Protein 5CPU (pdb70)

Organism: Murine polyomavirus (strain P16 small-plaque) (NCBI:txid47935)

Secondary structure (DSSP, 8-state):
--SEEEEP-STT-EEEEEEEE---SSS-S----TTTTGGGTTBPPPPPPPSBTTB----GGGS-B-EEEEEEPPP----EEEEEEEEEEEEE--GGGGG---SSSPEEETTTTEEEEPPPBS-EEEEEEEESSPPEEEE--S-TT----SSSS--HHHHHSS---GGGGS--TT-EEE--STT-SBTTTEEE-TTS-TTEEEEEEEE--SSPPPEEEEESS--EE---TTS---B-GGGEEEEEEEEEEEEEE-SSTT-EEEEE--EEEEEEEEEEEE-/--SEEEEP-STT-EEEEEEEE---SSS-S----TTTTGGGTTBPPPP---SBTTB----GGGS-B-EEEEEEPPP---EEEEEEEEEEEEE--GGGGG---SSSPEEETTTTEEEEPPPBS-EEEEEEEESSPPEEEE--S-TT----SSSS--HHHHHSS---GGGGS--TT-EEE--STT-SBTTTEEE-TTS-TTEEEEEEEE--SSPPPEEEEESS--EE---TTS---B-GGGEEEEEEEEEEEEEE-SSTT-EEEEE--EEEEEEEEEEEE-/--SEEEEP-STT-EEEEEEEE--BSSS-S----TTTTGGGTTBPPPPPPPSBTTB----GGGS-B-EEEEEEPPP---EEEEEEEEEEEEE--GGGGG---SSS-EEETTTTEEEEPPPBS-EEEEEEEESSPPEEEE--S-TT----SSSS--HHHHHSS---GGGGS--TT-EEE--STT-SBTTTEEE-TTS-TTEEEEEEEE--SSPPPEEEEESS--EE---TTS---B-GGGEEEEEEEEEEEEEE-SSTT-EEEEE--EEEEEEEEEEEE-/--EEEEP-STT-EEEEEEEE--BSSS-S----TTTTGGGTTBPPPPPPPSBTTB----GGGS-B-EEEEEEPPP--S-TTSSSEEEEEEEEEEEEE--GGGGG---SSSPEEETTTTEEEEPPPBS-EEEEEEEESSPPEEEE--S-TT----SSSS--HHHHHSS---GGGGS--TT-EEE--STT-SBTTTEEE-TTS-TTEEEEEEEE--SSPPPEEEEESS--EE---TTS---B-GGGEEEEEEEEEEEEEE-SSTT-EEEEE--EEEEEEEEEEEE-/--SEEEEP-STT-EEEEEEEE--BSSS-S----TTTTGGGTTBPPPPPPPSBTTB----GGGS-B-EEEEEEPPP---EEEEEEEEEEEEE--GGGGG---SSSPEEETTTTEEEEPPPBS-EEEEEEEESSPPEEEE--S-TT----SSSS--HHHHHSS---GGGGS--TT-EEE--STT-SBTTTEEE-TTS-TTEEEEEEEE--SSPPPEEEEESS--EE---TTS---B-GGGEEEEEEEEEEEEEE-SSTT-EEEEE--EEEEEEEEEEEE-

Foldseek 3Di:
DPFFDFFDDDPPQKDKDKDKWQWQQQQDCPPCDCVPRVVQRLKADFWDAAPDPQGAETDRSRFTFKAKDKDFADDFDVFGKWKFWFWKDKWFDDPVVQVQFADFFQAPDNPVSDHTQDGFFFKKKKKKKKFQFFFKKFWAACDLSHDYDPPQADAQCNQVVDRGDPCSNPGDPSRIDTPDDGNHYGPNTIDGDPVDQPGMDMDMDIDGGAGHQFDGDGDRPDMGTQADPVRTHRTHVVRIMMMMIWTWRHWTFHPPPRTTMIGTTMMMMMTMIGMTTGD/DPFFDFFDDDPPQKDKDKDKWQWQQQQDCPPCDCVPRVVQRQKAPFWDAAPDPQGAETDRSRFTFKTKDKDFADDADCGKWKFWFWKDKWFDDPVVLVQFADFFQAPPNVVSDHTQQGFFFKKKKKKKKFQFFFKKFWAACDLSHDYDPPQACAQCNQVVDRGDPCSNPGDPSRIDTPPDGNHYGPNTIDGDPVDQPQMDMDMDIDGGAGHQFDGDGDRPDMGTQADPVRTHRTHVNRIMMMMIWTWRHWTFHPPPRTTMIGTTMMMMMTMIGMTNGD/DPFFDFFDDDPPQKDKDKDKWQWQQQQDCPPCDCVPRVVQRQKAPFWDAAPDPQGAETDRSRFTFKAKDKDFADDAECGKWKFWFWKDKWFDDPVVQVQFADFFQAPDNVVSDHTQQGFFFKKKKKKKKFQFFFKKFWAACDLSHDYDPPQACAQCNQVVDRGDPCSNPGDPSRIDTPPDGNHYGPNTIDGDPVDQPGMDMDMDIDGGAGHQFDGDGDRPDMGTQADPVRTHRTHVVRMMMMMIWIWRHWTFHPPPRTTMIGTTMMMMMTMIGMTSGD/DFFDFFDDDPPQKDKDKDKWQWQQQQDCPPCDCVPRVVQRLKAPFWDAAPDPQGAETDRSRFTFKAKDKDFADDWDPDPVDPKTKWKFFFWKQKFFDDPVVLVQFADFFQAPPNVVSDHTQQGFFFKKKKKKKKFQFFFKKFWAACDLSHDYDPPQACAQCNQPVDRGDPCSNPGDPSRIDTPPDGNHYGPNTIDGDPVDQPQMDMDMDIDGGAGHQFDGDGDRPDMGGQADPVRTHRTHVNRMMMMMIWIWRHWTFHPPPRTTMIGTTMMMMMTMIGMTMGD/DPFFDFFDDDPPQKDKDKDKWQWQQQQDCPPCDCVPRVVQRLKAPFWDAAPDPQGAETDRSRFTFKAKDKDFADDADCGKWKFWFWKDKWFDDPVVLVQFADFFCAPPNVVSDHTQQGFFFKKKKKKKKFQFFFKKFWAACDLSHDYDPPQACAQCNQPVDRGDPCSNPGDPSRIDTPDDGNHYGPNTIDGDPVDQPGMDMDMDIDGGAGHQFDGDGDRPDMGTQADPVRTHRTHVNRIMMMMIWTWRHWTFHPPPRGTMIGTTMMMMMTMIGMTNGD

Solvent-accessible surface area: 52450 Å² total; per-residue (Å²): 53,99,106,52,70,108,78,17,122,42,129,119,12,91,31,111,34,94,18,82,9,23,6,52,3,18,14,71,53,85,63,91,48,40,108,125,4,0,29,48,7,2,8,0,73,25,14,52,35,9,112,37,79,78,78,11,38,0,84,40,58,6,5,8,12,0,3,22,26,109,41,125,10,66,100,23,122,168,62,94,31,24,2,0,0,28,16,1,65,26,9,10,5,4,2,0,0,4,4,12,2,6,14,70,25,68,10,54,16,87,136,74,70,82,6,0,1,24,4,6,23,0,0,11,0,17,0,22,1,0,1,0,47,24,2,8,0,0,0,0,0,26,23,7,50,7,99,23,53,147,115,54,12,9,8,2,75,60,70,40,159,149,100,21,69,1,109,3,1,0,6,13,84,130,1,58,13,106,1,72,91,56,27,50,6,0,1,7,0,0,4,2,0,6,25,91,6,137,22,2,19,0,44,8,64,1,36,0,2,34,96,19,45,0,69,16,120,14,31,24,61,119,66,30,96,1,57,59,131,124,31,24,2,0,20,0,117,62,32,0,0,29,0,3,3,3,2,0,0,0,4,39,26,26,70,115,133,22,48,12,11,5,0,0,3,1,17,14,0,38,0,36,0,44,34,23,85,1,73,60,105,93,49,54,110,79,17,124,42,130,120,14,95,31,104,35,93,18,86,10,22,6,51,3,20,14,71,54,84,66,91,49,41,108,123,3,0,26,47,8,2,6,0,71,24,13,52,38,7,110,37,81,76,76,10,53,1,80,40,56,4,5,9,8,0,3,22,27,112,39,124,7,67,102,37,119,110,100,30,25,2,0,0,28,15,1,65,26,10,9,5,4,2,0,0,4,4,12,2,5,14,68,25,65,10,49,17,81,137,89,69,79,7,0,1,23,4,6,20,0,0,10,0,16,0,22,1,0,1,0,45,26,2,8,0,1,0,0,0,29,24,7,49,7,98,26,93,125,146,47,6,9,7,1,81,50,67,36,162,153,100,20,65,1,84,2,0,0,16,7,67,132,1,57,13,107,0,76,105,56,25,54,7,0,1,8,0,0,3,2,2,11,35,88,6,133,22,2,20,0,44,8,64,1,35,0,1,34,96,18,46,0,70,15,119,14,28,25,60,108,69,22,97,0,57,61,127,125,28,23,2,0,22,0,123,62,31,0,0,31,0,2,3,4,3,0,0,0,4,39,24,27,72,107,133,22,47,11,9,4,0,0,2,1,16,16,0,36,0,42,0,43,35,24,89,0,140,57,105,108,49,65,109,80,17,122,42,130,122,14,92,30,112,35,97,19,56,9,32,6,52,3,18,14,70,54,87,64,92,49,40,106,123,3,0,29,45,8,2,7,0,73,25,12,50,40,7,111,37,82,77,77,10,52,1,79,41,54,5,5,7,8,0,2,22,27,112,39,127,9,67,99,32,121,121,98,29,26,2,0,0,28,17,0,64,27,10,9,3,4,2,0,0,3,4,12,2,5,13,70,24,66,8,52,17,79,138,89,72,76,7,0,0,24,4,6,19,0,0,10,0,18,0,23,2,0,1,0,46,26,2,8,0,1,0,0,0,27,23,7,47,8,100,26,97,129,148,45,6,11,8,2,78,52,66,34,163,151,102,19,69,1,93,2,1,0,18,7,69,129,1,60,14,107,0,73,101,56,25,49,6,0,1,7,0,0,4,2,3,11,35,86,5,130,24,2,18,0,43,7,66,0,36,0,2,34,95,20,45,0,70,14,121,12,31,26,61,121,64,29,94,0,57,59,129,124,30,24,3,0,20,0,123,64,32,0,0,31,0,2,4,4,3,0,0,0,3,42,24,25,70,103,150,21,46,8,11,6,0,0,2,0,16,7,0,46,0,40,0,42,34,24,88,0,77,157,102,50,54,109,78,18,122,40,133,119,14,92,39,107,40,92,18,54,9,32,6,51,3,18,14,72,53,86,65,91,48,40,104,122,4,0,28,46,8,2,7,0,71,26,11,49,40,7,110,37,80,78,77,10,51,0,79,41,57,4,4,8,8,0,2,22,27,111,41,120,8,83,142,33,26,108,78,134,125,72,88,45,25,31,27,5,0,0,27,16,1,64,26,11,9,3,4,1,0,0,4,4,12,2,5,14,69,25,68,12,49,13,87,137,67,67,91,4,0,0,26,4,6,20,0,0,10,1,18,0,23,1,0,1,1,48,27,2,9,1,0,0,0,0,28,22,7,50,8,98,26,94,136,154,38,6,22,8,2,72,50,66,39,161,150,102,19,66,1,84,2,0,0,9,6,90,129,1,56,14,107,0,89,125,46,25,53,10,0,1,7,0,0,4,1,0,6,29,90,5,108,22,3,17,0,43,6,65,0,36,0,2,32,96,19,45,0,79,16,142,14,30,22,59,118,66,28,96,0,56,58,126,123,29,22,2,0,20,2,119,64,22,0,0,30,0,2,3,4,2,0,0,0,4,39,26,18,70,98,152,22,45,10,11,5,0,0,3,0,14,5,0,49,0,35,0,40,33,24,90,0,122,57,105,109,49,64,111,79,16,123,43,128,116,14,90,31,111,37,94,19,54,10,33,7,49,2,18,13,71,52,97,65,116,39,38,101,126,3,0,27,48,8,1,6,0,72,25,14,50,34,7,109,36,80,76,76,10,54,1,78,41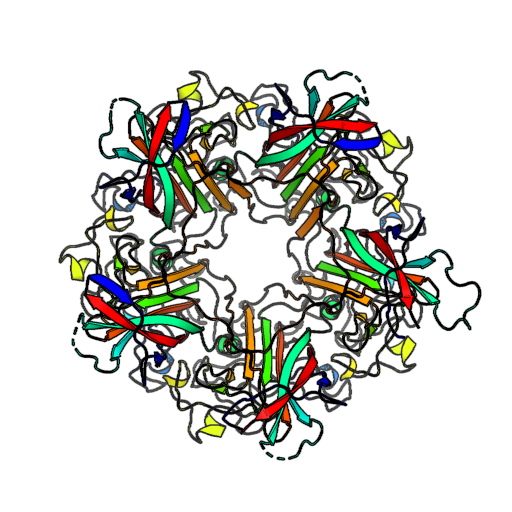,55,6,6,8,8,0,2,21,26,115,40,128,7,68,100,35,122,120,97,31,22,2,0,0,27,17,0,66,27,11,10,3,4,2,0,0,4,5,11,2,6,13,67,25,67,10,54,17,78,134,71,66,81,6,0,1,24,4,8,20,0,0,9,1,18,0,22,2,0,1,0,50,26,1,9,0,0,0,0,0,29,23,6,48,8,99,25,97,128,146,45,6,11,7,2,78,56,69,35,162,151,100,18,69,1,94,2,0,0,8,8,89,131,1,57,13,109,1,75,112,56,26,53,9,0,1,7,0,0,4,1,0,7,28,90,6,114,22,2,20,0,43,8,67,0,35,0,1,36,95,19,46,0,86,16,143,14,32,22,61,118,65,30,96,0,57,58,129,122,28,25,3,0,22,0,117,60,31,0,0,28,0,2,4,4,2,0,0,0,3,41,26,26,70,107,126,23,46,11,10,5,0,0,3,0,16,5,0,37,0,39,0,41,34,24,87,1,77

B-factor: mean 20.74, std 10.32, range [8.17, 85.84]

Nearest PDB structures (foldseek):
  5cpu-assembly1_B  TM=1.003E+00  e=8.616E-62  Alphapolyomavirus muris
  5cq0-assembly1_E  TM=1.002E+00  e=1.149E-61  Mouse polyomavirus (strain p16 small-plaque)
  5cpu-assembly1_A  TM=1.002E+00  e=3.426E-61  Alphapolyomavirus muris
  5cpz-assembly1_B  TM=1.002E+00  e=5.124E-61  Mouse polyomavirus (strain p16 small-plaque)
  5cq0-assembly1_A  TM=1.001E+00  e=2.717E-60  Mouse polyomavirus (strain p16 small-plaque)

Structure (mmCIF, N/CA/C/O backbone):
data_5CPU
#
_entry.id   5CPU
#
_cell.length_a   219.610
_cell.length_b   219.610
_cell.length_c   99.820
_cell.angle_alpha   90.000
_cell.angle_beta   90.000
_cell.angle_gamma   120.000
#
_symmetry.space_group_name_H-M   'P 31 2 1'
#
loop_
_entity.id
_entity.type
_entity.pdbx_description
1 polymer VP1
2 non-polymer GLYCEROL
3 water water
#
loop_
_atom_site.group_PDB
_atom_site.id
_atom_site.type_symbol
_atom_site.label_atom_id
_atom_site.label_alt_id
_atom_site.label_comp_id
_atom_site.label_asym_id
_atom_site.label_entity_id
_atom_site.label_seq_id
_atom_site.pdbx_PDB_ins_code
_atom_site.Cartn_x
_atom_site.Cartn_y
_atom_site.Cartn_z
_atom_site.occupancy
_atom_site.B_iso_or_equiv
_atom_site.auth_seq_id
_atom_site.auth_comp_id
_atom_site.auth_asym_id
_atom_site.auth_atom_id
_atom_site.pdbx_PDB_model_num
ATOM 1 N N . GLY A 1 1 ? 114.220 21.216 53.530 1.00 62.66 33 GLY A N 1
ATOM 2 C CA . GLY A 1 1 ? 114.174 22.252 52.460 1.00 54.96 33 GLY A CA 1
ATOM 3 C C . GLY A 1 1 ? 113.957 21.687 51.067 1.00 58.70 33 GLY A C 1
ATOM 4 O O . GLY A 1 1 ? 112.942 21.972 50.430 1.00 61.04 33 GLY A O 1
ATOM 5 N N . MET A 1 2 ? 114.904 20.870 50.605 1.00 62.05 34 MET A N 1
ATOM 6 C CA . MET A 1 2 ? 114.963 20.440 49.201 1.00 56.51 34 MET A CA 1
ATOM 7 C C . MET A 1 2 ? 114.212 19.147 48.858 1.00 49.83 34 MET A C 1
ATOM 8 O O . MET A 1 2 ? 113.543 19.081 47.827 1.00 62.83 34 MET A O 1
ATOM 10 N N . GLU A 1 3 ? 114.329 18.125 49.706 1.00 63.87 35 GLU A N 1
ATOM 11 C CA . GLU A 1 3 ? 113.718 16.820 49.431 1.00 49.58 35 GLU A CA 1
ATOM 12 C C . GLU A 1 3 ? 112.234 16.783 49.809 1.00 43.14 35 GLU A C 1
ATOM 13 O O . GLU A 1 3 ? 111.871 17.080 50.946 1.00 38.24 35 GLU A O 1
ATOM 19 N N . VAL A 1 4 ? 111.396 16.391 48.850 1.00 37.92 36 VAL A N 1
ATOM 20 C CA . VAL A 1 4 ? 109.940 16.433 48.999 1.00 33.37 36 VAL A CA 1
ATOM 21 C C . VAL A 1 4 ? 109.376 15.083 49.440 1.00 31.57 36 VAL A C 1
ATOM 22 O O . VAL A 1 4 ? 109.525 14.078 48.744 1.00 32.69 36 VAL A O 1
ATOM 26 N N . LEU A 1 5 ? 108.710 15.077 50.591 1.00 28.66 37 LEU A N 1
ATOM 27 C CA . LEU A 1 5 ? 108.182 13.843 51.169 1.00 28.11 37 LEU A CA 1
ATOM 28 C C . LEU A 1 5 ? 106.657 13.750 51.011 1.00 26.51 37 LEU A C 1
ATOM 29 O O . LEU A 1 5 ? 106.111 14.191 49.998 1.00 27.36 37 LEU A O 1
ATOM 34 N N . ASP A 1 6 ? 105.979 13.156 51.990 1.00 24.30 38 ASP A N 1
ATOM 35 C CA . ASP A 1 6 ? 104.538 12.939 51.903 1.00 25.02 38 ASP A CA 1
ATOM 36 C C . ASP A 1 6 ? 103.735 14.202 52.186 1.00 22.83 38 ASP A C 1
ATOM 37 O O . ASP A 1 6 ? 104.248 15.164 52.770 1.00 22.08 38 ASP A O 1
ATOM 42 N N . LEU A 1 7 ? 102.468 14.177 51.780 1.00 22.18 39 LEU A N 1
ATOM 43 C CA . LEU A 1 7 ? 101.506 15.212 52.166 1.00 20.91 39 LEU A CA 1
ATOM 44 C C . LEU A 1 7 ? 101.176 15.114 53.648 1.00 22.04 39 LEU A C 1
ATOM 45 O O . LEU A 1 7 ? 101.032 14.014 54.179 1.00 22.82 39 LEU A O 1
ATOM 50 N N . VAL A 1 8 ? 101.066 16.265 54.306 1.00 18.07 40 VAL A N 1
ATOM 51 C CA . VAL A 1 8 ? 100.651 16.357 55.704 1.00 17.89 40 VAL A CA 1
ATOM 52 C C . VAL A 1 8 ? 99.129 16.210 55.796 1.00 19.97 40 VAL A C 1
ATOM 53 O O . VAL A 1 8 ? 98.403 16.831 55.031 1.00 19.19 40 VAL A O 1
ATOM 57 N N . THR A 1 9 ? 98.643 15.394 56.728 1.00 18.10 41 THR A N 1
ATOM 58 C CA . THR A 1 9 ? 97.202 15.314 56.960 1.00 18.78 41 THR A CA 1
ATOM 59 C C . THR A 1 9 ? 96.838 15.842 58.343 1.00 19.32 41 THR A C 1
ATOM 60 O O . THR A 1 9 ? 97.714 16.069 59.180 1.00 19.92 41 THR A O 1
ATOM 64 N N . GLY A 1 10 ? 95.541 16.027 58.576 1.00 20.06 42 GLY A N 1
ATOM 65 C CA . GLY A 1 10 ? 95.037 16.452 59.879 1.00 22.17 42 GLY A CA 1
ATOM 66 C C . GLY A 1 10 ? 94.431 17.842 59.863 1.00 23.57 42 GLY A C 1
ATOM 67 O O . GLY A 1 10 ? 94.354 18.474 58.807 1.00 22.30 42 GLY A O 1
ATOM 68 N N . PRO A 1 11 ? 94.009 18.331 61.041 1.00 24.93 43 PRO A N 1
ATOM 69 C CA . PRO A 1 11 ? 93.379 19.646 61.154 1.00 26.79 43 PRO A CA 1
ATOM 70 C C . PRO A 1 11 ? 94.254 20.748 60.561 1.00 27.05 43 PRO A C 1
ATOM 71 O O . PRO A 1 11 ? 95.453 20.788 60.832 1.00 27.71 43 PRO A O 1
ATOM 75 N N . ASP A 1 12 ? 93.640 21.597 59.736 1.00 26.56 44 ASP A N 1
ATOM 76 C CA . ASP A 1 12 ? 94.280 22.781 59.126 1.00 28.25 44 ASP A CA 1
ATOM 77 C C . ASP A 1 12 ? 95.469 22.477 58.208 1.00 25.61 44 ASP A C 1
ATOM 78 O O . ASP A 1 12 ? 96.365 23.311 58.048 1.00 25.78 44 ASP A O 1
ATOM 83 N N . SER A 1 13 ? 95.469 21.299 57.591 1.00 21.44 45 SER A N 1
ATOM 84 C CA . SER A 1 13 ? 96.558 20.922 56.695 1.00 19.79 45 SER A CA 1
ATOM 85 C C . SER A 1 13 ? 96.377 21.498 55.283 1.00 19.79 45 SER A C 1
ATOM 86 O O . SER A 1 13 ? 97.297 21.456 54.473 1.00 18.20 45 SER A O 1
ATOM 89 N N . VAL A 1 14 ? 95.189 22.034 55.002 1.00 20.62 46 VAL A N 1
ATOM 90 C CA . VAL A 1 14 ? 94.891 22.657 53.714 1.00 21.18 46 VAL A CA 1
ATOM 91 C C . VAL A 1 14 ? 94.341 24.049 54.001 1.00 22.96 46 VAL A C 1
ATOM 92 O O . VAL A 1 14 ? 93.616 24.247 54.979 1.00 24.96 46 VAL A O 1
ATOM 96 N N . THR A 1 15 ? 94.714 25.017 53.171 1.00 21.08 47 THR A N 1
ATOM 97 C CA . THR A 1 15 ? 94.172 26.364 53.306 1.00 22.08 47 THR A CA 1
ATOM 98 C C . THR A 1 15 ? 93.860 26.964 51.930 1.00 21.81 47 THR A C 1
ATOM 99 O O . THR A 1 15 ? 94.438 26.557 50.918 1.00 22.67 47 THR A O 1
ATOM 103 N N . GLU A 1 16 ? 92.917 27.903 51.897 1.00 23.52 48 GLU A N 1
ATOM 104 C CA . GLU A 1 16 ? 92.632 28.663 50.678 1.00 24.09 48 GLU A CA 1
ATOM 105 C C . GLU A 1 16 ? 92.851 30.130 50.959 1.00 24.99 48 GLU A C 1
ATOM 106 O O . GLU A 1 16 ? 92.380 30.642 51.976 1.00 27.55 48 GLU A O 1
ATOM 112 N N . ILE A 1 17 ? 93.576 30.810 50.078 1.00 19.79 49 ILE A N 1
ATOM 113 C CA . ILE A 1 17 ? 93.728 32.248 50.237 1.00 20.85 49 ILE A CA 1
ATOM 114 C C . ILE A 1 17 ? 93.366 32.979 48.959 1.00 18.86 49 ILE A C 1
ATOM 115 O O . ILE A 1 17 ? 93.551 32.459 47.855 1.00 17.87 49 ILE A O 1
ATOM 120 N N . GLU A 1 18 ? 92.817 34.170 49.131 1.00 18.53 50 GLU A N 1
ATOM 121 C CA . GLU A 1 18 ? 92.400 34.969 47.989 1.00 19.03 50 GLU A CA 1
ATOM 122 C C . GLU A 1 18 ? 92.983 36.365 48.029 1.00 19.19 50 GLU A C 1
ATOM 123 O O . GLU A 1 18 ? 93.266 36.919 49.103 1.00 19.30 50 GLU A O 1
ATOM 129 N N . ALA A 1 19 ? 93.168 36.932 46.841 1.00 16.90 51 ALA A N 1
ATOM 130 C CA . ALA A 1 19 ? 93.662 38.289 46.712 1.00 18.09 51 ALA A CA 1
ATOM 131 C C . ALA A 1 19 ? 93.289 38.848 45.354 1.00 16.73 51 ALA A C 1
ATOM 132 O O . ALA A 1 19 ? 93.047 38.095 44.409 1.00 18.34 51 ALA A O 1
ATOM 134 N N . PHE A 1 20 ? 93.218 40.171 45.283 1.00 17.94 52 PHE A N 1
ATOM 135 C CA A PHE A 1 20 ? 93.124 40.829 43.993 0.60 18.42 52 PHE A CA 1
ATOM 136 C CA B PHE A 1 20 ? 93.074 40.895 44.021 0.40 18.23 52 PHE A CA 1
ATOM 137 C C . PHE A 1 20 ? 94.329 41.731 43.824 1.00 19.02 52 PHE A C 1
ATOM 138 O O . PHE A 1 20 ? 94.824 42.332 44.788 1.00 19.96 52 PHE A O 1
ATOM 153 N N . LEU A 1 21 ? 94.821 41.799 42.593 1.00 12.59 53 LEU A N 1
ATOM 154 C CA . LEU A 1 21 ? 95.929 42.691 42.278 1.00 13.37 53 LEU A CA 1
ATOM 155 C C . LEU A 1 21 ? 95.403 43.713 41.304 1.00 13.19 53 LEU A C 1
ATOM 156 O O . LEU A 1 21 ? 94.957 43.365 40.213 1.00 13.80 53 LEU A O 1
ATOM 161 N N . ASN A 1 22 ? 95.431 44.977 41.713 1.00 12.58 54 ASN A N 1
ATOM 162 C CA . ASN A 1 22 ? 95.053 46.055 40.795 1.00 12.53 54 ASN A CA 1
ATOM 163 C C . ASN A 1 22 ? 96.119 46.311 39.736 1.00 14.05 54 ASN A C 1
ATOM 164 O O . ASN A 1 22 ? 97.302 46.064 39.982 1.00 14.36 54 ASN A O 1
ATOM 169 N N . PRO A 1 23 ? 95.706 46.784 38.546 1.00 11.32 55 PRO A N 1
ATOM 170 C CA . PRO A 1 23 ? 96.673 46.988 37.469 1.00 11.48 55 PRO A CA 1
ATOM 171 C C . PRO A 1 23 ? 97.580 48.178 37.770 1.00 12.12 55 PRO A C 1
ATOM 172 O O . PRO A 1 23 ? 97.205 49.062 38.551 1.00 13.18 55 PRO A O 1
ATOM 176 N N . ARG A 1 24 ? 98.763 48.188 37.148 1.00 11.83 56 ARG A N 1
ATOM 177 C CA . ARG A 1 24 ? 99.745 49.249 37.343 1.00 12.88 56 ARG A CA 1
ATOM 178 C C . ARG A 1 24 ? 100.129 49.787 35.964 1.00 12.01 56 ARG A C 1
ATOM 179 O O . ARG A 1 24 ? 101.191 49.487 35.420 1.00 12.25 56 ARG A O 1
ATOM 187 N N . MET A 1 25 ? 99.224 50.579 35.390 1.00 11.35 57 MET A N 1
ATOM 188 C CA . MET A 1 25 ? 99.360 51.055 34.009 1.00 11.78 57 MET A CA 1
ATOM 189 C C . MET A 1 25 ? 100.178 52.338 33.860 1.00 11.87 57 MET A C 1
ATOM 190 O O . MET A 1 25 ? 100.585 52.674 32.747 1.00 13.35 57 MET A O 1
ATOM 195 N N . GLY A 1 26 ? 100.400 53.051 34.965 1.00 11.63 58 GLY A N 1
ATOM 196 C CA . GLY A 1 26 ? 101.260 54.229 34.953 1.00 11.88 58 GLY A CA 1
ATOM 197 C C . GLY A 1 26 ? 100.869 55.303 35.952 1.00 13.02 58 GLY A C 1
ATOM 198 O O . GLY A 1 26 ? 101.721 55.852 36.656 1.00 15.24 58 GLY A O 1
ATOM 199 N N . GLN A 1 27 ? 99.579 55.636 36.014 1.00 13.66 59 GLN A N 1
ATOM 200 C CA . GLN A 1 27 ? 99.128 56.585 37.032 1.00 13.30 59 GLN A CA 1
ATOM 201 C C . GLN A 1 27 ? 99.020 55.839 38.361 1.00 13.67 59 GLN A C 1
ATOM 202 O O . GLN A 1 27 ? 98.355 54.812 38.425 1.00 14.37 59 GLN A O 1
ATOM 208 N N . PRO A 1 28 ? 99.687 56.341 39.419 1.00 14.48 60 PRO A N 1
ATOM 209 C CA . PRO A 1 28 ? 99.598 55.662 40.722 1.00 15.94 60 PRO A CA 1
ATOM 210 C C . PRO A 1 28 ? 98.199 55.778 41.349 1.00 17.58 60 PRO A C 1
ATOM 211 O O . PRO A 1 28 ? 97.377 56.573 40.875 1.00 17.37 60 PRO A O 1
ATOM 215 N N . PRO A 1 29 ? 97.924 54.995 42.411 1.00 18.26 61 PRO A N 1
ATOM 216 C CA . PRO A 1 29 ? 96.612 55.077 43.070 1.00 18.69 61 PRO A CA 1
ATOM 217 C C . PRO A 1 29 ? 96.295 56.457 43.658 1.00 20.69 61 PRO A C 1
ATOM 218 O O . PRO A 1 29 ? 95.119 56.832 43.747 1.00 22.19 61 PRO A O 1
ATOM 222 N N . THR A 1 30 ? 97.323 57.204 44.065 1.00 18.96 62 THR A N 1
ATOM 223 C CA . THR A 1 30 ? 97.148 58.564 44.569 1.00 21.79 62 THR A CA 1
ATOM 224 C C . THR A 1 30 ? 97.881 59.553 43.645 1.00 21.18 62 THR A C 1
ATOM 225 O O . THR A 1 30 ? 98.846 59.166 42.987 1.00 22.95 62 THR A O 1
ATOM 229 N N . PRO A 1 31 ? 97.421 60.817 43.571 1.00 20.84 63 PRO A N 1
ATOM 230 C CA . PRO A 1 31 ? 96.304 61.428 44.307 1.00 20.37 63 PRO A CA 1
ATOM 231 C C . PRO A 1 31 ? 94.958 60.802 43.933 1.00 20.45 63 PRO A C 1
ATOM 232 O O . PRO A 1 31 ? 94.759 60.377 42.788 1.00 21.02 63 PRO A O 1
ATOM 236 N N . GLU A 1 32 ? 94.046 60.738 44.900 1.00 21.51 64 GLU A N 1
ATOM 237 C CA . GLU A 1 32 ? 92.738 60.130 44.656 1.00 20.74 64 GLU A CA 1
ATOM 238 C C . GLU A 1 32 ? 91.804 61.079 43.903 1.00 19.91 64 GLU A C 1
ATOM 239 O O . GLU A 1 32 ? 90.878 60.627 43.229 1.00 20.09 64 GLU A O 1
ATOM 245 N N . SER A 1 33 ? 92.065 62.380 44.014 1.00 19.89 65 SER A N 1
ATOM 246 C CA . SER A 1 33 ? 91.213 63.405 43.420 1.00 20.39 65 SER A CA 1
ATOM 247 C C . SER A 1 33 ? 90.976 63.169 41.938 1.00 20.83 65 SER A C 1
ATOM 248 O O . SER A 1 33 ? 91.920 62.978 41.180 1.00 20.60 65 SER A O 1
ATOM 251 N N . LEU A 1 34 ? 89.709 63.210 41.535 1.00 20.90 66 LEU A N 1
ATOM 252 C CA . LEU A 1 34 ? 89.333 62.995 40.136 1.00 19.54 66 LEU A CA 1
ATOM 253 C C . LEU A 1 34 ? 89.604 64.202 39.228 1.00 19.38 66 LEU A C 1
ATOM 254 O O . LEU A 1 34 ? 89.285 64.174 38.037 1.00 19.78 66 LEU A O 1
ATOM 259 N N . THR A 1 35 ? 90.206 65.250 39.784 1.00 22.36 67 THR A N 1
ATOM 260 C CA . THR A 1 35 ? 90.634 66.401 38.990 1.00 24.61 67 THR A CA 1
ATOM 261 C C . THR A 1 35 ? 92.148 66.633 39.053 1.00 29.55 67 THR A C 1
ATOM 262 O O . THR A 1 35 ? 92.666 67.522 38.376 1.00 36.47 67 THR A O 1
ATOM 266 N N . GLU A 1 36 ? 92.853 65.839 39.858 1.00 23.48 68 GLU A N 1
ATOM 267 C CA . GLU A 1 36 ? 94.289 66.049 40.063 1.00 25.15 68 GLU A CA 1
ATOM 268 C C . GLU A 1 36 ? 95.142 64.890 39.542 1.00 22.13 68 GLU A C 1
ATOM 269 O O . GLU A 1 36 ? 96.348 64.834 39.796 1.00 25.22 68 GLU A O 1
ATOM 275 N N . GLY A 1 37 ? 94.523 63.979 38.799 1.00 19.16 69 GLY A N 1
ATOM 276 C CA . GLY A 1 37 ? 95.253 62.846 38.240 1.00 18.69 69 GLY A CA 1
ATOM 277 C C . GLY A 1 37 ? 94.634 61.500 38.562 1.00 19.09 69 GLY A C 1
ATOM 278 O O . GLY A 1 37 ? 94.861 60.525 37.853 1.00 17.83 69 GLY A O 1
ATOM 279 N N . GLY A 1 38 ? 93.857 61.445 39.645 1.00 19.54 70 GLY A N 1
ATOM 280 C CA . GLY A 1 38 ? 93.182 60.206 40.046 1.00 17.51 70 GLY A CA 1
ATOM 281 C C . GLY A 1 38 ? 92.232 59.665 38.993 1.00 17.09 70 GLY A C 1
ATOM 282 O O . GLY A 1 38 ? 91.984 58.470 38.940 1.00 15.30 70 GLY A O 1
ATOM 283 N N . GLN A 1 39 ? 91.701 60.548 38.149 1.00 16.54 71 GLN A N 1
ATOM 284 C CA . GLN A 1 39 ? 90.843 60.113 37.041 1.00 16.14 71 GLN A CA 1
ATOM 285 C C . GLN A 1 39 ? 91.551 59.166 36.050 1.00 15.91 71 GLN A C 1
ATOM 286 O O . GLN A 1 39 ? 90.893 58.479 35.276 1.00 14.49 71 GLN A O 1
ATOM 292 N N . TYR A 1 40 ? 92.885 59.140 36.075 1.00 15.53 72 TYR A N 1
ATOM 293 C CA . TYR A 1 40 ? 93.650 58.210 35.224 1.00 15.31 72 TYR A CA 1
ATOM 294 C C . TYR A 1 40 ? 93.987 56.874 35.879 1.00 14.04 72 TYR A C 1
ATOM 295 O O . TYR A 1 40 ? 94.644 56.033 35.264 1.00 13.76 72 TYR A O 1
ATOM 304 N N . TYR A 1 41 ? 93.563 56.667 37.125 1.00 14.34 73 TYR A N 1
ATOM 305 C CA . TYR A 1 41 ? 93.888 55.417 37.806 1.00 12.67 73 TYR A CA 1
ATOM 306 C C . TYR A 1 41 ? 93.190 54.231 37.120 1.00 14.15 73 TYR A C 1
ATOM 307 O O . TYR A 1 41 ? 91.979 54.260 36.878 1.00 14.53 73 TYR A O 1
ATOM 316 N N . GLY A 1 42 ? 93.973 53.202 36.792 1.00 12.12 74 GLY A N 1
ATOM 317 C CA . GLY A 1 42 ? 93.523 52.094 35.945 1.00 12.46 74 GLY A CA 1
ATOM 318 C C . GLY A 1 42 ? 94.056 52.248 34.522 1.00 12.50 74 GLY A C 1
ATOM 319 O O . GLY A 1 42 ? 93.918 51.342 33.697 1.00 12.08 74 GLY A O 1
ATOM 320 N N . TRP A 1 43 ? 94.667 53.402 34.251 1.00 11.10 75 TRP A N 1
ATOM 321 C CA . TRP A 1 43 ? 95.148 53.760 32.917 1.00 10.84 75 TRP A CA 1
ATOM 322 C C . TRP A 1 43 ? 96.583 54.278 32.995 1.00 11.18 75 TRP A C 1
ATOM 323 O O . TRP A 1 43 ? 97.066 54.632 34.067 1.00 12.60 75 TRP A O 1
ATOM 334 N N . SER A 1 44 ? 97.257 54.332 31.848 1.00 12.73 76 SER A N 1
ATOM 335 C CA . SER A 1 44 ? 98.496 55.105 31.781 1.00 12.60 76 SER A CA 1
ATOM 336 C C . SER A 1 44 ? 98.189 56.569 31.545 1.00 12.81 76 SER A C 1
ATOM 337 O O . SER A 1 44 ? 97.070 56.944 31.191 1.00 13.53 76 SER A O 1
ATOM 340 N N . ARG A 1 45 ? 99.200 57.408 31.736 1.00 11.20 77 ARG A N 1
ATOM 341 C CA . ARG A 1 45 ? 99.147 58.755 31.228 1.00 12.02 77 ARG A CA 1
ATOM 342 C C . ARG A 1 45 ? 99.457 58.722 29.729 1.00 11.02 77 ARG A C 1
ATOM 343 O O . ARG A 1 45 ? 99.804 57.672 29.178 1.00 12.57 77 ARG A O 1
ATOM 351 N N . GLY A 1 46 ? 99.278 59.859 29.070 1.00 13.31 78 GLY A N 1
ATOM 352 C CA . GLY A 1 46 ? 99.340 59.904 27.605 1.00 12.66 78 GLY A CA 1
ATOM 353 C C . GLY A 1 46 ? 100.711 59.531 27.082 1.00 15.82 78 GLY A C 1
ATOM 354 O O . GLY A 1 46 ? 101.726 60.091 27.505 1.00 14.98 78 GLY A O 1
ATOM 355 N N . ILE A 1 47 ? 100.732 58.594 26.151 1.00 12.40 79 ILE A N 1
ATOM 356 C CA . ILE A 1 47 ? 101.997 58.064 25.623 1.00 13.22 79 ILE A CA 1
ATOM 357 C C . ILE A 1 47 ? 102.750 59.159 24.861 1.00 13.88 79 ILE A C 1
ATOM 358 O O . ILE A 1 47 ? 102.182 59.814 23.986 1.00 15.60 79 ILE A O 1
ATOM 363 N N . ASN A 1 48 ? 104.006 59.379 25.274 1.00 16.72 80 ASN A N 1
ATOM 364 C CA . ASN A 1 48 ? 104.905 60.388 24.709 1.00 21.02 80 ASN A CA 1
ATOM 365 C C . ASN A 1 48 ? 105.891 59.733 23.741 1.00 17.23 80 ASN A C 1
ATOM 366 O O . ASN A 1 48 ? 106.481 58.714 24.067 1.00 19.21 80 ASN A O 1
ATOM 371 N N . LEU A 1 49 ? 106.024 60.312 22.553 1.00 18.40 81 LEU A N 1
ATOM 372 C CA . LEU A 1 49 ? 106.845 59.704 21.506 1.00 18.80 81 LEU A CA 1
ATOM 373 C C . LEU A 1 49 ? 108.243 60.268 21.449 1.00 16.37 81 LEU A C 1
ATOM 374 O O . LEU A 1 49 ? 108.464 61.440 21.763 1.00 17.20 81 LEU A O 1
ATOM 379 N N . ALA A 1 50 ? 109.164 59.424 20.992 1.00 13.71 82 ALA A N 1
ATOM 380 C CA . ALA A 1 50 ? 110.550 59.809 20.762 1.00 13.76 82 ALA A CA 1
ATOM 381 C C . ALA A 1 50 ? 110.626 60.992 19.817 1.00 13.61 82 ALA A C 1
ATOM 382 O O . ALA A 1 50 ? 109.793 61.148 18.912 1.00 14.22 82 ALA A O 1
ATOM 384 N N . THR A 1 51 ? 111.644 61.828 20.007 1.00 13.90 83 THR A N 1
ATOM 385 C CA . THR A 1 51 ? 111.820 63.006 19.172 1.00 15.04 83 THR A CA 1
ATOM 386 C C . THR A 1 51 ? 112.820 62.781 18.023 1.00 13.41 83 THR A C 1
ATOM 387 O O . THR A 1 51 ? 112.905 63.589 17.109 1.00 15.70 83 THR A O 1
ATOM 391 N N . SER A 1 52 ? 113.560 61.680 18.093 1.00 14.35 84 SER A N 1
ATOM 392 C CA . SER A 1 52 ? 114.469 61.278 17.017 1.00 13.16 84 SER A CA 1
ATOM 393 C C . SER A 1 52 ? 114.845 59.818 17.234 1.00 11.77 84 SER A C 1
ATOM 394 O O . SER A 1 52 ? 114.501 59.211 18.255 1.00 12.63 84 SER A O 1
ATOM 397 N N . ASP A 1 53 ? 115.587 59.273 16.280 1.00 13.93 85 ASP A N 1
ATOM 398 C CA . ASP A 1 53 ? 116.081 57.901 16.369 1.00 12.94 85 ASP A CA 1
ATOM 399 C C . ASP A 1 53 ? 117.018 57.684 17.574 1.00 13.38 85 ASP A C 1
ATOM 400 O O . ASP A 1 53 ? 117.272 56.550 17.964 1.00 13.96 85 ASP A O 1
ATOM 405 N N . THR A 1 54 ? 117.543 58.772 18.139 1.00 13.97 86 THR A N 1
ATOM 406 C CA . THR A 1 54 ? 118.481 58.660 19.259 1.00 14.53 86 THR A CA 1
ATOM 407 C C . THR A 1 54 ? 117.971 59.299 20.558 1.00 17.09 86 THR A C 1
ATOM 408 O O . THR A 1 54 ? 118.723 59.400 21.545 1.00 16.37 86 THR A O 1
ATOM 412 N N . GLU A 1 55 ? 116.713 59.742 20.555 1.00 13.52 87 GLU A N 1
ATOM 413 C CA . GLU A 1 55 ? 116.132 60.425 21.712 1.00 14.01 87 GLU A CA 1
ATOM 414 C C . GLU A 1 55 ? 114.759 59.871 22.048 1.00 12.73 87 GLU A C 1
ATOM 415 O O . GLU A 1 55 ? 113.733 60.415 21.622 1.00 14.40 87 GLU A O 1
ATOM 421 N N . ASP A 1 56 ? 114.758 58.796 22.828 1.00 12.37 88 ASP A N 1
ATOM 422 C CA . ASP A 1 56 ? 113.534 58.114 23.234 1.00 11.78 88 ASP A CA 1
ATOM 423 C C . ASP A 1 56 ? 113.560 58.014 24.761 1.00 12.06 88 ASP A C 1
ATOM 424 O O . ASP A 1 56 ? 114.242 57.154 25.312 1.00 12.81 88 ASP A O 1
ATOM 429 N N . SER A 1 57 ? 112.819 58.895 25.433 1.00 13.25 89 SER A N 1
ATOM 430 C CA A SER A 1 57 ? 112.789 58.885 26.896 0.80 13.27 89 SER A CA 1
ATOM 431 C CA B SER A 1 57 ? 112.792 58.925 26.895 0.20 13.39 89 SER A CA 1
ATOM 432 C C . SER A 1 57 ? 111.354 58.857 27.411 1.00 12.76 89 SER A C 1
ATOM 433 O O . SER A 1 57 ? 110.746 59.903 27.648 1.00 14.39 89 SER A O 1
ATOM 438 N N . PRO A 1 58 ? 110.812 57.641 27.580 1.00 12.87 90 PRO A N 1
ATOM 439 C CA . PRO A 1 58 ? 109.420 57.530 28.027 1.00 13.52 90 PRO A CA 1
ATOM 440 C C . PRO A 1 58 ? 109.274 57.913 29.501 1.00 13.41 90 PRO A C 1
ATOM 441 O O . PRO A 1 58 ? 110.122 57.565 30.325 1.00 13.92 90 PRO A O 1
ATOM 445 N N . GLU A 1 59 ? 108.214 58.639 29.828 1.00 13.04 91 GLU A N 1
ATOM 446 C CA . GLU A 1 59 ? 107.936 58.960 31.236 1.00 12.94 91 GLU A CA 1
ATOM 447 C C . GLU A 1 59 ? 107.429 57.719 31.945 1.00 12.01 91 GLU A C 1
ATOM 448 O O . GLU A 1 59 ? 106.730 56.893 31.351 1.00 12.68 91 GLU A O 1
ATOM 454 N N . ASN A 1 60 ? 107.775 57.583 33.226 1.00 11.35 92 ASN A N 1
ATOM 455 C CA . ASN A 1 60 ? 107.411 56.380 33.959 1.00 11.45 92 ASN A CA 1
ATOM 456 C C . ASN A 1 60 ? 105.907 56.142 33.997 1.00 11.41 92 ASN A C 1
ATOM 457 O O . ASN A 1 60 ? 105.478 54.992 33.970 1.00 11.78 92 ASN A O 1
ATOM 462 N N . ASN A 1 61 ? 105.131 57.226 34.076 1.00 13.55 93 ASN A N 1
ATOM 463 C CA . ASN A 1 61 ? 103.671 57.090 34.186 1.00 12.77 93 ASN A CA 1
ATOM 464 C C . ASN A 1 61 ? 103.001 56.731 32.852 1.00 13.15 93 ASN A C 1
ATOM 465 O O . ASN A 1 61 ? 101.766 56.657 32.770 1.00 12.91 93 ASN A O 1
ATOM 470 N N . THR A 1 62 ? 103.815 56.515 31.818 1.00 11.41 94 THR A N 1
ATOM 471 C CA . THR A 1 62 ? 103.315 55.981 30.533 1.00 12.00 94 THR A CA 1
ATOM 472 C C . THR A 1 62 ? 103.659 54.496 30.322 1.00 10.98 94 THR A C 1
ATOM 473 O O . THR A 1 62 ? 103.309 53.914 29.285 1.00 12.05 94 THR A O 1
ATOM 477 N N . LEU A 1 63 ? 104.354 53.884 31.290 1.00 10.86 95 LEU A N 1
ATOM 478 C CA . LEU A 1 63 ? 104.867 52.519 31.148 1.00 10.54 95 LEU A CA 1
ATOM 479 C C . LEU A 1 63 ? 104.171 51.563 32.099 1.00 11.25 95 LEU A C 1
ATOM 480 O O . LEU A 1 63 ? 104.365 51.646 33.316 1.00 11.68 95 LEU A O 1
ATOM 485 N N . PRO A 1 64 ? 103.362 50.640 31.555 1.00 10.09 96 PRO A N 1
ATOM 486 C CA . PRO A 1 64 ? 102.775 49.640 32.447 1.00 9.86 96 PRO A CA 1
ATOM 487 C C . PRO A 1 64 ? 103.853 48.791 33.101 1.00 11.09 96 PRO A C 1
ATOM 488 O O . PRO A 1 64 ? 104.852 48.430 32.458 1.00 11.80 96 PRO A O 1
ATOM 492 N N . THR A 1 65 ? 103.655 48.501 34.379 1.00 11.10 97 THR A N 1
ATOM 493 C CA . THR A 1 65 ? 104.595 47.694 35.138 1.00 10.53 97 THR A CA 1
ATOM 494 C C . THR A 1 65 ? 103.905 46.457 35.683 1.00 11.95 97 THR A C 1
ATOM 495 O O . THR A 1 65 ? 102.675 46.387 35.728 1.00 12.33 97 THR A O 1
ATOM 499 N N . TRP A 1 66 ? 104.702 45.482 36.099 1.00 11.18 98 TRP A N 1
ATOM 500 C CA . TRP A 1 66 ? 104.153 44.288 36.743 1.00 10.33 98 TRP A CA 1
ATOM 501 C C . TRP A 1 66 ? 103.416 44.610 38.043 1.00 11.09 98 TRP A C 1
ATOM 502 O O . TRP A 1 66 ? 103.871 45.421 38.855 1.00 11.12 98 TRP A O 1
ATOM 513 N N . SER A 1 67 ? 102.285 43.940 38.252 1.00 11.29 99 SER A N 1
ATOM 514 C CA . SER A 1 67 ? 101.670 43.903 39.566 1.00 11.03 99 SER A CA 1
ATOM 515 C C . SER A 1 67 ? 102.228 42.712 40.324 1.00 10.27 99 SER A C 1
ATOM 516 O O . SER A 1 67 ? 102.480 41.662 39.737 1.00 12.03 99 SER A O 1
ATOM 519 N N . MET A 1 68 ? 102.435 42.881 41.625 1.00 11.26 100 MET A N 1
ATOM 520 C CA A MET A 1 68 ? 102.788 41.739 42.460 0.50 11.51 100 MET A CA 1
ATOM 521 C CA B MET A 1 68 ? 102.924 41.793 42.488 0.50 13.56 100 MET A CA 1
ATOM 522 C C . MET A 1 68 ? 102.386 41.932 43.910 1.00 13.53 100 MET A C 1
ATOM 523 O O . MET A 1 68 ? 102.187 43.053 44.394 1.00 13.22 100 MET A O 1
ATOM 532 N N . ALA A 1 69 ? 102.206 40.805 44.588 1.00 12.72 101 ALA A N 1
ATOM 533 C CA . ALA A 1 69 ? 101.919 40.794 46.014 1.00 14.59 101 ALA A CA 1
ATOM 534 C C . ALA A 1 69 ? 102.608 39.589 46.623 1.00 16.81 101 ALA A C 1
ATOM 535 O O . ALA A 1 69 ? 102.692 38.527 46.000 1.00 17.29 101 ALA A O 1
ATOM 537 N N . LYS A 1 70 ? 103.120 39.767 47.832 1.00 16.45 102 LYS A N 1
ATOM 538 C CA . LYS A 1 70 ? 103.600 38.649 48.629 1.00 18.28 102 LYS A CA 1
ATOM 539 C C . LYS A 1 70 ? 102.608 38.451 49.764 1.00 19.18 102 LYS A C 1
ATOM 540 O O . LYS A 1 70 ? 102.350 39.378 50.537 1.00 19.64 102 LYS A O 1
ATOM 546 N N . LEU A 1 71 ? 102.040 37.252 49.856 1.00 16.91 103 LEU A N 1
ATOM 547 C CA . LEU A 1 71 ? 101.092 36.941 50.914 1.00 18.44 103 LEU A CA 1
ATOM 548 C C . LEU A 1 71 ? 101.753 36.059 51.960 1.00 20.69 103 LEU A C 1
ATOM 549 O O . LEU A 1 71 ? 102.487 35.131 51.622 1.00 20.03 103 LEU A O 1
ATOM 554 N N . GLN A 1 72 ? 101.514 36.379 53.230 1.00 21.62 104 GLN A N 1
ATOM 555 C CA . GLN A 1 72 ? 102.034 35.586 54.333 1.00 24.35 104 GLN A CA 1
ATOM 556 C C . GLN A 1 72 ? 101.089 34.437 54.645 1.00 26.01 104 GLN A C 1
ATOM 557 O O . GLN A 1 72 ? 99.889 34.639 54.802 1.00 27.51 104 GLN A O 1
ATOM 563 N N . LEU A 1 73 ? 101.642 33.236 54.739 1.00 21.25 105 LEU A N 1
ATOM 564 C CA . LEU A 1 73 ? 100.847 32.040 55.027 1.00 23.28 105 LEU A CA 1
ATOM 565 C C . LEU A 1 73 ? 100.913 31.668 56.507 1.00 24.98 105 LEU A C 1
ATOM 566 O O . LEU A 1 73 ? 101.792 32.155 57.219 1.00 27.39 105 LEU A O 1
ATOM 571 N N . PRO A 1 74 ? 99.990 30.799 56.981 1.00 26.26 106 PRO A N 1
ATOM 572 C CA . PRO A 1 74 ? 100.009 30.414 58.394 1.00 28.43 106 PRO A CA 1
ATOM 573 C C . PRO A 1 74 ? 101.364 29.860 58.834 1.00 29.67 106 PRO A C 1
ATOM 574 O O . PRO A 1 74 ? 102.022 29.139 58.080 1.00 26.57 106 PRO A O 1
ATOM 578 N N . MET A 1 75 ? 101.779 30.224 60.046 1.00 31.01 107 MET A N 1
ATOM 579 C CA . MET A 1 75 ? 103.072 29.829 60.589 1.00 33.83 107 MET A CA 1
ATOM 580 C C . MET A 1 75 ? 103.234 28.312 60.612 1.00 33.26 107 MET A C 1
ATOM 581 O O . MET A 1 75 ? 102.284 27.581 60.883 1.00 35.45 107 MET A O 1
ATOM 583 N N . LEU A 1 76 ? 104.444 27.854 60.314 1.00 33.47 108 LEU A N 1
ATOM 584 C CA . LEU A 1 76 ? 104.787 26.438 60.388 1.00 34.04 108 LEU A CA 1
ATOM 585 C C . LEU A 1 76 ? 106.067 26.280 61.196 1.00 38.39 108 LEU A C 1
ATOM 586 O O . LEU A 1 76 ? 106.816 27.247 61.371 1.00 43.29 108 LEU A O 1
ATOM 591 N N . ASN A 1 77 ? 106.312 25.061 61.674 1.00 39.01 109 ASN A N 1
ATOM 592 C CA . ASN A 1 77 ? 107.595 24.680 62.285 1.00 42.70 109 ASN A CA 1
ATOM 593 C C . ASN A 1 77 ? 107.956 25.463 63.552 1.00 46.47 109 ASN A C 1
ATOM 594 O O . ASN A 1 77 ? 107.080 25.859 64.322 1.00 47.89 109 ASN A O 1
ATOM 599 N N . ASP A 1 83 ? 110.163 17.224 64.787 1.00 57.44 115 ASP A N 1
ATOM 600 C CA . ASP A 1 83 ? 111.091 16.234 64.242 1.00 62.90 115 ASP A CA 1
ATOM 601 C C . ASP A 1 83 ? 111.605 16.630 62.854 1.00 65.49 115 ASP A C 1
ATOM 602 O O . ASP A 1 83 ? 112.815 16.726 62.643 1.00 72.28 115 ASP A O 1
ATOM 604 N N . THR A 1 84 ? 110.686 16.852 61.914 1.00 64.06 116 THR A N 1
ATOM 605 C CA . THR A 1 84 ? 111.048 17.312 60.566 1.00 60.36 116 THR A CA 1
ATOM 606 C C . THR A 1 84 ? 110.179 18.490 60.105 1.00 48.70 116 THR A C 1
ATOM 607 O O . THR A 1 84 ? 109.157 18.802 60.725 1.00 52.23 116 THR A O 1
ATOM 611 N N . LEU A 1 85 ? 110.587 19.124 59.010 1.00 46.80 117 LEU A N 1
ATOM 612 C CA . LEU A 1 85 ? 109.979 20.377 58.576 1.00 38.81 117 LEU A CA 1
ATOM 613 C C . LEU A 1 85 ? 108.785 20.217 57.629 1.00 39.03 117 LEU A C 1
ATOM 614 O O . LEU A 1 85 ? 108.655 19.218 56.913 1.00 34.38 117 LEU A O 1
ATOM 619 N N . GLN A 1 86 ? 107.923 21.231 57.642 1.00 31.59 118 GLN A N 1
ATOM 620 C CA . GLN A 1 86 ? 106.793 21.334 56.726 1.00 27.45 118 GLN A CA 1
ATOM 621 C C . GLN A 1 86 ? 106.907 22.609 55.909 1.00 26.58 118 GLN A C 1
ATOM 622 O O . GLN A 1 86 ? 107.464 23.601 56.373 1.00 26.67 118 GLN A O 1
ATOM 628 N N . MET A 1 87 ? 106.382 22.571 54.686 1.00 23.67 119 MET A N 1
ATOM 629 C CA . MET A 1 87 ? 106.277 23.755 53.847 1.00 22.80 119 MET A CA 1
ATOM 630 C C . MET A 1 87 ? 104.888 23.792 53.230 1.00 22.82 119 MET A C 1
ATO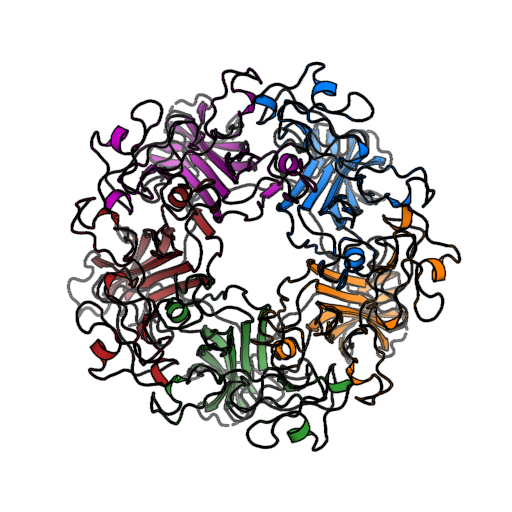M 631 O O . MET A 1 87 ? 104.272 22.745 53.023 1.00 23.48 119 MET A O 1
ATOM 636 N N . TRP A 1 88 ? 104.397 24.995 52.952 1.00 19.78 120 TRP A N 1
ATOM 637 C CA . TRP A 1 88 ? 103.158 25.160 52.199 1.00 18.86 120 TRP A CA 1
ATOM 638 C C . TRP A 1 88 ? 103.422 24.931 50.718 1.00 18.41 120 TRP A C 1
ATOM 639 O O . TRP A 1 88 ? 104.386 25.452 50.163 1.00 19.13 120 TRP A O 1
ATOM 650 N N . GLU A 1 89 ? 102.545 24.154 50.090 1.00 17.34 121 GLU A N 1
ATOM 651 C CA . GLU A 1 89 ? 102.652 23.823 48.671 1.00 16.56 121 GLU A CA 1
ATOM 652 C C . GLU A 1 89 ? 101.417 24.347 47.946 1.00 16.02 121 GLU A C 1
ATOM 653 O O . GLU A 1 89 ? 100.299 24.004 48.332 1.00 17.60 121 GLU A O 1
ATOM 659 N N . ALA A 1 90 ? 101.615 25.164 46.913 1.00 15.61 122 ALA A N 1
ATOM 660 C CA . ALA A 1 90 ? 100.497 25.695 46.123 1.00 15.58 122 ALA A CA 1
ATOM 661 C C . ALA A 1 90 ? 100.048 24.633 45.122 1.00 17.39 122 ALA A C 1
ATOM 662 O O . ALA A 1 90 ? 100.833 24.214 44.280 1.00 17.89 122 ALA A O 1
ATOM 664 N N . VAL A 1 91 ? 98.794 24.195 45.240 1.00 16.95 123 VAL A N 1
ATOM 665 C CA . VAL A 1 91 ? 98.271 23.060 44.467 1.00 17.29 123 VAL A CA 1
ATOM 666 C C . VAL A 1 91 ? 97.579 23.526 43.187 1.00 18.74 123 VAL A C 1
ATOM 667 O O . VAL A 1 91 ? 97.738 22.920 42.115 1.00 18.32 123 VAL A O 1
ATOM 671 N N . SER A 1 92 ? 96.818 24.612 43.303 1.00 16.10 124 SER A N 1
ATOM 672 C CA . SER A 1 92 ? 95.981 25.071 42.211 1.00 14.97 124 SER A CA 1
ATOM 673 C C . SER A 1 92 ? 95.564 26.502 42.451 1.00 15.24 124 SER A C 1
ATOM 674 O O . SER A 1 92 ? 95.644 27.003 43.577 1.00 16.08 124 SER A O 1
ATOM 677 N N . VAL A 1 93 ? 95.129 27.159 41.384 1.00 14.19 125 VAL A N 1
ATOM 678 C CA . VAL A 1 93 ? 94.650 28.531 41.488 1.00 15.18 125 VAL A CA 1
ATOM 679 C C . VAL A 1 93 ? 93.441 28.724 40.578 1.00 16.04 125 VAL A C 1
ATOM 680 O O . VAL A 1 93 ? 93.398 28.192 39.467 1.00 17.50 125 VAL A O 1
ATOM 684 N N . LYS A 1 94 ? 92.435 29.424 41.091 1.00 15.08 126 LYS A N 1
ATOM 685 C CA . LYS A 1 94 ? 91.391 29.972 40.245 1.00 15.30 126 LYS A CA 1
ATOM 686 C C . LYS A 1 94 ? 91.708 31.444 40.074 1.00 14.11 126 LYS A C 1
ATOM 687 O O . LYS A 1 94 ? 91.849 32.184 41.053 1.00 14.18 126 LYS A O 1
ATOM 693 N N . THR A 1 95 ? 91.864 31.864 38.823 1.00 12.70 127 THR A N 1
ATOM 694 C CA . THR A 1 95 ? 92.198 33.254 38.554 1.00 12.50 127 THR A CA 1
ATOM 695 C C . THR A 1 95 ? 91.275 33.838 37.492 1.00 14.59 127 THR A C 1
ATOM 696 O O . THR A 1 95 ? 90.838 33.122 36.588 1.00 15.53 127 THR A O 1
ATOM 700 N N . GLU A 1 96 ? 90.979 35.126 37.626 1.00 13.79 128 GLU A N 1
ATOM 701 C CA . GLU A 1 96 ? 90.007 35.796 36.766 1.00 14.41 128 GLU A CA 1
ATOM 702 C C . GLU A 1 96 ? 90.384 37.251 36.586 1.00 14.22 128 GLU A C 1
ATOM 703 O O . GLU A 1 96 ? 90.774 37.916 37.541 1.00 14.35 128 GLU A O 1
ATOM 709 N N . VAL A 1 97 ? 90.275 37.742 35.352 1.00 11.64 129 VAL A N 1
ATOM 710 C CA . VAL A 1 97 ? 90.443 39.165 35.077 1.00 11.38 129 VAL A CA 1
ATOM 711 C C . VAL A 1 97 ? 89.045 39.774 35.090 1.00 13.39 129 VAL A C 1
ATOM 712 O O . VAL A 1 97 ? 88.167 39.310 34.371 1.00 14.42 129 VAL A O 1
ATOM 716 N N . VAL A 1 98 ? 88.847 40.773 35.949 1.00 11.60 130 VAL A N 1
ATOM 717 C CA . VAL A 1 98 ? 87.518 41.338 36.228 1.00 12.13 130 VAL A CA 1
ATOM 718 C C . VAL A 1 98 ? 87.338 42.690 35.549 1.00 12.27 130 VAL A C 1
ATOM 719 O O . VAL A 1 98 ? 88.258 43.521 35.543 1.00 12.32 130 VAL A O 1
ATOM 723 N N . GLY A 1 99 ? 86.157 42.903 34.971 1.00 12.05 131 GLY A N 1
ATOM 724 C CA . GLY A 1 99 ? 85.761 44.238 34.517 1.00 12.22 131 GLY A CA 1
ATOM 725 C C . GLY A 1 99 ? 85.751 44.465 33.014 1.00 12.73 131 GLY A C 1
ATOM 726 O O . GLY A 1 99 ? 85.622 45.610 32.571 1.00 13.14 131 GLY A O 1
ATOM 727 N N . SER A 1 100 ? 85.835 43.398 32.216 1.00 11.95 132 SER A N 1
ATOM 728 C CA . SER A 1 100 ? 85.784 43.579 30.752 1.00 11.81 132 SER A CA 1
ATOM 729 C C . SER A 1 100 ? 84.486 44.264 30.298 1.00 12.10 132 SER A C 1
ATOM 730 O O . SER A 1 100 ? 84.497 45.009 29.320 1.00 12.30 132 SER A O 1
ATOM 733 N N . GLY A 1 101 ? 83.379 44.025 31.009 1.00 10.91 133 GLY A N 1
ATOM 734 C CA . GLY A 1 101 ? 82.106 44.706 30.712 1.00 12.33 133 GLY A CA 1
ATOM 735 C C . GLY A 1 101 ? 82.211 46.227 30.719 1.00 11.41 133 GLY A C 1
ATOM 736 O O . GLY A 1 101 ? 81.464 46.906 30.007 1.00 11.76 133 GLY A O 1
ATOM 737 N N . SER A 1 102 ? 83.141 46.768 31.507 1.00 11.72 134 SER A N 1
ATOM 738 C CA . SER A 1 102 ? 83.333 48.226 31.567 1.00 11.82 134 SER A CA 1
ATOM 739 C C . SER A 1 102 ? 83.782 48.803 30.222 1.00 11.66 134 SER A C 1
ATOM 740 O O . SER A 1 102 ? 83.602 49.998 29.959 1.00 12.72 134 SER A O 1
ATOM 743 N N . LEU A 1 103 ? 84.363 47.957 29.373 1.00 11.26 135 LEU A N 1
ATOM 744 C CA . LEU A 1 103 ? 84.809 48.392 28.053 1.00 11.37 135 LEU A CA 1
ATOM 745 C C . LEU A 1 103 ? 83.637 48.620 27.091 1.00 12.13 135 LEU A C 1
ATOM 746 O O . LEU A 1 103 ? 83.832 49.145 25.987 1.00 12.80 135 LEU A O 1
ATOM 751 N N . LEU A 1 104 ? 82.432 48.235 27.515 1.00 12.16 136 LEU A N 1
ATOM 752 C CA . LEU A 1 104 ? 81.205 48.509 26.756 1.00 12.35 136 LEU A CA 1
ATOM 753 C C . LEU A 1 104 ? 80.727 49.957 26.929 1.00 12.79 136 LEU A C 1
ATOM 754 O O . LEU A 1 104 ? 79.725 50.347 26.344 1.00 14.43 136 LEU A O 1
ATOM 759 N N . ASP A 1 105 ? 81.442 50.743 27.735 1.00 13.46 137 ASP A N 1
ATOM 760 C CA . ASP A 1 105 ? 81.184 52.189 27.781 1.00 13.59 137 ASP A CA 1
ATOM 761 C C . ASP A 1 105 ? 81.728 52.844 26.505 1.00 12.93 137 ASP A C 1
ATOM 762 O O . ASP A 1 105 ? 82.926 53.096 26.381 1.00 13.88 137 ASP A O 1
ATOM 767 N N . VAL A 1 106 ? 80.831 53.093 25.558 1.00 13.00 138 VAL A N 1
ATOM 768 C CA . VAL A 1 106 ? 81.190 53.793 24.322 1.00 12.82 138 VAL A CA 1
ATOM 769 C C . VAL A 1 106 ? 80.469 55.149 24.266 1.00 13.15 138 VAL A C 1
ATOM 770 O O . VAL A 1 106 ? 80.210 55.692 23.195 1.00 13.50 138 VAL A O 1
ATOM 774 N N . HIS A 1 107 ? 80.165 55.701 25.441 1.00 13.83 139 HIS A N 1
ATOM 775 C CA . HIS A 1 107 ? 79.431 56.966 25.497 1.00 14.23 139 HIS A CA 1
ATOM 776 C C . HIS A 1 107 ? 80.277 58.119 26.021 1.00 14.57 139 HIS A C 1
ATOM 777 O O . HIS A 1 107 ? 79.744 59.202 26.264 1.00 15.55 139 HIS A O 1
ATOM 784 N N . GLY A 1 108 ? 81.583 57.889 26.183 1.00 13.89 140 GLY A N 1
ATOM 785 C CA . GLY A 1 108 ? 82.490 58.916 26.706 1.00 15.15 140 GLY A CA 1
ATOM 786 C C . GLY A 1 108 ? 82.985 59.905 25.662 1.00 15.06 140 GLY A C 1
ATOM 787 O O . GLY A 1 108 ? 82.349 60.114 24.624 1.00 15.50 140 GLY A O 1
ATOM 788 N N . PHE A 1 109 ? 84.133 60.512 25.953 1.00 15.29 141 PHE A N 1
ATOM 789 C CA . PHE A 1 109 ? 84.669 61.607 25.152 1.00 16.06 141 PHE A CA 1
ATOM 790 C C . PHE A 1 109 ? 85.933 61.185 24.387 1.00 15.82 141 PHE A C 1
ATOM 791 O O . PHE A 1 109 ? 86.767 62.033 24.043 1.00 18.19 141 PHE A O 1
ATOM 799 N N . ASN A 1 110 ? 86.063 59.893 24.091 1.00 14.49 142 ASN A N 1
ATOM 800 C CA . ASN A 1 110 ? 87.190 59.416 23.278 1.00 14.52 142 ASN A CA 1
ATOM 801 C C . ASN A 1 110 ? 87.058 59.922 21.842 1.00 15.45 142 ASN A C 1
ATOM 802 O O . ASN A 1 110 ? 86.019 60.463 21.466 1.00 15.53 142 ASN A O 1
ATOM 807 N N . LYS A 1 111 ? 88.113 59.745 21.041 1.00 14.94 143 LYS A N 1
ATOM 808 C CA . LYS A 1 111 ? 88.027 59.978 19.603 1.00 15.85 143 LYS A CA 1
ATOM 809 C C . LYS A 1 111 ? 86.774 59.261 19.082 1.00 15.70 143 LYS A C 1
ATOM 810 O O . LYS A 1 111 ? 86.615 58.065 19.325 1.00 16.90 143 LYS A O 1
ATOM 816 N N . PRO A 1 112 ? 85.873 59.993 18.399 1.00 17.18 144 PRO A N 1
ATOM 817 C CA . PRO A 1 112 ? 84.627 59.367 17.951 1.00 18.79 144 PRO A CA 1
ATOM 818 C C . PRO A 1 112 ? 84.833 58.552 16.679 1.00 21.22 144 PRO A C 1
ATOM 819 O O . PRO A 1 112 ? 85.836 58.730 15.984 1.00 21.52 144 PRO A O 1
ATOM 823 N N . THR A 1 113 ? 83.890 57.667 16.377 1.00 19.00 145 THR A N 1
ATOM 824 C CA . THR A 1 113 ? 84.014 56.808 15.193 1.00 19.10 145 THR A CA 1
ATOM 825 C C . THR A 1 113 ? 83.737 57.541 13.877 1.00 21.47 145 THR A C 1
ATOM 826 O O . THR A 1 113 ? 84.229 57.126 12.824 1.00 26.10 145 THR A O 1
ATOM 830 N N . ASP A 1 114 ? 82.951 58.613 13.937 1.00 21.18 146 ASP A N 1
ATOM 831 C CA . ASP A 1 114 ? 82.718 59.499 12.783 1.00 27.72 146 ASP A CA 1
ATOM 832 C C . ASP A 1 114 ? 83.470 60.808 13.018 1.00 27.64 146 ASP A C 1
ATOM 833 O O . ASP A 1 114 ? 83.000 61.676 13.749 1.00 25.93 146 ASP A O 1
ATOM 838 N N . THR A 1 115 ? 84.648 60.937 12.415 1.00 35.67 147 THR A N 1
ATOM 839 C CA . THR A 1 115 ? 85.458 62.143 12.610 1.00 40.67 147 THR A CA 1
ATOM 840 C C . THR A 1 115 ? 85.094 63.279 11.643 1.00 45.08 147 THR A C 1
ATOM 841 O O . THR A 1 115 ? 85.604 64.392 11.777 1.00 43.59 147 THR A O 1
ATOM 845 N N . VAL A 1 116 ? 84.204 63.000 10.689 1.00 39.46 148 VAL A N 1
ATOM 846 C CA . VAL A 1 116 ? 83.677 64.041 9.794 1.00 41.65 148 VAL A CA 1
ATOM 847 C C . VAL A 1 116 ? 82.719 64.960 10.556 1.00 42.95 148 VAL A C 1
ATOM 848 O O . VAL A 1 116 ? 82.839 66.185 10.495 1.00 43.47 148 VAL A O 1
ATOM 852 N N . ASN A 1 117 ? 81.776 64.365 11.281 1.00 38.86 149 ASN A N 1
ATOM 853 C CA . ASN A 1 117 ? 80.764 65.131 12.004 1.00 37.09 149 ASN A CA 1
ATOM 854 C C . ASN A 1 117 ? 81.014 65.197 13.510 1.00 33.16 149 ASN A C 1
ATOM 855 O O . ASN A 1 117 ? 80.268 65.867 14.240 1.00 34.01 149 ASN A O 1
ATOM 860 N N . THR A 1 118 ? 82.064 64.506 13.960 1.00 35.51 150 THR A N 1
ATOM 861 C CA . THR A 1 118 ? 82.349 64.316 15.389 1.00 29.01 150 THR A CA 1
ATOM 862 C C . THR A 1 118 ? 81.125 63.646 16.023 1.00 28.59 150 THR A C 1
ATOM 863 O O . THR A 1 118 ? 80.457 64.204 16.901 1.00 29.60 150 THR A O 1
ATOM 867 N N . LYS A 1 119 ? 80.817 62.450 15.525 1.00 24.49 151 LYS A N 1
ATOM 868 C CA . LYS A 1 119 ? 79.609 61.727 15.920 1.00 25.15 151 LYS A CA 1
ATOM 869 C C . LYS A 1 119 ? 79.900 60.232 15.994 1.00 21.81 151 LYS A C 1
ATOM 870 O O . LYS A 1 119 ? 81.050 59.807 15.897 1.00 22.90 151 LYS A O 1
ATOM 876 N N . GLY A 1 120 ? 78.847 59.434 16.139 1.00 20.13 152 GLY A N 1
ATOM 877 C CA . GLY A 1 120 ? 79.013 57.982 16.197 1.00 18.51 152 GLY A CA 1
ATOM 878 C C . GLY A 1 120 ? 79.068 57.535 17.639 1.00 17.78 152 GLY A C 1
ATOM 879 O O . GLY A 1 120 ? 78.189 57.877 18.434 1.00 19.05 152 GLY A O 1
ATOM 880 N N . ILE A 1 121 ? 80.088 56.752 17.973 1.00 16.20 153 ILE A N 1
ATOM 881 C CA . ILE A 1 121 ? 80.340 56.386 19.360 1.00 14.70 153 ILE A CA 1
ATOM 882 C C . ILE A 1 121 ? 81.748 56.771 19.789 1.00 14.09 153 ILE A C 1
ATOM 883 O O . ILE A 1 121 ? 82.619 57.053 18.960 1.00 14.12 153 ILE A O 1
ATOM 888 N N . SER A 1 122 ? 81.951 56.795 21.101 1.00 13.57 154 SER A N 1
ATOM 889 C CA . SER A 1 122 ? 83.269 56.974 21.685 1.00 13.73 154 SER A CA 1
ATOM 890 C C . SER A 1 122 ? 84.041 55.688 21.435 1.00 13.41 154 SER A C 1
ATOM 891 O O . SER A 1 122 ? 83.639 54.625 21.906 1.00 14.59 154 SER A O 1
ATOM 894 N N . THR A 1 123 ? 85.121 55.773 20.656 1.00 12.92 155 THR A N 1
ATOM 895 C CA . THR A 1 123 ? 85.850 54.558 20.244 1.00 13.64 155 THR A CA 1
ATOM 896 C C . THR A 1 123 ? 86.269 53.764 21.485 1.00 13.45 155 THR A C 1
ATOM 897 O O . THR A 1 123 ? 86.893 54.316 22.400 1.00 13.06 155 THR A O 1
ATOM 901 N N . PRO A 1 124 ? 85.903 52.469 21.540 1.00 14.01 156 PRO A N 1
ATOM 902 C CA . PRO A 1 124 ? 86.265 51.672 22.699 1.00 13.44 156 PRO A CA 1
ATOM 903 C C . PRO A 1 124 ? 87.740 51.300 22.686 1.00 12.38 156 PRO A C 1
ATOM 904 O O . PRO A 1 124 ? 88.432 51.499 21.673 1.00 12.09 156 PRO A O 1
ATOM 908 N N . VAL A 1 125 ? 88.213 50.789 23.816 1.00 11.12 157 VAL A N 1
ATOM 909 C CA . VAL A 1 125 ? 89.597 50.336 23.969 1.00 11.70 157 VAL A CA 1
ATOM 910 C C . VAL A 1 125 ? 89.909 49.252 22.926 1.00 12.23 157 VAL A C 1
ATOM 911 O O . VAL A 1 125 ? 89.135 48.324 22.757 1.00 13.18 157 VAL A O 1
ATOM 915 N N . GLU A 1 126 ? 91.040 49.392 22.235 1.00 12.81 158 GLU A N 1
ATOM 916 C CA . GLU A 1 126 ? 91.439 48.466 21.166 1.00 12.66 158 GLU A CA 1
ATOM 917 C C . GLU A 1 126 ? 92.949 48.418 21.140 1.00 11.58 158 GLU A C 1
ATOM 918 O O . GLU A 1 126 ? 93.609 49.316 21.658 1.00 11.85 158 GLU A O 1
ATOM 924 N N . GLY A 1 127 ? 93.498 47.395 20.492 1.00 11.37 159 GLY A N 1
ATOM 925 C CA . GLY A 1 127 ? 94.929 47.381 20.196 1.00 11.65 159 GLY A CA 1
ATOM 926 C C . GLY A 1 127 ? 95.671 46.260 20.888 1.00 11.01 159 GLY A C 1
ATOM 927 O O . GLY A 1 127 ? 95.126 45.167 21.091 1.00 10.82 159 GLY A O 1
ATOM 928 N N . SER A 1 128 ? 96.913 46.542 21.277 1.00 9.52 160 SER A N 1
ATOM 929 C CA . SER A 1 128 ? 97.792 45.506 21.821 1.00 10.32 160 SER A CA 1
ATOM 930 C C . SER A 1 128 ? 97.353 45.073 23.205 1.00 10.85 160 SER A C 1
ATOM 931 O O . SER A 1 128 ? 96.958 45.901 24.037 1.00 11.04 160 SER A O 1
ATOM 934 N N . GLN A 1 129 ? 97.435 43.768 23.437 1.00 9.48 161 GLN A N 1
ATOM 935 C CA . GLN A 1 129 ? 96.929 43.156 24.662 1.00 10.51 161 GLN A CA 1
ATOM 936 C C . GLN A 1 129 ? 97.973 42.224 25.229 1.00 10.62 161 GLN A C 1
ATOM 937 O O . GLN A 1 129 ? 98.694 41.567 24.480 1.00 11.92 161 GLN A O 1
ATOM 943 N N . TYR A 1 130 ? 98.038 42.141 26.553 1.00 9.36 162 TYR A N 1
ATOM 944 C CA . TYR A 1 130 ? 99.098 41.359 27.189 1.00 10.59 162 TYR A CA 1
ATOM 945 C C . TYR A 1 130 ? 98.568 40.854 28.514 1.00 10.48 162 TYR A C 1
ATOM 946 O O . TYR A 1 130 ? 98.136 41.637 29.353 1.00 11.69 162 TYR A O 1
ATOM 955 N N . HIS A 1 131 ? 98.566 39.534 28.675 1.00 9.08 163 HIS A N 1
ATOM 956 C CA . HIS A 1 131 ? 98.027 38.919 29.885 1.00 9.59 163 HIS A CA 1
ATOM 957 C C . HIS A 1 131 ? 99.001 37.891 30.397 1.00 10.39 163 HIS A C 1
ATOM 958 O O . HIS A 1 131 ? 99.274 36.912 29.721 1.00 12.20 163 HIS A O 1
ATOM 965 N N . VAL A 1 132 ? 99.515 38.102 31.609 1.00 10.31 164 VAL A N 1
ATOM 966 C CA . VAL A 1 132 ? 100.399 37.127 32.227 1.00 10.59 164 VAL A CA 1
ATOM 967 C C . VAL A 1 132 ? 100.012 37.007 33.689 1.00 10.16 164 VAL A C 1
ATOM 968 O O . VAL A 1 132 ? 99.709 38.004 34.332 1.00 11.51 164 VAL A O 1
ATOM 972 N N . PHE A 1 133 ? 100.009 35.791 34.212 1.00 10.56 165 PHE A N 1
ATOM 973 C CA . PHE A 1 133 ? 99.933 35.627 35.660 1.00 11.01 165 PHE A CA 1
ATOM 974 C C . PHE A 1 133 ? 100.923 34.579 36.104 1.00 11.80 165 PHE A C 1
ATOM 975 O O . PHE A 1 133 ? 101.324 33.717 35.319 1.00 11.17 165 PHE A O 1
ATOM 983 N N . ALA A 1 134 ? 101.326 34.662 37.366 1.00 10.71 166 ALA A N 1
ATOM 984 C CA . ALA A 1 134 ? 102.218 33.663 37.937 1.00 10.58 166 ALA A CA 1
ATOM 985 C C . ALA A 1 134 ? 101.895 33.458 39.388 1.00 10.72 166 ALA A C 1
ATOM 986 O O . ALA A 1 134 ? 101.427 34.372 40.066 1.00 11.78 166 ALA A O 1
ATOM 988 N N . VAL A 1 135 ? 102.139 32.237 39.853 1.00 10.32 167 VAL A N 1
ATOM 989 C CA . VAL A 1 135 ? 102.047 31.900 41.270 1.00 10.57 167 VAL A CA 1
ATOM 990 C C . VAL A 1 135 ? 103.310 31.123 41.626 1.00 12.65 167 VAL A C 1
ATOM 991 O O . VAL A 1 135 ? 103.656 30.129 40.965 1.00 13.09 167 VAL A O 1
ATOM 995 N N . GLY A 1 136 ? 103.996 31.545 42.682 1.00 12.37 168 GLY A N 1
ATOM 996 C CA . GLY A 1 136 ? 105.221 30.846 43.075 1.00 12.11 168 GLY A CA 1
ATOM 997 C C . GLY A 1 136 ? 105.576 30.987 44.535 1.00 13.44 168 GLY A C 1
ATOM 998 O O . GLY A 1 136 ? 104.922 31.724 45.282 1.00 14.26 168 GLY A O 1
ATOM 999 N N . GLY A 1 137 ? 106.608 30.253 44.947 1.00 12.65 169 GLY A N 1
ATOM 1000 C CA . GLY A 1 137 ? 107.035 30.219 46.347 1.00 13.02 169 GLY A CA 1
ATOM 1001 C C . GLY A 1 137 ? 108.183 31.173 46.626 1.00 14.47 169 GLY A C 1
ATOM 1002 O O . GLY A 1 137 ? 108.765 31.148 47.718 1.00 15.55 169 GLY A O 1
ATOM 1003 N N . GLU A 1 138 ? 108.502 31.991 45.630 1.00 14.39 170 GLU A N 1
ATOM 1004 C CA . GLU A 1 138 ? 109.548 33.020 45.708 1.00 17.21 170 GLU A CA 1
ATOM 1005 C C . GLU A 1 138 ? 109.284 34.020 44.573 1.00 14.28 170 GLU A C 1
ATOM 1006 O O . GLU A 1 138 ? 108.430 33.773 43.729 1.00 14.00 170 GLU A O 1
ATOM 1012 N N . PRO A 1 139 ? 109.991 35.165 44.545 1.00 12.68 171 PRO A N 1
ATOM 1013 C CA . PRO A 1 139 ? 109.657 36.138 43.495 1.00 12.37 171 PRO A CA 1
ATOM 1014 C C . PRO A 1 139 ? 109.825 35.575 42.085 1.00 11.69 171 PRO A C 1
ATOM 1015 O O . PRO A 1 139 ? 110.698 34.731 41.855 1.00 14.38 171 PRO A O 1
ATOM 1019 N N . LEU A 1 140 ? 108.983 36.041 41.171 1.00 11.06 172 LEU A N 1
ATOM 1020 C CA . LEU A 1 140 ? 109.098 35.696 39.758 1.00 11.14 172 LEU A CA 1
ATOM 1021 C C . LEU A 1 140 ? 110.477 36.123 39.246 1.00 12.99 172 LEU A C 1
ATOM 1022 O O . LEU A 1 140 ? 110.872 37.278 39.418 1.00 13.30 172 LEU A O 1
ATOM 1027 N N . ASP A 1 141 ? 111.213 35.190 38.645 1.00 12.41 173 ASP A N 1
ATOM 1028 C CA . ASP A 1 141 ? 112.495 35.534 38.009 1.00 11.51 173 ASP A CA 1
ATOM 1029 C C . ASP A 1 141 ? 112.256 36.203 36.666 1.00 10.87 173 ASP A C 1
ATOM 1030 O O . ASP A 1 141 ? 111.437 35.738 35.882 1.00 11.87 173 ASP A O 1
ATOM 1035 N N . LEU A 1 142 ? 112.968 37.304 36.427 1.00 10.54 174 LEU A N 1
ATOM 1036 C CA . LEU A 1 142 ? 112.777 38.130 35.237 1.00 10.64 174 LEU A CA 1
ATOM 1037 C C . LEU A 1 142 ? 114.017 38.131 34.359 1.00 10.87 174 LEU A C 1
ATOM 1038 O O . LEU A 1 142 ? 115.151 38.108 34.857 1.00 12.82 174 LEU A O 1
ATOM 1043 N N . GLN A 1 143 ? 113.771 38.138 33.052 1.00 11.29 175 GLN A N 1
ATOM 1044 C CA . GLN A 1 143 ? 114.816 38.282 32.042 1.00 11.29 175 GLN A CA 1
ATOM 1045 C C . GLN A 1 143 ? 114.539 39.568 31.292 1.00 11.11 175 GLN A C 1
ATOM 1046 O O . GLN A 1 143 ? 113.434 39.773 30.791 1.00 11.21 175 GLN A O 1
ATOM 1052 N N . GLY A 1 144 ? 115.540 40.445 31.229 1.00 10.57 176 GLY A N 1
ATOM 1053 C CA . GLY A 1 144 ? 115.401 41.690 30.472 1.00 10.51 176 GLY A CA 1
ATOM 1054 C C . GLY A 1 144 ? 115.554 41.485 28.980 1.00 10.70 176 GLY A C 1
ATOM 1055 O O . GLY A 1 144 ? 116.371 40.672 28.538 1.00 11.27 176 GLY A O 1
ATOM 1056 N N . LEU A 1 145 ? 114.751 42.212 28.199 1.00 9.26 177 LEU A N 1
ATOM 1057 C CA . LEU A 1 145 ? 114.895 42.267 26.739 1.00 9.23 177 LEU A CA 1
ATOM 1058 C C . LEU A 1 145 ? 114.069 43.454 26.280 1.00 10.51 177 LEU A C 1
ATOM 1059 O O . LEU A 1 145 ? 112.888 43.563 26.635 1.00 11.16 177 LEU A O 1
ATOM 1064 N N . VAL A 1 146 ? 114.693 44.348 25.508 1.00 9.18 178 VAL A N 1
ATOM 1065 C CA . VAL A 1 146 ? 114.042 45.585 25.090 1.00 9.34 178 VAL A CA 1
ATOM 1066 C C . VAL A 1 146 ? 113.967 45.715 23.577 1.00 9.01 178 VAL A C 1
ATOM 1067 O O . VAL A 1 146 ? 114.724 45.073 22.831 1.00 9.85 178 VAL A O 1
ATOM 1071 N N . THR A 1 147 ? 113.025 46.543 23.120 1.00 8.60 179 THR A N 1
ATOM 1072 C CA . THR A 1 147 ? 112.999 46.961 21.720 1.00 8.90 179 THR A CA 1
ATOM 1073 C C . THR A 1 147 ? 114.290 47.677 21.317 1.00 10.73 179 THR A C 1
ATOM 1074 O O . THR A 1 147 ? 114.848 47.398 20.256 1.00 10.23 179 THR A O 1
ATOM 1078 N N . ASP A 1 148 ? 114.749 48.600 22.166 1.00 10.09 180 ASP A N 1
ATOM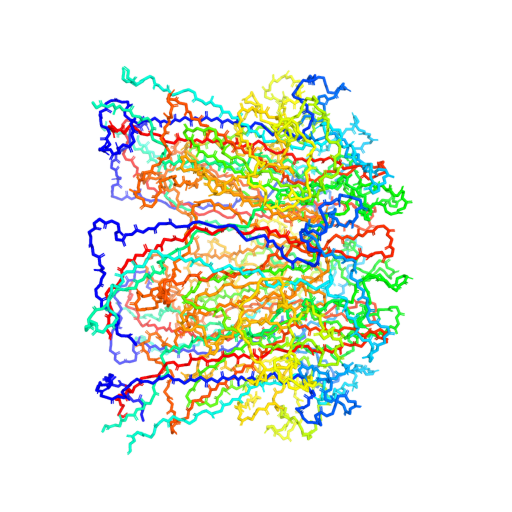 1079 C CA . ASP A 1 148 ? 115.842 49.495 21.803 1.00 9.91 180 ASP A CA 1
ATOM 1080 C C . ASP A 1 148 ? 116.745 49.734 23.017 1.00 10.83 180 ASP A C 1
ATOM 1081 O O . ASP A 1 148 ? 116.329 50.347 24.010 1.00 10.44 180 ASP A O 1
ATOM 1086 N N . ALA A 1 149 ? 117.973 49.222 22.935 1.00 10.44 181 ALA A N 1
ATOM 1087 C CA . ALA A 1 149 ? 118.959 49.395 23.996 1.00 10.50 181 ALA A CA 1
ATOM 1088 C C . ALA A 1 149 ? 119.373 50.861 24.157 1.00 11.29 181 ALA A C 1
ATOM 1089 O O . ALA A 1 149 ? 120.059 51.208 25.123 1.00 12.38 181 ALA A O 1
ATOM 1091 N N . ARG A 1 150 ? 118.959 51.718 23.223 1.00 10.79 182 ARG A N 1
ATOM 1092 C CA . ARG A 1 150 ? 119.246 53.153 23.344 1.00 10.91 182 ARG A CA 1
ATOM 1093 C C . ARG A 1 150 ? 118.166 53.918 24.124 1.00 11.02 182 ARG A C 1
ATOM 1094 O O . ARG A 1 150 ? 118.333 55.109 24.405 1.00 12.40 182 ARG A O 1
ATOM 1102 N N . THR A 1 151 ? 117.056 53.255 24.450 1.00 11.01 183 THR A N 1
ATOM 1103 C CA . THR A 1 151 ? 115.961 53.944 25.151 1.00 10.45 183 THR A CA 1
ATOM 1104 C C . THR A 1 151 ? 116.463 54.514 26.477 1.00 10.41 183 THR A C 1
ATOM 1105 O O . THR A 1 151 ? 117.127 53.814 27.257 1.00 12.19 183 THR A O 1
ATOM 1109 N N . LYS A 1 152 ? 116.178 55.794 26.687 1.00 10.95 184 LYS A N 1
ATOM 1110 C CA . LYS A 1 152 ? 116.631 56.503 27.882 1.00 11.86 184 LYS A CA 1
ATOM 1111 C C . LYS A 1 152 ? 115.556 56.401 28.972 1.00 10.39 184 LYS A C 1
ATOM 1112 O O . LYS A 1 152 ? 114.841 57.361 29.249 1.00 12.33 184 LYS A O 1
ATOM 1118 N N . TYR A 1 153 ? 115.431 55.216 29.565 1.00 11.22 185 TYR A N 1
ATOM 1119 C CA . TYR A 1 153 ? 114.513 55.056 30.689 1.00 10.58 185 TYR A CA 1
ATOM 1120 C C . TYR A 1 153 ? 114.946 55.936 31.846 1.00 12.16 185 TYR A C 1
ATOM 1121 O O . TYR A 1 153 ? 116.148 56.181 32.053 1.00 13.40 185 TYR A O 1
ATOM 1130 N N . LYS A 1 154 ? 113.973 56.425 32.606 1.00 11.79 186 LYS A N 1
ATOM 1131 C CA . LYS A 1 154 ? 114.298 57.243 33.777 1.00 13.37 186 LYS A CA 1
ATOM 1132 C C . LYS A 1 154 ? 115.145 56.465 34.792 1.00 13.26 186 LYS A C 1
ATOM 1133 O O . LYS A 1 154 ? 115.021 55.251 34.918 1.00 14.64 186 LYS A O 1
ATOM 1139 N N . GLU A 1 155 ? 116.012 57.190 35.497 1.00 14.79 187 GLU A N 1
ATOM 1140 C CA . GLU A 1 155 ? 116.885 56.606 36.521 1.00 18.41 187 GLU A CA 1
ATOM 1141 C C . GLU A 1 155 ? 116.255 56.680 37.906 1.00 21.55 187 GLU A C 1
ATOM 1142 O O . GLU A 1 155 ? 116.859 56.243 38.884 1.00 31.20 187 GLU A O 1
ATOM 1148 N N . GLU A 1 156 ? 115.063 57.259 37.997 1.00 15.78 188 GLU A N 1
ATOM 1149 C CA . GLU A 1 156 ? 114.325 57.305 39.263 1.00 15.05 188 GLU A CA 1
ATOM 1150 C C . GLU A 1 156 ? 112.981 56.610 39.090 1.00 15.50 188 GLU A C 1
ATOM 1151 O O . GLU A 1 156 ? 112.414 56.619 37.990 1.00 16.34 188 GLU A O 1
ATOM 1157 N N . GLY A 1 157 ? 112.491 55.994 40.169 1.00 14.69 189 GLY A N 1
ATOM 1158 C CA . GLY A 1 157 ? 111.102 55.533 40.259 1.00 14.97 189 GLY A CA 1
ATOM 1159 C C . GLY A 1 157 ? 110.705 54.318 39.452 1.00 15.09 189 GLY A C 1
ATOM 1160 O O . GLY A 1 157 ? 109.515 54.040 39.310 1.00 14.55 189 GLY A O 1
ATOM 1161 N N . VAL A 1 158 ? 111.690 53.597 38.917 1.00 13.82 190 VAL A N 1
ATOM 1162 C CA . VAL A 1 158 ? 111.448 52.440 38.056 1.00 12.96 190 VAL A CA 1
ATOM 1163 C C . VAL A 1 158 ? 112.699 51.562 38.118 1.00 13.02 190 VAL A C 1
ATOM 1164 O O . VAL A 1 158 ? 113.795 52.068 38.381 1.00 15.23 190 VAL A O 1
ATOM 1168 N N . VAL A 1 159 ? 112.535 50.257 37.921 1.00 11.55 191 VAL A N 1
ATOM 1169 C CA . VAL A 1 159 ? 113.672 49.340 37.866 1.00 11.60 191 VAL A CA 1
ATOM 1170 C C . VAL A 1 159 ? 113.866 48.910 36.421 1.00 11.36 191 VAL A C 1
ATOM 1171 O O . VAL A 1 159 ? 112.977 48.290 35.819 1.00 12.67 191 VAL A O 1
ATOM 1175 N N . THR A 1 160 ? 115.027 49.243 35.865 1.00 12.09 192 THR A N 1
ATOM 1176 C CA . THR A 1 160 ? 115.336 48.877 34.483 1.00 12.98 192 THR A CA 1
ATOM 1177 C C . THR A 1 160 ? 116.636 48.069 34.447 1.00 12.00 192 THR A C 1
ATOM 1178 O O . THR A 1 160 ? 117.211 47.772 35.494 1.00 12.15 192 THR A O 1
ATOM 1182 N N . ILE A 1 161 ? 117.087 47.695 33.249 1.00 12.56 193 ILE A N 1
ATOM 1183 C CA . ILE A 1 161 ? 118.307 46.889 33.138 1.00 12.48 193 ILE A CA 1
ATOM 1184 C C . ILE A 1 161 ? 119.498 47.609 33.776 1.00 13.18 193 ILE A C 1
ATOM 1185 O O . ILE A 1 161 ? 120.258 46.994 34.535 1.00 11.76 193 ILE A O 1
ATOM 1190 N N . LYS A 1 162 ? 119.638 48.905 33.498 1.00 13.10 194 LYS A N 1
ATOM 1191 C CA . LYS A 1 162 ? 120.745 49.690 34.050 1.00 13.04 194 LYS A CA 1
ATOM 1192 C C . LYS A 1 162 ? 120.728 49.736 35.593 1.00 14.74 194 LYS A C 1
ATOM 1193 O O . LYS A 1 162 ? 121.778 49.773 36.247 1.00 14.77 194 LYS A O 1
ATOM 1199 N N . THR A 1 163 ? 119.531 49.716 36.173 1.00 14.50 195 THR A N 1
ATOM 1200 C CA . THR A 1 163 ? 119.404 49.632 37.632 1.00 13.66 195 THR A CA 1
ATOM 1201 C C . THR A 1 163 ? 120.163 48.429 38.195 1.00 14.19 195 THR A C 1
ATOM 1202 O O . THR A 1 163 ? 120.841 48.531 39.234 1.00 16.67 195 THR A O 1
ATOM 1206 N N . ILE A 1 164 ? 120.036 47.299 37.502 1.00 14.25 196 ILE A N 1
ATOM 1207 C CA . ILE A 1 164 ? 120.634 46.046 37.937 1.00 15.65 196 ILE A CA 1
ATOM 1208 C C . ILE A 1 164 ? 122.123 45.966 37.613 1.00 16.57 196 ILE A C 1
ATOM 1209 O O . ILE A 1 164 ? 122.929 45.577 38.459 1.00 17.71 196 ILE A O 1
ATOM 1214 N N . THR A 1 165 ? 122.489 46.316 36.383 1.00 15.17 197 THR A N 1
ATOM 1215 C CA . THR A 1 165 ? 123.871 46.121 35.927 1.00 15.05 197 THR A CA 1
ATOM 1216 C C . THR A 1 165 ? 124.800 47.258 36.324 1.00 16.95 197 THR A C 1
ATOM 1217 O O . THR A 1 165 ? 126.022 47.099 36.284 1.00 18.92 197 THR A O 1
ATOM 1221 N N . LYS A 1 166 ? 124.212 48.413 36.653 1.00 15.85 198 LYS A N 1
ATOM 1222 C CA . LYS A 1 166 ? 124.945 49.653 36.952 1.00 17.04 198 LYS A CA 1
ATOM 1223 C C . LYS A 1 166 ? 125.700 50.196 35.733 1.00 19.23 198 LYS A C 1
ATOM 1224 O O . LYS A 1 166 ? 126.606 51.028 35.864 1.00 19.03 198 LYS A O 1
ATOM 1230 N N . LYS A 1 167 ? 125.318 49.707 34.553 1.00 16.11 199 LYS A N 1
ATOM 1231 C CA . LYS A 1 167 ? 125.921 50.118 33.284 1.00 17.20 199 LYS A CA 1
ATOM 1232 C C . LYS A 1 167 ? 124.818 50.330 32.254 1.00 14.12 199 LYS A C 1
ATOM 1233 O O . LYS A 1 167 ? 123.730 49.746 32.348 1.00 13.71 199 LYS A O 1
ATOM 1239 N N . ASP A 1 168 ? 125.100 51.155 31.252 1.00 14.48 200 ASP A N 1
ATOM 1240 C CA . ASP A 1 168 ? 124.153 51.322 30.151 1.00 13.94 200 ASP A CA 1
ATOM 1241 C C . ASP A 1 168 ? 123.868 50.006 29.438 1.00 12.98 200 ASP A C 1
ATOM 1242 O O . ASP A 1 168 ? 124.708 49.101 29.415 1.00 13.72 200 ASP A O 1
ATOM 1247 N N . MET A 1 169 ? 122.670 49.907 28.879 1.00 12.67 201 MET A N 1
ATOM 1248 C CA . MET A 1 169 ? 122.315 48.776 28.037 1.00 12.38 201 MET A CA 1
ATOM 1249 C C . MET A 1 169 ? 123.261 48.613 26.856 1.00 12.48 201 MET A C 1
ATOM 1250 O O . MET A 1 169 ? 123.869 49.578 26.375 1.00 13.47 201 MET A O 1
ATOM 1255 N N . VAL A 1 170 ? 123.359 47.375 26.380 1.00 11.93 202 VAL A N 1
ATOM 1256 C CA . VAL A 1 170 ? 124.219 47.031 25.249 1.00 11.60 202 VAL A CA 1
ATOM 1257 C C . VAL A 1 170 ? 123.364 46.386 24.152 1.00 10.95 202 VAL A C 1
ATOM 1258 O O . VAL A 1 170 ? 122.196 46.046 24.386 1.00 11.60 202 VAL A O 1
ATOM 1262 N N . ASN A 1 171 ? 123.931 46.207 22.959 1.00 12.17 203 ASN A N 1
ATOM 1263 C CA . ASN A 1 171 ? 123.102 45.705 21.864 1.00 12.48 203 ASN A CA 1
ATOM 1264 C C . ASN A 1 171 ? 122.500 44.320 22.137 1.00 12.09 203 ASN A C 1
ATOM 1265 O O . ASN A 1 171 ? 121.398 44.030 21.681 1.00 12.07 203 ASN A O 1
ATOM 1270 N N . LYS A 1 172 ? 123.195 43.508 22.936 1.00 11.45 204 LYS A N 1
ATOM 1271 C CA . LYS A 1 172 ? 122.678 42.176 23.322 1.00 12.46 204 LYS A CA 1
ATOM 1272 C C . LYS A 1 172 ? 121.366 42.245 24.105 1.00 11.78 204 LYS A C 1
ATOM 1273 O O . LYS A 1 172 ? 120.627 41.274 24.168 1.00 11.78 204 LYS A O 1
ATOM 1279 N N . ASP A 1 173 ? 121.064 43.400 24.694 1.00 11.19 205 ASP A N 1
ATOM 1280 C CA . ASP A 1 173 ? 119.818 43.569 25.440 1.00 10.23 205 ASP A CA 1
ATOM 1281 C C . ASP A 1 173 ? 118.582 43.645 24.548 1.00 9.57 205 ASP A C 1
ATOM 1282 O O . ASP A 1 173 ? 117.450 43.606 25.048 1.00 9.81 205 ASP A O 1
ATOM 1287 N N . GLN A 1 174 ? 118.800 43.748 23.239 1.00 10.02 206 GLN A N 1
ATOM 1288 C CA . GLN A 1 174 ? 117.706 43.659 22.269 1.00 9.71 206 GLN A CA 1
ATOM 1289 C C . GLN A 1 174 ? 117.395 42.207 21.905 1.00 11.61 206 GLN A C 1
ATOM 1290 O O . GLN A 1 174 ? 116.381 41.923 21.247 1.00 11.31 206 GLN A O 1
ATOM 1296 N N . VAL A 1 175 ? 118.277 41.299 22.312 1.00 11.20 207 VAL A N 1
ATOM 1297 C CA . VAL A 1 175 ? 118.031 39.851 22.198 1.00 11.69 207 VAL A CA 1
ATOM 1298 C C . VAL A 1 175 ? 118.170 39.279 23.611 1.00 10.90 207 VAL A C 1
ATOM 1299 O O . VAL A 1 175 ? 117.826 39.978 24.560 1.00 11.37 207 VAL A O 1
ATOM 1303 N N . LEU A 1 176 ? 118.649 38.041 23.770 1.00 10.72 208 LEU A N 1
ATOM 1304 C CA . LEU A 1 176 ? 118.812 37.469 25.112 1.00 10.71 208 LEU A CA 1
ATOM 1305 C C . LEU A 1 176 ? 120.229 37.686 25.632 1.00 11.35 208 LEU A C 1
ATOM 1306 O O . LEU A 1 176 ? 121.187 37.093 25.122 1.00 12.61 208 LEU A O 1
ATOM 1311 N N . ASN A 1 177 ? 120.341 38.556 26.638 1.00 10.75 209 ASN A N 1
ATOM 1312 C CA . ASN A 1 177 ? 121.596 38.801 27.344 1.00 12.11 209 ASN A CA 1
ATOM 1313 C C . ASN A 1 177 ? 121.439 38.236 28.763 1.00 12.44 209 ASN A C 1
ATOM 1314 O O . ASN A 1 177 ? 120.705 38.805 29.577 1.00 13.04 209 ASN A O 1
ATOM 1319 N N . PRO A 1 178 ? 122.118 37.113 29.075 1.00 13.65 210 PRO A N 1
ATOM 1320 C CA A PRO A 1 178 ? 121.881 36.476 30.377 0.50 14.80 210 PRO A CA 1
ATOM 1321 C CA B PRO A 1 178 ? 121.894 36.466 30.372 0.50 15.16 210 PRO A CA 1
ATOM 1322 C C . PRO A 1 178 ? 122.331 37.302 31.584 1.00 15.02 210 PRO A C 1
ATOM 1323 O O . PRO A 1 178 ? 121.980 36.974 32.713 1.00 15.29 210 PRO A O 1
ATOM 1330 N N . ILE A 1 179 ? 123.084 38.378 31.352 1.00 13.01 211 ILE A N 1
ATOM 1331 C CA . ILE A 1 179 ? 123.482 39.258 32.459 1.00 14.41 211 ILE A CA 1
ATOM 1332 C C . ILE A 1 179 ? 122.279 40.084 32.947 1.00 13.53 211 ILE A C 1
ATOM 1333 O O . ILE A 1 179 ? 122.214 40.488 34.121 1.00 15.26 211 ILE A O 1
ATOM 1338 N N . SER A 1 180 ? 121.314 40.308 32.059 1.00 12.73 212 SER A N 1
ATOM 1339 C CA . SER A 1 180 ? 120.230 41.250 32.346 1.00 11.25 212 SER A CA 1
ATOM 1340 C C . SER A 1 180 ? 119.041 40.539 32.981 1.00 13.74 212 SER A C 1
ATOM 1341 O O . SER A 1 180 ? 118.038 40.267 32.318 1.00 15.37 212 SER A O 1
ATOM 1344 N N . LYS A 1 181 ? 119.178 40.246 34.277 1.00 13.33 213 LYS A N 1
ATOM 1345 C CA A LYS A 1 181 ? 118.159 39.506 35.011 0.50 13.73 213 LYS A CA 1
ATOM 1346 C CA B LYS A 1 181 ? 118.180 39.482 35.024 0.50 13.63 213 LYS A CA 1
ATOM 1347 C C . LYS A 1 181 ? 117.804 40.230 36.295 1.00 14.50 213 LYS A C 1
ATOM 1348 O O . LYS A 1 181 ? 118.606 41.005 36.826 1.00 15.40 213 LYS A O 1
ATOM 1359 N N . ALA A 1 182 ? 116.592 39.978 36.790 1.00 13.17 214 ALA A N 1
ATOM 1360 C CA . ALA A 1 182 ? 116.104 40.605 38.014 1.00 12.79 214 ALA A CA 1
ATOM 1361 C C . ALA A 1 182 ? 115.056 39.697 38.658 1.00 13.46 214 ALA A C 1
ATOM 1362 O O . ALA A 1 182 ? 114.714 38.640 38.116 1.00 13.24 214 ALA A O 1
ATOM 1364 N N . LYS A 1 183 ? 114.561 40.111 39.821 1.00 13.10 215 LYS A N 1
ATOM 1365 C CA . LYS A 1 183 ? 113.466 39.403 40.486 1.00 12.64 215 LYS A CA 1
ATOM 1366 C C . LYS A 1 183 ? 112.323 40.376 40.671 1.00 14.56 215 LYS A C 1
ATOM 1367 O O . LYS A 1 183 ? 112.551 41.549 40.990 1.00 15.10 215 LYS A O 1
ATOM 1373 N N . LEU A 1 184 ? 111.094 39.893 40.481 1.00 12.30 216 LEU A N 1
ATOM 1374 C CA . LEU A 1 184 ? 109.916 40.750 40.639 1.00 11.70 216 LEU A CA 1
ATOM 1375 C C . LEU A 1 184 ? 109.592 40.883 42.121 1.00 12.40 216 LEU A C 1
ATOM 1376 O O . LEU A 1 184 ? 108.787 40.122 42.685 1.00 11.99 216 LEU A O 1
ATOM 1381 N N . ASP A 1 185 ? 110.250 41.846 42.758 1.00 12.12 217 ASP A N 1
ATOM 1382 C CA . ASP A 1 185 ? 110.156 41.987 44.198 1.00 13.62 217 ASP A CA 1
ATOM 1383 C C . ASP A 1 185 ? 109.420 43.244 44.670 1.00 13.91 217 ASP A C 1
ATOM 1384 O O . ASP A 1 185 ? 109.356 43.514 45.878 1.00 15.83 217 ASP A O 1
ATOM 1389 N N . LYS A 1 186 ? 108.882 44.014 43.729 1.00 13.68 218 LYS A N 1
ATOM 1390 C CA . LYS A 1 186 ? 108.147 45.236 44.055 1.00 15.65 218 LYS A CA 1
ATOM 1391 C C . LYS A 1 186 ? 107.013 45.391 43.072 1.00 13.00 218 LYS A C 1
ATOM 1392 O O . LYS A 1 186 ? 107.187 45.153 41.878 1.00 14.24 218 LYS A O 1
ATOM 1398 N N . ASP A 1 187 ? 105.856 45.794 43.586 1.00 13.59 219 ASP A N 1
ATOM 1399 C CA . ASP A 1 187 ? 104.702 46.137 42.764 1.00 11.91 219 ASP A CA 1
ATOM 1400 C C . ASP A 1 187 ? 104.887 47.502 42.070 1.00 11.75 219 ASP A C 1
ATOM 1401 O O . ASP A 1 187 ? 105.417 48.438 42.676 1.00 12.70 219 ASP A O 1
ATOM 1406 N N . GLY A 1 188 ? 104.440 47.599 40.816 1.00 10.95 220 GLY A N 1
ATOM 1407 C CA . GLY A 1 188 ? 104.401 48.880 40.087 1.00 12.34 220 GLY A CA 1
ATOM 1408 C C . GLY A 1 188 ? 105.754 49.506 39.777 1.00 11.93 220 GLY A C 1
ATOM 1409 O O . GLY A 1 188 ? 105.854 50.730 39.654 1.00 13.40 220 GLY A O 1
ATOM 1410 N N . MET A 1 189 ? 106.777 48.671 39.612 1.00 10.81 221 MET A N 1
ATOM 1411 C CA . MET A 1 189 ? 108.167 49.143 39.441 1.00 11.96 221 MET A CA 1
ATOM 1412 C C . MET A 1 189 ? 108.939 48.565 38.249 1.00 12.96 221 MET A C 1
ATOM 1413 O O . MET A 1 189 ? 109.878 49.198 37.787 1.00 12.09 221 MET A O 1
ATOM 1418 N N . TYR A 1 190 ? 108.547 47.384 37.765 1.00 10.99 222 TYR A N 1
ATOM 1419 C CA . TYR A 1 190 ? 109.263 46.680 36.700 1.00 10.22 222 TYR A CA 1
ATOM 1420 C C . TYR A 1 190 ? 108.472 46.784 35.399 1.00 9.23 222 TYR A C 1
ATOM 1421 O O . TYR A 1 190 ? 107.436 46.129 35.266 1.00 10.74 222 TYR A O 1
ATOM 1430 N N . PRO A 1 191 ? 108.939 47.593 34.425 1.00 9.59 223 PRO A N 1
ATOM 1431 C CA . PRO A 1 191 ? 108.133 47.737 33.201 1.00 9.56 223 PRO A CA 1
ATOM 1432 C C . PRO A 1 191 ? 107.992 46.436 32.408 1.00 10.73 223 PRO A C 1
ATOM 1433 O O . PRO A 1 191 ? 108.968 45.685 32.248 1.00 10.59 223 PRO A O 1
ATOM 1437 N N . VAL A 1 192 ? 106.781 46.172 31.911 1.00 10.44 224 VAL A N 1
ATOM 1438 C CA . VAL A 1 192 ? 106.539 44.945 31.148 1.00 10.36 224 VAL A CA 1
ATOM 1439 C C . VAL A 1 192 ? 107.162 44.950 29.749 1.00 9.42 224 VAL A C 1
ATOM 1440 O O . VAL A 1 192 ? 107.324 43.890 29.135 1.00 10.74 224 VAL A O 1
ATOM 1444 N N . GLU A 1 193 ? 107.547 46.131 29.256 1.00 10.53 225 GLU A N 1
ATOM 1445 C CA . GLU A 1 193 ? 108.224 46.198 27.962 1.00 10.29 225 GLU A CA 1
ATOM 1446 C C . GLU A 1 193 ? 109.726 45.901 28.118 1.00 10.63 225 GLU A C 1
ATOM 1447 O O . GLU A 1 193 ? 110.450 45.830 27.128 1.00 11.56 225 GLU A O 1
ATOM 1453 N N . ILE A 1 194 ? 110.167 45.728 29.361 1.00 10.22 226 ILE A N 1
ATOM 1454 C CA . ILE A 1 194 ? 111.571 45.399 29.653 1.00 10.31 226 ILE A CA 1
ATOM 1455 C C . ILE A 1 194 ? 111.723 44.000 30.238 1.00 10.92 226 ILE A C 1
ATOM 1456 O O . ILE A 1 194 ? 112.625 43.259 29.857 1.00 9.99 226 ILE A O 1
ATOM 1461 N N . TRP A 1 195 ? 110.852 43.651 31.184 1.00 10.18 227 TRP A N 1
ATOM 1462 C CA . TRP A 1 195 ? 111.081 42.467 32.014 1.00 9.31 227 TRP A CA 1
ATOM 1463 C C . TRP A 1 195 ? 110.100 41.338 31.733 1.00 10.11 227 TRP A C 1
ATOM 1464 O O . TRP A 1 195 ? 108.894 41.517 31.874 1.00 11.40 227 TRP A O 1
ATOM 1475 N N . HIS A 1 196 ? 110.645 40.181 31.377 1.00 10.11 228 HIS A N 1
ATOM 1476 C CA . HIS A 1 196 ? 109.863 39.009 30.954 1.00 10.28 228 HIS A CA 1
ATOM 1477 C C . HIS A 1 196 ? 110.107 37.861 31.906 1.00 9.78 228 HIS A C 1
ATOM 1478 O O . HIS A 1 196 ? 111.155 37.792 32.529 1.00 10.99 228 HIS A O 1
ATOM 1485 N N . PRO A 1 197 ? 109.145 36.927 32.013 1.00 10.54 229 PRO A N 1
ATOM 1486 C CA . PRO A 1 197 ? 109.436 35.749 32.831 1.00 10.51 229 PRO A CA 1
ATOM 1487 C C . PRO A 1 197 ? 110.658 35.002 32.291 1.00 12.27 229 PRO A C 1
ATOM 1488 O O . PRO A 1 197 ? 110.786 34.810 31.077 1.00 12.49 229 PRO A O 1
ATOM 1492 N N . ASP A 1 198 ? 111.558 34.621 33.187 1.00 11.27 230 ASP A N 1
ATOM 1493 C CA . ASP A 1 198 ? 112.811 33.970 32.785 1.00 12.16 230 ASP A CA 1
ATOM 1494 C C . ASP A 1 198 ? 112.619 32.447 32.720 1.00 11.38 230 ASP A C 1
ATOM 1495 O O . ASP A 1 198 ? 112.479 31.790 33.755 1.00 12.53 230 ASP A O 1
ATOM 1500 N N . PRO A 1 199 ? 112.603 31.862 31.500 1.00 11.77 231 PRO A N 1
ATOM 1501 C CA . PRO A 1 199 ? 112.358 30.414 31.443 1.00 13.46 231 PRO A CA 1
ATOM 1502 C C . PRO A 1 199 ? 113.545 29.570 31.924 1.00 12.33 231 PRO A C 1
ATOM 1503 O O . PRO A 1 199 ? 113.399 28.363 32.125 1.00 13.84 231 PRO A O 1
ATOM 1507 N N . ALA A 1 200 ? 114.705 30.202 32.098 1.00 12.48 232 ALA A N 1
ATOM 1508 C CA . ALA A 1 200 ? 115.913 29.515 32.576 1.00 12.40 232 ALA A CA 1
ATOM 1509 C C . ALA A 1 200 ? 115.942 29.392 34.094 1.00 13.71 232 ALA A C 1
ATOM 1510 O O . ALA A 1 200 ? 116.771 28.673 34.663 1.00 15.81 232 ALA A O 1
ATOM 1512 N N . LYS A 1 201 ? 115.027 30.088 34.753 1.00 13.11 233 LYS A N 1
ATOM 1513 C CA . LYS A 1 201 ? 114.911 29.968 36.203 1.00 13.10 233 LYS A CA 1
ATOM 1514 C C . LYS A 1 201 ? 113.467 29.586 36.545 1.00 13.43 233 LYS A C 1
ATOM 1515 O O . LYS A 1 201 ? 112.914 28.691 35.895 1.00 13.89 233 LYS A O 1
ATOM 1521 N N . ASN A 1 202 ? 112.864 30.217 37.556 1.00 12.91 234 ASN A N 1
ATOM 1522 C CA . ASN A 1 202 ? 111.456 29.933 37.906 1.00 12.62 234 ASN A CA 1
ATOM 1523 C C . ASN A 1 202 ? 111.115 28.461 38.149 1.00 14.14 234 ASN A C 1
ATOM 1524 O O . ASN A 1 202 ? 110.021 27.996 37.799 1.00 15.10 234 ASN A O 1
ATOM 1529 N N . GLU A 1 203 ? 112.036 27.734 38.781 1.00 14.40 235 GLU A N 1
ATOM 1530 C CA . GLU A 1 203 ? 111.790 26.331 39.105 1.00 17.60 235 GLU A CA 1
ATOM 1531 C C . GLU A 1 203 ? 110.651 26.187 40.118 1.00 15.59 235 GLU A C 1
ATOM 1532 O O . GLU A 1 203 ? 109.997 25.143 40.186 1.00 17.82 235 GLU A O 1
ATOM 1538 N N . ASN A 1 204 ? 110.413 27.246 40.887 1.00 14.32 236 ASN A N 1
ATOM 1539 C CA . ASN A 1 204 ? 109.450 27.216 41.984 1.00 14.62 236 ASN A CA 1
ATOM 1540 C C . ASN A 1 204 ? 108.278 28.178 41.753 1.00 13.57 236 ASN A C 1
ATOM 1541 O O . ASN A 1 204 ? 107.596 28.578 42.698 1.00 13.81 236 ASN A O 1
ATOM 1546 N N . THR A 1 205 ? 108.047 28.515 40.483 1.00 12.50 237 THR A N 1
ATOM 1547 C CA . THR A 1 205 ? 106.930 29.361 40.062 1.00 12.43 237 THR A CA 1
ATOM 1548 C C . THR A 1 205 ? 106.329 28.775 38.791 1.00 15.29 237 THR A C 1
ATOM 1549 O O . THR A 1 205 ? 107.050 28.183 37.985 1.00 15.83 237 THR A O 1
ATOM 1553 N N . ARG A 1 206 ? 105.014 28.915 38.624 1.00 12.50 238 ARG A N 1
ATOM 1554 C CA . ARG A 1 206 ? 104.376 28.619 37.338 1.00 11.47 238 ARG A CA 1
ATOM 1555 C C . ARG A 1 206 ? 103.873 29.917 36.749 1.00 12.20 238 ARG A C 1
ATOM 1556 O O . ARG A 1 206 ? 103.217 30.709 37.449 1.00 12.82 238 ARG A O 1
ATOM 1564 N N . TYR A 1 207 ? 104.173 30.160 35.471 1.00 10.82 239 TYR A N 1
ATOM 1565 C CA . TYR A 1 207 ? 103.670 31.371 34.825 1.00 10.12 239 TYR A CA 1
ATOM 1566 C C . TYR A 1 207 ? 103.024 31.050 33.491 1.00 10.57 239 TYR A C 1
ATOM 1567 O O . TYR A 1 207 ? 103.363 30.050 32.860 1.00 11.33 239 TYR A O 1
ATOM 1576 N N . PHE A 1 208 ? 102.073 31.897 33.106 1.00 10.55 240 PHE A N 1
ATOM 1577 C CA . PHE A 1 208 ? 101.260 31.678 31.910 1.00 12.21 240 PHE A CA 1
ATOM 1578 C C . PHE A 1 208 ? 101.018 33.024 31.258 1.00 12.39 240 PHE A C 1
ATOM 1579 O O . PHE A 1 208 ? 100.449 33.932 31.882 1.00 11.60 240 PHE A O 1
ATOM 1587 N N . GLY A 1 209 ? 101.426 33.164 29.996 1.00 10.60 241 GLY A N 1
ATOM 1588 C CA . GLY A 1 209 ? 101.314 34.467 29.333 1.00 11.59 241 GLY A CA 1
ATOM 1589 C C . GLY A 1 209 ? 100.847 34.396 27.896 1.00 10.26 241 GLY A C 1
ATOM 1590 O O . GLY A 1 209 ? 101.025 33.379 27.214 1.00 11.06 241 GLY A O 1
ATOM 1591 N N . ASN A 1 210 ? 100.240 35.490 27.443 1.00 10.58 242 ASN A N 1
ATOM 1592 C CA . ASN A 1 210 ? 99.917 35.628 26.025 1.00 12.14 242 ASN A CA 1
ATOM 1593 C C . ASN A 1 210 ? 99.968 37.078 25.586 1.00 11.79 242 ASN A C 1
ATOM 1594 O O . ASN A 1 210 ? 99.747 38.006 26.377 1.00 13.18 242 ASN A O 1
ATOM 1599 N N . TYR A 1 211 ? 100.305 37.269 24.319 1.00 11.29 243 TYR A N 1
ATOM 1600 C CA . TYR A 1 211 ? 100.453 38.595 23.755 1.00 10.46 243 TYR A CA 1
ATOM 1601 C C . TYR A 1 211 ? 99.703 38.608 22.430 1.00 11.70 243 TYR A C 1
ATOM 1602 O O . TYR A 1 211 ? 99.797 37.655 21.655 1.00 11.53 243 TYR A O 1
ATOM 1611 N N . THR A 1 212 ? 98.944 39.675 22.195 1.00 10.45 244 THR A N 1
ATOM 1612 C CA . THR A 1 212 ? 98.328 39.934 20.899 1.00 12.08 244 THR A CA 1
ATOM 1613 C C . THR A 1 212 ? 98.623 41.387 20.542 1.00 11.56 244 THR A C 1
ATOM 1614 O O . THR A 1 212 ? 98.314 42.294 21.312 1.00 12.35 244 THR A O 1
ATOM 1618 N N . GLY A 1 213 ? 99.228 41.599 19.382 1.00 11.51 245 GLY A N 1
ATOM 1619 C CA . GLY A 1 213 ? 99.678 42.944 19.016 1.00 11.36 245 GLY A CA 1
ATOM 1620 C C . GLY A 1 213 ? 98.701 43.743 18.187 1.00 11.39 245 GLY A C 1
ATOM 1621 O O . GLY A 1 213 ? 97.483 43.508 18.228 1.00 10.98 245 GLY A O 1
ATOM 1622 N N . GLY A 1 214 ? 99.244 44.703 17.443 1.00 11.25 246 GLY A N 1
ATOM 1623 C CA . GLY A 1 214 ? 98.448 45.553 16.553 1.00 12.99 246 GLY A CA 1
ATOM 1624 C C . GLY A 1 214 ? 97.976 46.851 17.190 1.00 11.79 246 GLY A C 1
ATOM 1625 O O . GLY A 1 214 ? 98.226 47.118 18.375 1.00 11.44 246 GLY A O 1
ATOM 1626 N N . THR A 1 215 ? 97.302 47.670 16.383 1.00 13.17 247 THR A N 1
ATOM 1627 C CA . THR A 1 215 ? 96.871 49.005 16.827 1.00 12.95 247 THR A CA 1
ATOM 1628 C C . THR A 1 215 ? 95.366 49.089 17.046 1.00 14.32 247 THR A C 1
ATOM 1629 O O . THR A 1 215 ? 94.915 49.816 17.935 1.00 16.62 247 THR A O 1
ATOM 1633 N N . THR A 1 216 ? 94.591 48.364 16.240 1.00 14.33 248 THR A N 1
ATOM 1634 C CA . THR A 1 216 ? 93.124 48.454 16.325 1.00 15.95 248 THR A CA 1
ATOM 1635 C C . THR A 1 216 ? 92.484 47.086 16.624 1.00 16.11 248 THR A C 1
ATOM 1636 O O . THR A 1 216 ? 91.287 46.897 16.453 1.00 17.30 248 THR A O 1
ATOM 1640 N N . THR A 1 217 ? 93.307 46.149 17.077 1.00 12.92 249 THR A N 1
ATOM 1641 C CA . THR A 1 217 ? 92.877 44.778 17.324 1.00 13.46 249 THR A CA 1
ATOM 1642 C C . THR A 1 217 ? 91.753 44.715 18.368 1.00 12.40 249 THR A C 1
ATOM 1643 O O . THR A 1 217 ? 91.870 45.333 19.427 1.00 13.26 249 THR A O 1
ATOM 1647 N N . PRO A 1 218 ? 90.664 43.970 18.082 1.00 12.21 250 PRO A N 1
ATOM 1648 C CA A PRO A 1 218 ? 89.620 43.872 19.100 0.50 12.13 250 PRO A CA 1
ATOM 1649 C CA B PRO A 1 218 ? 89.620 43.873 19.101 0.50 12.86 250 PRO A CA 1
ATOM 1650 C C . PRO A 1 218 ? 90.125 43.153 20.352 1.00 11.42 250 PRO A C 1
ATOM 1651 O O . PRO A 1 218 ? 90.785 42.107 20.244 1.00 12.67 250 PRO A O 1
ATOM 1658 N N . PRO A 1 219 ? 89.839 43.709 21.535 1.00 12.20 251 PRO A N 1
ATOM 1659 C CA . PRO A 1 219 ? 90.225 42.994 22.756 1.00 11.85 251 PRO A CA 1
ATOM 1660 C C . PRO A 1 219 ? 89.296 41.809 23.000 1.00 12.51 251 PRO A C 1
ATOM 1661 O O . PRO A 1 219 ? 88.105 41.872 22.679 1.00 13.18 251 PRO A O 1
ATOM 1665 N N . VAL A 1 220 ? 89.849 40.725 23.536 1.00 11.39 252 VAL A N 1
ATOM 1666 C CA . VAL A 1 220 ? 89.075 39.509 23.787 1.00 11.78 252 VAL A CA 1
ATOM 1667 C C . VAL A 1 220 ? 89.371 39.065 25.213 1.00 12.74 252 VAL A C 1
ATOM 1668 O O . VAL A 1 220 ? 90.519 39.152 25.668 1.00 14.06 252 VAL A O 1
ATOM 1672 N N . LEU A 1 221 ? 88.342 38.608 25.923 1.00 11.92 253 LEU A N 1
ATOM 1673 C CA . LEU A 1 221 ? 88.546 38.098 27.273 1.00 11.87 253 LEU A CA 1
ATOM 1674 C C . LEU A 1 221 ? 87.448 37.125 27.642 1.00 13.80 253 LEU A C 1
ATOM 1675 O O . LEU A 1 221 ? 86.289 37.304 27.250 1.00 15.26 253 LEU A O 1
ATOM 1680 N N . GLN A 1 222 ? 87.828 36.085 28.378 1.00 12.84 254 GLN A N 1
ATOM 1681 C CA A GLN A 1 222 ? 86.861 35.147 28.933 0.70 14.97 254 GLN A CA 1
ATOM 1682 C CA B GLN A 1 222 ? 86.865 35.143 28.931 0.30 14.27 254 GLN A CA 1
ATOM 1683 C C . GLN A 1 222 ? 86.969 35.202 30.444 1.00 13.52 254 GLN A C 1
ATOM 1684 O O . GLN A 1 222 ? 88.031 35.541 30.982 1.00 15.65 254 GLN A O 1
ATOM 1695 N N . PHE A 1 223 ? 85.871 34.893 31.121 1.00 13.32 255 PHE A N 1
ATOM 1696 C CA . PHE A 1 223 ? 85.848 34.890 32.586 1.00 14.39 255 PHE A CA 1
ATOM 1697 C C . PHE A 1 223 ? 84.802 33.911 33.085 1.00 16.00 255 PHE A C 1
ATOM 1698 O O . PHE A 1 223 ? 83.701 33.840 32.552 1.00 18.39 255 PHE A O 1
ATOM 1706 N N . THR A 1 224 ? 85.179 33.120 34.086 1.00 14.66 256 THR A N 1
ATOM 1707 C CA . THR A 1 224 ? 84.281 32.144 34.686 1.00 14.66 256 THR A CA 1
ATOM 1708 C C . THR A 1 224 ? 84.833 31.795 36.058 1.00 17.15 256 THR A C 1
ATOM 1709 O O . THR A 1 224 ? 86.043 31.884 36.273 1.00 18.79 256 THR A O 1
ATOM 1713 N N . ASN A 1 225 ? 83.953 31.400 36.973 1.00 15.52 257 ASN A N 1
ATOM 1714 C CA . ASN A 1 225 ? 84.395 30.927 38.282 1.00 15.67 257 ASN A CA 1
ATOM 1715 C C . ASN A 1 225 ? 84.497 29.412 38.341 1.00 15.70 257 ASN A C 1
ATOM 1716 O O . ASN A 1 225 ? 84.539 28.824 39.427 1.00 17.60 257 ASN A O 1
ATOM 1721 N N . THR A 1 226 ? 84.548 28.775 37.169 1.00 15.12 258 THR A N 1
ATOM 1722 C CA . THR A 1 226 ? 84.519 27.311 37.099 1.00 15.06 258 THR A CA 1
ATOM 1723 C C . THR A 1 226 ? 85.829 26.675 36.628 1.00 15.19 258 THR A C 1
ATOM 1724 O O . THR A 1 226 ? 85.901 25.445 36.518 1.00 16.93 258 THR A O 1
ATOM 1728 N N . LEU A 1 227 ? 86.838 27.506 36.364 1.00 20.73 259 LEU A N 1
ATOM 1729 C CA A LEU A 1 227 ? 88.111 27.045 35.810 0.70 21.92 259 LEU A CA 1
ATOM 1730 C CA B LEU A 1 227 ? 88.117 27.048 35.813 0.30 21.43 259 LEU A CA 1
ATOM 1731 C C . LEU A 1 227 ? 89.231 27.033 36.850 1.00 18.71 259 LEU A C 1
ATOM 1732 O O . LEU A 1 227 ? 89.550 28.061 37.447 1.00 20.10 259 LEU A O 1
ATOM 1741 N N . THR A 1 228 ? 89.832 25.866 37.044 1.00 19.36 260 THR A N 1
ATOM 1742 C CA . THR A 1 228 ? 90.946 25.713 37.968 1.00 22.37 260 THR A CA 1
ATOM 1743 C C . THR A 1 228 ? 92.236 25.474 37.180 1.00 22.36 260 THR A C 1
ATOM 1744 O O . THR A 1 228 ? 92.275 24.613 36.286 1.00 23.90 260 THR A O 1
ATOM 1748 N N . THR A 1 229 ? 93.282 26.224 37.522 1.00 21.32 261 THR A N 1
ATOM 1749 C CA . THR A 1 229 ? 94.615 25.995 36.967 1.00 22.38 261 THR A CA 1
ATOM 1750 C C . THR A 1 229 ? 95.436 25.149 37.938 1.00 18.65 261 THR A C 1
ATOM 1751 O O . THR A 1 229 ? 95.677 25.576 39.069 1.00 18.12 261 THR A O 1
ATOM 1755 N N . VAL A 1 230 ? 95.866 23.969 37.498 1.00 20.08 262 VAL A N 1
ATOM 1756 C CA . VAL A 1 230 ? 96.662 23.071 38.351 1.00 21.44 262 VAL A CA 1
ATOM 1757 C C . VAL A 1 230 ? 98.105 23.574 38.346 1.00 23.53 262 VAL A C 1
ATOM 1758 O O . VAL A 1 230 ? 98.617 23.964 37.301 1.00 25.45 262 VAL A O 1
ATOM 1762 N N . LEU A 1 231 ? 98.738 23.606 39.517 1.00 18.51 263 LEU A N 1
ATOM 1763 C CA . LEU A 1 231 ? 100.079 24.187 39.654 1.00 16.43 263 LEU A CA 1
ATOM 1764 C C . LEU A 1 231 ? 101.142 23.117 39.914 1.00 16.25 263 LEU A C 1
ATOM 1765 O O . LEU A 1 231 ? 102.338 23.421 39.999 1.00 18.09 263 LEU A O 1
ATOM 1770 N N . LEU A 1 232 ? 100.699 21.869 40.036 1.00 16.72 264 LEU A N 1
ATOM 1771 C CA . LEU A 1 232 ? 101.596 20.733 40.237 1.00 18.24 264 LEU A CA 1
ATOM 1772 C C . LEU A 1 232 ? 102.472 20.548 38.999 1.00 25.18 264 LEU A C 1
ATOM 1773 O O . LEU A 1 232 ? 102.003 20.718 37.864 1.00 23.53 264 LEU A O 1
ATOM 1778 N N . ASP A 1 233 ? 103.746 20.232 39.219 1.00 25.02 265 ASP A N 1
ATOM 1779 C CA . ASP A 1 233 ? 104.660 19.935 38.109 1.00 29.93 265 ASP A CA 1
ATOM 1780 C C . ASP A 1 233 ? 104.493 18.490 37.627 1.00 32.01 265 ASP A C 1
ATOM 1781 O O . ASP A 1 233 ? 103.605 17.765 38.094 1.00 29.88 265 ASP A O 1
ATOM 1786 N N . GLU A 1 234 ? 105.349 18.062 36.698 1.00 37.87 266 GLU A N 1
ATOM 1787 C CA . GLU A 1 234 ? 105.269 16.707 36.145 1.00 41.84 266 GLU A CA 1
ATOM 1788 C C . GLU A 1 234 ? 105.485 15.610 37.194 1.00 40.87 266 GLU A C 1
ATOM 1789 O O . GLU A 1 234 ? 105.155 14.448 36.954 1.00 44.67 266 GLU A O 1
ATOM 1792 N N . ASN A 1 235 ? 106.026 15.989 38.351 1.00 41.35 267 ASN A N 1
ATOM 1793 C CA . ASN A 1 235 ? 106.234 15.059 39.465 1.00 37.23 267 ASN A CA 1
ATOM 1794 C C . ASN A 1 235 ? 105.148 15.132 40.545 1.00 32.86 267 ASN A C 1
ATOM 1795 O O . ASN A 1 235 ? 105.225 14.438 41.564 1.00 33.36 267 ASN A O 1
ATOM 1800 N N . GLY A 1 236 ? 104.140 15.968 40.314 1.00 31.97 268 GLY A N 1
ATOM 1801 C CA . GLY A 1 236 ? 103.030 16.123 41.255 1.00 28.71 268 GLY A CA 1
ATOM 1802 C C . GLY A 1 236 ? 103.330 17.088 42.386 1.00 24.69 268 GLY A C 1
ATOM 1803 O O . GLY A 1 236 ? 102.690 17.032 43.437 1.00 24.68 268 GLY A O 1
ATOM 1804 N N . VAL A 1 237 ? 104.306 17.969 42.174 1.00 22.53 269 VAL A N 1
ATOM 1805 C CA . VAL A 1 237 ? 104.733 18.919 43.212 1.00 22.32 269 VAL A CA 1
ATOM 1806 C C . VAL A 1 237 ? 104.456 20.359 42.791 1.00 19.44 269 VAL A C 1
ATOM 1807 O O . VAL A 1 237 ? 104.889 20.808 41.725 1.00 18.67 269 VAL A O 1
ATOM 1811 N N . GLY A 1 238 ? 103.720 21.085 43.628 1.00 17.72 270 GLY A N 1
ATOM 1812 C CA . GLY A 1 238 ? 103.434 22.491 43.368 1.00 15.10 270 GLY A CA 1
ATOM 1813 C C . GLY A 1 238 ? 104.554 23.388 43.900 1.00 15.35 270 GLY A C 1
ATOM 1814 O O . GLY A 1 238 ? 105.481 22.897 44.554 1.00 17.44 270 GLY A O 1
ATOM 1815 N N . PRO A 1 239 ? 104.480 24.703 43.624 1.00 15.13 271 PRO A N 1
ATOM 1816 C CA . PRO A 1 239 ? 105.430 25.663 44.206 1.00 14.32 271 PRO A CA 1
ATOM 1817 C C . PRO A 1 239 ? 105.468 25.523 45.733 1.00 14.63 271 PRO A C 1
ATOM 1818 O O . PRO A 1 239 ? 104.418 25.367 46.366 1.00 15.21 271 PRO A O 1
ATOM 1822 N N . LEU A 1 240 ? 106.673 25.543 46.299 1.00 14.89 272 LEU A N 1
ATOM 1823 C CA . LEU A 1 240 ? 106.861 25.410 47.746 1.00 15.83 272 LEU A CA 1
ATOM 1824 C C . LEU A 1 240 ? 107.231 26.769 48.338 1.00 18.00 272 LEU A C 1
ATOM 1825 O O . LEU A 1 240 ? 108.161 27.429 47.870 1.00 17.59 272 LEU A O 1
ATOM 1830 N N . CYS A 1 241 ? 106.494 27.187 49.364 1.00 17.90 273 CYS A N 1
ATOM 1831 C CA . CYS A 1 241 ? 106.547 28.579 49.802 1.00 19.16 273 CYS A CA 1
ATOM 1832 C C . CYS A 1 241 ? 107.659 28.852 50.805 1.00 20.96 273 CYS A C 1
ATOM 1833 O O . CYS A 1 241 ? 107.570 28.490 51.972 1.00 21.38 273 CYS A O 1
ATOM 1836 N N . LYS A 1 242 ? 108.723 29.485 50.328 1.00 21.62 274 LYS A N 1
ATOM 1837 C CA . LYS A 1 242 ? 109.890 29.729 51.163 1.00 25.13 274 LYS A CA 1
ATOM 1838 C C . LYS A 1 242 ? 109.569 30.776 52.223 1.00 24.41 274 LYS A C 1
ATOM 1839 O O . LYS A 1 242 ? 109.002 31.829 51.917 1.00 25.23 274 LYS A O 1
ATOM 1845 N N . GLY A 1 243 ? 109.886 30.452 53.473 1.00 26.97 275 GLY A N 1
ATOM 1846 C CA . GLY A 1 243 ? 109.562 31.316 54.608 1.00 28.98 275 GLY A CA 1
ATOM 1847 C C . GLY A 1 243 ? 108.080 31.635 54.686 1.00 26.56 275 GLY A C 1
ATOM 1848 O O . GLY A 1 243 ? 107.695 32.721 55.132 1.00 27.65 275 GLY A O 1
ATOM 1849 N N . GLU A 1 244 ? 107.254 30.693 54.219 1.00 23.70 276 GLU A N 1
ATOM 1850 C CA . GLU A 1 244 ? 105.791 30.806 54.249 1.00 23.13 276 GLU A CA 1
ATOM 1851 C C . GLU A 1 244 ? 105.281 32.018 53.457 1.00 24.58 276 GLU A C 1
ATOM 1852 O O . GLU A 1 244 ? 104.238 32.588 53.785 1.00 26.47 276 GLU A O 1
ATOM 1858 N N . GLY A 1 245 ? 106.027 32.400 52.416 1.00 21.05 277 GLY A N 1
ATOM 1859 C CA . GLY A 1 245 ? 105.630 33.487 51.525 1.00 20.05 277 GLY A CA 1
ATOM 1860 C C . GLY A 1 245 ? 105.114 32.955 50.199 1.00 18.53 277 GLY A C 1
ATOM 1861 O O . GLY A 1 245 ? 105.743 32.091 49.587 1.00 18.27 277 GLY A O 1
ATOM 1862 N N . LEU A 1 246 ? 103.957 33.459 49.775 1.00 15.30 278 LEU A N 1
ATOM 1863 C CA . LEU A 1 246 ? 103.365 33.120 48.477 1.00 14.80 278 LEU A CA 1
ATOM 1864 C C . LEU A 1 246 ? 103.385 34.348 47.572 1.00 13.76 278 LEU A C 1
ATOM 1865 O O . LEU A 1 246 ? 102.890 35.412 47.957 1.00 15.69 278 LEU A O 1
ATOM 1870 N N . TYR A 1 247 ? 103.937 34.199 46.366 1.00 12.93 279 TYR A N 1
ATOM 1871 C CA . TYR A 1 247 ? 104.072 35.332 45.444 1.00 12.35 279 TYR A CA 1
ATOM 1872 C C . TYR A 1 247 ? 103.093 35.236 44.295 1.00 12.10 279 TYR A C 1
ATOM 1873 O O . TYR A 1 247 ? 103.026 34.212 43.606 1.00 12.17 279 TYR A O 1
ATOM 1882 N N . LEU A 1 248 ? 102.351 36.317 44.091 1.00 11.37 280 LEU A N 1
ATOM 1883 C CA . LEU A 1 248 ? 101.413 36.432 42.979 1.00 10.91 280 LEU A CA 1
ATOM 1884 C C . LEU A 1 248 ? 101.909 37.553 42.083 1.00 11.01 280 LEU A C 1
ATOM 1885 O O . LEU A 1 248 ? 102.268 38.621 42.572 1.00 11.63 280 LEU A O 1
ATOM 1890 N N . SER A 1 249 ? 101.913 37.322 40.769 1.00 11.12 281 SER A N 1
ATOM 1891 C CA . SER A 1 249 ? 102.405 38.328 39.825 1.00 10.48 281 SER A CA 1
ATOM 1892 C C . SER A 1 249 ? 101.475 38.387 38.637 1.00 11.13 281 SER A C 1
ATOM 1893 O O . SER A 1 249 ? 100.948 37.355 38.214 1.00 11.31 281 SER A O 1
ATOM 1896 N N . CYS A 1 250 ? 101.255 39.576 38.084 1.00 10.33 282 CYS A N 1
ATOM 1897 C CA . CYS A 1 250 ? 100.434 39.638 36.874 1.00 10.15 282 CYS A CA 1
ATOM 1898 C C . CYS A 1 250 ? 100.508 40.957 36.149 1.00 11.26 282 CYS A C 1
ATOM 1899 O O . CYS A 1 250 ? 101.017 41.947 36.674 1.00 10.76 282 CYS A O 1
ATOM 1902 N N . VAL A 1 251 ? 100.002 40.932 34.920 1.00 10.40 283 VAL A N 1
ATOM 1903 C CA . VAL A 1 251 ? 99.753 42.141 34.140 1.00 9.64 283 VAL A CA 1
ATOM 1904 C C . VAL A 1 251 ? 98.634 41.801 33.170 1.00 10.16 283 VAL A C 1
ATOM 1905 O O . VAL A 1 251 ? 98.622 40.716 32.582 1.00 10.12 283 VAL A O 1
ATOM 1909 N N . ASP A 1 252 ? 97.687 42.723 33.027 1.00 9.40 284 ASP A N 1
ATOM 1910 C CA . ASP A 1 252 ? 96.533 42.498 32.157 1.00 10.29 284 ASP A CA 1
ATOM 1911 C C . ASP A 1 252 ? 96.165 43.772 31.411 1.00 11.96 284 ASP A C 1
ATOM 1912 O O . ASP A 1 252 ? 95.347 44.564 31.872 1.00 12.41 284 ASP A O 1
ATOM 1917 N N . ILE A 1 253 ? 96.804 43.945 30.261 1.00 9.92 285 ILE A N 1
ATOM 1918 C CA . ILE A 1 253 ? 96.623 45.109 29.396 1.00 9.73 285 ILE A CA 1
ATOM 1919 C C . ILE A 1 253 ? 95.568 44.777 28.334 1.00 9.53 285 ILE A C 1
ATOM 1920 O O . ILE A 1 253 ? 95.674 43.759 27.634 1.00 9.82 285 ILE A O 1
ATOM 1925 N N . MET A 1 254 ? 94.560 45.649 28.210 1.00 9.35 286 MET A N 1
ATOM 1926 C CA . MET A 1 254 ? 93.443 45.434 27.287 1.00 10.50 286 MET A CA 1
ATOM 1927 C C . MET A 1 254 ? 93.555 46.185 25.956 1.00 9.71 286 MET A C 1
ATOM 1928 O O . MET A 1 254 ? 92.806 45.902 25.016 1.00 10.79 286 MET A O 1
ATOM 1933 N N . GLY A 1 255 ? 94.463 47.160 25.901 1.00 9.93 287 GLY A N 1
ATOM 1934 C CA . GLY A 1 255 ? 94.665 47.993 24.705 1.00 9.59 287 GLY A CA 1
ATOM 1935 C C . GLY A 1 255 ? 94.763 49.445 25.136 1.00 9.91 287 GLY A C 1
ATOM 1936 O O . GLY A 1 255 ? 95.149 49.742 26.285 1.00 10.34 287 GLY A O 1
ATOM 1937 N N . TRP A 1 256 ? 94.426 50.347 24.220 1.00 9.53 288 TRP A N 1
ATOM 1938 C CA . TRP A 1 256 ? 94.450 51.783 24.521 1.00 10.94 288 TRP A CA 1
ATOM 1939 C C . TRP A 1 256 ? 93.106 52.422 24.266 1.00 11.02 288 TRP A C 1
ATOM 1940 O O . TRP A 1 256 ? 92.357 51.962 23.402 1.00 11.64 288 TRP A O 1
ATOM 1951 N N . ARG A 1 257 ? 92.821 53.503 24.998 1.00 10.89 289 ARG A N 1
ATOM 1952 C CA A ARG A 1 257 ? 91.827 54.479 24.546 0.50 11.70 289 ARG A CA 1
ATOM 1953 C CA B ARG A 1 257 ? 91.830 54.468 24.530 0.50 11.83 289 ARG A CA 1
ATOM 1954 C C . ARG A 1 257 ? 92.577 55.604 23.850 1.00 12.15 289 ARG A C 1
ATOM 1955 O O . ARG A 1 257 ? 93.770 55.834 24.131 1.00 12.28 289 ARG A O 1
ATOM 1970 N N . VAL A 1 258 ? 91.883 56.302 22.956 1.00 11.78 290 VAL A N 1
ATOM 1971 C CA . VAL A 1 258 ? 92.472 57.379 22.166 1.00 11.73 290 VAL A CA 1
ATOM 1972 C C . VAL A 1 258 ? 91.644 58.647 22.362 1.00 13.50 290 VAL A C 1
ATOM 1973 O O . VAL A 1 258 ? 90.416 58.621 22.219 1.00 14.46 290 VAL A O 1
ATOM 1977 N N . THR A 1 259 ? 92.310 59.751 22.692 1.00 13.02 291 THR A N 1
ATOM 1978 C CA . THR A 1 259 ? 91.602 60.994 22.975 1.00 14.84 291 THR A CA 1
ATOM 1979 C C . THR A 1 259 ? 91.282 61.769 21.698 1.00 15.50 291 THR A C 1
ATOM 1980 O O . THR A 1 259 ? 91.730 61.415 20.604 1.00 15.69 291 THR A O 1
ATOM 1984 N N . ARG A 1 260 ? 90.517 62.848 21.848 1.00 16.77 292 ARG A N 1
ATOM 1985 C CA . ARG A 1 260 ? 90.174 63.721 20.732 1.00 18.03 292 ARG A CA 1
ATOM 1986 C C . ARG A 1 260 ? 91.250 64.766 20.440 1.00 19.34 292 ARG A C 1
ATOM 1987 O O . ARG A 1 260 ? 91.083 65.596 19.552 1.00 22.84 292 ARG A O 1
ATOM 1995 N N . ASN A 1 261 ? 92.341 64.733 21.199 1.00 21.13 293 ASN A N 1
ATOM 1996 C CA . ASN A 1 261 ? 93.405 65.719 21.006 1.00 26.14 293 ASN A CA 1
ATOM 1997 C C . ASN A 1 261 ? 94.709 65.051 20.597 1.00 19.87 293 ASN A C 1
ATOM 1998 O O . ASN A 1 261 ? 95.355 64.374 21.396 1.00 22.43 293 ASN A O 1
ATOM 2003 N N . TYR A 1 262 ? 95.042 65.213 19.318 1.00 23.06 294 TYR A N 1
ATOM 2004 C CA . TYR A 1 262 ? 96.235 64.608 18.719 1.00 24.14 294 TYR A CA 1
ATOM 2005 C C . TYR A 1 262 ? 96.392 63.117 18.985 1.00 18.00 294 TYR A C 1
ATOM 2006 O O . TYR A 1 262 ? 97.504 62.623 19.180 1.00 17.48 294 TYR A O 1
ATOM 2015 N N . ASP A 1 263 ? 95.269 62.393 19.007 1.00 16.36 295 ASP A N 1
ATOM 2016 C CA . ASP A 1 263 ? 95.288 60.944 19.092 1.00 15.06 295 ASP A CA 1
ATOM 2017 C C . ASP A 1 263 ? 96.112 60.423 20.282 1.00 13.68 295 ASP A C 1
ATOM 2018 O O . ASP A 1 263 ? 96.787 59.410 20.158 1.00 12.91 295 ASP A O 1
ATOM 2023 N N . VAL A 1 264 ? 96.063 61.104 21.429 1.00 13.63 296 VAL A N 1
ATOM 2024 C CA . VAL A 1 264 ? 96.813 60.619 22.595 1.00 13.16 296 VAL A CA 1
ATOM 2025 C C . VAL A 1 264 ? 96.270 59.272 23.050 1.00 13.38 296 VAL A C 1
ATOM 2026 O O . VAL A 1 264 ? 95.056 59.107 23.234 1.00 13.34 296 VAL A O 1
ATOM 2030 N N . HIS A 1 265 ? 97.165 58.297 23.181 1.00 12.02 297 HIS A N 1
ATOM 2031 C CA . HIS A 1 265 ? 96.792 56.967 23.657 1.00 11.13 297 HIS A CA 1
ATOM 2032 C C . HIS A 1 265 ? 97.063 56.802 25.149 1.00 11.87 297 HIS A C 1
ATOM 2033 O O . HIS A 1 265 ? 98.096 57.252 25.665 1.00 12.92 297 HIS A O 1
ATOM 2040 N N . HIS A 1 266 ? 96.141 56.110 25.817 1.00 10.30 298 HIS A N 1
ATOM 2041 C CA . HIS A 1 266 ? 96.280 55.729 27.226 1.00 9.85 298 HIS A CA 1
ATOM 2042 C C . HIS A 1 266 ? 96.063 54.232 27.330 1.00 10.18 298 HIS A C 1
ATOM 2043 O O . HIS A 1 266 ? 95.006 53.722 26.929 1.00 11.70 298 HIS A O 1
ATOM 2050 N N . TRP A 1 267 ? 97.038 53.521 27.884 1.00 10.03 299 TRP A N 1
ATOM 2051 C CA . TRP A 1 267 ? 96.869 52.091 28.161 1.00 10.55 299 TRP A CA 1
ATOM 2052 C C . TRP A 1 267 ? 95.731 51.856 29.150 1.00 10.35 299 TRP A C 1
ATOM 2053 O O . TRP A 1 267 ? 95.535 52.664 30.065 1.00 11.22 299 TRP A O 1
ATOM 2064 N N . ARG A 1 268 ? 95.004 50.752 28.980 1.00 9.90 300 ARG A N 1
ATOM 2065 C CA . ARG A 1 268 ? 93.984 50.314 29.951 1.00 9.87 300 ARG A CA 1
ATOM 2066 C C . ARG A 1 268 ? 94.363 48.946 30.512 1.00 10.48 300 ARG A C 1
ATOM 2067 O O . ARG A 1 268 ? 94.650 48.020 29.747 1.00 11.26 300 ARG A O 1
ATOM 2075 N N . GLY A 1 269 ? 94.340 48.835 31.840 1.00 10.66 301 GLY A N 1
ATOM 2076 C CA . GLY A 1 269 ? 94.573 47.557 32.519 1.00 11.22 301 GLY A CA 1
ATOM 2077 C C . GLY A 1 269 ? 93.374 47.203 33.376 1.00 11.26 301 GLY A C 1
ATOM 2078 O O . GLY A 1 269 ? 92.572 48.068 33.741 1.00 11.00 301 GLY A O 1
ATOM 2079 N N . LEU A 1 270 ? 93.238 45.918 33.675 1.00 11.23 302 LEU A N 1
ATOM 2080 C CA . LEU A 1 270 ? 92.167 45.445 34.542 1.00 10.92 302 LEU A CA 1
ATOM 2081 C C . LEU A 1 270 ? 92.731 44.624 35.699 1.00 10.12 302 LEU A C 1
ATOM 2082 O O . LEU A 1 270 ? 93.810 44.023 35.560 1.00 10.86 302 LEU A O 1
ATOM 2087 N N . PRO A 1 271 ? 92.011 44.599 36.835 1.00 11.00 303 PRO A N 1
ATOM 2088 C CA . PRO A 1 271 ? 92.459 43.840 38.006 1.00 11.86 303 PRO A CA 1
ATOM 2089 C C . PRO A 1 271 ? 92.295 42.338 37.831 1.00 11.53 303 PRO A C 1
ATOM 2090 O O . PRO A 1 271 ? 91.437 41.888 37.073 1.00 11.33 303 PRO A O 1
ATOM 2094 N N . ARG A 1 272 ? 93.131 41.582 38.528 1.00 11.30 304 ARG A N 1
ATOM 2095 C CA . ARG A 1 272 ? 93.094 40.127 38.467 1.00 10.79 304 ARG A CA 1
ATOM 2096 C C . ARG A 1 272 ? 92.875 39.544 39.856 1.00 11.65 304 ARG A C 1
ATOM 2097 O O . ARG A 1 272 ? 93.551 39.933 40.808 1.00 12.68 304 ARG A O 1
ATOM 2105 N N . TYR A 1 273 ? 91.918 38.619 39.941 1.00 11.97 305 TYR A N 1
ATOM 2106 C CA . TYR A 1 273 ? 91.586 37.869 41.161 1.00 11.94 305 TYR A CA 1
ATOM 2107 C C . TYR A 1 273 ? 92.369 36.564 41.182 1.00 13.20 305 TYR A C 1
ATOM 2108 O O . TYR A 1 273 ? 92.558 35.942 40.135 1.00 12.77 305 TYR A O 1
ATOM 2117 N N . PHE A 1 274 ? 92.823 36.167 42.372 1.00 12.15 306 PHE A N 1
ATOM 2118 C CA . PHE A 1 274 ? 93.491 34.872 42.581 1.00 12.33 306 PHE A CA 1
ATOM 2119 C C . PHE A 1 274 ? 92.850 34.183 43.784 1.00 13.52 306 PHE A C 1
ATOM 2120 O O . PHE A 1 274 ? 92.682 34.806 44.845 1.00 13.26 306 PHE A O 1
ATOM 2128 N N . LYS A 1 275 ? 92.498 32.903 43.645 1.00 12.42 307 LYS A N 1
ATOM 2129 C CA . LYS A 1 275 ? 92.155 32.092 44.813 1.00 14.07 307 LYS A CA 1
ATOM 2130 C C . LYS A 1 275 ? 93.028 30.845 44.764 1.00 15.96 307 LYS A C 1
ATOM 2131 O O . LYS A 1 275 ? 92.881 30.012 43.863 1.00 15.43 307 LYS A O 1
ATOM 2137 N N . ILE A 1 276 ? 93.957 30.748 45.716 1.00 13.61 308 ILE A N 1
ATOM 2138 C CA . ILE A 1 276 ? 94.995 29.722 45.688 1.00 13.36 308 ILE A CA 1
ATOM 2139 C C . ILE A 1 276 ? 94.687 28.683 46.762 1.00 14.37 308 ILE A C 1
ATOM 2140 O O . ILE A 1 276 ? 94.419 29.036 47.919 1.00 15.05 308 ILE A O 1
ATOM 2145 N N . THR A 1 277 ? 94.722 27.408 46.380 1.00 13.59 309 THR A N 1
ATOM 2146 C CA . THR A 1 277 ? 94.574 26.308 47.330 1.00 14.63 309 THR A CA 1
ATOM 2147 C C . THR A 1 277 ? 95.965 25.782 47.655 1.00 15.96 309 THR A C 1
ATOM 2148 O O . THR A 1 277 ? 96.750 25.491 46.740 1.00 15.31 309 THR A O 1
ATOM 2152 N N . LEU A 1 278 ? 96.265 25.673 48.952 1.00 14.57 310 LEU A N 1
ATOM 2153 C CA . LEU A 1 278 ? 97.568 25.190 49.406 1.00 15.75 310 LEU A CA 1
ATOM 2154 C C . LEU A 1 278 ? 97.420 24.061 50.406 1.00 16.12 310 LEU A C 1
ATOM 2155 O O . LEU A 1 278 ? 96.422 23.975 51.125 1.00 17.91 310 LEU A O 1
ATOM 2160 N N . ARG A 1 279 ? 98.420 23.188 50.434 1.00 15.97 311 ARG A N 1
ATOM 2161 C CA . ARG A 1 279 ? 98.453 22.073 51.380 1.00 16.33 311 ARG A CA 1
ATOM 2162 C C . ARG A 1 279 ? 99.833 22.007 52.013 1.00 17.08 311 ARG A C 1
ATOM 2163 O O . ARG A 1 279 ? 100.820 22.425 51.406 1.00 17.35 311 ARG A O 1
ATOM 2171 N N . LYS A 1 280 ? 99.906 21.491 53.239 1.00 17.89 312 LYS A N 1
ATOM 2172 C CA . LYS A 1 280 ? 101.200 21.319 53.886 1.00 17.83 312 LYS A CA 1
ATOM 2173 C C . LYS A 1 280 ? 101.893 20.081 53.331 1.00 18.22 312 LYS A C 1
ATOM 2174 O O . LYS A 1 280 ? 101.258 19.040 53.101 1.00 18.27 312 LYS A O 1
ATOM 2180 N N . ARG A 1 281 ? 103.198 20.207 53.129 1.00 18.16 313 ARG A N 1
ATOM 2181 C CA . ARG A 1 281 ? 104.031 19.131 52.611 1.00 19.32 313 ARG A CA 1
ATOM 2182 C C . ARG A 1 281 ? 105.185 18.902 53.576 1.00 20.45 313 ARG A C 1
ATOM 2183 O O . ARG A 1 281 ? 105.815 19.861 54.025 1.00 22.51 313 ARG A O 1
ATOM 2191 N N . TRP A 1 282 ? 105.451 17.638 53.905 1.00 19.81 314 TRP A N 1
ATOM 2192 C CA . TRP A 1 282 ? 106.648 17.276 54.663 1.00 22.91 314 TRP A CA 1
ATOM 2193 C C . TRP A 1 282 ? 107.864 17.406 53.747 1.00 24.84 314 TRP A C 1
ATOM 2194 O O . TRP A 1 282 ? 107.827 16.963 52.598 1.00 24.29 314 TRP A O 1
ATOM 2205 N N . VAL A 1 283 ? 108.931 18.016 54.261 1.00 27.75 315 VAL A N 1
ATOM 2206 C CA . VAL A 1 283 ? 110.175 18.197 53.505 1.00 28.53 315 VAL A CA 1
ATOM 2207 C C . VAL A 1 283 ? 111.376 17.846 54.386 1.00 31.61 315 VAL A C 1
ATOM 2208 O O . VAL A 1 283 ? 111.284 17.893 55.619 1.00 31.55 315 VAL A O 1
ATOM 2212 N N . LYS A 1 284 ? 112.489 17.480 53.753 1.00 35.59 316 LYS A N 1
ATOM 2213 C CA . LYS A 1 284 ? 113.724 17.162 54.471 1.00 37.89 316 LYS A CA 1
ATOM 2214 C C . LYS A 1 284 ? 114.904 17.949 53.912 1.00 45.58 316 LYS A C 1
ATOM 2215 O O . LYS A 1 284 ? 114.952 18.267 52.723 1.00 40.54 316 LYS A O 1
ATOM 2218 N N . GLY B 1 1 ? 71.196 24.436 55.493 1.00 53.29 33 GLY B N 1
ATOM 2219 C CA . GLY B 1 1 ? 72.073 23.232 55.497 1.00 47.92 33 GLY B CA 1
ATOM 2220 C C . GLY B 1 1 ? 73.395 23.468 54.794 1.00 68.90 33 GLY B C 1
ATOM 2221 O O . GLY B 1 1 ? 73.444 23.590 53.568 1.00 63.92 33 GLY B O 1
ATOM 2222 N N . MET B 1 2 ? 74.468 23.529 55.580 1.00 72.32 34 MET B N 1
ATOM 2223 C CA . MET B 1 2 ? 75.817 23.731 55.055 1.00 63.35 34 MET B CA 1
ATOM 2224 C C . MET B 1 2 ? 76.482 22.408 54.674 1.00 57.62 34 MET B C 1
ATOM 2225 O O . MET B 1 2 ? 77.259 22.354 53.717 1.00 60.33 34 MET B O 1
ATOM 2227 N N . GLU B 1 3 ? 76.177 21.348 55.423 1.00 60.59 35 GLU B N 1
ATOM 2228 C CA . GLU B 1 3 ? 76.733 20.022 55.151 1.00 50.55 35 GLU B CA 1
ATOM 2229 C C . GLU B 1 3 ? 75.889 19.274 54.119 1.00 44.45 35 GLU B C 1
ATOM 2230 O O . GLU B 1 3 ? 74.685 19.086 54.302 1.00 39.64 35 GLU B O 1
ATOM 2236 N N . VAL B 1 4 ? 76.542 18.849 53.042 1.00 38.63 36 VAL B N 1
ATOM 2237 C CA . VAL B 1 4 ? 75.882 18.184 51.924 1.00 35.96 36 VAL B CA 1
ATOM 2238 C C . VAL B 1 4 ? 75.953 16.670 52.107 1.00 34.33 36 VAL B C 1
ATOM 2239 O O . VAL B 1 4 ? 77.039 16.107 52.257 1.00 35.49 36 VAL B O 1
ATOM 2243 N N . LEU B 1 5 ? 74.793 16.017 52.091 1.00 32.73 37 LEU B N 1
ATOM 2244 C CA . LEU B 1 5 ? 74.718 14.571 52.316 1.00 31.58 37 LEU B CA 1
ATOM 2245 C C . LEU B 1 5 ? 74.426 13.818 51.012 1.00 30.95 37 LEU B C 1
ATOM 2246 O O . LEU B 1 5 ? 74.884 14.235 49.948 1.00 31.42 37 LEU B O 1
ATOM 2251 N N . ASP B 1 6 ? 73.681 12.716 51.098 1.00 30.98 38 ASP B N 1
ATOM 2252 C CA . ASP B 1 6 ? 73.365 11.891 49.926 1.00 31.09 38 ASP B CA 1
ATOM 2253 C C . ASP B 1 6 ? 72.319 12.521 49.018 1.00 29.48 38 ASP B C 1
ATOM 2254 O O . ASP B 1 6 ? 71.586 13.424 49.428 1.00 28.92 38 ASP B O 1
ATOM 2259 N N . LEU B 1 7 ? 72.259 12.032 47.781 1.00 27.93 39 LEU B N 1
ATOM 2260 C CA . LEU B 1 7 ? 71.178 12.362 46.860 1.00 27.17 39 LEU B CA 1
ATOM 2261 C C . LEU B 1 7 ? 69.885 11.706 47.328 1.00 27.32 39 LEU B C 1
ATOM 2262 O O . LEU B 1 7 ? 69.901 10.588 47.845 1.00 29.74 39 LEU B O 1
ATOM 2267 N N . VAL B 1 8 ? 68.775 12.410 47.142 1.00 26.65 40 VAL B N 1
ATOM 2268 C CA . VAL B 1 8 ? 67.442 11.906 47.459 1.00 26.71 40 VAL B CA 1
ATOM 2269 C C . VAL B 1 8 ? 66.939 11.048 46.301 1.00 27.57 40 VAL B C 1
ATOM 2270 O O . VAL B 1 8 ? 67.059 11.439 45.146 1.00 26.09 40 VAL B O 1
ATOM 2274 N N . THR B 1 9 ? 66.384 9.879 46.609 1.00 30.23 41 THR B N 1
ATOM 2275 C CA . THR B 1 9 ? 65.757 9.051 45.577 1.00 32.90 41 THR B CA 1
ATOM 2276 C C . THR B 1 9 ? 64.249 8.929 45.786 1.00 35.14 41 THR B C 1
ATOM 2277 O O . THR B 1 9 ? 63.731 9.260 46.857 1.00 35.64 41 THR B O 1
ATOM 2281 N N . GLY B 1 10 ? 63.557 8.441 44.757 1.00 36.34 42 GLY B N 1
ATOM 2282 C CA . GLY B 1 10 ? 62.116 8.225 44.822 1.00 38.61 42 GLY B CA 1
ATOM 2283 C C . GLY B 1 10 ? 61.341 9.108 43.861 1.00 38.91 42 GLY B C 1
ATOM 2284 O O . GLY B 1 10 ? 61.939 9.883 43.113 1.00 35.71 42 GLY B O 1
ATOM 2285 N N . PRO B 1 11 ? 59.999 9.005 43.883 1.00 40.84 43 PRO B N 1
ATOM 2286 C CA . PRO B 1 11 ? 59.138 9.765 42.967 1.00 40.61 43 PRO B CA 1
ATOM 2287 C C . PRO B 1 11 ? 59.365 11.269 43.076 1.00 41.18 43 PRO B C 1
ATOM 2288 O O . PRO B 1 11 ? 59.391 11.811 44.186 1.00 40.26 43 PRO B O 1
ATOM 2292 N N . ASP B 1 12 ? 59.536 11.918 41.925 1.00 38.35 44 ASP B N 1
ATOM 2293 C CA . ASP B 1 12 ? 59.667 13.371 41.826 1.00 41.10 44 ASP B CA 1
ATOM 2294 C C . ASP B 1 12 ? 60.922 13.916 42.519 1.00 36.57 44 ASP B C 1
ATOM 2295 O O . ASP B 1 12 ? 60.905 15.028 43.044 1.00 37.66 44 ASP B O 1
ATOM 2300 N N . SER B 1 13 ? 62.001 13.135 42.512 1.00 32.52 45 SER B N 1
ATOM 2301 C CA . SER B 1 13 ? 63.270 13.574 43.107 1.00 31.79 45 SER B CA 1
ATOM 2302 C C . SER B 1 13 ? 64.169 14.326 42.117 1.00 30.49 45 SER B C 1
ATOM 2303 O O . SER B 1 13 ? 65.156 14.945 42.518 1.00 27.34 45 SER B O 1
ATOM 2306 N N . VAL B 1 14 ? 63.825 14.261 40.832 1.00 29.44 46 VAL B N 1
ATOM 2307 C CA . VAL B 1 14 ? 64.501 15.039 39.793 1.00 29.03 46 VAL B CA 1
ATOM 2308 C C . VAL B 1 14 ? 63.446 15.877 39.077 1.00 30.07 46 VAL B C 1
ATOM 2309 O O . VAL B 1 14 ? 62.338 15.404 38.816 1.00 32.77 46 VAL B O 1
ATOM 2313 N N . THR B 1 15 ? 63.784 17.124 38.772 1.00 27.18 47 THR B N 1
ATOM 2314 C CA . THR B 1 15 ? 62.876 17.981 38.024 1.00 27.60 47 THR B CA 1
ATOM 2315 C C . THR B 1 15 ? 63.641 18.729 36.938 1.00 27.75 47 THR B C 1
ATOM 2316 O O . THR B 1 15 ? 64.864 18.841 36.991 1.00 25.45 47 THR B O 1
ATOM 2320 N N . GLU B 1 16 ? 62.907 19.226 35.953 1.00 28.84 48 GLU B N 1
ATOM 2321 C CA . GLU B 1 16 ? 63.492 19.974 34.850 1.00 28.59 48 GLU B CA 1
ATOM 2322 C C . GLU B 1 16 ? 62.654 21.225 34.682 1.00 30.06 48 GLU B C 1
ATOM 2323 O O . GLU B 1 16 ? 61.425 21.149 34.635 1.00 30.93 48 GLU B O 1
ATOM 2329 N N . ILE B 1 17 ? 63.303 22.384 34.633 1.00 25.59 49 ILE B N 1
ATOM 2330 C CA . ILE B 1 17 ? 62.563 23.621 34.413 1.00 26.64 49 ILE B CA 1
ATOM 2331 C C . ILE B 1 17 ? 63.197 24.479 33.334 1.00 23.47 49 ILE B C 1
ATOM 2332 O O . ILE B 1 17 ? 64.418 24.503 33.175 1.00 21.07 49 ILE B O 1
ATOM 2337 N N . GLU B 1 18 ? 62.350 25.170 32.587 1.00 22.88 50 GLU B N 1
ATOM 2338 C CA . GLU B 1 18 ? 62.834 25.976 31.481 1.00 22.03 50 GLU B CA 1
ATOM 2339 C C . GLU B 1 18 ? 62.324 27.400 31.563 1.00 21.38 50 GLU B C 1
ATOM 2340 O O . GLU B 1 18 ? 61.267 27.668 32.138 1.00 21.38 50 GLU B O 1
ATOM 2346 N N . ALA B 1 19 ? 63.093 28.310 30.975 1.00 19.31 51 ALA B N 1
ATOM 2347 C CA . ALA B 1 19 ? 62.750 29.721 30.953 1.00 19.88 51 ALA B CA 1
ATOM 2348 C C . ALA B 1 19 ? 63.512 30.412 29.845 1.00 18.71 51 ALA B C 1
ATOM 2349 O O . ALA B 1 19 ? 64.575 29.943 29.428 1.00 19.10 51 ALA B O 1
ATOM 2351 N N . PHE B 1 20 ? 62.945 31.519 29.370 1.00 19.16 52 PHE B N 1
ATOM 2352 C CA A PHE B 1 20 ? 63.676 32.420 28.496 0.50 19.11 52 PHE B CA 1
ATOM 2353 C CA B PHE B 1 20 ? 63.601 32.449 28.446 0.50 19.00 52 PHE B CA 1
ATOM 2354 C C . PHE B 1 20 ? 63.771 33.787 29.155 1.00 18.54 52 PHE B C 1
ATOM 2355 O O . PHE B 1 20 ? 62.850 34.238 29.847 1.00 21.08 52 PHE B O 1
ATOM 2370 N N . LEU B 1 21 ? 64.913 34.430 28.963 1.00 16.87 53 LEU B N 1
ATOM 2371 C CA . LEU B 1 21 ? 65.133 35.769 29.486 1.00 16.26 53 LEU B CA 1
ATOM 2372 C C . LEU B 1 21 ? 65.328 36.673 28.284 1.00 16.18 53 LEU B C 1
ATOM 2373 O O . LEU B 1 21 ? 66.269 36.488 27.507 1.00 16.64 53 LEU B O 1
ATOM 2378 N N . ASN B 1 22 ? 64.409 37.621 28.113 1.00 15.84 54 ASN B N 1
ATOM 2379 C CA . ASN B 1 22 ? 64.554 38.601 27.045 1.00 16.37 54 ASN B CA 1
ATOM 2380 C C . ASN B 1 22 ? 65.649 39.619 27.365 1.00 16.50 54 ASN B C 1
ATOM 2381 O O . ASN B 1 22 ? 65.900 39.911 28.536 1.00 18.14 54 ASN B O 1
ATOM 2386 N N . PRO B 1 23 ? 66.322 40.144 26.325 1.00 15.23 55 PRO B N 1
ATOM 2387 C CA . PRO B 1 23 ? 67.397 41.112 26.544 1.00 14.53 55 PRO B CA 1
ATOM 2388 C C . PRO B 1 23 ? 66.869 42.432 27.105 1.00 15.02 55 PRO B C 1
ATOM 2389 O O . PRO B 1 23 ? 65.685 42.763 26.934 1.00 16.13 55 PRO B O 1
ATOM 2393 N N . ARG B 1 24 ? 67.745 43.160 27.793 1.00 14.68 56 ARG B N 1
ATOM 2394 C CA . ARG B 1 24 ? 67.392 44.441 28.396 1.00 15.22 56 ARG B CA 1
ATOM 2395 C C . ARG B 1 24 ? 68.410 45.475 27.914 1.00 14.95 56 ARG B C 1
ATOM 2396 O O . ARG B 1 24 ? 69.333 45.862 28.635 1.00 14.95 56 ARG B O 1
ATOM 2404 N N . MET B 1 25 ? 68.240 45.887 26.661 1.00 15.02 57 MET B N 1
ATOM 2405 C CA . MET B 1 25 ? 69.219 46.740 25.992 1.00 14.16 57 MET B CA 1
ATOM 2406 C C . MET B 1 25 ? 69.012 48.238 26.208 1.00 16.18 57 MET B C 1
ATOM 2407 O O . MET B 1 25 ? 69.912 49.033 25.961 1.00 16.40 57 MET B O 1
ATOM 2412 N N . GLY B 1 26 ? 67.827 48.620 26.666 1.00 14.92 58 GLY B N 1
ATOM 2413 C CA . GLY B 1 26 ? 67.580 50.020 27.008 1.00 15.85 58 GLY B CA 1
ATOM 2414 C C . GLY B 1 26 ? 66.133 50.439 26.819 1.00 16.25 58 GLY B C 1
ATOM 2415 O O . GLY B 1 26 ? 65.552 51.072 27.703 1.00 17.08 58 GLY B O 1
ATOM 2416 N N . GLN B 1 27 ? 65.548 50.108 25.668 1.00 16.52 59 GLN B N 1
ATOM 2417 C CA . GLN B 1 27 ? 64.122 50.387 25.476 1.00 17.10 59 GLN B CA 1
ATOM 2418 C C . GLN B 1 27 ? 63.315 49.337 26.230 1.00 17.05 59 GLN B C 1
ATOM 2419 O O . GLN B 1 27 ? 63.523 48.145 26.004 1.00 17.28 59 GLN B O 1
ATOM 2425 N N . PRO B 1 28 ? 62.410 49.764 27.137 1.00 17.75 60 PRO B N 1
ATOM 2426 C CA . PRO B 1 28 ? 61.576 48.805 27.876 1.00 19.74 60 PRO B CA 1
ATOM 2427 C C . PRO B 1 28 ? 60.579 48.072 26.965 1.00 19.66 60 PRO B C 1
ATOM 2428 O O . PRO B 1 28 ? 60.359 48.512 25.828 1.00 19.34 60 PRO B O 1
ATOM 2432 N N . PRO B 1 29 ? 59.981 46.956 27.450 1.00 22.59 61 PRO B N 1
ATOM 2433 C CA . PRO B 1 29 ? 58.964 46.231 26.666 1.00 22.36 61 PRO B CA 1
ATOM 2434 C C . PRO B 1 29 ? 57.752 47.086 26.276 1.00 26.59 61 PRO B C 1
ATOM 2435 O O . PRO B 1 29 ? 57.125 46.821 25.250 1.00 26.26 61 PRO B O 1
ATOM 2439 N N . THR B 1 30 ? 57.427 48.091 27.090 1.00 25.46 62 THR B N 1
ATOM 2440 C CA . THR B 1 30 ? 56.318 49.009 26.796 1.00 26.29 62 THR B CA 1
ATOM 2441 C C . THR B 1 30 ? 56.847 50.446 26.693 1.00 27.28 62 THR B C 1
ATOM 2442 O O . THR B 1 30 ? 57.856 50.770 27.323 1.00 26.54 62 THR B O 1
ATOM 2446 N N . PRO B 1 31 ? 56.183 51.314 25.899 1.00 26.18 63 PRO B N 1
ATOM 2447 C CA . PRO B 1 31 ? 54.967 51.090 25.108 1.00 28.09 63 PRO B CA 1
ATOM 2448 C C . PRO B 1 31 ? 55.172 50.070 23.988 1.00 24.78 63 PRO B C 1
ATOM 2449 O O . PRO B 1 31 ? 56.263 49.985 23.412 1.00 25.40 63 PRO B O 1
ATOM 2453 N N . GLU B 1 32 ? 54.129 49.298 23.705 1.00 27.13 64 GLU B N 1
ATOM 2454 C CA . GLU B 1 32 ? 54.185 48.271 22.673 1.00 27.14 64 GLU B CA 1
ATOM 2455 C C . GLU B 1 32 ? 54.070 48.845 21.266 1.00 28.52 64 GLU B C 1
ATOM 2456 O O . GLU B 1 32 ? 54.534 48.224 20.311 1.00 26.06 64 GLU B O 1
ATOM 2462 N N . SER B 1 33 ? 53.469 50.031 21.142 1.00 25.54 65 SER B N 1
ATOM 2463 C CA . SER B 1 33 ? 53.255 50.648 19.832 1.00 26.78 65 SER B CA 1
ATOM 2464 C C . SER B 1 33 ? 54.544 50.815 19.031 1.00 23.12 65 SER B C 1
ATOM 2465 O O . SER B 1 33 ? 55.544 51.341 19.529 1.00 22.10 65 SER B O 1
ATOM 2468 N N . LEU B 1 34 ? 54.488 50.397 17.771 1.00 23.32 66 LEU B N 1
ATOM 2469 C CA . LEU B 1 34 ? 55.649 50.431 16.886 1.00 22.24 66 LEU B CA 1
ATOM 2470 C C . LEU B 1 34 ? 55.952 51.826 16.337 1.00 23.29 66 LEU B C 1
ATOM 2471 O O . LEU B 1 34 ? 56.881 51.993 15.543 1.00 22.34 66 LEU B O 1
ATOM 2476 N N . THR B 1 35 ? 55.168 52.820 16.757 1.00 23.86 67 THR B N 1
ATOM 2477 C CA . THR B 1 35 ? 55.444 54.220 16.419 1.00 26.69 67 THR B CA 1
ATOM 2478 C C . THR B 1 35 ? 55.768 55.067 17.661 1.00 30.55 67 THR B C 1
ATOM 2479 O O . THR B 1 35 ? 56.155 56.231 17.540 1.00 38.75 67 THR B O 1
ATOM 2483 N N . GLU B 1 36 ? 55.622 54.483 18.848 1.00 26.37 68 GLU B N 1
ATOM 2484 C CA . GLU B 1 36 ? 55.807 55.230 20.096 1.00 30.33 68 GLU B CA 1
ATOM 2485 C C . GLU B 1 36 ? 57.045 54.815 20.889 1.00 27.00 68 GLU B C 1
ATOM 2486 O O . GLU B 1 36 ? 57.258 55.280 22.010 1.00 27.29 68 GLU B O 1
ATOM 2492 N N . GLY B 1 37 ? 57.861 53.941 20.306 1.00 24.67 69 GLY B N 1
ATOM 2493 C CA . GLY B 1 37 ? 59.107 53.520 20.948 1.00 21.17 69 GLY B CA 1
ATOM 2494 C C . GLY B 1 37 ? 59.254 52.014 20.991 1.00 20.09 69 GLY B C 1
ATOM 2495 O O . GLY B 1 37 ? 60.363 51.499 21.126 1.00 19.74 69 GLY B O 1
ATOM 2496 N N . GLY B 1 38 ? 58.136 51.305 20.871 1.00 20.72 70 GLY B N 1
ATOM 2497 C CA . GLY B 1 38 ? 58.144 49.841 20.878 1.00 20.71 70 GLY B CA 1
ATOM 2498 C C . GLY B 1 38 ? 58.977 49.225 19.773 1.00 19.74 70 GLY B C 1
ATOM 2499 O O . GLY B 1 38 ? 59.456 48.099 19.910 1.00 20.27 70 GLY B O 1
ATOM 2500 N N . GLN B 1 39 ? 59.158 49.966 18.678 1.00 19.87 71 GLN B N 1
ATOM 2501 C CA . GLN B 1 39 ? 60.004 49.519 17.567 1.00 19.28 71 GLN B CA 1
ATOM 2502 C C . GLN B 1 39 ? 61.475 49.361 17.967 1.00 18.50 71 GLN B C 1
ATOM 2503 O O . GLN B 1 39 ? 62.258 48.765 17.219 1.00 18.20 71 GLN B O 1
ATOM 2509 N N . TYR B 1 40 ? 61.855 49.902 19.129 1.00 17.03 72 TYR B N 1
ATOM 2510 C CA . TYR B 1 40 ? 63.230 49.750 19.628 1.00 17.50 72 TYR B CA 1
ATOM 2511 C C . TYR B 1 40 ? 63.395 48.594 20.612 1.00 16.16 72 TYR B C 1
ATOM 2512 O O . TYR B 1 40 ? 64.491 48.373 21.113 1.00 16.20 72 TYR B O 1
ATOM 2521 N N . TYR B 1 41 ? 62.318 47.872 20.905 1.00 18.07 73 TYR B N 1
ATOM 2522 C CA . TYR B 1 41 ? 62.406 46.775 21.875 1.00 16.87 73 TYR B CA 1
ATOM 2523 C C . TYR B 1 41 ? 63.322 45.670 21.339 1.00 16.60 73 TYR B C 1
ATOM 2524 O O . TYR B 1 41 ? 63.155 45.206 20.205 1.00 16.82 73 TYR B O 1
ATOM 2533 N N . GLY B 1 42 ? 64.300 45.279 22.161 1.00 14.48 74 GLY B N 1
ATOM 2534 C CA . GLY B 1 42 ? 65.380 44.379 21.734 1.00 14.27 74 GLY B CA 1
ATOM 2535 C C . GLY B 1 42 ? 66.650 45.151 21.411 1.00 14.68 74 GLY B C 1
ATOM 2536 O O . GLY B 1 42 ? 67.701 44.565 21.151 1.00 15.21 74 GLY B O 1
ATOM 2537 N N . TRP B 1 43 ? 66.540 46.476 21.427 1.00 14.97 75 TRP B N 1
ATOM 2538 C CA . TRP B 1 43 ? 67.648 47.374 21.102 1.00 14.15 75 TRP B CA 1
ATOM 2539 C C . TRP B 1 43 ? 67.772 48.453 22.177 1.00 15.19 75 TRP B C 1
ATOM 2540 O O . TRP B 1 43 ? 66.861 48.643 22.988 1.00 16.55 75 TRP B O 1
ATOM 2551 N N . SER B 1 44 ? 68.893 49.173 22.189 1.00 13.91 76 SER B N 1
ATOM 2552 C CA . SER B 1 44 ? 68.967 50.390 22.995 1.00 14.26 76 SER B CA 1
ATOM 2553 C C . SER B 1 44 ? 68.419 51.549 22.187 1.00 16.03 76 SER B C 1
ATOM 2554 O O . SER B 1 44 ? 68.222 51.437 20.972 1.00 17.11 76 SER B O 1
ATOM 2557 N N . ARG B 1 45 ? 68.189 52.674 22.857 1.00 14.93 77 ARG B N 1
ATOM 2558 C CA . ARG B 1 45 ? 67.981 53.913 22.137 1.00 16.79 77 ARG B CA 1
ATOM 2559 C C . ARG B 1 45 ? 69.342 54.456 21.709 1.00 16.49 77 ARG B C 1
ATOM 2560 O O . ARG B 1 45 ? 70.386 53.900 22.078 1.00 16.62 77 ARG B O 1
ATOM 2568 N N . GLY B 1 46 ? 69.325 55.509 20.900 1.00 17.13 78 GLY B N 1
ATOM 2569 C CA . GLY B 1 46 ? 70.553 56.023 20.289 1.00 16.74 78 GLY B CA 1
ATOM 2570 C C . GLY B 1 46 ? 71.569 56.463 21.323 1.00 16.94 78 GLY B C 1
ATOM 2571 O O . GLY B 1 46 ? 71.277 57.294 22.181 1.00 17.96 78 GLY B O 1
ATOM 2572 N N . ILE B 1 47 ? 72.767 55.894 21.236 1.00 16.46 79 ILE B N 1
ATOM 2573 C CA . ILE B 1 47 ? 73.823 56.186 22.202 1.00 15.92 79 ILE B CA 1
ATOM 2574 C C . ILE B 1 47 ? 74.195 57.658 22.149 1.00 17.47 79 ILE B C 1
ATOM 2575 O O . ILE B 1 47 ? 74.477 58.204 21.079 1.00 18.38 79 ILE B O 1
ATOM 2580 N N . ASN B 1 48 ? 74.132 58.309 23.312 1.00 17.50 80 ASN B N 1
ATOM 2581 C CA . ASN B 1 48 ? 74.428 59.728 23.418 1.00 18.24 80 ASN B CA 1
ATOM 2582 C C . ASN B 1 48 ? 75.796 59.928 24.052 1.00 18.10 80 ASN B C 1
ATOM 2583 O O . ASN B 1 48 ? 76.120 59.278 25.050 1.00 20.43 80 ASN B O 1
ATOM 2588 N N . LEU B 1 49 ? 76.588 60.824 23.471 1.00 18.59 81 LEU B N 1
ATOM 2589 C CA . LEU B 1 49 ? 77.989 60.972 23.875 1.00 18.21 81 LEU B CA 1
ATOM 2590 C C . LEU B 1 49 ? 78.243 62.115 24.850 1.00 19.00 81 LEU B C 1
ATOM 2591 O O . LEU B 1 49 ? 77.542 63.132 24.848 1.00 20.44 81 LEU B O 1
ATOM 2596 N N . ALA B 1 50 ? 79.273 61.930 25.670 1.00 17.51 82 ALA B N 1
ATOM 2597 C CA . ALA B 1 50 ? 79.792 62.984 26.537 1.00 17.54 82 ALA B CA 1
ATOM 2598 C C . ALA B 1 50 ? 80.048 64.273 25.753 1.00 20.03 82 ALA B C 1
ATOM 2599 O O . ALA B 1 50 ? 80.402 64.233 24.574 1.00 20.31 82 ALA B O 1
ATOM 2601 N N . THR B 1 51 ? 79.849 65.410 26.407 1.00 18.96 83 THR B N 1
ATOM 2602 C CA . THR B 1 51 ? 80.069 66.710 25.773 1.00 20.65 83 THR B CA 1
ATOM 2603 C C . THR B 1 51 ? 81.428 67.324 26.126 1.00 22.09 83 THR B C 1
ATOM 2604 O O . THR B 1 51 ? 81.814 68.340 25.555 1.00 22.39 83 THR B O 1
ATOM 2608 N N . SER B 1 52 ? 82.137 66.709 27.071 1.00 22.16 84 SER B N 1
ATOM 2609 C CA . SER B 1 52 ? 83.482 67.147 27.464 1.00 21.29 84 SER B CA 1
ATOM 2610 C C . SER B 1 52 ? 84.099 66.049 28.318 1.00 19.28 84 SER B C 1
ATOM 2611 O O . SER B 1 52 ? 83.426 65.090 28.664 1.00 19.77 84 SER B O 1
ATOM 2614 N N . ASP B 1 53 ? 85.366 66.216 28.688 1.00 20.70 85 ASP B N 1
ATOM 2615 C CA . ASP B 1 53 ? 86.048 65.256 29.569 1.00 20.00 85 ASP B CA 1
ATOM 2616 C C . ASP B 1 53 ? 85.422 65.174 30.973 1.00 20.23 85 ASP B C 1
ATOM 2617 O O . ASP B 1 53 ? 85.701 64.243 31.723 1.00 21.92 85 ASP B O 1
ATOM 2622 N N . THR B 1 54 ? 84.568 66.135 31.316 1.00 20.74 86 THR B N 1
ATOM 2623 C CA . THR B 1 54 ? 83.975 66.188 32.658 1.00 23.29 86 THR B CA 1
ATOM 2624 C C . THR B 1 54 ? 82.444 66.145 32.633 1.00 24.05 86 THR B C 1
ATOM 2625 O O . THR B 1 54 ? 81.793 66.323 33.668 1.00 25.73 86 THR B O 1
ATOM 2629 N N . GLU B 1 55 ? 81.871 65.907 31.456 1.00 21.30 87 GLU B N 1
ATOM 2630 C CA . GLU B 1 55 ? 80.415 65.890 31.309 1.00 22.51 87 GLU B CA 1
ATOM 2631 C C . GLU B 1 55 ? 79.966 64.693 30.497 1.00 19.02 87 GLU B C 1
ATOM 2632 O O . GLU B 1 55 ? 79.740 64.793 29.288 1.00 21.76 87 GLU B O 1
ATOM 2638 N N . ASP B 1 56 ? 79.855 63.558 31.183 1.00 17.46 88 ASP B N 1
ATOM 2639 C CA . ASP B 1 56 ? 79.424 62.306 30.600 1.00 17.17 88 ASP B CA 1
ATOM 2640 C C . ASP B 1 56 ? 78.142 61.851 31.304 1.00 19.97 88 ASP B C 1
ATOM 2641 O O . ASP B 1 56 ? 78.202 61.278 32.391 1.00 19.80 88 ASP B O 1
ATOM 2646 N N . SER B 1 57 ? 76.993 62.110 30.676 1.00 19.61 89 SER B N 1
ATOM 2647 C CA . SER B 1 57 ? 75.681 61.810 31.268 1.00 18.76 89 SER B CA 1
ATOM 2648 C C . SER B 1 57 ? 74.852 60.892 30.350 1.00 18.82 89 SER B C 1
ATOM 2649 O O . SER B 1 57 ? 73.961 61.369 29.646 1.00 19.61 89 SER B O 1
ATOM 2652 N N . PRO B 1 58 ? 75.146 59.577 30.346 1.00 17.99 90 PRO B N 1
ATOM 2653 C CA . PRO B 1 58 ? 74.419 58.636 29.486 1.00 17.06 90 PRO B CA 1
ATOM 2654 C C . PRO B 1 58 ? 72.959 58.492 29.924 1.00 20.39 90 PRO B C 1
ATOM 2655 O O . PRO B 1 58 ? 72.670 58.467 31.124 1.00 19.40 90 PRO B O 1
ATOM 2659 N N . GLU B 1 59 ? 72.050 58.413 28.959 1.00 18.88 91 GLU B N 1
ATOM 2660 C CA . GLU B 1 59 ? 70.641 58.176 29.280 1.00 21.06 91 GLU B CA 1
ATOM 2661 C C . GLU B 1 59 ? 70.440 56.706 29.639 1.00 18.41 91 GLU B C 1
ATOM 2662 O O . GLU B 1 59 ? 71.110 55.828 29.083 1.00 16.77 91 GLU B O 1
ATOM 2668 N N . ASN B 1 60 ? 69.529 56.440 30.577 1.00 18.42 92 ASN B N 1
ATOM 2669 C CA . ASN B 1 60 ? 69.252 55.065 31.011 1.00 16.77 92 ASN B CA 1
ATOM 2670 C C . ASN B 1 60 ? 68.906 54.122 29.871 1.00 16.62 92 ASN B C 1
ATOM 2671 O O . ASN B 1 60 ? 69.340 52.968 29.860 1.00 16.43 92 ASN B O 1
ATOM 2676 N N . ASN B 1 61 ? 68.129 54.610 28.912 1.00 16.37 93 ASN B N 1
ATOM 2677 C CA . ASN B 1 61 ? 67.697 53.770 27.800 1.00 15.49 93 ASN B CA 1
ATOM 2678 C C . ASN B 1 61 ? 68.783 53.524 26.742 1.00 15.59 93 ASN B C 1
ATOM 2679 O O . ASN B 1 61 ? 68.515 52.896 25.713 1.00 15.96 93 ASN B O 1
ATOM 2684 N N . THR B 1 62 ? 70.001 54.016 27.005 1.00 14.69 94 THR B N 1
ATOM 2685 C CA . THR B 1 62 ? 71.168 53.727 26.152 1.00 14.98 94 THR B CA 1
ATOM 2686 C C . THR B 1 62 ? 72.124 52.719 26.786 1.00 14.11 94 THR B C 1
ATOM 2687 O O . THR B 1 62 ? 73.137 52.358 26.177 1.00 14.58 94 THR B O 1
ATOM 2691 N N . LEU B 1 63 ? 71.804 52.279 28.004 1.00 14.35 95 LEU B N 1
ATOM 2692 C CA . LEU B 1 63 ? 72.683 51.385 28.766 1.00 14.90 95 LEU B CA 1
ATOM 2693 C C . LEU B 1 63 ? 72.101 49.975 28.883 1.00 14.14 95 LEU B C 1
ATOM 2694 O O . LEU B 1 63 ? 71.084 49.781 29.559 1.00 15.55 95 LEU B O 1
ATOM 2699 N N . PRO B 1 64 ? 72.742 48.983 28.239 1.00 13.85 96 PRO B N 1
ATOM 2700 C CA . PRO B 1 64 ? 72.309 47.600 28.460 1.00 12.31 96 PRO B CA 1
ATOM 2701 C C . PRO B 1 64 ? 72.461 47.192 29.925 1.00 13.63 96 PRO B C 1
ATOM 2702 O O . PRO B 1 64 ? 73.444 47.561 30.585 1.00 13.98 96 PRO B O 1
ATOM 2706 N N . THR B 1 65 ? 71.475 46.463 30.428 1.00 14.20 97 THR B N 1
ATOM 2707 C CA . THR B 1 65 ? 71.470 46.013 31.816 1.00 14.01 97 THR B CA 1
ATOM 2708 C C . THR B 1 65 ? 71.351 44.493 31.860 1.00 14.05 97 THR B C 1
ATOM 2709 O O . THR B 1 65 ? 70.989 43.857 30.875 1.00 15.11 97 THR B O 1
ATOM 2713 N N . TRP B 1 66 ? 71.682 43.918 33.009 1.00 14.52 98 TRP B N 1
ATOM 2714 C CA . TRP B 1 66 ? 71.535 42.484 33.222 1.00 14.06 98 TRP B CA 1
ATOM 2715 C C . TRP B 1 66 ? 70.076 42.035 33.152 1.00 14.53 98 TRP B C 1
ATOM 2716 O O . TRP B 1 66 ? 69.185 42.676 33.713 1.00 15.51 98 TRP B O 1
ATOM 2727 N N . SER B 1 67 ? 69.850 40.906 32.492 1.00 14.18 99 SER B N 1
ATOM 2728 C CA . SER B 1 67 ? 68.584 40.193 32.602 1.00 14.16 99 SER B CA 1
ATOM 2729 C C . SER B 1 67 ? 68.671 39.239 33.787 1.00 14.62 99 SER B C 1
ATOM 2730 O O . SER B 1 67 ? 69.732 38.658 34.043 1.00 16.10 99 SER B O 1
ATOM 2733 N N . MET B 1 68 ? 67.569 39.083 34.512 1.00 16.03 100 MET B N 1
ATOM 2734 C CA . MET B 1 68 ? 67.504 38.064 35.556 1.00 17.39 100 MET B CA 1
ATOM 2735 C C . MET B 1 68 ? 66.085 37.590 35.829 1.00 18.86 100 MET B C 1
ATOM 2736 O O . MET B 1 68 ? 65.114 38.313 35.587 1.00 17.63 100 MET B O 1
ATOM 2741 N N . ALA B 1 69 ? 65.984 36.358 36.321 1.00 17.75 101 ALA B N 1
ATOM 2742 C CA . ALA B 1 69 ? 64.714 35.811 36.780 1.00 19.89 101 ALA B CA 1
ATOM 2743 C C . ALA B 1 69 ? 64.959 34.916 37.982 1.00 19.15 101 ALA B C 1
ATOM 2744 O O . ALA B 1 69 ? 65.970 34.216 38.048 1.00 18.80 101 ALA B O 1
ATOM 2746 N N . LYS B 1 70 ? 64.032 34.957 38.929 1.00 20.15 102 LYS B N 1
ATOM 2747 C CA . LYS B 1 70 ? 64.024 34.013 40.029 1.00 20.71 102 LYS B CA 1
ATOM 2748 C C . LYS B 1 70 ? 62.862 33.054 39.785 1.00 21.43 102 LYS B C 1
ATOM 2749 O O . LYS B 1 70 ? 61.715 33.481 39.693 1.00 24.03 102 LYS B O 1
ATOM 2755 N N . LEU B 1 71 ? 63.170 31.767 39.666 1.00 22.85 103 LEU B N 1
ATOM 2756 C CA . LEU B 1 71 ? 62.146 30.746 39.458 1.00 22.34 103 LEU B CA 1
ATOM 2757 C C . LEU B 1 71 ? 61.862 30.015 40.763 1.00 23.90 103 LEU B C 1
ATOM 2758 O O . LEU B 1 71 ? 62.785 29.664 41.500 1.00 23.40 103 LEU B O 1
ATOM 2763 N N . GLN B 1 72 ? 60.583 29.808 41.062 1.00 22.88 104 GLN B N 1
ATOM 2764 C CA . GLN B 1 72 ? 60.204 29.079 42.270 1.00 27.72 104 GLN B CA 1
ATOM 2765 C C . GLN B 1 72 ? 60.130 27.578 41.982 1.00 27.40 104 GLN B C 1
ATOM 2766 O O . GLN B 1 72 ? 59.512 27.145 41.009 1.00 32.73 104 GLN B O 1
ATOM 2772 N N . LEU B 1 73 ? 60.799 26.796 42.820 1.00 25.42 105 LEU B N 1
ATOM 2773 C CA . LEU B 1 73 ? 60.864 25.347 42.647 1.00 25.97 105 LEU B CA 1
ATOM 2774 C C . LEU B 1 73 ? 59.815 24.658 43.516 1.00 27.78 105 LEU B C 1
ATOM 2775 O O . LEU B 1 73 ? 59.277 25.284 44.430 1.00 28.75 105 LEU B O 1
ATOM 2780 N N . PRO B 1 74 ? 59.518 23.369 43.236 1.00 29.00 106 PRO B N 1
ATOM 2781 C CA . PRO B 1 74 ? 58.548 22.631 44.053 1.00 31.76 106 PRO B CA 1
ATOM 2782 C C . PRO B 1 74 ? 58.892 22.648 45.548 1.00 32.73 106 PRO B C 1
ATOM 2783 O O . PRO B 1 74 ? 60.068 22.554 45.914 1.00 29.25 106 PRO B O 1
ATOM 2787 N N . MET B 1 75 ? 57.868 22.790 46.393 1.00 34.98 107 MET B N 1
ATOM 2788 C CA . MET B 1 75 ? 58.032 22.799 47.854 1.00 37.21 107 MET B CA 1
ATOM 2789 C C . MET B 1 75 ? 58.664 21.499 48.355 1.00 37.59 107 MET B C 1
ATOM 2790 O O . MET B 1 75 ? 58.390 20.420 47.818 1.00 38.83 107 MET B O 1
ATOM 2792 N N A LEU B 1 76 ? 59.494 21.598 49.391 0.50 36.16 108 LEU B N 1
ATOM 2793 N N B LEU B 1 76 ? 59.512 21.626 49.375 0.50 36.57 108 LEU B N 1
ATOM 2794 C CA A LEU B 1 76 ? 60.282 20.456 49.852 0.50 37.64 108 LEU B CA 1
ATOM 2795 C CA B LEU B 1 76 ? 60.237 20.500 49.957 0.50 38.17 108 LEU B CA 1
ATOM 2796 C C A LEU B 1 76 ? 59.974 20.022 51.275 0.50 40.02 108 LEU B C 1
ATOM 2797 C C B LEU B 1 76 ? 60.033 20.437 51.462 0.50 40.31 108 LEU B C 1
ATOM 2798 O O A LEU B 1 76 ? 59.466 18.926 51.510 0.50 47.69 108 LEU B O 1
ATOM 2799 O O B LEU B 1 76 ? 59.700 21.441 52.093 0.50 41.71 108 LEU B O 1
ATOM 2808 N N A ASN B 1 77 ? 60.309 20.888 52.222 0.50 38.96 109 ASN B N 1
ATOM 2809 N N B ASN B 1 77 ? 60.248 19.254 52.030 0.50 40.03 109 ASN B N 1
ATOM 2810 C CA A ASN B 1 77 ? 60.229 20.555 53.633 0.50 37.32 109 ASN B CA 1
ATOM 2811 C CA B ASN B 1 77 ? 60.202 19.075 53.474 0.50 42.29 109 ASN B CA 1
ATOM 2812 C C A ASN B 1 77 ? 58.968 21.119 54.280 0.50 36.67 109 ASN B C 1
ATOM 2813 C C B ASN B 1 77 ? 58.776 19.003 54.019 0.50 44.12 109 ASN B C 1
ATOM 2814 O O A ASN B 1 77 ? 58.929 21.347 55.486 0.50 37.42 109 ASN B O 1
ATOM 2815 O O B ASN B 1 77 ? 58.174 20.024 54.354 0.50 46.31 109 ASN B O 1
ATOM 2824 N N . THR B 1 84 ? 67.744 16.758 59.356 1.00 69.17 116 THR B N 1
ATOM 2825 C CA . THR B 1 84 ? 68.062 16.476 57.958 1.00 58.88 116 THR B CA 1
ATOM 2826 C C . THR B 1 84 ? 66.933 16.920 57.024 1.00 52.39 116 THR B C 1
ATOM 2827 O O . THR B 1 84 ? 65.847 16.333 57.009 1.00 54.52 116 THR B O 1
ATOM 2831 N N . LEU B 1 85 ? 67.214 17.959 56.245 1.00 49.87 117 LEU B N 1
ATOM 2832 C CA . LEU B 1 85 ? 66.250 18.530 55.310 1.00 40.25 117 LEU B CA 1
ATOM 2833 C C . LEU B 1 85 ? 66.660 18.203 53.878 1.00 37.44 117 LEU B C 1
ATOM 2834 O O . LEU B 1 85 ? 67.685 17.559 53.647 1.00 35.00 117 LEU B O 1
ATOM 2839 N N . GLN B 1 86 ? 65.856 18.649 52.919 1.00 33.95 118 GLN B N 1
ATOM 2840 C CA . GLN B 1 86 ? 66.190 18.500 51.504 1.00 30.44 118 GLN B CA 1
ATOM 2841 C C . GLN B 1 86 ? 66.315 19.873 50.849 1.00 29.92 118 GLN B C 1
ATOM 2842 O O . GLN B 1 86 ? 65.642 20.820 51.260 1.00 29.14 118 GLN B O 1
ATOM 2848 N N . MET B 1 87 ? 67.196 19.975 49.853 1.00 27.66 119 MET B N 1
ATOM 2849 C CA . MET B 1 87 ? 67.318 21.172 49.019 1.00 26.67 119 MET B CA 1
ATOM 2850 C C . MET B 1 87 ? 67.369 20.762 47.558 1.00 25.54 119 MET B C 1
ATOM 2851 O O . MET B 1 87 ? 67.823 19.659 47.236 1.00 26.72 119 MET B O 1
ATOM 2856 N N . TRP B 1 88 ? 66.901 21.643 46.678 1.00 23.23 120 TRP B N 1
ATOM 2857 C CA . TRP B 1 88 ? 67.084 21.442 45.245 1.00 22.70 120 TRP B CA 1
ATOM 2858 C C . TRP B 1 88 ? 68.516 21.791 44.858 1.00 21.74 120 TRP B C 1
ATOM 2859 O O . TRP B 1 88 ? 69.038 22.835 45.252 1.00 22.51 120 TRP B O 1
ATOM 2870 N N . GLU B 1 89 ? 69.133 20.910 44.080 1.00 21.21 121 GLU B N 1
ATOM 2871 C CA . GLU B 1 89 ? 70.502 21.105 43.595 1.00 20.59 121 GLU B CA 1
ATOM 2872 C C . GLU B 1 89 ? 70.486 21.178 42.072 1.00 19.96 121 GLU B C 1
ATOM 2873 O O . GLU B 1 89 ? 70.005 20.255 41.415 1.00 19.82 121 GLU B O 1
ATOM 2879 N N . ALA B 1 90 ? 71.005 22.272 41.516 1.00 19.48 122 ALA B N 1
ATOM 2880 C CA . ALA B 1 90 ? 71.088 22.428 40.060 1.00 18.75 122 ALA B CA 1
ATOM 2881 C C . ALA B 1 90 ? 72.275 21.625 39.539 1.00 20.57 122 ALA B C 1
ATOM 2882 O O . ALA B 1 90 ? 73.417 21.875 39.923 1.00 20.86 122 ALA B O 1
ATOM 2884 N N . VAL B 1 91 ? 71.988 20.650 38.683 1.00 19.37 123 VAL B N 1
ATOM 2885 C CA . VAL B 1 91 ? 72.984 19.697 38.194 1.00 19.85 123 VAL B CA 1
ATOM 2886 C C . VAL B 1 91 ? 73.617 20.159 36.882 1.00 21.25 123 VAL B C 1
ATOM 2887 O O . VAL B 1 91 ? 74.835 20.065 36.690 1.00 21.81 123 VAL B O 1
ATOM 2891 N N . SER B 1 92 ? 72.779 20.644 35.976 1.00 19.90 124 SER B N 1
ATOM 2892 C CA . SER B 1 92 ? 73.239 21.029 34.649 1.00 19.28 124 SER B CA 1
ATOM 2893 C C . SER B 1 92 ? 72.250 21.972 34.003 1.00 18.95 124 SER B C 1
ATOM 2894 O O . SER B 1 92 ? 71.117 22.109 34.462 1.00 20.04 124 SER B O 1
ATOM 2897 N N . VAL B 1 93 ? 72.692 22.618 32.933 1.00 17.01 125 VAL B N 1
ATOM 2898 C CA . VAL B 1 93 ? 71.843 23.531 32.185 1.00 16.47 125 VAL B CA 1
ATOM 2899 C C . VAL B 1 93 ? 72.153 23.388 30.703 1.00 17.38 125 VAL B C 1
ATOM 2900 O O . VAL B 1 93 ? 73.314 23.207 30.309 1.00 19.09 125 VAL B O 1
ATOM 2904 N N . LYS B 1 94 ? 71.099 23.387 29.897 1.00 16.70 126 LYS B N 1
ATOM 2905 C CA . LYS B 1 94 ? 71.230 23.582 28.462 1.00 16.79 126 LYS B CA 1
ATOM 2906 C C . LYS B 1 94 ? 70.794 25.009 28.200 1.00 17.85 126 LYS B C 1
ATOM 2907 O O . LYS B 1 94 ? 69.676 25.403 28.558 1.00 16.62 126 LYS B O 1
ATOM 2913 N N . THR B 1 95 ? 71.692 25.802 27.618 1.00 14.49 127 THR B N 1
ATOM 2914 C CA . THR B 1 95 ? 71.388 27.198 27.348 1.00 15.15 127 THR B CA 1
ATOM 2915 C C . THR B 1 95 ? 71.735 27.558 25.910 1.00 16.19 127 THR B C 1
ATOM 2916 O O . THR B 1 95 ? 72.676 27.002 25.325 1.00 17.27 127 THR B O 1
ATOM 2920 N N . GLU B 1 96 ? 70.953 28.467 25.342 1.00 15.32 128 GLU B N 1
ATOM 2921 C CA . GLU B 1 96 ? 71.084 28.825 23.937 1.00 17.19 128 GLU B CA 1
ATOM 2922 C C . GLU B 1 96 ? 70.672 30.272 23.737 1.00 16.93 128 GLU B C 1
ATOM 2923 O O . GLU B 1 96 ? 69.687 30.732 24.319 1.00 18.14 128 GLU B O 1
ATOM 2929 N N . VAL B 1 97 ? 71.426 30.985 22.908 1.00 13.83 129 VAL B N 1
ATOM 2930 C CA . VAL B 1 97 ? 71.047 32.334 22.510 1.00 13.04 129 VAL B CA 1
ATOM 2931 C C . VAL B 1 97 ? 70.317 32.202 21.174 1.00 14.91 129 VAL B C 1
ATOM 2932 O O . VAL B 1 97 ? 70.855 31.628 20.220 1.00 16.45 129 VAL B O 1
ATOM 2936 N N . VAL B 1 98 ? 69.084 32.707 21.125 1.00 14.47 130 VAL B N 1
ATOM 2937 C CA . VAL B 1 98 ? 68.184 32.478 19.996 1.00 15.20 130 VAL B CA 1
ATOM 2938 C C . VAL B 1 98 ? 68.069 33.729 19.139 1.00 15.94 130 VAL B C 1
ATOM 2939 O O . VAL B 1 98 ? 67.984 34.839 19.663 1.00 14.09 130 VAL B O 1
ATOM 2943 N N . GLY B 1 99 ? 68.093 33.536 17.823 1.00 14.86 131 GLY B N 1
ATOM 2944 C CA . GLY B 1 99 ? 67.766 34.607 16.883 1.00 15.92 131 GLY B CA 1
ATOM 2945 C C . GLY B 1 99 ? 68.910 35.219 16.090 1.00 14.57 131 GLY B C 1
ATOM 2946 O O . GLY B 1 99 ? 68.722 36.256 15.447 1.00 14.38 131 GLY B O 1
ATOM 2947 N N . SER B 1 100 ? 70.088 34.593 16.095 1.00 13.32 132 SER B N 1
ATOM 2948 C CA . SER B 1 100 ? 71.209 35.156 15.325 1.00 12.80 132 SER B CA 1
ATOM 2949 C C . SER B 1 100 ? 70.897 35.282 13.830 1.00 12.93 132 SER B C 1
ATOM 2950 O O . SER B 1 100 ? 71.374 36.204 13.168 1.00 13.00 132 SER B O 1
ATOM 2953 N N . GLY B 1 101 ? 70.075 34.372 13.308 1.00 13.27 133 GLY B N 1
ATOM 2954 C CA . GLY B 1 101 ? 69.639 34.433 11.908 1.00 13.24 133 GLY B CA 1
ATOM 2955 C C . GLY B 1 101 ? 68.971 35.755 11.535 1.00 13.41 133 GLY B C 1
ATOM 2956 O O . GLY B 1 101 ? 69.010 36.169 10.372 1.00 13.32 133 GLY B O 1
ATOM 2957 N N . SER B 1 102 ? 68.371 36.419 12.522 1.00 12.39 134 SER B N 1
ATOM 2958 C CA . SER B 1 102 ? 67.689 37.698 12.281 1.00 13.79 134 SER B CA 1
ATOM 2959 C C . SER B 1 102 ? 68.681 38.790 11.865 1.00 13.49 134 SER B C 1
ATOM 2960 O O . SER B 1 102 ? 68.293 39.783 11.239 1.00 14.77 134 SER B O 1
ATOM 2963 N N . LEU B 1 103 ? 69.961 38.592 12.191 1.00 12.75 135 LEU B N 1
ATOM 2964 C CA . LEU B 1 103 ? 71.011 39.553 11.814 1.00 12.77 135 LEU B CA 1
ATOM 2965 C C . LEU B 1 103 ? 71.339 39.480 10.325 1.00 12.72 135 LEU B C 1
ATOM 2966 O O . LEU B 1 103 ? 72.093 40.310 9.803 1.00 13.13 135 LEU B O 1
ATOM 2971 N N . LEU B 1 104 ? 70.772 38.480 9.646 1.00 12.10 136 LEU B N 1
ATOM 2972 C CA . LEU B 1 104 ? 70.898 38.366 8.194 1.00 12.73 136 LEU B CA 1
ATOM 2973 C C . LEU B 1 104 ? 69.963 39.322 7.441 1.00 13.45 136 LEU B C 1
ATOM 2974 O O . LEU B 1 104 ? 69.967 39.350 6.210 1.00 14.86 136 LEU B O 1
ATOM 2979 N N . ASP B 1 105 ? 69.150 40.083 8.176 1.00 13.45 137 ASP B N 1
ATOM 2980 C CA . ASP B 1 105 ? 68.368 41.160 7.564 1.00 14.55 137 ASP B CA 1
ATOM 2981 C C . ASP B 1 105 ? 69.303 42.326 7.239 1.00 14.10 137 ASP B C 1
ATOM 2982 O O . ASP B 1 105 ? 69.683 43.091 8.125 1.00 15.25 137 ASP B O 1
ATOM 2987 N N . VAL B 1 106 ? 69.683 42.435 5.966 1.00 14.40 138 VAL B N 1
ATOM 2988 C CA . VAL B 1 106 ? 70.531 43.534 5.494 1.00 13.73 138 VAL B CA 1
ATOM 2989 C C . VAL B 1 106 ? 69.768 44.342 4.435 1.00 14.29 138 VAL B C 1
ATOM 2990 O O . VAL B 1 106 ? 70.358 44.948 3.522 1.00 13.67 138 VAL B O 1
ATOM 2994 N N . HIS B 1 107 ? 68.441 44.348 4.574 1.00 14.24 139 HIS B N 1
ATOM 2995 C CA . HIS B 1 107 ? 67.581 45.055 3.632 1.00 15.87 139 HIS B CA 1
ATOM 2996 C C . HIS B 1 107 ? 66.877 46.270 4.232 1.00 15.36 139 HIS B C 1
ATOM 2997 O O . HIS B 1 107 ? 66.045 46.875 3.567 1.00 17.34 139 HIS B O 1
ATOM 3004 N N . GLY B 1 108 ? 67.224 46.627 5.468 1.00 15.49 140 GLY B N 1
ATOM 3005 C CA . GLY B 1 108 ? 66.596 47.769 6.146 1.00 16.99 140 GLY B CA 1
ATOM 3006 C C . GLY B 1 108 ? 67.217 49.114 5.791 1.00 16.63 140 GLY B C 1
ATOM 3007 O O . GLY B 1 108 ? 67.811 49.278 4.716 1.00 16.66 140 GLY B O 1
ATOM 3008 N N . PHE B 1 109 ? 67.092 50.066 6.716 1.00 17.02 141 PHE B N 1
ATOM 3009 C CA . PHE B 1 109 ? 67.455 51.457 6.462 1.00 16.36 141 PHE B CA 1
ATOM 3010 C C . PHE B 1 109 ? 68.663 51.899 7.290 1.00 16.83 141 PHE B C 1
ATOM 3011 O O . PHE B 1 109 ? 68.830 53.093 7.563 1.00 18.23 141 PHE B O 1
ATOM 3019 N N . ASN B 1 110 ? 69.524 50.948 7.661 1.00 15.14 142 ASN B N 1
ATOM 3020 C CA . ASN B 1 110 ? 70.777 51.293 8.355 1.00 15.82 142 ASN B CA 1
ATOM 3021 C C . ASN B 1 110 ? 71.720 52.058 7.409 1.00 15.86 142 ASN B C 1
ATOM 3022 O O . ASN B 1 110 ? 71.493 52.112 6.198 1.00 15.69 142 ASN B O 1
ATOM 3027 N N . LYS B 1 111 ? 72.779 52.640 7.967 1.00 15.80 143 LYS B N 1
ATOM 3028 C CA . LYS B 1 111 ? 73.876 53.179 7.160 1.00 16.31 143 LYS B CA 1
ATOM 3029 C C . LYS B 1 111 ? 74.251 52.118 6.125 1.00 16.64 143 LYS B C 1
ATOM 3030 O O . LYS B 1 111 ? 74.510 50.973 6.504 1.00 15.73 143 LYS B O 1
ATOM 3036 N N . PRO B 1 112 ? 74.268 52.491 4.831 1.00 17.61 144 PRO B N 1
ATOM 3037 C CA . PRO B 1 112 ? 74.546 51.524 3.769 1.00 17.68 144 PRO B CA 1
ATOM 3038 C C . PRO B 1 112 ? 76.037 51.245 3.625 1.00 17.87 144 PRO B C 1
ATOM 3039 O O . PRO B 1 112 ? 76.868 52.016 4.125 1.00 19.36 144 PRO B O 1
ATOM 3043 N N . THR B 1 113 ? 76.369 50.144 2.953 1.00 17.05 145 THR B N 1
ATOM 3044 C CA . THR B 1 113 ? 77.768 49.738 2.805 1.00 17.93 145 THR B CA 1
ATOM 3045 C C . THR B 1 113 ? 78.542 50.609 1.820 1.00 19.32 145 THR B C 1
ATOM 3046 O O . THR B 1 113 ? 79.762 50.729 1.930 1.00 21.27 145 THR B O 1
ATOM 3050 N N . ASP B 1 114 ? 77.834 51.196 0.856 1.00 18.77 146 ASP B N 1
ATOM 3051 C CA . ASP B 1 114 ? 78.404 52.197 -0.042 1.00 21.11 146 ASP B CA 1
ATOM 3052 C C . ASP B 1 114 ? 77.866 53.571 0.373 1.00 24.75 146 ASP B C 1
ATOM 3053 O O . ASP B 1 114 ? 76.761 53.962 -0.022 1.00 21.57 146 ASP B O 1
ATOM 3058 N N . THR B 1 115 ? 78.649 54.285 1.180 1.00 25.26 147 THR B N 1
ATOM 3059 C CA . THR B 1 115 ? 78.237 55.600 1.686 1.00 30.80 147 THR B CA 1
ATOM 3060 C C . THR B 1 115 ? 78.416 56.710 0.657 1.00 34.23 147 THR B C 1
ATOM 3061 O O . THR B 1 115 ? 77.758 57.752 0.741 1.00 33.08 147 THR B O 1
ATOM 3065 N N . VAL B 1 116 ? 79.307 56.489 -0.307 1.00 29.55 148 VAL B N 1
ATOM 3066 C CA . VAL B 1 116 ? 79.536 57.454 -1.383 1.00 33.16 148 VAL B CA 1
ATOM 3067 C C . VAL B 1 116 ? 78.250 57.676 -2.184 1.00 33.81 148 VAL B C 1
ATOM 3068 O O . VAL B 1 116 ? 77.846 58.816 -2.421 1.00 35.71 148 VAL B O 1
ATOM 3072 N N . ASN B 1 117 ? 77.596 56.579 -2.558 1.00 29.39 149 ASN B N 1
ATOM 3073 C CA . ASN B 1 117 ? 76.402 56.621 -3.396 1.00 30.78 149 ASN B CA 1
ATOM 3074 C C . ASN B 1 117 ? 75.103 56.302 -2.665 1.00 29.28 149 ASN B C 1
ATOM 3075 O O . ASN B 1 117 ? 74.026 56.392 -3.259 1.00 29.38 149 ASN B O 1
ATOM 3080 N N . THR B 1 118 ? 75.216 55.926 -1.388 1.00 26.49 150 THR B N 1
ATOM 3081 C CA . THR B 1 118 ? 74.072 55.481 -0.572 1.00 26.52 150 THR B CA 1
ATOM 3082 C C . THR B 1 118 ? 73.421 54.253 -1.208 1.00 25.87 150 THR B C 1
ATOM 3083 O O . THR B 1 118 ? 72.237 54.256 -1.565 1.00 26.55 150 THR B O 1
ATOM 3087 N N . LYS B 1 119 ? 74.225 53.199 -1.350 1.00 21.17 151 LYS B N 1
ATOM 3088 C CA . LYS B 1 119 ? 73.815 51.984 -2.051 1.00 21.67 151 LYS B CA 1
ATOM 3089 C C . LYS B 1 119 ? 74.433 50.783 -1.341 1.00 19.06 151 LYS B C 1
ATOM 3090 O O . LYS B 1 119 ? 75.085 50.933 -0.304 1.00 20.08 151 LYS B O 1
ATOM 3096 N N . GLY B 1 120 ? 74.254 49.603 -1.929 1.00 18.43 152 GLY B N 1
ATOM 3097 C CA . GLY B 1 120 ? 74.828 48.365 -1.387 1.00 16.49 152 GLY B CA 1
ATOM 3098 C C . GLY B 1 120 ? 73.801 47.632 -0.549 1.00 16.09 152 GLY B C 1
ATOM 3099 O O . GLY B 1 120 ? 72.685 47.371 -1.020 1.00 17.53 152 GLY B O 1
ATOM 3100 N N . ILE B 1 121 ? 74.174 47.297 0.683 1.00 14.63 153 ILE B N 1
ATOM 3101 C CA . ILE B 1 121 ? 73.231 46.737 1.649 1.00 14.46 153 ILE B CA 1
ATOM 3102 C C . ILE B 1 121 ? 73.158 47.576 2.921 1.00 14.84 153 ILE B C 1
ATOM 3103 O O . ILE B 1 121 ? 74.005 48.434 3.162 1.00 14.81 153 ILE B O 1
ATOM 3108 N N . SER B 1 122 ? 72.119 47.330 3.715 1.00 14.35 154 SER B N 1
ATOM 3109 C CA . SER B 1 122 ? 71.969 47.925 5.036 1.00 15.36 154 SER B CA 1
ATOM 3110 C C . SER B 1 122 ? 72.994 47.242 5.942 1.00 15.32 154 SER B C 1
ATOM 3111 O O . SER B 1 122 ? 72.949 46.024 6.112 1.00 14.90 154 SER B O 1
ATOM 3114 N N . THR B 1 123 ? 73.934 48.011 6.490 1.00 13.92 155 THR B N 1
ATOM 3115 C CA . THR B 1 123 ? 75.041 47.407 7.261 1.00 14.77 155 THR B CA 1
ATOM 3116 C C . THR B 1 123 ? 74.481 46.563 8.405 1.00 14.17 155 THR B C 1
ATOM 3117 O O . THR B 1 123 ? 73.638 47.038 9.167 1.00 13.40 155 THR B O 1
ATOM 3121 N N . PRO B 1 124 ? 74.915 45.290 8.509 1.00 13.69 156 PRO B N 1
ATOM 3122 C CA . PRO B 1 124 ? 74.418 44.451 9.595 1.00 13.21 156 PRO B CA 1
ATOM 3123 C C . PRO B 1 124 ? 75.032 44.846 10.943 1.00 12.84 156 PRO B C 1
ATOM 3124 O O . PRO B 1 124 ? 76.011 45.603 10.990 1.00 13.64 156 PRO B O 1
ATOM 3128 N N . VAL B 1 125 ? 74.429 44.359 12.022 1.00 12.72 157 VAL B N 1
ATOM 3129 C CA . VAL B 1 125 ? 74.950 44.545 13.374 1.00 12.94 157 VAL B CA 1
ATOM 3130 C C . VAL B 1 125 ? 76.412 44.083 13.450 1.00 13.10 157 VAL B C 1
ATOM 3131 O O . VAL B 1 125 ? 76.746 42.992 12.990 1.00 14.56 157 VAL B O 1
ATOM 3135 N N . GLU B 1 126 ? 77.274 44.934 14.011 1.00 13.13 158 GLU B N 1
ATOM 3136 C CA . GLU B 1 126 ? 78.714 44.645 14.138 1.00 12.31 158 GLU B CA 1
ATOM 3137 C C . GLU B 1 126 ? 79.242 45.290 15.410 1.00 13.19 158 GLU B C 1
ATOM 3138 O O . GLU B 1 126 ? 78.595 46.169 15.980 1.00 12.91 158 GLU B O 1
ATOM 3144 N N . GLY B 1 127 ? 80.436 44.880 15.824 1.00 11.75 159 GLY B N 1
ATOM 3145 C CA . GLY B 1 127 ? 81.138 45.578 16.895 1.00 13.01 159 GLY B CA 1
ATOM 3146 C C . GLY B 1 127 ? 81.270 44.770 18.161 1.00 12.01 159 GLY B C 1
ATOM 3147 O O . GLY B 1 127 ? 81.461 43.544 18.121 1.00 12.27 159 GLY B O 1
ATOM 3148 N N . SER B 1 128 ? 81.173 45.470 19.288 1.00 11.21 160 SER B N 1
ATOM 3149 C CA . SER B 1 128 ? 81.480 44.874 20.586 1.00 12.38 160 SER B CA 1
ATOM 3150 C C . SER B 1 128 ? 80.396 43.896 21.014 1.00 12.01 160 SER B C 1
ATOM 3151 O O . SER B 1 128 ? 79.202 44.175 20.864 1.00 14.03 160 SER B O 1
ATOM 3154 N N . GLN B 1 129 ? 80.824 42.737 21.520 1.00 11.64 161 GLN B N 1
ATOM 3155 C CA . GLN B 1 129 ? 79.914 41.641 21.874 1.00 11.69 161 GLN B CA 1
ATOM 3156 C C . GLN B 1 129 ? 80.205 41.184 23.293 1.00 11.63 161 GLN B C 1
ATOM 3157 O O . GLN B 1 129 ? 81.353 41.211 23.737 1.00 13.13 161 GLN B O 1
ATOM 3163 N N . TYR B 1 130 ? 79.164 40.767 24.003 1.00 11.35 162 TYR B N 1
ATOM 3164 C CA . TYR B 1 130 ? 79.291 40.422 25.415 1.00 13.15 162 TYR B CA 1
ATOM 3165 C C . TYR B 1 130 ? 78.244 39.376 25.753 1.00 12.42 162 TYR B C 1
ATOM 3166 O O . TYR B 1 130 ? 77.048 39.608 25.593 1.00 12.87 162 TYR B O 1
ATOM 3175 N N . HIS B 1 131 ? 78.706 38.219 26.211 1.00 12.62 163 HIS B N 1
ATOM 3176 C CA . HIS B 1 131 ? 77.819 37.091 26.476 1.00 12.93 163 HIS B CA 1
ATOM 3177 C C . HIS B 1 131 ? 78.166 36.541 27.833 1.00 13.52 163 HIS B C 1
ATOM 3178 O O . HIS B 1 131 ? 79.276 36.063 28.032 1.00 14.42 163 HIS B O 1
ATOM 3185 N N . VAL B 1 132 ? 77.223 36.639 28.766 1.00 12.74 164 VAL B N 1
ATOM 3186 C CA . VAL B 1 132 ? 77.400 36.052 30.091 1.00 12.57 164 VAL B CA 1
ATOM 3187 C C . VAL B 1 132 ? 76.117 35.345 30.486 1.00 12.99 164 VAL B C 1
ATOM 3188 O O . VAL B 1 132 ? 75.025 35.856 30.243 1.00 14.66 164 VAL B O 1
ATOM 3192 N N . PHE B 1 133 ? 76.238 34.170 31.091 1.00 13.63 165 PHE B N 1
ATOM 3193 C CA . PHE B 1 133 ? 75.090 33.596 31.781 1.00 13.43 165 PHE B CA 1
ATOM 3194 C C . PHE B 1 133 ? 75.515 33.022 33.126 1.00 14.53 165 PHE B C 1
ATOM 3195 O O . PHE B 1 133 ? 76.696 32.731 33.348 1.00 14.21 165 PHE B O 1
ATOM 3203 N N . ALA B 1 134 ? 74.542 32.871 34.017 1.00 13.68 166 ALA B N 1
ATOM 3204 C CA . ALA B 1 134 ? 74.792 32.348 35.347 1.00 12.55 166 ALA B CA 1
ATOM 3205 C C . ALA B 1 134 ? 73.579 31.598 35.832 1.00 14.22 166 ALA B C 1
ATOM 3206 O O . ALA B 1 134 ? 72.434 31.951 35.514 1.00 14.61 166 ALA B O 1
ATOM 3208 N N . VAL B 1 135 ? 73.844 30.540 36.589 1.00 13.93 167 VAL B N 1
ATOM 3209 C CA . VAL B 1 135 ? 72.789 29.780 37.251 1.00 14.91 167 VAL B CA 1
ATOM 3210 C C . VAL B 1 135 ? 73.227 29.612 38.704 1.00 15.84 167 VAL B C 1
ATOM 3211 O O . VAL B 1 135 ? 74.345 29.151 38.966 1.00 15.12 167 VAL B O 1
ATOM 3215 N N . GLY B 1 136 ? 72.358 29.975 39.643 1.00 16.10 168 GLY B N 1
ATOM 3216 C CA . GLY B 1 136 ? 72.710 29.859 41.062 1.00 16.50 168 GLY B CA 1
ATOM 3217 C C . GLY B 1 136 ? 71.538 29.698 42.004 1.00 17.60 168 GLY B C 1
ATOM 3218 O O . GLY B 1 136 ? 70.375 29.823 41.604 1.00 17.23 168 GLY B O 1
ATOM 3219 N N . GLY B 1 137 ? 71.856 29.429 43.264 1.00 15.83 169 GLY B N 1
ATOM 3220 C CA . GLY B 1 137 ? 70.837 29.216 44.300 1.00 17.91 169 GLY B CA 1
ATOM 3221 C C . GLY B 1 137 ? 70.526 30.470 45.099 1.00 18.61 169 GLY B C 1
ATOM 3222 O O . GLY B 1 137 ? 69.792 30.426 46.094 1.00 19.84 169 GLY B O 1
ATOM 3223 N N . GLU B 1 138 ? 71.120 31.580 44.674 1.00 19.63 170 GLU B N 1
ATOM 3224 C CA . GLU B 1 138 ? 70.911 32.893 45.274 1.00 20.26 170 GLU B CA 1
ATOM 3225 C C . GLU B 1 138 ? 71.281 33.930 44.208 1.00 18.96 170 GLU B C 1
ATOM 3226 O O . GLU B 1 138 ? 71.812 33.554 43.161 1.00 18.26 170 GLU B O 1
ATOM 3232 N N . PRO B 1 139 ? 70.979 35.229 44.437 1.00 18.05 171 PRO B N 1
ATOM 3233 C CA . PRO B 1 139 ? 71.295 36.213 43.394 1.00 17.14 171 PRO B CA 1
ATOM 3234 C C . PRO B 1 139 ? 72.773 36.226 43.024 1.00 15.51 171 PRO B C 1
ATOM 3235 O O . PRO B 1 139 ? 73.629 35.955 43.874 1.00 17.18 171 PRO B O 1
ATOM 3239 N N . LEU B 1 140 ? 73.066 36.536 41.764 1.00 14.09 172 LEU B N 1
ATOM 3240 C CA . LEU B 1 140 ? 74.450 36.688 41.325 1.00 14.41 172 LEU B CA 1
ATOM 3241 C C . LEU B 1 140 ? 75.101 37.828 42.106 1.00 15.53 172 LEU B C 1
ATOM 3242 O O . LEU B 1 140 ? 74.537 38.925 42.197 1.00 16.59 172 LEU B O 1
ATOM 3247 N N . ASP B 1 141 ? 76.268 37.557 42.691 1.00 14.01 173 ASP B N 1
ATOM 3248 C CA . ASP B 1 141 ? 77.038 38.598 43.371 1.00 14.59 173 ASP B CA 1
ATOM 3249 C C . ASP B 1 141 ? 77.765 39.445 42.343 1.00 13.82 173 ASP B C 1
ATOM 3250 O O . ASP B 1 141 ? 78.401 38.913 41.428 1.00 14.58 173 ASP B O 1
ATOM 3255 N N . LEU B 1 142 ? 77.650 40.763 42.495 1.00 14.44 174 LEU B N 1
ATOM 3256 C CA . LEU B 1 142 ? 78.228 41.699 41.540 1.00 14.82 174 LEU B CA 1
ATOM 3257 C C . LEU B 1 142 ? 79.338 42.533 42.167 1.00 14.01 174 LEU B C 1
ATOM 3258 O O . LEU B 1 142 ? 79.257 42.925 43.335 1.00 15.50 174 LEU B O 1
ATOM 3263 N N . GLN B 1 143 ? 80.365 42.795 41.363 1.00 13.03 175 GLN B N 1
ATOM 3264 C CA . GLN B 1 143 ? 81.450 43.701 41.708 1.00 13.84 175 GLN B CA 1
ATOM 3265 C C . GLN B 1 143 ? 81.401 44.873 40.731 1.00 12.96 175 GLN B C 1
ATOM 3266 O O . GLN B 1 143 ? 81.401 44.661 39.510 1.00 13.63 175 GLN B O 1
ATOM 3272 N N . GLY B 1 144 ? 81.365 46.098 41.257 1.00 14.07 176 GLY B N 1
ATOM 3273 C CA . GLY B 1 144 ? 81.385 47.300 40.409 1.00 14.66 176 GLY B CA 1
ATOM 3274 C C . GLY B 1 144 ? 82.780 47.601 39.894 1.00 14.27 176 GLY B C 1
ATOM 3275 O O . GLY B 1 144 ? 83.763 47.402 40.606 1.00 14.63 176 GLY B O 1
ATOM 3276 N N . LEU B 1 145 ? 82.863 48.041 38.636 1.00 12.88 177 LEU B N 1
ATOM 3277 C CA . LEU B 1 145 ? 84.100 48.567 38.049 1.00 12.67 177 LEU B CA 1
ATOM 3278 C C . LEU B 1 145 ? 83.712 49.335 36.798 1.00 12.11 177 LEU B C 1
ATOM 3279 O O . LEU B 1 145 ? 83.021 48.803 35.931 1.00 13.03 177 LEU B O 1
ATOM 3284 N N . VAL B 1 146 ? 84.129 50.598 36.723 1.00 12.41 178 VAL B N 1
ATOM 3285 C CA . VAL B 1 146 ? 83.722 51.451 35.602 1.00 12.94 178 VAL B CA 1
ATOM 3286 C C . VAL B 1 146 ? 84.894 51.963 34.785 1.00 12.61 178 VAL B C 1
ATOM 3287 O O . VAL B 1 146 ? 86.042 51.987 35.244 1.00 13.07 178 VAL B O 1
ATOM 3291 N N . THR B 1 147 ? 84.589 52.378 33.560 1.00 11.74 179 THR B N 1
ATOM 3292 C CA . THR B 1 147 ? 85.551 53.125 32.747 1.00 11.87 179 THR B CA 1
ATOM 3293 C C . THR B 1 147 ? 85.933 54.460 33.389 1.00 12.91 179 THR B C 1
ATOM 3294 O O . THR B 1 147 ? 87.119 54.811 33.450 1.00 14.38 179 THR B O 1
ATOM 3298 N N . ASP B 1 148 ? 84.935 55.196 33.888 1.00 13.55 180 ASP B N 1
ATOM 3299 C CA . ASP B 1 148 ? 85.158 56.552 34.367 1.00 14.46 180 ASP B CA 1
ATOM 3300 C C . ASP B 1 148 ? 84.333 56.801 35.617 1.00 14.24 180 ASP B C 1
ATOM 3301 O O . ASP B 1 148 ? 83.100 56.806 35.562 1.00 15.61 180 ASP B O 1
ATOM 3306 N N . ALA B 1 149 ? 85.015 56.994 36.742 1.00 14.75 181 ALA B N 1
ATOM 3307 C CA . ALA B 1 149 ? 84.357 57.267 38.022 1.00 14.48 181 ALA B CA 1
ATOM 3308 C C . ALA B 1 149 ? 83.642 58.621 38.015 1.00 15.74 181 ALA B C 1
ATOM 3309 O O . ALA B 1 149 ? 82.879 58.931 38.947 1.00 16.85 181 ALA B O 1
ATOM 3311 N N . ARG B 1 150 ? 83.911 59.428 36.988 1.00 15.33 182 ARG B N 1
ATOM 3312 C CA . ARG B 1 150 ? 83.267 60.734 36.834 1.00 16.79 182 ARG B CA 1
ATOM 3313 C C . ARG B 1 150 ? 81.945 60.660 36.063 1.00 16.87 182 ARG B C 1
ATOM 3314 O O . ARG B 1 150 ? 81.217 61.661 35.991 1.00 18.50 182 ARG B O 1
ATOM 3322 N N . THR B 1 151 ? 81.641 59.506 35.484 1.00 16.08 183 THR B N 1
ATOM 3323 C CA . THR B 1 151 ? 80.395 59.350 34.718 1.00 16.30 183 THR B CA 1
ATOM 3324 C C . THR B 1 151 ? 79.191 59.681 35.603 1.00 17.73 183 THR B C 1
ATOM 3325 O O . THR B 1 151 ? 79.094 59.212 36.738 1.00 17.80 183 THR B O 1
ATOM 3329 N N . LYS B 1 152 ? 78.301 60.510 35.064 1.00 16.99 184 LYS B N 1
ATOM 3330 C CA . LYS B 1 152 ? 77.134 60.998 35.790 1.00 17.09 184 LYS B CA 1
ATOM 3331 C C . LYS B 1 152 ? 75.923 60.148 35.426 1.00 19.91 184 LYS B C 1
ATOM 3332 O O . LYS B 1 152 ? 75.108 60.540 34.586 1.00 21.75 184 LYS B O 1
ATOM 3338 N N . TYR B 1 153 ? 75.826 58.964 36.032 1.00 18.87 185 TYR B N 1
ATOM 3339 C CA . TYR B 1 153 ? 74.675 58.092 35.825 1.00 18.15 185 TYR B CA 1
ATOM 3340 C C . TYR B 1 153 ? 73.447 58.706 36.485 1.00 20.67 185 TYR B C 1
ATOM 3341 O O . TYR B 1 153 ? 73.564 59.384 37.511 1.00 22.60 185 TYR B O 1
ATOM 3350 N N . LYS B 1 154 ? 72.276 58.472 35.892 1.00 20.12 186 LYS B N 1
ATOM 3351 C CA . LYS B 1 154 ? 71.013 58.907 36.492 1.00 20.84 186 LYS B CA 1
ATOM 3352 C C . LYS B 1 154 ? 70.845 58.273 37.867 1.00 23.56 186 LYS B C 1
ATOM 3353 O O . LYS B 1 154 ? 71.214 57.120 38.071 1.00 21.60 186 LYS B O 1
ATOM 3359 N N . GLU B 1 155 ? 70.287 59.027 38.807 1.00 23.77 187 GLU B N 1
ATOM 3360 C CA . GLU B 1 155 ? 70.041 58.500 40.147 1.00 24.53 187 GLU B CA 1
ATOM 3361 C C . GLU B 1 155 ? 68.806 57.608 40.190 1.00 25.64 187 GLU B C 1
ATOM 3362 O O . GLU B 1 155 ? 68.739 56.676 40.993 1.00 30.66 187 GLU B O 1
ATOM 3368 N N . GLU B 1 156 ? 67.834 57.894 39.327 1.00 23.35 188 GLU B N 1
ATOM 3369 C CA . GLU B 1 156 ? 66.599 57.108 39.258 1.00 26.00 188 GLU B CA 1
ATOM 3370 C C . GLU B 1 156 ? 66.573 56.243 38.003 1.00 24.21 188 GLU B C 1
ATOM 3371 O O . GLU B 1 156 ? 67.003 56.682 36.934 1.00 23.66 188 GLU B O 1
ATOM 3377 N N . GLY B 1 157 ? 66.080 55.012 38.140 1.00 22.02 189 GLY B N 1
ATOM 3378 C CA . GLY B 1 157 ? 65.864 54.142 36.987 1.00 21.85 189 GLY B CA 1
ATOM 3379 C C . GLY B 1 157 ? 66.970 53.150 36.665 1.00 21.75 189 GLY B C 1
ATOM 3380 O O . GLY B 1 157 ? 66.789 52.287 35.811 1.00 21.42 189 GLY B O 1
ATOM 3381 N N . VAL B 1 158 ? 68.117 53.292 37.324 1.00 20.14 190 VAL B N 1
ATOM 3382 C CA . VAL B 1 158 ? 69.229 52.331 37.213 1.00 20.15 190 VAL B CA 1
ATOM 3383 C C . VAL B 1 158 ? 69.843 52.180 38.594 1.00 20.68 190 VAL B C 1
ATOM 3384 O O . VAL B 1 158 ? 69.822 53.123 39.396 1.00 21.64 190 VAL B O 1
ATOM 3388 N N . VAL B 1 159 ? 70.362 50.989 38.880 1.00 17.04 191 VAL B N 1
ATOM 3389 C CA . VAL B 1 159 ? 71.127 50.772 40.098 1.00 17.11 191 VAL B CA 1
ATOM 3390 C C . VAL B 1 159 ? 72.610 50.872 39.753 1.00 16.99 191 VAL B C 1
ATOM 3391 O O . VAL B 1 159 ? 73.121 50.082 38.950 1.00 16.84 191 VAL B O 1
ATOM 3395 N N . THR B 1 160 ? 73.289 51.854 40.340 1.00 17.58 192 THR B N 1
ATOM 3396 C CA . THR B 1 160 ? 74.718 52.096 40.063 1.00 16.87 192 THR B CA 1
ATOM 3397 C C . THR B 1 160 ? 75.507 52.097 41.374 1.00 17.82 192 THR B C 1
ATOM 3398 O O . THR B 1 160 ? 74.940 51.857 42.434 1.00 17.28 192 THR B O 1
ATOM 3402 N N . ILE B 1 161 ? 76.815 52.345 41.311 1.00 15.35 193 ILE B N 1
ATOM 3403 C CA . ILE B 1 161 ? 77.625 52.292 42.532 1.00 15.90 193 ILE B CA 1
ATOM 3404 C C . ILE B 1 161 ? 77.108 53.261 43.605 1.00 18.00 193 ILE B C 1
ATOM 3405 O O . ILE B 1 161 ? 76.979 52.886 44.772 1.00 18.04 193 ILE B O 1
ATOM 3410 N N . LYS B 1 162 ? 76.792 54.490 43.200 1.00 18.32 194 LYS B N 1
ATOM 3411 C CA . LYS B 1 162 ? 76.266 55.500 44.130 1.00 19.61 194 LYS B CA 1
ATOM 3412 C C . LYS B 1 162 ? 74.963 55.051 44.802 1.00 19.97 194 LYS B C 1
ATOM 3413 O O . LYS B 1 162 ? 74.716 55.376 45.969 1.00 21.24 194 LYS B O 1
ATOM 3419 N N . THR B 1 163 ? 74.139 54.301 44.074 1.00 19.64 195 THR B N 1
ATOM 3420 C CA . THR B 1 163 ? 72.912 53.735 44.645 1.00 21.33 195 THR B CA 1
ATOM 3421 C C . THR B 1 163 ? 73.226 52.917 45.904 1.00 20.88 195 THR B C 1
ATOM 3422 O O . THR B 1 163 ? 72.518 52.997 46.905 1.00 22.11 195 THR B O 1
ATOM 3426 N N . ILE B 1 164 ? 74.300 52.139 45.836 1.00 20.38 196 ILE B N 1
ATOM 3427 C CA . ILE B 1 164 ? 74.699 51.249 46.917 1.00 21.81 196 ILE B CA 1
ATOM 3428 C C . ILE B 1 164 ? 75.415 51.987 48.046 1.00 22.97 196 ILE B C 1
ATOM 3429 O O . ILE B 1 164 ? 75.059 51.825 49.214 1.00 24.73 196 ILE B O 1
ATOM 3434 N N . THR B 1 165 ? 76.410 52.801 47.695 1.00 21.55 197 THR B N 1
ATOM 3435 C CA . THR B 1 165 ? 77.286 53.446 48.681 1.00 21.64 197 THR B CA 1
ATOM 3436 C C . THR B 1 165 ? 76.712 54.730 49.273 1.00 23.05 197 THR B C 1
ATOM 3437 O O . THR B 1 165 ? 77.163 55.179 50.329 1.00 24.05 197 THR B O 1
ATOM 3441 N N . LYS B 1 166 ? 75.741 55.320 48.572 1.00 22.99 198 LYS B N 1
ATOM 3442 C CA . LYS B 1 166 ? 75.163 56.637 48.901 1.00 22.91 198 LYS B CA 1
ATOM 3443 C C . LYS B 1 166 ? 76.176 57.775 48.744 1.00 24.61 198 LYS B C 1
ATOM 3444 O O . LYS B 1 166 ? 75.956 58.889 49.221 1.00 25.86 198 LYS B O 1
ATOM 3450 N N . LYS B 1 167 ? 77.284 57.487 48.064 1.00 23.72 199 LYS B N 1
ATOM 3451 C CA . LYS B 1 167 ? 78.347 58.461 47.846 1.00 23.64 199 LYS B CA 1
ATOM 3452 C C . LYS B 1 167 ? 78.771 58.407 46.390 1.00 22.17 199 LYS B C 1
ATOM 3453 O O . LYS B 1 167 ? 78.591 57.379 45.730 1.00 20.71 199 LYS B O 1
ATOM 3459 N N . ASP B 1 168 ? 79.331 59.508 45.894 1.00 22.37 200 ASP B N 1
ATOM 3460 C CA . ASP B 1 168 ? 79.892 59.520 44.545 1.00 21.65 200 ASP B CA 1
ATOM 3461 C C . ASP B 1 168 ? 80.976 58.452 44.392 1.00 21.17 200 ASP B C 1
ATOM 3462 O O . ASP B 1 168 ? 81.639 58.070 45.364 1.00 20.95 200 ASP B O 1
ATOM 3467 N N . MET B 1 169 ? 81.142 57.970 43.165 1.00 18.51 201 MET B N 1
ATOM 3468 C CA . MET B 1 169 ? 82.238 57.059 42.846 1.00 16.35 201 MET B CA 1
ATOM 3469 C C . MET B 1 169 ? 83.590 57.699 43.157 1.00 17.24 201 MET B C 1
ATOM 3470 O O . MET B 1 169 ? 83.742 58.927 43.124 1.00 18.33 201 MET B O 1
ATOM 3475 N N . VAL B 1 170 ? 84.567 56.843 43.446 1.00 17.16 202 VAL B N 1
ATOM 3476 C CA . VAL B 1 170 ? 85.921 57.267 43.771 1.00 17.39 202 VAL B CA 1
ATOM 3477 C C . VAL B 1 170 ? 86.857 56.701 42.700 1.00 15.44 202 VAL B C 1
ATOM 3478 O O . VAL B 1 170 ? 86.453 55.830 41.929 1.00 15.18 202 VAL B O 1
ATOM 3482 N N . ASN B 1 171 ? 88.095 57.185 42.645 1.00 16.71 203 ASN B N 1
ATOM 3483 C CA . ASN B 1 171 ? 88.996 56.721 41.592 1.00 15.53 203 ASN B CA 1
ATOM 3484 C C . ASN B 1 171 ? 89.268 55.204 41.607 1.00 15.08 203 ASN B C 1
ATOM 3485 O O . ASN B 1 171 ? 89.457 54.605 40.551 1.00 14.60 203 ASN B O 1
ATOM 3490 N N . LYS B 1 172 ? 89.225 54.591 42.793 1.00 15.59 204 LYS B N 1
ATOM 3491 C CA . LYS B 1 172 ? 89.391 53.128 42.935 1.00 15.40 204 LYS B CA 1
ATOM 3492 C C . LYS B 1 172 ? 88.302 52.334 42.208 1.00 14.31 204 LYS B C 1
ATOM 3493 O O . LYS B 1 172 ? 88.471 51.142 41.949 1.00 13.48 204 LYS B O 1
ATOM 3499 N N . ASP B 1 173 ? 87.183 52.990 41.891 1.00 14.67 205 ASP B N 1
ATOM 3500 C CA . ASP B 1 173 ? 86.094 52.324 41.178 1.00 13.58 205 ASP B CA 1
ATOM 3501 C C . ASP B 1 173 ? 86.412 52.058 39.713 1.00 13.04 205 ASP B C 1
ATOM 3502 O O . ASP B 1 173 ? 85.664 51.353 39.034 1.00 14.05 205 ASP B O 1
ATOM 3507 N N . GLN B 1 174 ? 87.526 52.613 39.240 1.00 13.76 206 GLN B N 1
ATOM 3508 C CA . GLN B 1 174 ? 88.039 52.309 37.892 1.00 12.74 206 GLN B CA 1
ATOM 3509 C C . GLN B 1 174 ? 88.938 51.074 37.892 1.00 12.82 206 GLN B C 1
ATOM 3510 O O . GLN B 1 174 ? 89.330 50.587 36.831 1.00 13.63 206 GLN B O 1
ATOM 3516 N N . VAL B 1 175 ? 89.278 50.598 39.091 1.00 13.30 207 VAL B N 1
ATOM 3517 C CA . VAL B 1 175 ? 89.968 49.310 39.268 1.00 13.66 207 VAL B CA 1
ATOM 3518 C C . VAL B 1 175 ? 89.086 48.472 40.210 1.00 12.76 207 VAL B C 1
ATOM 3519 O O . VAL B 1 175 ? 87.865 48.624 40.180 1.00 13.50 207 VAL B O 1
ATOM 3523 N N . LEU B 1 176 ? 89.677 47.603 41.033 1.00 13.80 208 LEU B N 1
ATOM 3524 C CA . LEU B 1 176 ? 88.867 46.807 41.973 1.00 14.72 208 LEU B CA 1
ATOM 3525 C C . LEU B 1 176 ? 88.766 47.495 43.337 1.00 13.77 208 LEU B C 1
ATOM 3526 O O . LEU B 1 176 ? 89.754 47.587 44.068 1.00 15.75 208 LEU B O 1
ATOM 3531 N N . ASN B 1 177 ? 87.565 47.982 43.660 1.00 13.45 209 ASN B N 1
ATOM 3532 C CA . ASN B 1 177 ? 87.257 48.574 44.956 1.00 15.71 209 ASN B CA 1
ATOM 3533 C C . ASN B 1 177 ? 86.248 47.648 45.660 1.00 16.02 209 ASN B C 1
ATOM 3534 O O . ASN B 1 177 ? 85.081 47.608 45.264 1.00 15.90 209 ASN B O 1
ATOM 3539 N N . PRO B 1 178 ? 86.684 46.908 46.707 1.00 17.22 210 PRO B N 1
ATOM 3540 C CA A PRO B 1 178 ? 85.828 45.913 47.372 0.50 18.50 210 PRO B CA 1
ATOM 3541 C CA B PRO B 1 178 ? 85.802 45.905 47.314 0.50 18.21 210 PRO B CA 1
ATOM 3542 C C . PRO B 1 178 ? 84.563 46.489 48.008 1.00 17.98 210 PRO B C 1
ATOM 3543 O O . PRO B 1 178 ? 83.642 45.744 48.332 1.00 19.13 210 PRO B O 1
ATOM 3550 N N . ILE B 1 179 ? 84.525 47.807 48.204 1.00 16.64 211 ILE B N 1
ATOM 3551 C CA . ILE B 1 179 ? 83.326 48.458 48.743 1.00 18.37 211 ILE B CA 1
ATOM 3552 C C . ILE B 1 179 ? 82.163 48.423 47.734 1.00 18.06 211 ILE B C 1
ATOM 3553 O O . ILE B 1 179 ? 80.993 48.358 48.119 1.00 17.81 211 ILE B O 1
ATOM 3558 N N . SER B 1 180 ? 82.487 48.444 46.444 1.00 16.18 212 SER B N 1
ATOM 3559 C CA . SER B 1 180 ? 81.478 48.628 45.406 1.00 16.09 212 SER B CA 1
ATOM 3560 C C . SER B 1 180 ? 80.909 47.286 44.969 1.00 16.23 212 SER B C 1
ATOM 3561 O O . SER B 1 180 ? 81.253 46.770 43.914 1.00 16.97 212 SER B O 1
ATOM 3564 N N . LYS B 1 181 ? 80.045 46.731 45.813 1.00 16.52 213 LYS B N 1
ATOM 3565 C CA A LYS B 1 181 ? 79.444 45.429 45.548 0.50 16.93 213 LYS B CA 1
ATOM 3566 C CA B LYS B 1 181 ? 79.447 45.421 45.570 0.50 17.11 213 LYS B CA 1
ATOM 3567 C C . LYS B 1 181 ? 77.925 45.510 45.627 1.00 17.54 213 LYS B C 1
ATOM 3568 O O . LYS B 1 181 ? 77.372 46.371 46.312 1.00 18.62 213 LYS B O 1
ATOM 3579 N N . ALA B 1 182 ? 77.257 44.614 44.909 1.00 16.53 214 ALA B N 1
ATOM 3580 C CA . ALA B 1 182 ? 75.791 44.543 44.905 1.00 16.87 214 ALA B CA 1
ATOM 3581 C C . ALA B 1 182 ? 75.368 43.128 44.585 1.00 17.00 214 ALA B C 1
ATOM 3582 O O . ALA B 1 182 ? 76.214 42.257 44.351 1.00 16.90 214 ALA B O 1
ATOM 3584 N N . LYS B 1 183 ? 74.058 42.891 44.593 1.00 18.53 215 LYS B N 1
ATOM 3585 C CA . LYS B 1 183 ? 73.506 41.602 44.189 1.00 16.60 215 LYS B CA 1
ATOM 3586 C C . LYS B 1 183 ? 72.545 41.831 43.037 1.00 18.17 215 LYS B C 1
ATOM 3587 O O . LYS B 1 183 ? 71.810 42.823 43.029 1.00 18.58 215 LYS B O 1
ATOM 3593 N N . LEU B 1 184 ? 72.553 40.925 42.063 1.00 17.26 216 LEU B N 1
ATOM 3594 C CA . LEU B 1 184 ? 71.656 41.039 40.918 1.00 16.76 216 LEU B CA 1
ATOM 3595 C C . LEU B 1 184 ? 70.252 40.589 41.319 1.00 18.46 216 LEU B C 1
ATOM 3596 O O . LEU B 1 184 ? 69.879 39.431 41.123 1.00 17.36 216 LEU B O 1
ATOM 3601 N N . ASP B 1 185 ? 69.479 41.517 41.881 1.00 17.43 217 ASP B N 1
ATOM 3602 C CA . ASP B 1 185 ? 68.184 41.176 42.457 1.00 19.88 217 ASP B CA 1
ATOM 3603 C C . ASP B 1 185 ? 66.991 41.743 41.683 1.00 19.42 217 ASP B C 1
ATOM 3604 O O . ASP B 1 185 ? 65.836 41.574 42.099 1.00 19.69 217 ASP B O 1
ATOM 3609 N N . LYS B 1 186 ? 67.274 42.412 40.565 1.00 17.72 218 LYS B N 1
ATOM 3610 C CA . LYS B 1 186 ? 66.233 43.024 39.740 1.00 20.40 218 LYS B CA 1
ATOM 3611 C C . LYS B 1 186 ? 66.620 42.928 38.277 1.00 17.77 218 LYS B C 1
ATOM 3612 O O . LYS B 1 186 ? 67.768 43.174 37.923 1.00 17.61 218 LYS B O 1
ATOM 3618 N N . ASP B 1 187 ? 65.648 42.576 37.445 1.00 18.05 219 ASP B N 1
ATOM 3619 C CA . ASP B 1 187 ? 65.804 42.545 35.990 1.00 17.64 219 ASP B CA 1
ATOM 3620 C C . ASP B 1 187 ? 65.838 43.956 35.390 1.00 17.07 219 ASP B C 1
ATOM 3621 O O . ASP B 1 187 ? 65.089 44.835 35.815 1.00 18.59 219 ASP B O 1
ATOM 3626 N N . GLY B 1 188 ? 66.697 44.155 34.393 1.00 18.35 220 GLY B N 1
ATOM 3627 C CA . GLY B 1 188 ? 66.713 45.409 33.624 1.00 17.91 220 GLY B CA 1
ATOM 3628 C C . GLY B 1 188 ? 67.099 46.669 34.393 1.00 20.41 220 GLY B C 1
ATOM 3629 O O . GLY B 1 188 ? 66.625 47.763 34.062 1.00 20.27 220 GLY B O 1
ATOM 3630 N N . MET B 1 189 ? 67.958 46.527 35.404 1.00 17.71 221 MET B N 1
ATOM 3631 C CA . MET B 1 189 ? 68.294 47.645 36.306 1.00 19.20 221 MET B CA 1
ATOM 3632 C C . MET B 1 189 ? 69.786 47.866 36.556 1.00 18.60 221 MET B C 1
ATOM 3633 O O . MET B 1 189 ? 70.203 48.987 36.874 1.00 18.07 221 MET B O 1
ATOM 3638 N N . TYR B 1 190 ? 70.579 46.805 36.430 1.00 16.01 222 TYR B N 1
ATOM 3639 C CA . TYR B 1 190 ? 72.017 46.860 36.713 1.00 14.82 222 TYR B CA 1
ATOM 3640 C C . TYR B 1 190 ? 72.828 46.955 35.412 1.00 13.52 222 TYR B C 1
ATOM 3641 O O . TYR B 1 190 ? 72.923 45.974 34.688 1.00 14.22 222 TYR B O 1
ATOM 3650 N N . PRO B 1 191 ? 73.404 48.140 35.091 1.00 14.77 223 PRO B N 1
ATOM 3651 C CA . PRO B 1 191 ? 74.149 48.255 33.826 1.00 13.62 223 PRO B CA 1
ATOM 3652 C C . PRO B 1 191 ? 75.353 47.323 33.734 1.00 14.19 223 PRO B C 1
ATOM 3653 O O . PRO B 1 191 ? 76.108 47.181 34.707 1.00 13.86 223 PRO B O 1
ATOM 3657 N N . VAL B 1 192 ? 75.520 46.690 32.573 1.00 12.67 224 VAL B N 1
ATOM 3658 C CA . VAL B 1 192 ? 76.633 45.754 32.380 1.00 13.07 224 VAL B CA 1
ATOM 3659 C C . VAL B 1 192 ? 77.985 46.457 32.238 1.00 12.54 224 VAL B C 1
ATOM 3660 O O . VAL B 1 192 ? 79.027 45.837 32.411 1.00 13.28 224 VAL B O 1
ATOM 3664 N N . GLU B 1 193 ? 77.973 47.757 31.957 1.00 12.28 225 GLU B N 1
ATOM 3665 C CA . GLU B 1 193 ? 79.231 48.498 31.923 1.00 12.93 225 GLU B CA 1
ATOM 3666 C C . GLU B 1 193 ? 79.719 48.870 33.330 1.00 12.66 225 GLU B C 1
ATOM 3667 O O . GLU B 1 193 ? 80.818 49.409 33.485 1.00 13.74 225 GLU B O 1
ATOM 3673 N N . ILE B 1 194 ? 78.895 48.587 34.341 1.00 12.89 226 ILE B N 1
ATOM 3674 C CA . ILE B 1 194 ? 79.242 48.877 35.735 1.00 12.74 226 ILE B CA 1
ATOM 3675 C C . ILE B 1 194 ? 79.435 47.596 36.558 1.00 14.52 226 ILE B C 1
ATOM 3676 O O . ILE B 1 194 ? 80.352 47.509 37.381 1.00 13.11 226 ILE B O 1
ATOM 3681 N N . TRP B 1 195 ? 78.542 46.629 36.369 1.00 13.00 227 TRP B N 1
ATOM 3682 C CA . TRP B 1 195 ? 78.442 45.486 37.291 1.00 13.77 227 TRP B CA 1
ATOM 3683 C C . TRP B 1 195 ? 78.880 44.157 36.694 1.00 13.68 227 TRP B C 1
ATOM 3684 O O . TRP B 1 195 ? 78.315 43.701 35.698 1.00 14.22 227 TRP B O 1
ATOM 3695 N N . HIS B 1 196 ? 79.854 43.524 37.352 1.00 13.13 228 HIS B N 1
ATOM 3696 C CA . HIS B 1 196 ? 80.523 42.321 36.851 1.00 11.73 228 HIS B CA 1
ATOM 3697 C C . HIS B 1 196 ? 80.339 41.195 37.839 1.00 11.78 228 HIS B C 1
ATOM 3698 O O . HIS B 1 196 ? 80.180 41.458 39.030 1.00 12.71 228 HIS B O 1
ATOM 3705 N N . PRO B 1 197 ? 80.385 39.936 37.363 1.00 13.37 229 PRO B N 1
ATOM 3706 C CA . PRO B 1 197 ? 80.322 38.860 38.346 1.00 12.92 229 PRO B CA 1
ATOM 3707 C C . PRO B 1 197 ? 81.497 38.968 39.323 1.00 13.48 229 PRO B C 1
ATOM 3708 O O . PRO B 1 197 ? 82.636 39.218 38.897 1.00 14.77 229 PRO B O 1
ATOM 3712 N N . ASP B 1 198 ? 81.204 38.818 40.615 1.00 12.75 230 ASP B N 1
ATOM 3713 C CA . ASP B 1 198 ? 82.204 38.950 41.674 1.00 13.82 230 ASP B CA 1
ATOM 3714 C C . ASP B 1 198 ? 82.893 37.592 41.912 1.00 14.03 230 ASP B C 1
ATOM 3715 O O . ASP B 1 198 ? 82.269 36.671 42.448 1.00 14.68 230 ASP B O 1
ATOM 3720 N N . PRO B 1 199 ? 84.183 37.457 41.533 1.00 13.82 231 PRO B N 1
ATOM 3721 C CA . PRO B 1 199 ? 84.815 36.147 41.710 1.00 14.25 231 PRO B CA 1
ATOM 3722 C C . PRO B 1 199 ? 85.165 35.846 43.166 1.00 14.50 231 PRO B C 1
ATOM 3723 O O . PRO B 1 199 ? 85.477 34.700 43.492 1.00 16.22 231 PRO B O 1
ATOM 3727 N N . ALA B 1 200 ? 85.113 36.865 44.023 1.00 14.60 232 ALA B N 1
ATOM 3728 C CA . ALA B 1 200 ? 85.381 36.692 45.460 1.00 14.75 232 ALA B CA 1
ATOM 3729 C C . ALA B 1 200 ? 84.167 36.157 46.217 1.00 15.49 232 ALA B C 1
ATOM 3730 O O . ALA B 1 200 ? 84.268 35.794 47.393 1.00 17.18 232 ALA B O 1
ATOM 3732 N N . LYS B 1 201 ? 83.015 36.138 45.558 1.00 14.57 233 LYS B N 1
ATOM 3733 C CA . LYS B 1 201 ? 81.815 35.573 46.176 1.00 14.92 233 LYS B CA 1
ATOM 3734 C C . LYS B 1 201 ? 81.268 34.500 45.238 1.00 15.06 233 LYS B C 1
ATOM 3735 O O . LYS B 1 201 ? 82.046 33.689 44.737 1.00 15.28 233 LYS B O 1
ATOM 3741 N N . ASN B 1 202 ? 79.956 34.471 45.015 1.00 15.06 234 ASN B N 1
ATOM 3742 C CA . ASN B 1 202 ? 79.356 33.498 44.087 1.00 14.40 234 ASN B CA 1
ATOM 3743 C C . ASN B 1 202 ? 79.730 32.034 44.357 1.00 15.43 234 ASN B C 1
ATOM 3744 O O . ASN B 1 202 ? 79.916 31.240 43.428 1.00 16.96 234 ASN B O 1
ATOM 3749 N N . GLU B 1 203 ? 79.812 31.674 45.634 1.00 17.43 235 GLU B N 1
ATOM 3750 C CA . GLU B 1 203 ? 80.113 30.288 46.011 1.00 20.74 235 GLU B CA 1
ATOM 3751 C C . GLU B 1 203 ? 79.007 29.335 45.560 1.00 19.27 235 GLU B C 1
ATOM 3752 O O . GLU B 1 203 ? 79.257 28.153 45.326 1.00 20.18 235 GLU B O 1
ATOM 3758 N N . ASN B 1 204 ? 77.798 29.872 45.420 1.00 18.08 236 ASN B N 1
ATOM 3759 C CA . ASN B 1 204 ? 76.603 29.079 45.154 1.00 18.59 236 ASN B CA 1
ATOM 3760 C C . ASN B 1 204 ? 75.991 29.397 43.784 1.00 19.09 236 ASN B C 1
ATOM 3761 O O . ASN B 1 204 ? 74.796 29.176 43.548 1.00 17.63 236 ASN B O 1
ATOM 3766 N N . THR B 1 205 ? 76.833 29.920 42.887 1.00 15.36 237 THR B N 1
ATOM 3767 C CA . THR B 1 205 ? 76.448 30.274 41.525 1.00 15.15 237 THR B CA 1
ATOM 3768 C C . THR B 1 205 ? 77.577 29.867 40.576 1.00 16.19 237 THR B C 1
ATOM 3769 O O . THR B 1 205 ? 78.753 29.925 40.946 1.00 16.79 237 THR B O 1
ATOM 3773 N N . ARG B 1 206 ? 77.228 29.416 39.372 1.00 15.06 238 ARG B N 1
ATOM 3774 C CA . ARG B 1 206 ? 78.236 29.248 38.318 1.00 14.09 238 ARG B CA 1
ATOM 3775 C C . ARG B 1 206 ? 77.974 30.287 37.241 1.00 13.92 238 ARG B C 1
ATOM 3776 O O . ARG B 1 206 ? 76.832 30.464 36.807 1.00 13.40 238 ARG B O 1
ATOM 3784 N N . TYR B 1 207 ? 79.020 30.995 36.822 1.00 12.98 239 TYR B N 1
ATOM 3785 C CA . TYR B 1 207 ? 78.878 31.961 35.736 1.00 12.47 239 TYR B CA 1
ATOM 3786 C C . TYR B 1 207 ? 79.960 31.776 34.672 1.00 13.92 239 TYR B C 1
ATOM 3787 O O . TYR B 1 207 ? 81.045 31.276 34.961 1.00 13.72 239 TYR B O 1
ATOM 3796 N N . PHE B 1 208 ? 79.626 32.174 33.442 1.00 13.76 240 PHE B N 1
ATOM 3797 C CA . PHE B 1 208 ? 80.463 31.941 32.260 1.00 12.51 240 PHE B CA 1
ATOM 3798 C C . PHE B 1 208 ? 80.295 33.149 31.357 1.00 15.03 240 PHE B C 1
ATOM 3799 O O . PHE B 1 208 ? 79.181 33.448 30.920 1.00 13.92 240 PHE B O 1
ATOM 3807 N N . GLY B 1 209 ? 81.395 33.852 31.092 1.00 13.38 241 GLY B N 1
ATOM 3808 C CA . GLY B 1 209 ? 81.335 35.108 30.342 1.00 15.09 241 GLY B CA 1
ATOM 3809 C C . GLY B 1 209 ? 82.417 35.224 29.286 1.00 13.96 241 GLY B C 1
ATOM 3810 O O . GLY B 1 209 ? 83.511 34.652 29.418 1.00 13.72 241 GLY B O 1
ATOM 3811 N N . ASN B 1 210 ? 82.097 35.943 28.215 1.00 13.80 242 ASN B N 1
ATOM 3812 C CA . ASN B 1 210 ? 83.106 36.309 27.227 1.00 13.81 242 ASN B CA 1
ATOM 3813 C C . ASN B 1 210 ? 82.820 37.671 26.624 1.00 14.70 242 ASN B C 1
ATOM 3814 O O . ASN B 1 210 ? 81.666 38.104 26.532 1.00 14.31 242 ASN B O 1
ATOM 3819 N N . TYR B 1 211 ? 83.899 38.351 26.251 1.00 12.57 243 TYR B N 1
ATOM 3820 C CA . TYR B 1 211 ? 83.844 39.703 25.725 1.00 12.58 243 TYR B CA 1
ATOM 3821 C C . TYR B 1 211 ? 84.694 39.759 24.467 1.00 12.37 243 TYR B C 1
ATOM 3822 O O . TYR B 1 211 ? 85.802 39.228 24.451 1.00 11.37 243 TYR B O 1
ATOM 3831 N N . THR B 1 212 ? 84.169 40.384 23.410 1.00 11.10 244 THR B N 1
ATOM 3832 C CA . THR B 1 212 ? 84.971 40.706 22.222 1.00 11.83 244 THR B CA 1
ATOM 3833 C C . THR B 1 212 ? 84.676 42.161 21.877 1.00 12.67 244 THR B C 1
ATOM 3834 O O . THR B 1 212 ? 83.512 42.530 21.717 1.00 13.81 244 THR B O 1
ATOM 3838 N N . GLY B 1 213 ? 85.715 42.984 21.769 1.00 12.26 245 GLY B N 1
ATOM 3839 C CA . GLY B 1 213 ? 85.496 44.417 21.584 1.00 12.43 245 GLY B CA 1
ATOM 3840 C C . GLY B 1 213 ? 85.561 44.861 20.134 1.00 14.56 245 GLY B C 1
ATOM 3841 O O . GLY B 1 213 ? 85.284 44.083 19.209 1.00 13.58 245 GLY B O 1
ATOM 3842 N N . GLY B 1 214 ? 85.939 46.121 19.943 1.00 12.41 246 GLY B N 1
ATOM 3843 C CA . GLY B 1 214 ? 86.068 46.699 18.607 1.00 13.47 246 GLY B CA 1
ATOM 3844 C C . GLY B 1 214 ? 84.812 47.412 18.131 1.00 13.79 246 GLY B C 1
ATOM 3845 O O . GLY B 1 214 ? 83.783 47.400 18.807 1.00 13.86 246 GLY B O 1
ATOM 3846 N N . THR B 1 215 ? 84.899 48.019 16.950 1.00 14.80 247 THR B N 1
ATOM 3847 C CA . THR B 1 215 ? 83.783 48.823 16.428 1.00 15.03 247 THR B CA 1
ATOM 3848 C C . THR B 1 215 ? 83.054 48.152 15.271 1.00 16.50 247 THR B C 1
ATOM 3849 O O . THR B 1 215 ? 81.837 48.299 15.141 1.00 20.50 247 THR B O 1
ATOM 3853 N N . THR B 1 216 ? 83.790 47.427 14.434 1.00 15.25 248 THR B N 1
ATOM 3854 C CA . THR B 1 216 ? 83.194 46.776 13.255 1.00 17.32 248 THR B CA 1
ATOM 3855 C C . THR B 1 216 ? 83.388 45.261 13.249 1.00 15.59 248 THR B C 1
ATOM 3856 O O . THR B 1 216 ? 83.234 44.610 12.212 1.00 17.91 248 THR B O 1
ATOM 3860 N N . THR B 1 217 ? 83.720 44.712 14.412 1.00 14.00 249 THR B N 1
ATOM 3861 C CA . THR B 1 217 ? 84.044 43.291 14.566 1.00 12.41 249 THR B CA 1
ATOM 3862 C C . THR B 1 217 ? 82.860 42.423 14.139 1.00 12.32 249 THR B C 1
ATOM 3863 O O . THR B 1 217 ? 81.738 42.684 14.549 1.00 13.50 249 THR B O 1
ATOM 3867 N N . PRO B 1 218 ? 83.104 41.389 13.307 1.00 13.58 250 PRO B N 1
ATOM 3868 C CA . PRO B 1 218 ? 81.965 40.530 12.960 1.00 12.56 250 PRO B CA 1
ATOM 3869 C C . PRO B 1 218 ? 81.427 39.780 14.182 1.00 13.40 250 PRO B C 1
ATOM 3870 O O . PRO B 1 218 ? 82.202 39.186 14.938 1.00 12.93 250 PRO B O 1
ATOM 3874 N N . PRO B 1 219 ? 80.104 39.797 14.380 1.00 13.75 251 PRO B N 1
ATOM 3875 C CA . PRO B 1 219 ? 79.529 38.996 15.454 1.00 13.03 251 PRO B CA 1
ATOM 3876 C C . PRO B 1 219 ? 79.600 37.515 15.124 1.00 14.30 251 PRO B C 1
ATOM 3877 O O . PRO B 1 219 ? 79.481 37.125 13.954 1.00 13.78 251 PRO B O 1
ATOM 3881 N N . VAL B 1 220 ? 79.819 36.710 16.155 1.00 12.62 252 VAL B N 1
ATOM 3882 C CA . VAL B 1 220 ? 79.936 35.261 16.004 0.99 14.29 252 VAL B CA 1
ATOM 3883 C C . VAL B 1 220 ? 79.032 34.616 17.052 1.00 14.09 252 VAL B C 1
ATOM 3884 O O . VAL B 1 220 ? 78.989 35.065 18.201 1.00 14.84 252 VAL B O 1
ATOM 3888 N N . LEU B 1 221 ? 78.294 33.580 16.655 1.00 12.69 253 LEU B N 1
ATOM 3889 C CA . LEU B 1 221 ? 77.468 32.849 17.607 1.00 13.64 253 LEU B CA 1
ATOM 3890 C C . LEU B 1 221 ? 77.256 31.425 17.150 1.00 14.65 253 LEU B C 1
ATOM 3891 O O . LEU B 1 221 ? 77.132 31.162 15.950 1.00 16.05 253 LEU B O 1
ATOM 3896 N N . GLN B 1 222 ? 77.241 30.505 18.113 1.00 14.65 254 GLN B N 1
ATOM 3897 C CA A GLN B 1 222 ? 76.906 29.110 17.844 0.50 16.02 254 GLN B CA 1
ATOM 3898 C CA B GLN B 1 222 ? 76.894 29.116 17.834 0.50 15.79 254 GLN B CA 1
ATOM 3899 C C . GLN B 1 222 ? 75.641 28.756 18.612 1.00 15.46 254 GLN B C 1
ATOM 3900 O O . GLN B 1 222 ? 75.360 29.345 19.657 1.00 16.13 254 GLN B O 1
ATOM 3911 N N . PHE B 1 223 ? 74.877 27.804 18.091 1.00 14.97 255 PHE B N 1
ATOM 3912 C CA . PHE B 1 223 ? 73.655 27.374 18.773 1.00 16.28 255 PHE B CA 1
ATOM 3913 C C . PHE B 1 223 ? 73.353 25.934 18.435 1.00 16.75 255 PHE B C 1
ATOM 3914 O O . PHE B 1 223 ? 73.479 25.507 17.279 1.00 18.22 255 PHE B O 1
ATOM 3922 N N . THR B 1 224 ? 72.983 25.172 19.462 1.00 16.32 256 THR B N 1
ATOM 3923 C CA . THR B 1 224 ? 72.651 23.768 19.295 1.00 14.53 256 THR B CA 1
ATOM 3924 C C . THR B 1 224 ? 71.827 23.318 20.496 1.00 16.70 256 THR B C 1
ATOM 3925 O O . THR B 1 224 ? 71.961 23.881 21.583 1.00 19.38 256 THR B O 1
ATOM 3929 N N . ASN B 1 225 ? 70.982 22.312 20.298 1.00 16.07 257 ASN B N 1
ATOM 3930 C CA . ASN B 1 225 ? 70.253 21.722 21.419 1.00 16.91 257 ASN B CA 1
ATOM 3931 C C . ASN B 1 225 ? 70.929 20.472 21.978 1.00 17.19 257 ASN B C 1
ATOM 3932 O O . ASN B 1 225 ? 70.318 19.698 22.732 1.00 18.88 257 ASN B O 1
ATOM 3937 N N . THR B 1 226 ? 72.207 20.288 21.640 1.00 17.12 258 THR B N 1
ATOM 3938 C CA . THR B 1 226 ? 72.934 19.071 22.011 1.00 16.74 258 THR B CA 1
ATOM 3939 C C . THR B 1 226 ? 74.010 19.288 23.083 1.00 17.07 258 THR B C 1
ATOM 3940 O O . THR B 1 226 ? 74.688 18.330 23.467 1.00 21.00 258 THR B O 1
ATOM 3944 N N . LEU B 1 227 ? 74.151 20.526 23.551 1.00 18.97 259 LEU B N 1
ATOM 3945 C CA . LEU B 1 227 ? 75.239 20.890 24.469 1.00 23.74 259 LEU B CA 1
ATOM 3946 C C . LEU B 1 227 ? 74.743 21.087 25.902 1.00 22.26 259 LEU B C 1
ATOM 3947 O O . LEU B 1 227 ? 73.891 21.938 26.159 1.00 21.79 259 LEU B O 1
ATOM 3952 N N . THR B 1 228 ? 75.310 20.322 26.829 1.00 20.00 260 THR B N 1
ATOM 3953 C CA . THR B 1 228 ? 74.958 20.441 28.245 1.00 21.90 260 THR B CA 1
ATOM 3954 C C . THR B 1 228 ? 76.102 21.068 29.041 1.00 21.80 260 THR B C 1
ATOM 3955 O O . THR B 1 228 ? 77.238 20.606 28.944 1.00 22.60 260 THR B O 1
ATOM 3959 N N . THR B 1 229 ? 75.786 22.088 29.841 1.00 19.72 261 THR B N 1
ATOM 3960 C CA . THR B 1 229 ? 76.752 22.705 30.759 1.00 20.98 261 THR B CA 1
ATOM 3961 C C . THR B 1 229 ? 76.598 22.082 32.150 1.00 20.95 261 THR B C 1
ATOM 3962 O O . THR B 1 229 ? 75.554 22.240 32.790 1.00 20.55 261 THR B O 1
ATOM 3966 N N . VAL B 1 230 ? 77.626 21.377 32.621 1.00 20.27 262 VAL B N 1
ATOM 3967 C CA . VAL B 1 230 ? 77.581 20.763 33.955 1.00 21.76 262 VAL B CA 1
ATOM 3968 C C . VAL B 1 230 ? 77.768 21.860 35.006 1.00 22.25 262 VAL B C 1
ATOM 3969 O O . VAL B 1 230 ? 78.594 22.758 34.831 1.00 23.90 262 VAL B O 1
ATOM 3973 N N . LEU B 1 231 ? 76.975 21.813 36.076 1.00 18.92 263 LEU B N 1
ATOM 3974 C CA . LEU B 1 231 ? 77.026 22.858 37.106 1.00 19.19 263 LEU B CA 1
ATOM 3975 C C . LEU B 1 231 ? 77.642 22.382 38.421 1.00 18.43 263 LEU B C 1
ATOM 3976 O O . LEU B 1 231 ? 77.797 23.164 39.369 1.00 18.84 263 LEU B O 1
ATOM 3981 N N . LEU B 1 232 ? 77.999 21.103 38.470 1.00 20.88 264 LEU B N 1
ATOM 3982 C CA . LEU B 1 232 ? 78.636 20.513 39.647 1.00 21.13 264 LEU B CA 1
ATOM 3983 C C . LEU B 1 232 ? 80.017 21.121 39.864 1.00 24.96 264 LEU B C 1
ATOM 3984 O O . LEU B 1 232 ? 80.735 21.391 38.895 1.00 24.32 264 LEU B O 1
ATOM 3989 N N . ASP B 1 233 ? 80.374 21.363 41.125 1.00 25.56 265 ASP B N 1
ATOM 3990 C CA . ASP B 1 233 ? 81.714 21.863 41.446 1.00 27.95 265 ASP B CA 1
ATOM 3991 C C . ASP B 1 233 ? 82.719 20.708 41.499 1.00 28.44 265 ASP B C 1
ATOM 3992 O O . ASP B 1 233 ? 82.384 19.574 41.143 1.00 27.98 265 ASP B O 1
ATOM 3997 N N . GLU B 1 234 ? 83.942 20.997 41.947 1.00 33.05 266 GLU B N 1
ATOM 3998 C CA . GLU B 1 234 ? 85.009 19.992 42.002 1.00 37.48 266 GLU B CA 1
ATOM 3999 C C . GLU B 1 234 ? 84.720 18.853 42.988 1.00 36.69 266 GLU B C 1
ATOM 4000 O O . GLU B 1 234 ? 85.353 17.798 42.925 1.00 42.66 266 GLU B O 1
ATOM 4003 N N . ASN B 1 235 ? 83.754 19.069 43.880 1.00 36.00 267 ASN B N 1
ATOM 4004 C CA . ASN B 1 235 ? 83.323 18.047 44.837 1.00 32.32 267 ASN B CA 1
ATOM 4005 C C . ASN B 1 235 ? 82.034 17.327 44.430 1.00 32.99 267 ASN B C 1
ATOM 4006 O O . ASN B 1 235 ? 81.506 16.505 45.185 1.00 34.65 267 ASN B O 1
ATOM 4011 N N . GLY B 1 236 ? 81.541 17.629 43.232 1.00 30.52 268 GLY B N 1
ATOM 4012 C CA . GLY B 1 236 ? 80.335 16.993 42.706 1.00 31.07 268 GLY B CA 1
ATOM 4013 C C . GLY B 1 236 ? 79.033 17.613 43.192 1.00 27.19 268 GLY B C 1
ATOM 4014 O O . GLY B 1 236 ? 77.982 16.969 43.154 1.00 29.82 268 GLY B O 1
ATOM 4015 N N . VAL B 1 237 ? 79.100 18.863 43.638 1.00 27.60 269 VAL B N 1
ATOM 4016 C CA . VAL B 1 237 ? 77.939 19.542 44.213 1.00 24.89 269 VAL B CA 1
ATOM 4017 C C . VAL B 1 237 ? 77.552 20.745 43.363 1.00 22.82 269 VAL B C 1
ATOM 4018 O O . VAL B 1 237 ? 78.379 21.611 43.069 1.00 23.50 269 VAL B O 1
ATOM 4022 N N . GLY B 1 238 ? 76.290 20.787 42.946 1.00 22.27 270 GLY B N 1
ATOM 4023 C CA . GLY B 1 238 ? 75.795 21.917 42.167 1.00 19.94 270 GLY B CA 1
ATOM 4024 C C . GLY B 1 238 ? 75.262 23.009 43.075 1.00 19.29 270 GLY B C 1
ATOM 4025 O O . GLY B 1 238 ? 75.203 22.824 44.298 1.00 21.70 270 GLY B O 1
ATOM 4026 N N . PRO B 1 239 ? 74.865 24.149 42.490 1.00 18.49 271 PRO B N 1
ATOM 4027 C CA . PRO B 1 239 ? 74.244 25.229 43.260 1.00 18.42 271 PRO B CA 1
ATOM 4028 C C . PRO B 1 239 ? 73.034 24.706 44.040 1.00 19.80 271 PRO B C 1
ATOM 4029 O O . PRO B 1 239 ? 72.229 23.926 43.500 1.00 19.81 271 PRO B O 1
ATOM 4033 N N . LEU B 1 240 ? 72.940 25.107 45.308 1.00 20.31 272 LEU B N 1
ATOM 4034 C CA . LEU B 1 240 ? 71.860 24.670 46.195 1.00 20.83 272 LEU B CA 1
ATOM 4035 C C . LEU B 1 240 ? 70.871 25.819 46.371 1.00 21.08 272 LEU B C 1
ATOM 4036 O O . LEU B 1 240 ? 71.256 26.935 46.736 1.00 21.49 272 LEU B O 1
ATOM 4041 N N . CYS B 1 241 ? 69.600 25.536 46.103 1.00 22.22 273 CYS B N 1
ATOM 4042 C CA . CYS B 1 241 ? 68.592 26.584 45.960 1.00 21.45 273 CYS B CA 1
ATOM 4043 C C . CYS B 1 241 ? 67.974 27.012 47.282 1.00 24.60 273 CYS B C 1
ATOM 4044 O O . CYS B 1 241 ? 67.120 26.321 47.830 1.00 24.84 273 CYS B O 1
ATOM 4047 N N . LYS B 1 242 ? 68.416 28.163 47.783 1.00 26.52 274 LYS B N 1
ATOM 4048 C CA . LYS B 1 242 ? 67.964 28.673 49.073 1.00 27.98 274 LYS B CA 1
ATOM 4049 C C . LYS B 1 242 ? 66.499 29.085 49.017 1.00 28.92 274 LYS B C 1
ATOM 4050 O O . LYS B 1 242 ? 66.093 29.849 48.140 1.00 27.94 274 LYS B O 1
ATOM 4056 N N . GLY B 1 243 ? 65.706 28.537 49.933 1.00 29.73 275 GLY B N 1
ATOM 4057 C CA . GLY B 1 243 ? 64.260 28.759 49.943 1.00 31.57 275 GLY B CA 1
ATOM 4058 C C . GLY B 1 243 ? 63.577 28.315 48.660 1.00 30.52 275 GLY B C 1
ATOM 4059 O O . GLY B 1 243 ? 62.543 28.869 48.282 1.00 31.14 275 GLY B O 1
ATOM 4060 N N . GLU B 1 244 ? 64.165 27.319 47.991 1.00 28.47 276 GLU B N 1
ATOM 4061 C CA . GLU B 1 244 ? 63.642 26.756 46.736 1.00 29.06 276 GLU B CA 1
ATOM 4062 C C . GLU B 1 244 ? 63.548 27.787 45.606 1.00 26.97 276 GLU B C 1
ATOM 4063 O O . GLU B 1 244 ? 62.669 27.700 44.747 1.00 29.23 276 GLU B O 1
ATOM 4069 N N . GLY B 1 245 ? 64.454 28.760 45.622 1.00 25.48 277 GLY B N 1
ATOM 4070 C CA . GLY B 1 245 ? 64.545 29.750 44.555 1.00 22.56 277 GLY B CA 1
ATOM 4071 C C . GLY B 1 245 ? 65.748 29.472 43.677 1.00 21.24 277 GLY B C 1
ATOM 4072 O O . GLY B 1 245 ? 66.840 29.201 44.176 1.00 21.83 277 GLY B O 1
ATOM 4073 N N . LEU B 1 246 ? 65.542 29.537 42.365 1.00 19.97 278 LEU B N 1
ATOM 4074 C CA . LEU B 1 246 ? 66.609 29.336 41.390 1.00 18.37 278 LEU B CA 1
ATOM 4075 C C . LEU B 1 246 ? 66.824 30.631 40.620 1.00 18.36 278 LEU B C 1
ATOM 4076 O O . LEU B 1 246 ? 65.878 31.194 40.075 1.00 18.77 278 LEU B O 1
ATOM 4081 N N . TYR B 1 247 ? 68.067 31.102 40.578 1.00 16.25 279 TYR B N 1
ATOM 4082 C CA . TYR B 1 247 ? 68.381 32.368 39.918 1.00 16.08 279 TYR B CA 1
ATOM 4083 C C . TYR B 1 247 ? 69.065 32.181 38.569 1.00 15.60 279 TYR B C 1
ATOM 4084 O O . TYR B 1 247 ? 70.074 31.477 38.460 1.00 16.12 279 TYR B O 1
ATOM 4093 N N . LEU B 1 248 ? 68.504 32.830 37.553 1.00 14.89 280 LEU B N 1
ATOM 4094 C CA . LEU B 1 248 ? 69.062 32.835 36.200 1.00 14.09 280 LEU B CA 1
ATOM 4095 C C . LEU B 1 248 ? 69.439 34.263 35.846 1.00 15.98 280 LEU B C 1
ATOM 4096 O O . LEU B 1 248 ? 68.634 35.179 36.039 1.00 15.00 280 LEU B O 1
ATOM 4101 N N . SER B 1 249 ? 70.662 34.451 35.348 1.00 14.54 281 SER B N 1
ATOM 4102 C CA . SER B 1 249 ? 71.171 35.777 35.001 1.00 13.98 281 SER B CA 1
ATOM 4103 C C . SER B 1 249 ? 71.852 35.739 33.642 1.00 14.51 281 SER B C 1
ATOM 4104 O O . SER B 1 249 ? 72.532 34.763 33.320 1.00 13.96 281 SER B O 1
ATOM 4107 N N . CYS B 1 250 ? 71.693 36.795 32.841 1.00 13.22 282 CYS B N 1
ATOM 4108 C CA . CYS B 1 250 ? 72.407 36.835 31.556 1.00 13.14 282 CYS B CA 1
ATOM 4109 C C . CYS B 1 250 ? 72.440 38.205 30.893 1.00 14.08 282 CYS B C 1
ATOM 4110 O O . CYS B 1 250 ? 71.700 39.122 31.266 1.00 14.34 282 CYS B O 1
ATOM 4113 N N . VAL B 1 251 ? 73.332 38.314 29.916 1.00 14.06 283 VAL B N 1
ATOM 4114 C CA . VAL B 1 251 ? 73.368 39.438 28.991 1.00 12.85 283 VAL B CA 1
ATOM 4115 C C . VAL B 1 251 ? 73.981 38.901 27.702 1.00 13.21 283 VAL B C 1
ATOM 4116 O O . VAL B 1 251 ? 74.943 38.128 27.738 1.00 12.81 283 VAL B O 1
ATOM 4120 N N . ASP B 1 252 ? 73.379 39.263 26.571 1.00 13.80 284 ASP B N 1
ATOM 4121 C CA . ASP B 1 252 ? 73.845 38.787 25.277 1.00 12.96 284 ASP B CA 1
ATOM 4122 C C . ASP B 1 252 ? 73.777 39.893 24.242 1.00 14.00 284 ASP B C 1
ATOM 4123 O O . ASP B 1 252 ? 72.770 40.058 23.552 1.00 15.33 284 ASP B O 1
ATOM 4128 N N . ILE B 1 253 ? 74.865 40.649 24.168 1.00 11.82 285 ILE B N 1
ATOM 4129 C CA . ILE B 1 253 ? 74.993 41.795 23.271 1.00 12.59 285 ILE B CA 1
ATOM 4130 C C . ILE B 1 253 ? 75.690 41.353 21.988 1.00 11.58 285 ILE B C 1
ATOM 4131 O O . ILE B 1 253 ? 76.756 40.728 22.032 1.00 12.36 285 ILE B O 1
ATOM 4136 N N . MET B 1 254 ? 75.069 41.655 20.849 1.00 11.23 286 MET B N 1
ATOM 4137 C CA . MET B 1 254 ? 75.596 41.233 19.543 1.00 12.72 286 MET B CA 1
ATOM 4138 C C . MET B 1 254 ? 76.403 42.293 18.798 1.00 11.02 286 MET B C 1
ATOM 4139 O O . MET B 1 254 ? 77.088 41.979 17.817 1.00 12.27 286 MET B O 1
ATOM 4144 N N . GLY B 1 255 ? 76.305 43.542 19.252 1.00 11.73 287 GLY B N 1
ATOM 4145 C CA . GLY B 1 255 ? 76.975 44.671 18.600 1.00 11.77 287 GLY B CA 1
ATOM 4146 C C . GLY B 1 255 ? 75.992 45.820 18.473 1.00 12.35 287 GLY B C 1
ATOM 4147 O O . GLY B 1 255 ? 75.054 45.925 19.265 1.00 13.01 287 GLY B O 1
ATOM 4148 N N . TRP B 1 256 ? 76.221 46.685 17.484 1.00 12.35 288 TRP B N 1
ATOM 4149 C CA . TRP B 1 256 ? 75.331 47.820 17.226 1.00 12.93 288 TRP B CA 1
ATOM 4150 C C . TRP B 1 256 ? 74.856 47.823 15.794 1.00 13.31 288 TRP B C 1
ATOM 4151 O O . TRP B 1 256 ? 75.566 47.344 14.912 1.00 13.94 288 TRP B O 1
ATOM 4162 N N A ARG B 1 257 ? 73.665 48.377 15.565 0.50 14.36 289 ARG B N 1
ATOM 4163 N N B ARG B 1 257 ? 73.666 48.379 15.566 0.50 14.46 289 ARG B N 1
ATOM 4164 C CA A ARG B 1 257 ? 73.310 48.865 14.233 0.50 13.97 289 ARG B CA 1
ATOM 4165 C CA B ARG B 1 257 ? 73.307 48.865 14.236 0.50 14.11 289 ARG B CA 1
ATOM 4166 C C A ARG B 1 257 ? 73.604 50.360 14.215 0.50 14.86 289 ARG B C 1
ATOM 4167 C C B ARG B 1 257 ? 73.576 50.366 14.213 0.50 15.04 289 ARG B C 1
ATOM 4168 O O A ARG B 1 257 ? 73.650 51.007 15.274 0.50 15.16 289 ARG B O 1
ATOM 4169 O O B ARG B 1 257 ? 73.580 51.021 15.268 0.50 15.35 289 ARG B O 1
ATOM 4184 N N . VAL B 1 258 ? 73.815 50.899 13.018 1.00 14.61 290 VAL B N 1
ATOM 4185 C CA . VAL B 1 258 ? 74.194 52.304 12.841 1.00 15.11 290 VAL B CA 1
ATOM 4186 C C . VAL B 1 258 ? 73.193 52.938 11.887 1.00 15.79 290 VAL B C 1
ATOM 4187 O O . VAL B 1 258 ? 72.930 52.400 10.820 1.00 15.89 290 VAL B O 1
ATOM 4191 N N . THR B 1 259 ? 72.623 54.073 12.274 1.00 15.79 291 THR B N 1
ATOM 4192 C CA . THR B 1 259 ? 71.644 54.738 11.418 1.00 16.13 291 THR B CA 1
ATOM 4193 C C . THR B 1 259 ? 72.293 55.583 10.324 1.00 17.20 291 THR B C 1
ATOM 4194 O O . THR B 1 259 ? 73.511 55.798 10.319 1.00 17.83 291 THR B O 1
ATOM 4198 N N . ARG B 1 260 ? 71.454 56.092 9.423 1.00 17.42 292 ARG B N 1
ATOM 4199 C CA . ARG B 1 260 ? 71.885 56.979 8.355 1.00 18.78 292 ARG B CA 1
ATOM 4200 C C . ARG B 1 260 ? 72.016 58.431 8.817 1.00 20.83 292 ARG B C 1
ATOM 4201 O O . ARG B 1 260 ? 72.383 59.299 8.028 1.00 22.78 292 ARG B O 1
ATOM 4209 N N . ASN B 1 261 ? 71.717 58.691 10.089 1.00 20.92 293 ASN B N 1
ATOM 4210 C CA . ASN B 1 261 ? 71.783 60.049 10.621 1.00 25.00 293 ASN B CA 1
ATOM 4211 C C . ASN B 1 261 ? 72.815 60.185 11.728 1.00 21.87 293 ASN B C 1
ATOM 4212 O O . ASN B 1 261 ? 72.633 59.664 12.831 1.00 22.54 293 ASN B O 1
ATOM 4217 N N . TYR B 1 262 ? 73.912 60.865 11.400 1.00 22.62 294 TYR B N 1
ATOM 4218 C CA . TYR B 1 262 ? 75.014 61.120 12.329 1.00 23.92 294 TYR B CA 1
ATOM 4219 C C . TYR B 1 262 ? 75.563 59.844 12.970 1.00 21.21 294 TYR B C 1
ATOM 4220 O O . TYR B 1 262 ? 75.999 59.856 14.125 1.00 21.15 294 TYR B O 1
ATOM 4229 N N . ASP B 1 263 ? 75.550 58.744 12.215 1.00 18.38 295 ASP B N 1
ATOM 4230 C CA . ASP B 1 263 ? 76.093 57.475 12.684 1.00 16.76 295 ASP B CA 1
ATOM 4231 C C . ASP B 1 263 ? 75.590 57.098 14.084 1.00 16.06 295 ASP B C 1
ATOM 4232 O O . ASP B 1 263 ? 76.346 56.578 14.895 1.00 15.59 295 ASP B O 1
ATOM 4237 N N . VAL B 1 264 ? 74.317 57.342 14.375 1.00 16.57 296 VAL B N 1
ATOM 4238 C CA . VAL B 1 264 ? 73.784 56.957 15.686 1.00 15.70 296 VAL B CA 1
ATOM 4239 C C . VAL B 1 264 ? 73.796 55.431 15.858 1.00 16.81 296 VAL B C 1
ATOM 4240 O O . VAL B 1 264 ? 73.319 54.680 14.996 1.00 15.53 296 VAL B O 1
ATOM 4244 N N . HIS B 1 265 ? 74.364 54.979 16.971 1.00 14.34 297 HIS B N 1
ATOM 4245 C CA . HIS B 1 265 ? 74.457 53.548 17.251 1.00 14.02 297 HIS B CA 1
ATOM 4246 C C . HIS B 1 265 ? 73.349 53.075 18.195 1.00 14.97 297 HIS B C 1
ATOM 4247 O O . HIS B 1 265 ? 73.028 53.752 19.173 1.00 15.13 297 HIS B O 1
ATOM 4254 N N . HIS B 1 266 ? 72.819 51.884 17.928 1.00 13.97 298 HIS B N 1
ATOM 4255 C CA . HIS B 1 266 ? 71.883 51.219 18.834 1.00 13.88 298 HIS B CA 1
ATOM 4256 C C . HIS B 1 266 ? 72.392 49.824 19.154 1.00 13.20 298 HIS B C 1
ATOM 4257 O O . HIS B 1 266 ? 72.617 49.023 18.242 1.00 13.79 298 HIS B O 1
ATOM 4264 N N . TRP B 1 267 ? 72.568 49.525 20.442 1.00 13.14 299 TRP B N 1
ATOM 4265 C CA . TRP B 1 267 ? 72.920 48.164 20.869 1.00 12.88 299 TRP B CA 1
ATOM 4266 C C . TRP B 1 267 ? 71.855 47.158 20.438 1.00 12.72 299 TRP B C 1
ATOM 4267 O O . TRP B 1 267 ? 70.666 47.480 20.457 1.00 14.57 299 TRP B O 1
ATOM 4278 N N . ARG B 1 268 ? 72.272 45.935 20.099 1.00 12.73 300 ARG B N 1
ATOM 4279 C CA . ARG B 1 268 ? 71.350 44.829 19.812 1.00 12.08 300 ARG B CA 1
ATOM 4280 C C . ARG B 1 268 ? 71.605 43.698 20.805 1.00 12.24 300 ARG B C 1
ATOM 4281 O O . ARG B 1 268 ? 72.755 43.272 20.978 1.00 13.53 300 ARG B O 1
ATOM 4289 N N . GLY B 1 269 ? 70.540 43.213 21.432 1.00 13.58 301 GLY B N 1
ATOM 4290 C CA . GLY B 1 269 ? 70.626 42.038 22.304 1.00 13.88 301 GLY B CA 1
ATOM 4291 C C . GLY B 1 269 ? 69.716 40.934 21.823 1.00 14.74 301 GLY B C 1
ATOM 4292 O O . GLY B 1 269 ? 68.747 41.178 21.093 1.00 14.95 301 GLY B O 1
ATOM 4293 N N . LEU B 1 270 ? 70.026 39.707 22.225 1.00 13.55 302 LEU B N 1
ATOM 4294 C CA . LEU B 1 270 ? 69.181 38.570 21.883 1.00 13.26 302 LEU B CA 1
ATOM 4295 C C . LEU B 1 270 ? 68.757 37.824 23.142 1.00 14.26 302 LEU B C 1
ATOM 4296 O O . LEU B 1 270 ? 69.472 37.861 24.146 1.00 13.94 302 LEU B O 1
ATOM 4301 N N . PRO B 1 271 ? 67.596 37.148 23.095 1.00 13.81 303 PRO B N 1
ATOM 4302 C CA . PRO B 1 271 ? 67.103 36.378 24.244 1.00 14.18 303 PRO B CA 1
ATOM 4303 C C . PRO B 1 271 ? 67.890 35.092 24.467 1.00 13.90 303 PRO B C 1
ATOM 4304 O O . PRO B 1 271 ? 68.481 34.541 23.533 1.00 14.66 303 PRO B O 1
ATOM 4308 N N . ARG B 1 272 ? 67.885 34.627 25.710 1.00 13.69 304 ARG B N 1
ATOM 4309 C CA . ARG B 1 272 ? 68.560 33.393 26.071 1.00 13.04 304 ARG B CA 1
ATOM 4310 C C . ARG B 1 272 ? 67.595 32.397 26.703 1.00 13.59 304 ARG B C 1
ATOM 4311 O O . ARG B 1 272 ? 66.833 32.739 27.617 1.00 15.44 304 ARG B O 1
ATOM 4319 N N . TYR B 1 273 ? 67.653 31.163 26.200 1.00 13.45 305 TYR B N 1
ATOM 4320 C CA . TYR B 1 273 ? 66.901 30.020 26.732 1.00 14.59 305 TYR B CA 1
ATOM 4321 C C . TYR B 1 273 ? 67.729 29.289 27.778 1.00 15.19 305 TYR B C 1
ATOM 4322 O O . TYR B 1 273 ? 68.940 29.145 27.609 1.00 14.98 305 TYR B O 1
ATOM 4331 N N . PHE B 1 274 ? 67.068 28.813 28.835 1.00 14.40 306 PHE B N 1
ATOM 4332 C CA . PHE B 1 274 ? 67.704 27.964 29.850 1.00 14.82 306 PHE B CA 1
ATOM 4333 C C . PHE B 1 274 ? 66.815 26.754 30.080 1.00 16.32 306 PHE B C 1
ATOM 4334 O O . PHE B 1 274 ? 65.601 26.900 30.271 1.00 17.25 306 PHE B O 1
ATOM 4342 N N . LYS B 1 275 ? 67.417 25.570 30.113 1.00 15.12 307 LYS B N 1
ATOM 4343 C CA . LYS B 1 275 ? 66.719 24.388 30.615 1.00 17.34 307 LYS B CA 1
ATOM 4344 C C . LYS B 1 275 ? 67.597 23.767 31.694 1.00 16.89 307 LYS B C 1
ATOM 4345 O O . LYS B 1 275 ? 68.682 23.248 31.411 1.00 17.72 307 LYS B O 1
ATOM 4351 N N . ILE B 1 276 ? 67.135 23.863 32.935 1.00 17.34 308 ILE B N 1
ATOM 4352 C CA . ILE B 1 276 ? 67.912 23.430 34.105 1.00 18.18 308 ILE B CA 1
ATOM 4353 C C . ILE B 1 276 ? 67.395 22.099 34.651 1.00 18.80 308 ILE B C 1
ATOM 4354 O O . ILE B 1 276 ? 66.190 21.933 34.877 1.00 18.46 308 ILE B O 1
ATOM 4359 N N . THR B 1 277 ? 68.311 21.151 34.863 1.00 17.73 309 THR B N 1
ATOM 4360 C CA . THR B 1 277 ? 67.997 19.884 35.506 1.00 19.52 309 THR B CA 1
ATOM 4361 C C . THR B 1 277 ? 68.394 19.992 36.972 1.00 21.59 309 THR B C 1
ATOM 4362 O O . THR B 1 277 ? 69.518 20.395 37.286 1.00 20.46 309 THR B O 1
ATOM 4366 N N . LEU B 1 278 ? 67.457 19.664 37.861 1.00 21.06 310 LEU B N 1
ATOM 4367 C CA . LEU B 1 278 ? 67.708 19.717 39.302 1.00 21.77 310 LEU B CA 1
ATOM 4368 C C . LEU B 1 278 ? 67.362 18.401 39.987 1.00 22.56 310 LEU B C 1
ATOM 4369 O O . LEU B 1 278 ? 66.496 17.647 39.530 1.00 23.89 310 LEU B O 1
ATOM 4374 N N . ARG B 1 279 ? 68.046 18.132 41.093 1.00 22.01 311 ARG B N 1
ATOM 4375 C CA . ARG B 1 279 ? 67.788 16.930 41.868 1.00 23.40 311 ARG B CA 1
ATOM 4376 C C . ARG B 1 279 ? 67.708 17.298 43.340 1.00 23.45 311 ARG B C 1
ATOM 4377 O O . ARG B 1 279 ? 68.312 18.273 43.775 1.00 23.13 311 ARG B O 1
ATOM 4385 N N . LYS B 1 280 ? 66.959 16.517 44.103 1.00 25.23 312 LYS B N 1
ATOM 4386 C CA . LYS B 1 280 ? 66.870 16.752 45.536 1.00 25.78 312 LYS B CA 1
ATOM 4387 C C . LYS B 1 280 ? 68.114 16.214 46.238 1.00 26.45 312 LYS B C 1
ATOM 4388 O O . LYS B 1 280 ? 68.594 15.118 45.929 1.00 25.51 312 LYS B O 1
ATOM 4394 N N . ARG B 1 281 ? 68.626 16.999 47.182 1.00 28.05 313 ARG B N 1
ATOM 4395 C CA . ARG B 1 281 ? 69.815 16.632 47.950 1.00 27.19 313 ARG B CA 1
ATOM 4396 C C . ARG B 1 281 ? 69.528 16.704 49.450 1.00 27.17 313 ARG B C 1
ATOM 4397 O O . ARG B 1 281 ? 68.954 17.684 49.918 1.00 27.24 313 ARG B O 1
ATOM 4405 N N . TRP B 1 282 ? 69.911 15.663 50.192 1.00 25.75 314 TRP B N 1
ATOM 4406 C CA . TRP B 1 282 ? 69.836 15.687 51.652 1.00 26.87 314 TRP B CA 1
ATOM 4407 C C . TRP B 1 282 ? 70.899 16.651 52.183 1.00 27.71 314 TRP B C 1
ATOM 4408 O O . TRP B 1 282 ? 72.039 16.638 51.715 1.00 27.33 314 TRP B O 1
ATOM 4419 N N . VAL B 1 283 ? 70.517 17.489 53.145 1.00 29.21 315 VAL B N 1
ATOM 4420 C CA . VAL B 1 283 ? 71.451 18.442 53.767 1.00 31.42 315 VAL B CA 1
ATOM 4421 C C . VAL B 1 283 ? 71.221 18.515 55.275 1.00 32.79 315 VAL B C 1
ATOM 4422 O O . VAL B 1 283 ? 70.155 18.140 55.765 1.00 34.27 315 VAL B O 1
ATOM 4426 N N . LYS B 1 284 ? 72.227 19.002 55.999 1.00 37.74 316 LYS B N 1
ATOM 4427 C CA . LYS B 1 284 ? 72.104 19.244 57.441 1.00 44.23 316 LYS B CA 1
ATOM 4428 C C . LYS B 1 284 ? 72.986 20.407 57.900 1.00 48.43 316 LYS B C 1
ATOM 4429 O O . LYS B 1 284 ? 73.949 20.785 57.232 1.00 49.59 316 LYS B O 1
ATOM 4436 N N . GLY C 1 1 ? 54.672 5.101 20.695 1.00 57.16 33 GLY C N 1
ATOM 4437 C CA . GLY C 1 1 ? 56.109 4.793 20.948 1.00 72.72 33 GLY C CA 1
ATOM 4438 C C . GLY C 1 1 ? 56.762 5.729 21.947 1.00 72.29 33 GLY C C 1
ATOM 4439 O O . GLY C 1 1 ? 57.851 6.250 21.698 1.00 71.98 33 GLY C O 1
ATOM 4440 N N . MET C 1 2 ? 56.095 5.936 23.081 1.00 72.45 34 MET C N 1
ATOM 4441 C CA . MET C 1 2 ? 56.596 6.821 24.131 1.00 69.40 34 MET C CA 1
ATOM 4442 C C . MET C 1 2 ? 57.711 6.174 24.955 1.00 62.02 34 MET C C 1
ATOM 4443 O O . MET C 1 2 ? 58.673 6.846 25.330 1.00 65.99 34 MET C O 1
ATOM 4445 N N . GLU C 1 3 ? 57.581 4.877 25.235 1.00 57.59 35 GLU C N 1
ATOM 4446 C CA . GLU C 1 3 ? 58.601 4.145 25.988 1.00 46.87 35 GLU C CA 1
ATOM 4447 C C . GLU C 1 3 ? 59.585 3.431 25.058 1.00 43.63 35 GLU C C 1
ATOM 4448 O O . GLU C 1 3 ? 59.184 2.614 24.218 1.00 41.57 35 GLU C O 1
ATOM 4454 N N . VAL C 1 4 ? 60.868 3.743 25.247 1.00 37.76 36 VAL C N 1
ATOM 4455 C CA A VAL C 1 4 ? 61.945 3.196 24.422 0.33 33.34 36 VAL C CA 1
ATOM 4456 C CA B VAL C 1 4 ? 61.943 3.197 24.421 0.33 34.87 36 VAL C CA 1
ATOM 4457 C CA C VAL C 1 4 ? 61.937 3.184 24.420 0.34 34.82 36 VAL C CA 1
ATOM 4458 C C . VAL C 1 4 ? 62.519 1.914 25.034 1.00 34.30 36 VAL C C 1
ATOM 4459 O O . VAL C 1 4 ? 62.953 1.902 26.190 1.00 37.11 36 VAL C O 1
ATOM 4469 N N . LEU C 1 5 ? 62.514 0.834 24.254 1.00 32.01 37 LEU C N 1
ATOM 4470 C CA . LEU C 1 5 ? 62.998 -0.460 24.731 1.00 34.14 37 LEU C CA 1
ATOM 4471 C C . LEU C 1 5 ? 64.340 -0.841 24.091 1.00 33.37 37 LEU C C 1
ATOM 4472 O O . LEU C 1 5 ? 65.171 0.031 23.845 1.00 34.10 37 LEU C O 1
ATOM 4477 N N . ASP C 1 6 ? 64.545 -2.132 23.838 1.00 32.85 38 ASP C N 1
ATOM 4478 C CA . ASP C 1 6 ? 65.803 -2.643 23.280 1.00 35.29 38 ASP C CA 1
ATOM 4479 C C . ASP C 1 6 ? 65.969 -2.344 21.789 1.00 31.58 38 ASP C C 1
ATOM 4480 O O . ASP C 1 6 ? 65.001 -2.032 21.094 1.00 31.29 38 ASP C O 1
ATOM 4485 N N . LEU C 1 7 ? 67.205 -2.457 21.309 1.00 31.42 39 LEU C N 1
ATOM 4486 C CA . LEU C 1 7 ? 67.493 -2.401 19.877 1.00 31.12 39 LEU C CA 1
ATOM 4487 C C . LEU C 1 7 ? 67.026 -3.694 19.210 1.00 29.11 39 LEU C C 1
ATOM 4488 O O . LEU C 1 7 ? 67.132 -4.774 19.790 1.00 33.17 39 LEU C O 1
ATOM 4493 N N . VAL C 1 8 ? 66.502 -3.563 17.995 1.00 28.50 40 VAL C N 1
ATOM 4494 C CA . VAL C 1 8 ? 66.073 -4.694 17.175 1.00 28.88 40 VAL C CA 1
ATOM 4495 C C . VAL C 1 8 ? 67.283 -5.275 16.440 1.00 29.03 40 VAL C C 1
ATOM 4496 O O . VAL C 1 8 ? 68.048 -4.537 15.816 1.00 29.39 40 VAL C O 1
ATOM 4500 N N . THR C 1 9 ? 67.451 -6.588 16.503 1.00 32.15 41 THR C N 1
ATOM 4501 C CA . THR C 1 9 ? 68.505 -7.247 15.730 1.00 34.69 41 THR C CA 1
ATOM 4502 C C . THR C 1 9 ? 67.923 -8.113 14.613 1.00 35.61 41 THR C C 1
ATOM 4503 O O . THR C 1 9 ? 66.719 -8.373 14.582 1.00 36.83 41 THR C O 1
ATOM 4507 N N . GLY C 1 10 ? 68.789 -8.564 13.707 1.00 36.34 42 GLY C N 1
ATOM 4508 C CA . GLY C 1 10 ? 68.384 -9.450 12.614 1.00 37.71 42 GLY C CA 1
ATOM 4509 C C . GLY C 1 10 ? 68.506 -8.793 11.249 1.00 37.89 42 GLY C C 1
ATOM 4510 O O . GLY C 1 10 ? 68.953 -7.648 11.152 1.00 35.15 42 GLY C O 1
ATOM 4511 N N . PRO C 1 11 ? 68.092 -9.507 10.184 1.00 41.73 43 PRO C N 1
ATOM 4512 C CA . PRO C 1 11 ? 68.213 -9.008 8.808 1.00 41.63 43 PRO C CA 1
ATOM 4513 C C . PRO C 1 11 ? 67.520 -7.666 8.610 1.00 40.84 43 PRO C C 1
ATOM 4514 O O . PRO C 1 11 ? 66.369 -7.503 9.019 1.00 40.20 43 PRO C O 1
ATOM 4518 N N . ASP C 1 12 ? 68.236 -6.727 7.989 1.00 37.73 44 ASP C N 1
ATOM 4519 C CA . ASP C 1 12 ? 67.725 -5.392 7.643 1.00 41.94 44 ASP C CA 1
ATOM 4520 C C . ASP C 1 12 ? 67.314 -4.535 8.849 1.00 37.16 44 ASP C C 1
ATOM 4521 O O . ASP C 1 12 ? 66.440 -3.674 8.731 1.00 38.97 44 ASP C O 1
ATOM 4526 N N . SER C 1 13 ? 67.957 -4.751 9.995 1.00 34.46 45 SER C N 1
ATOM 4527 C CA . SER C 1 13 ? 67.679 -3.938 11.186 1.00 32.14 45 SER C CA 1
ATOM 4528 C C . SER C 1 13 ? 68.413 -2.589 11.212 1.00 29.90 45 SER C C 1
ATOM 4529 O O . SER C 1 13 ? 68.080 -1.721 12.020 1.00 27.69 45 SER C O 1
ATOM 4532 N N . VAL C 1 14 ? 69.406 -2.419 10.336 1.00 27.11 46 VAL C N 1
ATOM 4533 C CA . VAL C 1 14 ? 70.118 -1.142 10.190 1.00 27.57 46 VAL C CA 1
ATOM 4534 C C . VAL C 1 14 ? 70.031 -0.715 8.729 1.00 30.04 46 VAL C C 1
ATOM 4535 O O . VAL C 1 14 ? 70.092 -1.556 7.828 1.00 31.29 46 VAL C O 1
ATOM 4539 N N . THR C 1 15 ? 69.875 0.587 8.496 1.00 27.00 47 THR C N 1
ATOM 4540 C CA . THR C 1 15 ? 69.840 1.114 7.137 1.00 27.75 47 THR C CA 1
ATOM 4541 C C . THR C 1 15 ? 70.617 2.422 7.047 1.00 26.94 47 THR C C 1
ATOM 4542 O O . THR C 1 15 ? 70.823 3.100 8.054 1.00 24.54 47 THR C O 1
ATOM 4546 N N . GLU C 1 16 ? 71.077 2.740 5.841 1.00 27.01 48 GLU C N 1
ATOM 4547 C CA . GLU C 1 16 ? 71.710 4.024 5.556 1.00 27.49 48 GLU C CA 1
ATOM 4548 C C . GLU C 1 16 ? 70.921 4.688 4.454 1.00 29.91 48 GLU C C 1
ATOM 4549 O O . GLU C 1 16 ? 70.566 4.037 3.465 1.00 31.55 48 GLU C O 1
ATOM 4555 N N . ILE C 1 17 ? 70.644 5.976 4.613 1.00 26.23 49 ILE C N 1
ATOM 4556 C CA . ILE C 1 17 ? 70.033 6.734 3.531 1.00 28.39 49 ILE C CA 1
ATOM 4557 C C . ILE C 1 17 ? 70.785 8.028 3.293 1.00 22.86 49 ILE C C 1
ATOM 4558 O O . ILE C 1 17 ? 71.303 8.648 4.228 1.00 20.25 49 ILE C O 1
ATOM 4563 N N . GLU C 1 18 ? 70.863 8.420 2.030 1.00 20.81 50 GLU C N 1
ATOM 4564 C CA . GLU C 1 18 ? 71.556 9.649 1.686 1.00 19.59 50 GLU C CA 1
ATOM 4565 C C . GLU C 1 18 ? 70.676 10.597 0.897 1.00 19.60 50 GLU C C 1
ATOM 4566 O O . GLU C 1 18 ? 69.741 10.174 0.205 1.00 20.81 50 GLU C O 1
ATOM 4572 N N . ALA C 1 19 ? 70.972 11.884 1.031 1.00 18.61 51 ALA C N 1
ATOM 4573 C CA . ALA C 1 19 ? 70.268 12.915 0.292 1.00 17.75 51 ALA C CA 1
ATOM 4574 C C . ALA C 1 19 ? 71.143 14.149 0.185 1.00 17.62 51 ALA C C 1
ATOM 4575 O O . ALA C 1 19 ? 72.064 14.346 0.988 1.00 18.21 51 ALA C O 1
ATOM 4577 N N . PHE C 1 20 ? 70.855 14.956 -0.829 1.00 18.33 52 PHE C N 1
ATOM 4578 C CA A PHE C 1 20 ? 71.406 16.302 -0.984 0.40 17.69 52 PHE C CA 1
ATOM 4579 C CA B PHE C 1 20 ? 71.403 16.298 -0.878 0.60 17.56 52 PHE C CA 1
ATOM 4580 C C . PHE C 1 20 ? 70.258 17.296 -0.883 1.00 18.28 52 PHE C C 1
ATOM 4581 O O . PHE C 1 20 ? 69.183 17.045 -1.447 1.00 21.65 52 PHE C O 1
ATOM 4596 N N . LEU C 1 21 ? 70.478 18.408 -0.201 1.00 15.74 53 LEU C N 1
ATOM 4597 C CA . LEU C 1 21 ? 69.516 19.499 -0.194 1.00 16.02 53 LEU C CA 1
ATOM 4598 C C . LEU C 1 21 ? 70.159 20.700 -0.863 1.00 15.74 53 LEU C C 1
ATOM 4599 O O . LEU C 1 21 ? 71.168 21.223 -0.385 1.00 17.18 53 LEU C O 1
ATOM 4604 N N . ASN C 1 22 ? 69.592 21.122 -1.989 1.00 14.79 54 ASN C N 1
ATOM 4605 C CA . ASN C 1 22 ? 70.070 22.337 -2.641 1.00 15.29 54 ASN C CA 1
ATOM 4606 C C . ASN C 1 22 ? 69.678 23.601 -1.879 1.00 16.13 54 ASN C C 1
ATOM 4607 O O . ASN C 1 22 ? 68.661 23.620 -1.180 1.00 17.53 54 ASN C O 1
ATOM 4612 N N . PRO C 1 23 ? 70.498 24.661 -1.992 1.00 14.98 55 PRO C N 1
ATOM 4613 C CA . PRO C 1 23 ? 70.213 25.898 -1.262 1.00 15.04 55 PRO C CA 1
ATOM 4614 C C . PRO C 1 23 ? 68.976 26.608 -1.821 1.00 14.94 55 PRO C C 1
ATOM 4615 O O . PRO C 1 23 ? 68.632 26.418 -2.985 1.00 14.88 55 PRO C O 1
ATOM 4619 N N . ARG C 1 24 ? 68.324 27.418 -0.988 1.00 13.57 56 ARG C N 1
ATOM 4620 C CA . ARG C 1 24 ? 67.146 28.187 -1.404 1.00 15.25 56 ARG C CA 1
ATOM 4621 C C . ARG C 1 24 ? 67.399 29.669 -1.093 1.00 15.40 56 ARG C C 1
ATOM 4622 O O . ARG C 1 24 ? 66.876 30.221 -0.120 1.00 14.44 56 ARG C O 1
ATOM 4630 N N . MET C 1 25 ? 68.226 30.298 -1.926 1.00 14.93 57 MET C N 1
ATOM 4631 C CA . MET C 1 25 ? 68.699 31.663 -1.678 1.00 13.91 57 MET C CA 1
ATOM 4632 C C . MET C 1 25 ? 67.761 32.749 -2.177 1.00 14.35 57 MET C C 1
ATOM 4633 O O . MET C 1 25 ? 67.876 33.907 -1.771 1.00 15.03 57 MET C O 1
ATOM 4638 N N . GLY C 1 26 ? 66.835 32.383 -3.057 1.00 15.06 58 GLY C N 1
ATOM 4639 C CA . GLY C 1 26 ? 65.833 33.340 -3.517 1.00 15.91 58 GLY C CA 1
ATOM 4640 C C . GLY C 1 26 ? 65.358 33.092 -4.932 1.00 17.69 58 GLY C C 1
ATOM 4641 O O . GLY C 1 26 ? 64.155 33.138 -5.196 1.00 16.80 58 GLY C O 1
ATOM 4642 N N . GLN C 1 27 ? 66.290 32.869 -5.858 1.00 15.45 59 GLN C N 1
ATOM 4643 C CA . GLN C 1 27 ? 65.883 32.514 -7.219 1.00 17.61 59 GLN C CA 1
ATOM 4644 C C . GLN C 1 27 ? 65.470 31.042 -7.225 1.00 16.37 59 GLN C C 1
ATOM 4645 O O . GLN C 1 27 ? 66.255 30.184 -6.802 1.00 17.20 59 GLN C O 1
ATOM 4651 N N . PRO C 1 28 ? 64.234 30.744 -7.678 1.00 17.14 60 PRO C N 1
ATOM 4652 C CA . PRO C 1 28 ? 63.796 29.345 -7.737 1.00 18.39 60 PRO C CA 1
ATOM 4653 C C . PRO C 1 28 ? 64.568 28.548 -8.793 1.00 19.49 60 PRO C C 1
ATOM 4654 O O . PRO C 1 28 ? 65.257 29.142 -9.624 1.00 18.34 60 PRO C O 1
ATOM 4658 N N . PRO C 1 29 ? 64.454 27.202 -8.767 1.00 20.59 61 PRO C N 1
ATOM 4659 C CA . PRO C 1 29 ? 65.140 26.377 -9.764 1.00 21.01 61 PRO C CA 1
ATOM 4660 C C . PRO C 1 29 ? 64.717 26.642 -11.214 1.00 22.97 61 PRO C C 1
ATOM 4661 O O . PRO C 1 29 ? 65.514 26.436 -12.126 1.00 24.32 61 PRO C O 1
ATOM 4665 N N . THR C 1 30 ? 63.473 27.075 -11.419 1.00 21.21 62 THR C N 1
ATOM 4666 C CA . THR C 1 30 ? 62.971 27.427 -12.750 1.00 23.95 62 THR C CA 1
ATOM 4667 C C . THR C 1 30 ? 62.594 28.918 -12.749 1.00 23.64 62 THR C C 1
ATOM 4668 O O . THR C 1 30 ? 62.256 29.454 -11.697 1.00 23.74 62 THR C O 1
ATOM 4672 N N . PRO C 1 31 ? 62.668 29.599 -13.913 1.00 25.98 63 PRO C N 1
ATOM 4673 C CA . PRO C 1 31 ? 63.024 29.088 -15.245 1.00 24.82 63 PRO C CA 1
ATOM 4674 C C . PRO C 1 31 ? 64.469 28.609 -15.309 1.00 22.90 63 PRO C C 1
ATOM 4675 O O . PRO C 1 31 ? 65.338 29.149 -14.622 1.00 23.37 63 PRO C O 1
ATOM 4679 N N . GLU C 1 32 ? 64.713 27.583 -16.114 1.00 22.99 64 GLU C N 1
ATOM 4680 C CA . GLU C 1 32 ? 66.059 27.023 -16.243 1.00 22.99 64 GLU C CA 1
ATOM 4681 C C . GLU C 1 32 ? 66.960 27.879 -17.130 1.00 21.83 64 GLU C C 1
ATOM 4682 O O . GLU C 1 32 ? 68.185 27.845 -16.981 1.00 21.25 64 GLU C O 1
ATOM 4688 N N . SER C 1 33 ? 66.356 28.653 -18.033 1.00 21.50 65 SER C N 1
ATOM 4689 C CA . SER C 1 33 ? 67.111 29.456 -18.997 1.00 21.71 65 SER C CA 1
ATOM 4690 C C . SER C 1 33 ? 68.109 30.392 -18.339 1.00 20.76 65 SER C C 1
ATOM 4691 O O . SER C 1 33 ? 67.772 31.124 -17.404 1.00 19.68 65 SER C O 1
ATOM 4694 N N . LEU C 1 34 ? 69.328 30.377 -18.860 1.00 19.89 66 LEU C N 1
ATOM 4695 C CA . LEU C 1 34 ? 70.408 31.201 -18.322 1.00 20.83 66 LEU C CA 1
ATOM 4696 C C . LEU C 1 34 ? 70.317 32.668 -18.748 1.00 20.95 66 LEU C C 1
ATOM 4697 O O . LEU C 1 34 ? 71.189 33.466 -18.419 1.00 18.99 66 LEU C O 1
ATOM 4702 N N . THR C 1 35 ? 69.258 33.020 -19.472 1.00 21.87 67 THR C N 1
ATOM 4703 C CA . THR C 1 35 ? 69.005 34.420 -19.836 1.00 23.76 67 THR C CA 1
ATOM 4704 C C . THR C 1 35 ? 67.677 34.930 -19.269 1.00 29.23 67 THR C C 1
ATOM 4705 O O . THR C 1 35 ? 67.330 36.101 -19.443 1.00 41.22 67 THR C O 1
ATOM 4709 N N . GLU C 1 36 ? 66.941 34.052 -18.592 1.00 24.83 68 GLU C N 1
ATOM 4710 C CA . GLU C 1 36 ? 65.617 34.393 -18.078 1.00 25.90 68 GLU C CA 1
ATOM 4711 C C . GLU C 1 36 ? 65.528 34.358 -16.550 1.00 24.09 68 GLU C C 1
ATOM 4712 O O . GLU C 1 36 ? 64.441 34.471 -15.992 1.00 25.21 68 GLU C O 1
ATOM 4718 N N . GLY C 1 37 ? 66.672 34.215 -15.883 1.00 20.86 69 GLY C N 1
ATOM 4719 C CA . GLY C 1 37 ? 66.709 34.200 -14.418 1.00 18.97 69 GLY C CA 1
ATOM 4720 C C . GLY C 1 37 ? 67.389 32.974 -13.839 1.00 18.08 69 GLY C C 1
ATOM 4721 O O . GLY C 1 37 ? 67.849 32.997 -12.700 1.00 18.28 69 GLY C O 1
ATOM 4722 N N . GLY C 1 38 ? 67.457 31.910 -14.634 1.00 18.86 70 GLY C N 1
ATOM 4723 C CA . GLY C 1 38 ? 68.117 30.665 -14.236 1.00 18.95 70 GLY C CA 1
ATOM 4724 C C . GLY C 1 38 ? 69.574 30.854 -13.875 1.00 19.10 70 GLY C C 1
ATOM 4725 O O . GLY C 1 38 ? 70.108 30.096 -13.065 1.00 18.45 70 GLY C O 1
ATOM 4726 N N . GLN C 1 39 ? 70.214 31.868 -14.463 1.00 18.56 71 GLN C N 1
ATOM 4727 C CA . GLN C 1 39 ? 71.603 32.205 -14.123 1.00 17.14 71 GLN C CA 1
ATOM 4728 C C . GLN C 1 39 ? 71.792 32.621 -12.655 1.00 17.32 71 GLN C C 1
ATOM 4729 O O . GLN C 1 39 ? 72.923 32.667 -12.160 1.00 17.08 71 GLN C O 1
ATOM 4735 N N . TYR C 1 40 ? 70.695 32.925 -11.963 1.00 15.95 72 TYR C N 1
ATOM 4736 C CA . TYR C 1 40 ? 70.772 33.267 -10.541 1.00 15.86 72 TYR C CA 1
ATOM 4737 C C . TYR C 1 40 ? 70.516 32.087 -9.603 1.00 15.19 72 TYR C C 1
ATOM 4738 O O . TYR C 1 40 ? 70.508 32.274 -8.390 1.00 14.41 72 TYR C O 1
ATOM 4747 N N . TYR C 1 41 ? 70.285 30.891 -10.146 1.00 16.58 73 TYR C N 1
ATOM 4748 C CA . TYR C 1 41 ? 69.992 29.734 -9.294 1.00 14.62 73 TYR C CA 1
ATOM 4749 C C . TYR C 1 41 ? 71.225 29.370 -8.447 1.00 15.73 73 TYR C C 1
ATOM 4750 O O . TYR C 1 41 ? 72.328 29.232 -8.973 1.00 14.22 73 TYR C O 1
ATOM 4759 N N . GLY C 1 42 ? 71.023 29.252 -7.131 1.00 13.93 74 GLY C N 1
ATOM 4760 C CA . GLY C 1 42 ? 72.115 29.130 -6.162 1.00 13.84 74 GLY C CA 1
ATOM 4761 C C . GLY C 1 42 ? 72.399 30.446 -5.453 1.00 14.23 74 GLY C C 1
ATOM 4762 O O . GLY C 1 42 ? 73.169 30.493 -4.488 1.00 13.56 74 GLY C O 1
ATOM 4763 N N . TRP C 1 43 ? 71.769 31.513 -5.941 1.00 14.08 75 TRP C N 1
ATOM 4764 C CA . TRP C 1 43 ? 71.966 32.877 -5.438 1.00 12.85 75 TRP C CA 1
ATOM 4765 C C . TRP C 1 43 ? 70.619 33.521 -5.154 1.00 13.72 75 TRP C C 1
ATOM 4766 O O . TRP C 1 43 ? 69.576 33.041 -5.620 1.00 15.13 75 TRP C O 1
ATOM 4777 N N . SER C 1 44 ? 70.635 34.616 -4.400 1.00 14.02 76 SER C N 1
ATOM 4778 C CA . SER C 1 44 ? 69.452 35.480 -4.338 1.00 13.99 76 SER C CA 1
ATOM 4779 C C . SER C 1 44 ? 69.444 36.422 -5.531 1.00 15.38 76 SER C C 1
ATOM 4780 O O . SER C 1 44 ? 70.455 36.570 -6.236 1.00 16.03 76 SER C O 1
ATOM 4783 N N . ARG C 1 45 ? 68.301 37.067 -5.755 1.00 14.38 77 ARG C N 1
ATOM 4784 C CA . ARG C 1 45 ? 68.266 38.224 -6.638 1.00 14.98 77 ARG C CA 1
ATOM 4785 C C . ARG C 1 45 ? 68.780 39.428 -5.859 1.00 16.29 77 ARG C C 1
ATOM 4786 O O . ARG C 1 45 ? 69.038 39.326 -4.647 1.00 15.11 77 ARG C O 1
ATOM 4794 N N . GLY C 1 46 ? 68.953 40.557 -6.547 1.00 15.54 78 GLY C N 1
ATOM 4795 C CA . GLY C 1 46 ? 69.638 41.706 -5.941 1.00 16.10 78 GLY C CA 1
ATOM 4796 C C . GLY C 1 46 ? 68.882 42.243 -4.743 1.00 16.54 78 GLY C C 1
ATOM 4797 O O . GLY C 1 46 ? 67.683 42.539 -4.838 1.00 16.96 78 GLY C O 1
ATOM 4798 N N . ILE C 1 47 ? 69.584 42.378 -3.622 1.00 14.44 79 ILE C N 1
ATOM 4799 C CA . ILE C 1 47 ? 68.959 42.799 -2.367 1.00 14.14 79 ILE C CA 1
ATOM 4800 C C . ILE C 1 47 ? 68.449 44.230 -2.510 1.00 15.54 79 ILE C C 1
ATOM 4801 O O . ILE C 1 47 ? 69.202 45.136 -2.873 1.00 16.10 79 ILE C O 1
ATOM 4806 N N . ASN C 1 48 ? 67.151 44.401 -2.262 1.00 15.85 80 ASN C N 1
ATOM 4807 C CA . ASN C 1 48 ? 66.489 45.692 -2.353 1.00 16.21 80 ASN C CA 1
ATOM 4808 C C . ASN C 1 48 ? 66.314 46.293 -0.963 1.00 16.54 80 ASN C C 1
ATOM 4809 O O . ASN C 1 48 ? 65.887 45.609 -0.035 1.00 17.24 80 ASN C O 1
ATOM 4814 N N . LEU C 1 49 ? 66.660 47.568 -0.823 1.00 15.91 81 LEU C N 1
ATOM 4815 C CA . LEU C 1 49 ? 66.667 48.204 0.494 1.00 16.72 81 LEU C CA 1
ATOM 4816 C C . LEU C 1 49 ? 65.406 48.976 0.826 1.00 17.03 81 LEU C C 1
ATOM 4817 O O . LEU C 1 49 ? 64.704 49.477 -0.066 1.00 20.32 81 LEU C O 1
ATOM 4822 N N . ALA C 1 50 ? 65.155 49.115 2.123 1.00 16.73 82 ALA C N 1
ATOM 4823 C CA . ALA C 1 50 ? 64.091 49.992 2.622 1.00 17.60 82 ALA C CA 1
ATOM 4824 C C . ALA C 1 50 ? 64.241 51.412 2.083 1.00 18.62 82 ALA C C 1
ATOM 4825 O O . ALA C 1 50 ? 65.360 51.884 1.833 1.00 18.48 82 ALA C O 1
ATOM 4827 N N . THR C 1 51 ? 63.115 52.097 1.903 1.00 18.66 83 THR C N 1
ATOM 4828 C CA . THR C 1 51 ? 63.144 53.467 1.388 1.00 19.52 83 THR C CA 1
ATOM 4829 C C . THR C 1 51 ? 63.033 54.509 2.506 1.00 20.55 83 THR C C 1
ATOM 4830 O O . THR C 1 51 ? 63.236 55.706 2.281 1.00 21.15 83 THR C O 1
ATOM 4834 N N . SER C 1 52 ? 62.706 54.046 3.709 1.00 20.39 84 SER C N 1
ATOM 4835 C CA . SER C 1 52 ? 62.670 54.897 4.899 1.00 20.43 84 SER C CA 1
ATOM 4836 C C . SER C 1 52 ? 62.603 53.995 6.123 1.00 19.26 84 SER C C 1
ATOM 4837 O O . SER C 1 52 ? 62.524 52.773 5.992 1.00 19.57 84 SER C O 1
ATOM 4840 N N . ASP C 1 53 ? 62.613 54.607 7.304 1.00 20.25 85 ASP C N 1
ATOM 4841 C CA . ASP C 1 53 ? 62.488 53.882 8.573 1.00 21.01 85 ASP C CA 1
ATOM 4842 C C . ASP C 1 53 ? 61.151 53.132 8.711 1.00 22.40 85 ASP C C 1
ATOM 4843 O O . ASP C 1 53 ? 61.036 52.213 9.520 1.00 23.57 85 ASP C O 1
ATOM 4848 N N . THR C 1 54 ? 60.148 53.521 7.924 1.00 22.38 86 THR C N 1
ATOM 4849 C CA . THR C 1 54 ? 58.821 52.895 8.009 1.00 22.28 86 THR C CA 1
ATOM 4850 C C . THR C 1 54 ? 58.403 52.143 6.738 1.00 22.10 86 THR C C 1
ATOM 4851 O O . THR C 1 54 ? 57.253 51.700 6.626 1.00 24.26 86 THR C O 1
ATOM 4855 N N . GLU C 1 55 ? 59.323 52.008 5.786 1.00 21.34 87 GLU C N 1
ATOM 4856 C CA . GLU C 1 55 ? 59.022 51.370 4.500 1.00 20.54 87 GLU C CA 1
ATOM 4857 C C . GLU C 1 55 ? 60.080 50.349 4.097 1.00 20.37 87 GLU C C 1
ATOM 4858 O O . GLU C 1 55 ? 60.959 50.628 3.273 1.00 20.13 87 GLU C O 1
ATOM 4864 N N . ASP C 1 56 ? 59.978 49.161 4.686 1.00 19.37 88 ASP C N 1
ATOM 4865 C CA . ASP C 1 56 ? 60.899 48.068 4.420 1.00 18.70 88 ASP C CA 1
ATOM 4866 C C . ASP C 1 56 ? 60.125 46.895 3.817 1.00 19.03 88 ASP C C 1
ATOM 4867 O O . ASP C 1 56 ? 59.462 46.140 4.533 1.00 18.77 88 ASP C O 1
ATOM 4872 N N . SER C 1 57 ? 60.211 46.759 2.493 1.00 19.94 89 SER C N 1
ATOM 4873 C CA . SER C 1 57 ? 59.436 45.757 1.753 1.00 18.43 89 SER C CA 1
ATOM 4874 C C . SER C 1 57 ? 60.356 44.858 0.914 1.00 19.20 89 SER C C 1
ATOM 4875 O O . SER C 1 57 ? 60.491 45.065 -0.293 1.00 19.69 89 SER C O 1
ATOM 4878 N N . PRO C 1 58 ? 60.997 43.859 1.553 1.00 19.38 90 PRO C N 1
ATOM 4879 C CA . PRO C 1 58 ? 61.909 42.972 0.827 1.00 18.33 90 PRO C CA 1
ATOM 4880 C C . PRO C 1 58 ? 61.164 42.067 -0.148 1.00 19.12 90 PRO C C 1
ATOM 4881 O O . PRO C 1 58 ? 60.093 41.554 0.182 1.00 19.74 90 PRO C O 1
ATOM 4885 N N . GLU C 1 59 ? 61.723 41.884 -1.341 1.00 18.19 91 GLU C N 1
ATOM 4886 C CA . GLU C 1 59 ? 61.144 40.961 -2.313 1.00 18.61 91 GLU C CA 1
ATOM 4887 C C . GLU C 1 59 ? 61.468 39.528 -1.891 1.00 17.37 91 GLU C C 1
ATOM 4888 O O . GLU C 1 59 ? 62.538 39.266 -1.348 1.00 17.06 91 GLU C O 1
ATOM 4894 N N . ASN C 1 60 ? 60.537 38.610 -2.146 1.00 17.94 92 ASN C N 1
ATOM 4895 C CA . ASN C 1 60 ? 60.718 37.207 -1.741 1.00 16.94 92 ASN C CA 1
ATOM 4896 C C . ASN C 1 60 ? 61.999 36.595 -2.287 1.00 15.49 92 ASN C C 1
ATOM 4897 O O . ASN C 1 60 ? 62.664 35.815 -1.596 1.00 16.01 92 ASN C O 1
ATOM 4902 N N . ASN C 1 61 ? 62.345 36.947 -3.525 1.00 16.15 93 ASN C N 1
ATOM 4903 C CA . ASN C 1 61 ? 63.517 36.345 -4.167 1.00 15.70 93 ASN C CA 1
ATOM 4904 C C . ASN C 1 61 ? 64.842 36.954 -3.697 1.00 15.57 93 ASN C C 1
ATOM 4905 O O . ASN C 1 61 ? 65.900 36.631 -4.233 1.00 15.80 93 ASN C O 1
ATOM 4910 N N . THR C 1 62 ? 64.774 37.804 -2.674 1.00 14.79 94 THR C N 1
ATOM 4911 C CA . THR C 1 62 ? 65.974 38.348 -2.035 1.00 15.47 94 THR C CA 1
ATOM 4912 C C . THR C 1 62 ? 66.196 37.757 -0.642 1.00 15.56 94 THR C C 1
ATOM 4913 O O . THR C 1 62 ? 67.173 38.095 0.030 1.00 15.29 94 THR C O 1
ATOM 4917 N N . LEU C 1 63 ? 65.295 36.868 -0.220 1.00 15.02 95 LEU C N 1
ATOM 4918 C CA . LEU C 1 63 ? 65.318 36.318 1.137 1.00 14.09 95 LEU C CA 1
ATOM 4919 C C . LEU C 1 63 ? 65.651 34.831 1.143 1.00 14.68 95 LEU C C 1
ATOM 4920 O O . LEU C 1 63 ? 64.840 34.017 0.695 1.00 15.49 95 LEU C O 1
ATOM 4925 N N . PRO C 1 64 ? 66.838 34.471 1.657 1.00 14.80 96 PRO C N 1
ATOM 4926 C CA . PRO C 1 64 ? 67.128 33.044 1.764 1.00 12.94 96 PRO C CA 1
ATOM 4927 C C . PRO C 1 64 ? 66.150 32.344 2.708 1.00 14.93 96 PRO C C 1
ATOM 4928 O O . PRO C 1 64 ? 65.762 32.908 3.736 1.00 15.36 96 PRO C O 1
ATOM 4932 N N . THR C 1 65 ? 65.748 31.131 2.335 1.00 14.57 97 THR C N 1
ATOM 4933 C CA . THR C 1 65 ? 64.819 30.339 3.136 1.00 14.02 97 THR C CA 1
ATOM 4934 C C . THR C 1 65 ? 65.442 29.004 3.525 1.00 14.81 97 THR C C 1
ATOM 4935 O O . THR C 1 65 ? 66.430 28.567 2.929 1.00 15.12 97 THR C O 1
ATOM 4939 N N . TRP C 1 66 ? 64.850 28.349 4.523 1.00 13.77 98 TRP C N 1
ATOM 4940 C CA . TRP C 1 66 ? 65.273 27.009 4.911 1.00 13.95 98 TRP C CA 1
ATOM 4941 C C . TRP C 1 66 ? 65.103 25.994 3.776 1.00 14.83 98 TRP C C 1
ATOM 4942 O O . TRP C 1 66 ? 64.081 25.985 3.073 1.00 15.08 98 TRP C O 1
ATOM 4953 N N . SER C 1 67 ? 66.103 25.135 3.606 1.00 14.46 99 SER C N 1
ATOM 4954 C CA . SER C 1 67 ? 65.935 23.919 2.816 1.00 15.35 99 SER C CA 1
ATOM 4955 C C . SER C 1 67 ? 65.415 22.819 3.730 1.00 15.36 99 SER C C 1
ATOM 4956 O O . SER C 1 67 ? 65.785 22.755 4.902 1.00 14.95 99 SER C O 1
ATOM 4959 N N . MET C 1 68 ? 64.541 21.970 3.201 1.00 15.88 100 MET C N 1
ATOM 4960 C CA . MET C 1 68 ? 64.107 20.786 3.932 1.00 18.45 100 MET C CA 1
ATOM 4961 C C . MET C 1 68 ? 63.658 19.676 3.006 1.00 18.31 100 MET C C 1
ATOM 4962 O O . MET C 1 68 ? 63.256 19.911 1.860 1.00 17.76 100 MET C O 1
ATOM 4967 N N . ALA C 1 69 ? 63.754 18.456 3.516 1.00 17.14 101 ALA C N 1
ATOM 4968 C CA . ALA C 1 69 ? 63.225 17.287 2.833 1.00 18.61 101 ALA C CA 1
ATOM 4969 C C . ALA C 1 69 ? 62.716 16.303 3.871 1.00 20.50 101 ALA C C 1
ATOM 4970 O O . ALA C 1 69 ? 63.301 16.164 4.951 1.00 19.73 101 ALA C O 1
ATOM 4972 N N . LYS C 1 70 ? 61.629 15.625 3.531 1.00 18.48 102 LYS C N 1
ATOM 4973 C CA . LYS C 1 70 ? 61.145 14.502 4.313 1.00 20.16 102 LYS C CA 1
ATOM 4974 C C . LYS C 1 70 ? 61.442 13.233 3.531 1.00 21.62 102 LYS C C 1
ATOM 4975 O O . LYS C 1 70 ? 61.033 13.090 2.375 1.00 23.41 102 LYS C O 1
ATOM 4981 N N . LEU C 1 71 ? 62.174 12.320 4.154 1.00 21.19 103 LEU C N 1
ATOM 4982 C CA . LEU C 1 71 ? 62.507 11.061 3.507 1.00 23.60 103 LEU C CA 1
ATOM 4983 C C . LEU C 1 71 ? 61.682 9.923 4.081 1.00 25.17 103 LEU C C 1
ATOM 4984 O O . LEU C 1 71 ? 61.492 9.829 5.297 1.00 22.27 103 LEU C O 1
ATOM 4989 N N . GLN C 1 72 ? 61.185 9.070 3.190 1.00 24.64 104 GLN C N 1
ATOM 4990 C CA . GLN C 1 72 ? 60.422 7.899 3.587 1.00 28.69 104 GLN C CA 1
ATOM 4991 C C . GLN C 1 72 ? 61.337 6.722 3.891 1.00 27.68 104 GLN C C 1
ATOM 4992 O O . GLN C 1 72 ? 62.194 6.358 3.083 1.00 32.40 104 GLN C O 1
ATOM 4998 N N . LEU C 1 73 ? 61.146 6.135 5.065 1.00 25.68 105 LEU C N 1
ATOM 4999 C CA . LEU C 1 73 ? 61.940 4.988 5.501 1.00 27.79 105 LEU C CA 1
ATOM 5000 C C . LEU C 1 73 ? 61.208 3.671 5.227 1.00 28.87 105 LEU C C 1
ATOM 5001 O O . LEU C 1 73 ? 59.999 3.679 4.990 1.00 30.39 105 LEU C O 1
ATOM 5006 N N . PRO C 1 74 ? 61.937 2.535 5.245 1.00 29.95 106 PRO C N 1
ATOM 5007 C CA . PRO C 1 74 ? 61.282 1.233 5.042 1.00 33.22 106 PRO C CA 1
ATOM 5008 C C . PRO C 1 74 ? 60.125 0.992 6.017 1.00 34.02 106 PRO C C 1
ATOM 5009 O O . PRO C 1 74 ? 60.221 1.359 7.187 1.00 33.99 106 PRO C O 1
ATOM 5013 N N . MET C 1 75 ? 59.042 0.387 5.523 1.00 36.25 107 MET C N 1
ATOM 5014 C CA . MET C 1 75 ? 57.850 0.099 6.329 1.00 38.86 107 MET C CA 1
ATOM 5015 C C . MET C 1 75 ? 58.184 -0.836 7.490 1.00 38.86 107 MET C C 1
ATOM 5016 O O . MET C 1 75 ? 59.025 -1.722 7.347 1.00 41.51 107 MET C O 1
ATOM 5018 N N . LEU C 1 76 ? 57.530 -0.642 8.634 1.00 38.82 108 LEU C N 1
ATOM 5019 C CA . LEU C 1 76 ? 57.899 -1.387 9.846 1.00 40.95 108 LEU C CA 1
ATOM 5020 C C . LEU C 1 76 ? 56.847 -2.301 10.479 1.00 46.72 108 LEU C C 1
ATOM 5021 O O . LEU C 1 76 ? 57.148 -3.450 10.807 1.00 51.84 108 LEU C O 1
ATOM 5026 N N . ASN C 1 77 ? 55.635 -1.791 10.674 1.00 46.67 109 ASN C N 1
ATOM 5027 C CA . ASN C 1 77 ? 54.639 -2.499 11.484 1.00 47.04 109 ASN C CA 1
ATOM 5028 C C . ASN C 1 77 ? 53.361 -2.843 10.724 1.00 48.03 109 ASN C C 1
ATOM 5029 O O . ASN C 1 77 ? 53.338 -3.778 9.928 1.00 50.67 109 ASN C O 1
ATOM 5034 N N . THR C 1 84 ? 54.050 -4.558 21.215 1.00 72.34 116 THR C N 1
ATOM 5035 C CA . THR C 1 84 ? 55.367 -3.960 21.016 1.00 57.12 116 THR C CA 1
ATOM 5036 C C . THR C 1 84 ? 55.609 -3.645 19.540 1.00 51.33 116 THR C C 1
ATOM 5037 O O . THR C 1 84 ? 55.556 -4.526 18.678 1.00 50.89 116 THR C O 1
ATOM 5041 N N . LEU C 1 85 ? 55.880 -2.375 19.266 1.00 47.32 117 LEU C N 1
ATOM 5042 C CA . LEU C 1 85 ? 56.091 -1.895 17.909 1.00 41.09 117 LEU C CA 1
ATOM 5043 C C . LEU C 1 85 ? 57.565 -1.582 17.673 1.00 37.51 117 LEU C C 1
ATOM 5044 O O . LEU C 1 85 ? 58.368 -1.582 18.607 1.00 35.16 117 LEU C O 1
ATOM 5049 N N . GLN C 1 86 ? 57.908 -1.314 16.418 1.00 33.15 118 GLN C N 1
ATOM 5050 C CA . GLN C 1 86 ? 59.253 -0.892 16.052 1.00 30.20 118 GLN C CA 1
ATOM 5051 C C . GLN C 1 86 ? 59.209 0.501 15.460 1.00 28.69 118 GLN C C 1
ATOM 5052 O O . GLN C 1 86 ? 58.216 0.885 14.844 1.00 29.67 118 GLN C O 1
ATOM 5058 N N . MET C 1 87 ? 60.296 1.247 15.650 1.00 26.94 119 MET C N 1
ATOM 5059 C CA . MET C 1 87 ? 60.475 2.566 15.046 1.00 26.74 119 MET C CA 1
ATOM 5060 C C . MET C 1 87 ? 61.910 2.697 14.552 1.00 26.55 119 MET C C 1
ATOM 5061 O O . MET C 1 87 ? 62.820 2.110 15.136 1.00 27.81 119 MET C O 1
ATOM 5066 N N . TRP C 1 88 ? 62.110 3.469 13.485 1.00 24.24 120 TRP C N 1
ATOM 5067 C CA . TRP C 1 88 ? 63.457 3.816 13.040 1.00 22.89 120 TRP C CA 1
ATOM 5068 C C . TRP C 1 88 ? 64.063 4.886 13.943 1.00 22.88 120 TRP C C 1
ATOM 5069 O O . TRP C 1 88 ? 63.420 5.894 14.254 1.00 22.72 120 TRP C O 1
ATOM 5080 N N . GLU C 1 89 ? 65.309 4.654 14.350 1.00 21.33 121 GLU C N 1
ATOM 5081 C CA . GLU C 1 89 ? 66.045 5.566 15.214 1.00 20.29 121 GLU C CA 1
ATOM 5082 C C . GLU C 1 89 ? 67.266 6.069 14.457 1.00 19.73 121 GLU C C 1
ATOM 5083 O O . GLU C 1 89 ? 68.089 5.262 14.011 1.00 21.17 121 GLU C O 1
ATOM 5089 N N . ALA C 1 90 ? 67.385 7.388 14.302 1.00 18.04 122 ALA C N 1
ATOM 5090 C CA . ALA C 1 90 ? 68.546 7.972 13.640 1.00 17.81 122 ALA C CA 1
ATOM 5091 C C . ALA C 1 90 ? 69.707 7.973 14.629 1.00 18.75 122 ALA C C 1
ATOM 5092 O O . ALA C 1 90 ? 69.624 8.588 15.689 1.00 19.71 122 ALA C O 1
ATOM 5094 N N . VAL C 1 91 ? 70.779 7.269 14.279 1.00 18.80 123 VAL C N 1
ATOM 5095 C CA . VAL C 1 91 ? 71.917 7.088 15.184 1.00 19.53 123 VAL C CA 1
ATOM 5096 C C . VAL C 1 91 ? 72.979 8.157 14.974 1.00 19.56 123 VAL C C 1
ATOM 5097 O O . VAL C 1 91 ? 73.539 8.691 15.936 1.00 19.87 123 VAL C O 1
ATOM 5101 N N . SER C 1 92 ? 73.265 8.454 13.711 1.00 18.53 124 SER C N 1
ATOM 5102 C CA . SER C 1 92 ? 74.356 9.345 13.361 1.00 19.02 124 SER C CA 1
ATOM 5103 C C . SER C 1 92 ? 74.169 9.871 11.953 1.00 19.23 124 SER C C 1
ATOM 5104 O O . SER C 1 92 ? 73.393 9.317 11.166 1.00 19.50 124 SER C O 1
ATOM 5107 N N . VAL C 1 93 ? 74.873 10.951 11.651 1.00 17.90 125 VAL C N 1
ATOM 5108 C CA . VAL C 1 93 ? 74.857 11.515 10.309 1.00 16.41 125 VAL C CA 1
ATOM 5109 C C . VAL C 1 93 ? 76.255 11.971 9.914 1.00 17.77 125 VAL C C 1
ATOM 5110 O O . VAL C 1 93 ? 77.004 12.495 10.739 1.00 18.96 125 VAL C O 1
ATOM 5114 N N . LYS C 1 94 ? 76.608 11.729 8.658 1.00 16.65 126 LYS C N 1
ATOM 5115 C CA . LYS C 1 94 ? 77.757 12.382 8.049 1.00 17.28 126 LYS C CA 1
ATOM 5116 C C . LYS C 1 94 ? 77.198 13.439 7.124 1.00 16.34 126 LYS C C 1
ATOM 5117 O O . LYS C 1 94 ? 76.414 13.139 6.218 1.00 17.04 126 LYS C O 1
ATOM 5123 N N . THR C 1 95 ? 77.573 14.689 7.369 1.00 13.89 127 THR C N 1
ATOM 5124 C CA . THR C 1 95 ? 77.057 15.789 6.570 1.00 14.09 127 THR C CA 1
ATOM 5125 C C . THR C 1 95 ? 78.189 16.698 6.099 1.00 15.66 127 THR C C 1
ATOM 5126 O O . THR C 1 95 ? 79.183 16.868 6.809 1.00 17.33 127 THR C O 1
ATOM 5130 N N . GLU C 1 96 ? 78.040 17.249 4.897 1.00 14.68 128 GLU C N 1
ATOM 5131 C CA . GLU C 1 96 ? 79.101 18.038 4.258 1.00 16.07 128 GLU C CA 1
ATOM 5132 C C . GLU C 1 96 ? 78.486 19.108 3.380 1.00 15.28 128 GLU C C 1
ATOM 5133 O O . GLU C 1 96 ? 77.468 18.865 2.715 1.00 16.22 128 GLU C O 1
ATOM 5139 N N . VAL C 1 97 ? 79.104 20.288 3.375 1.00 12.96 129 VAL C N 1
ATOM 5140 C CA . VAL C 1 97 ? 78.698 21.370 2.476 1.00 14.06 129 VAL C CA 1
ATOM 5141 C C . VAL C 1 97 ? 79.637 21.315 1.279 1.00 15.81 129 VAL C C 1
ATOM 5142 O O . VAL C 1 97 ? 80.860 21.303 1.452 1.00 16.26 129 VAL C O 1
ATOM 5146 N N . VAL C 1 98 ? 79.060 21.241 0.078 1.00 13.24 130 VAL C N 1
ATOM 5147 C CA . VAL C 1 98 ? 79.830 20.956 -1.134 1.00 13.56 130 VAL C CA 1
ATOM 5148 C C . VAL C 1 98 ? 79.958 22.193 -1.994 1.00 14.30 130 VAL C C 1
ATOM 5149 O O . VAL C 1 98 ? 78.996 22.948 -2.151 1.00 12.86 130 VAL C O 1
ATOM 5153 N N . GLY C 1 99 ? 81.145 22.391 -2.557 1.00 12.61 131 GLY C N 1
ATOM 5154 C CA . GLY C 1 99 ? 81.331 23.416 -3.570 1.00 12.89 131 GLY C CA 1
ATOM 5155 C C . GLY C 1 99 ? 82.073 24.674 -3.171 1.00 12.31 131 GLY C C 1
ATOM 5156 O O . GLY C 1 99 ? 82.105 25.618 -3.958 1.00 13.67 131 GLY C O 1
ATOM 5157 N N . SER C 1 100 ? 82.691 24.710 -1.983 1.00 11.59 132 SER C N 1
ATOM 5158 C CA . SER C 1 100 ? 83.433 25.913 -1.580 1.00 12.48 132 SER C CA 1
ATOM 5159 C C . SER C 1 100 ? 84.529 26.287 -2.593 1.00 11.50 132 SER C C 1
ATOM 5160 O O . SER C 1 100 ? 84.826 27.474 -2.789 1.00 12.09 132 SER C O 1
ATOM 5163 N N . GLY C 1 101 ? 85.112 25.285 -3.253 1.00 11.33 133 GLY C N 1
ATOM 5164 C CA . GLY C 1 101 ? 86.113 25.553 -4.290 1.00 12.05 133 GLY C CA 1
ATOM 5165 C C . GLY C 1 101 ? 85.605 26.458 -5.413 1.00 13.08 133 GLY C C 1
ATOM 5166 O O . GLY C 1 101 ? 86.388 27.169 -6.033 1.00 12.17 133 GLY C O 1
ATOM 5167 N N . SER C 1 102 ? 84.295 26.445 -5.672 1.00 12.03 134 SER C N 1
ATOM 5168 C CA . SER C 1 102 ? 83.725 27.308 -6.729 1.00 12.29 134 SER C CA 1
ATOM 5169 C C . SER C 1 102 ? 83.898 28.792 -6.406 1.00 12.22 134 SER C C 1
ATOM 5170 O O . SER C 1 102 ? 83.884 29.643 -7.305 1.00 12.30 134 SER C O 1
ATOM 5173 N N . LEU C 1 103 ? 84.077 29.105 -5.123 1.00 11.36 135 LEU C N 1
ATOM 5174 C CA . LEU C 1 103 ? 84.304 30.490 -4.710 1.00 11.40 135 LEU C CA 1
ATOM 5175 C C . LEU C 1 103 ? 85.687 31.011 -5.116 1.00 10.74 135 LEU C C 1
ATOM 5176 O O . LEU C 1 103 ? 85.964 32.216 -5.003 1.00 12.03 135 LEU C O 1
ATOM 5181 N N . LEU C 1 104 ? 86.545 30.110 -5.601 1.00 10.92 136 LEU C N 1
ATOM 5182 C CA . LEU C 1 104 ? 87.847 30.499 -6.145 1.00 10.73 136 LEU C CA 1
ATOM 5183 C C . LEU C 1 104 ? 87.753 31.069 -7.563 1.00 12.12 136 LEU C C 1
ATOM 5184 O O . LEU C 1 104 ? 88.774 31.439 -8.156 1.00 13.50 136 LEU C O 1
ATOM 5189 N N . ASP C 1 105 ? 86.543 31.119 -8.126 1.00 11.38 137 ASP C N 1
ATOM 5190 C CA . ASP C 1 105 ? 86.331 31.883 -9.363 1.00 11.99 137 ASP C CA 1
ATOM 5191 C C . ASP C 1 105 ? 86.388 33.379 -9.067 1.00 12.18 137 ASP C C 1
ATOM 5192 O O . ASP C 1 105 ? 85.422 33.963 -8.556 1.00 12.79 137 ASP C O 1
ATOM 5197 N N . VAL C 1 106 ? 87.533 33.991 -9.369 1.00 11.30 138 VAL C N 1
ATOM 5198 C CA . VAL C 1 106 ? 87.704 35.436 -9.222 1.00 11.17 138 VAL C CA 1
ATOM 5199 C C . VAL C 1 106 ? 87.960 36.076 -10.589 1.00 11.46 138 VAL C C 1
ATOM 5200 O O . VAL C 1 106 ? 88.597 37.134 -10.691 1.00 11.25 138 VAL C O 1
ATOM 5204 N N . HIS C 1 107 ? 87.420 35.447 -11.633 1.00 11.23 139 HIS C N 1
ATOM 5205 C CA . HIS C 1 107 ? 87.626 35.923 -13.010 1.00 11.92 139 HIS C CA 1
ATOM 5206 C C . HIS C 1 107 ? 86.352 36.470 -13.658 1.00 12.40 139 HIS C C 1
ATOM 5207 O O . HIS C 1 107 ? 86.362 36.823 -14.844 1.00 12.83 139 HIS C O 1
ATOM 5214 N N . GLY C 1 108 ? 85.267 36.536 -12.881 1.00 12.83 140 GLY C N 1
ATOM 5215 C CA . GLY C 1 108 ? 83.993 37.051 -13.393 1.00 13.68 140 GLY C CA 1
ATOM 5216 C C . GLY C 1 108 ? 83.887 38.567 -13.450 1.00 13.14 140 GLY C C 1
ATOM 5217 O O . GLY C 1 108 ? 84.896 39.285 -13.500 1.00 12.75 140 GLY C O 1
ATOM 5218 N N . PHE C 1 109 ? 82.647 39.053 -13.427 1.00 12.91 141 PHE C N 1
ATOM 5219 C CA . PHE C 1 109 ? 82.349 40.477 -13.629 1.00 13.09 141 PHE C CA 1
ATOM 5220 C C . PHE C 1 109 ? 81.831 41.162 -12.353 1.00 14.12 141 PHE C C 1
ATOM 5221 O O . PHE C 1 109 ? 81.129 42.176 -12.430 1.00 15.35 141 PHE C O 1
ATOM 5229 N N . ASN C 1 110 ? 82.194 40.638 -11.178 1.00 13.13 142 ASN C N 1
ATOM 5230 C CA . ASN C 1 110 ? 81.825 41.299 -9.923 1.00 13.07 142 ASN C CA 1
ATOM 5231 C C . ASN C 1 110 ? 82.565 42.624 -9.767 1.00 12.98 142 ASN C C 1
ATOM 5232 O O . ASN C 1 110 ? 83.512 42.914 -10.500 1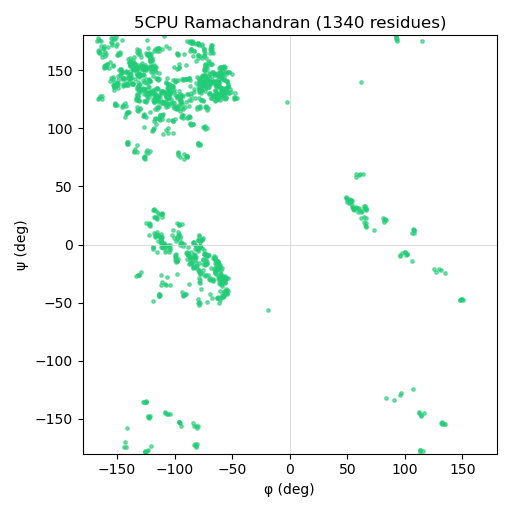.00 12.51 142 ASN C O 1
ATOM 5237 N N . LYS C 1 111 ? 82.156 43.412 -8.780 1.00 12.36 143 LYS C N 1
ATOM 5238 C CA . LYS C 1 111 ? 82.926 44.591 -8.379 1.00 13.70 143 LYS C CA 1
ATOM 5239 C C . LYS C 1 111 ? 84.411 44.203 -8.276 1.00 13.79 143 LYS C C 1
ATOM 5240 O O . LYS C 1 111 ? 84.746 43.230 -7.583 1.00 13.72 143 LYS C O 1
ATOM 5246 N N . PRO C 1 112 ? 85.296 44.935 -8.977 1.00 12.62 144 PRO C N 1
ATOM 5247 C CA . PRO C 1 112 ? 86.716 44.563 -8.971 1.00 13.79 144 PRO C CA 1
ATOM 5248 C C . PRO C 1 112 ? 87.429 45.033 -7.708 1.00 13.10 144 PRO C C 1
ATOM 5249 O O . PRO C 1 112 ? 86.951 45.948 -7.024 1.00 13.26 144 PRO C O 1
ATOM 5253 N N . THR C 1 113 ? 88.579 44.421 -7.415 1.00 12.31 145 THR C N 1
ATOM 5254 C CA . THR C 1 113 ? 89.347 44.790 -6.219 1.00 12.67 145 THR C CA 1
ATOM 5255 C C . THR C 1 113 ? 89.989 46.182 -6.290 1.00 12.66 145 THR C C 1
ATOM 5256 O O . THR C 1 113 ? 90.168 46.842 -5.257 1.00 14.10 145 THR C O 1
ATOM 5260 N N . ASP C 1 114 ? 90.319 46.638 -7.498 1.00 13.25 146 ASP C N 1
ATOM 5261 C CA . ASP C 1 114 ? 90.787 48.010 -7.707 1.00 13.94 146 ASP C CA 1
ATOM 5262 C C . ASP C 1 114 ? 89.669 48.809 -8.372 1.00 15.17 146 ASP C C 1
ATOM 5263 O O . ASP C 1 114 ? 89.471 48.715 -9.583 1.00 14.59 146 ASP C O 1
ATOM 5268 N N . THR C 1 115 ? 88.935 49.589 -7.587 1.00 14.93 147 THR C N 1
ATOM 5269 C CA . THR C 1 115 ? 87.810 50.339 -8.160 1.00 15.87 147 THR C CA 1
ATOM 5270 C C . THR C 1 115 ? 88.242 51.681 -8.733 1.00 16.58 147 THR C C 1
ATOM 5271 O O . THR C 1 115 ? 87.483 52.317 -9.471 1.00 19.06 147 THR C O 1
ATOM 5275 N N . VAL C 1 116 ? 89.459 52.119 -8.406 1.00 13.99 148 VAL C N 1
ATOM 5276 C CA . VAL C 1 116 ? 89.970 53.397 -8.915 1.00 15.09 148 VAL C CA 1
ATOM 5277 C C . VAL C 1 116 ? 90.232 53.276 -10.420 1.00 15.04 148 VAL C C 1
ATOM 5278 O O . VAL C 1 116 ? 89.900 54.176 -11.195 1.00 14.75 148 VAL C O 1
ATOM 5282 N N . ASN C 1 117 ? 90.823 52.153 -10.812 1.00 14.55 149 ASN C N 1
ATOM 5283 C CA . ASN C 1 117 ? 91.133 51.873 -12.210 1.00 14.83 149 ASN C CA 1
ATOM 5284 C C . ASN C 1 117 ? 90.278 50.796 -12.870 1.00 13.34 149 ASN C C 1
ATOM 5285 O O . ASN C 1 117 ? 90.396 50.581 -14.084 1.00 13.50 149 ASN C O 1
ATOM 5290 N N . THR C 1 118 ? 89.426 50.134 -12.079 1.00 12.95 150 THR C N 1
ATOM 5291 C CA . THR C 1 118 ? 88.546 49.055 -12.553 1.00 13.44 150 THR C CA 1
ATOM 5292 C C . THR C 1 118 ? 89.389 47.873 -13.037 1.00 13.39 150 THR C C 1
ATOM 5293 O O . THR C 1 118 ? 89.341 47.480 -14.202 1.00 14.26 150 THR C O 1
ATOM 5297 N N . LYS C 1 119 ? 90.176 47.333 -12.104 1.00 13.30 151 LYS C N 1
ATOM 5298 C CA . LYS C 1 119 ? 91.217 46.351 -12.405 1.00 12.99 151 LYS C CA 1
ATOM 5299 C C . LYS C 1 119 ? 91.328 45.369 -11.246 1.00 12.50 151 LYS C C 1
ATOM 5300 O O . LYS C 1 119 ? 90.669 45.518 -10.219 1.00 12.73 151 LYS C O 1
ATOM 5306 N N . GLY C 1 120 ? 92.181 44.368 -11.415 1.00 13.05 152 GLY C N 1
ATOM 5307 C CA . GLY C 1 120 ? 92.510 43.468 -10.315 1.00 11.80 152 GLY C CA 1
ATOM 5308 C C . GLY C 1 120 ? 91.862 42.128 -10.529 1.00 10.67 152 GLY C C 1
ATOM 5309 O O . GLY C 1 120 ? 92.070 41.489 -11.564 1.00 12.93 152 GLY C O 1
ATOM 5310 N N . ILE C 1 121 ? 91.080 41.695 -9.548 1.00 11.01 153 ILE C N 1
ATOM 5311 C CA . ILE C 1 121 ? 90.267 40.492 -9.716 1.00 11.02 153 ILE C CA 1
ATOM 5312 C C . ILE C 1 121 ? 88.805 40.801 -9.432 1.00 11.72 153 ILE C C 1
ATOM 5313 O O . ILE C 1 121 ? 88.477 41.839 -8.854 1.00 12.12 153 ILE C O 1
ATOM 5318 N N . SER C 1 122 ? 87.938 39.882 -9.847 1.00 11.25 154 SER C N 1
ATOM 5319 C CA . SER C 1 122 ? 86.517 39.923 -9.515 1.00 12.00 154 SER C CA 1
ATOM 5320 C C . SER C 1 122 ? 86.393 39.556 -8.035 1.00 11.32 154 SER C C 1
ATOM 5321 O O . SER C 1 122 ? 86.804 38.469 -7.635 1.00 13.82 154 SER C O 1
ATOM 5324 N N . THR C 1 123 ? 85.865 40.465 -7.219 1.00 10.76 155 THR C N 1
ATOM 5325 C CA . THR C 1 123 ? 85.846 40.248 -5.767 1.00 11.69 155 THR C CA 1
ATOM 5326 C C . THR C 1 123 ? 85.074 38.964 -5.451 1.00 11.99 155 THR C C 1
ATOM 5327 O O . THR C 1 123 ? 83.943 38.803 -5.903 1.00 13.10 155 THR C O 1
ATOM 5331 N N . PRO C 1 124 ? 85.685 38.046 -4.676 1.00 12.83 156 PRO C N 1
ATOM 5332 C CA . PRO C 1 124 ? 84.967 36.815 -4.381 1.00 12.10 156 PRO C CA 1
ATOM 5333 C C . PRO C 1 124 ? 83.884 37.031 -3.333 1.00 10.86 156 PRO C C 1
ATOM 5334 O O . PRO C 1 124 ? 83.815 38.096 -2.712 1.00 12.14 156 PRO C O 1
ATOM 5338 N N . VAL C 1 125 ? 83.051 36.012 -3.145 1.00 11.98 157 VAL C N 1
ATOM 5339 C CA . VAL C 1 125 ? 81.998 36.026 -2.135 1.00 11.10 157 VAL C CA 1
ATOM 5340 C C . VAL C 1 125 ? 82.598 36.283 -0.743 1.00 11.89 157 VAL C C 1
ATOM 5341 O O . VAL C 1 125 ? 83.605 35.677 -0.373 1.00 13.44 157 VAL C O 1
ATOM 5345 N N . GLU C 1 126 ? 81.982 37.202 0.003 1.00 12.66 158 GLU C N 1
ATOM 5346 C CA . GLU C 1 126 ? 82.458 37.628 1.336 1.00 13.60 158 GLU C CA 1
ATOM 5347 C C . GLU C 1 126 ? 81.252 38.040 2.162 1.00 12.00 158 GLU C C 1
ATOM 5348 O O . GLU C 1 126 ? 80.184 38.319 1.615 1.00 12.74 158 GLU C O 1
ATOM 5354 N N . GLY C 1 127 ? 81.446 38.114 3.473 1.00 11.43 159 GLY C N 1
ATOM 5355 C CA . GLY C 1 127 ? 80.447 38.709 4.352 1.00 12.64 159 GLY C CA 1
ATOM 5356 C C . GLY C 1 127 ? 79.820 37.724 5.309 1.00 13.09 159 GLY C C 1
ATOM 5357 O O . GLY C 1 127 ? 80.473 36.782 5.773 1.00 11.59 159 GLY C O 1
ATOM 5358 N N . SER C 1 128 ? 78.544 37.955 5.605 1.00 11.86 160 SER C N 1
ATOM 5359 C CA . SER C 1 128 ? 77.835 37.187 6.622 1.00 12.41 160 SER C CA 1
ATOM 5360 C C . SER C 1 128 ? 77.595 35.746 6.183 1.00 12.64 160 SER C C 1
ATOM 5361 O O . SER C 1 128 ? 77.247 35.479 5.029 1.00 12.78 160 SER C O 1
ATOM 5364 N N . GLN C 1 129 ? 77.795 34.824 7.116 1.00 12.80 161 GLN C N 1
ATOM 5365 C CA . GLN C 1 129 ? 77.715 33.396 6.834 1.00 12.33 161 GLN C CA 1
ATOM 5366 C C . GLN C 1 129 ? 76.830 32.729 7.859 1.00 12.14 161 GLN C C 1
ATOM 5367 O O . GLN C 1 129 ? 76.817 33.121 9.023 1.00 13.45 161 GLN C O 1
ATOM 5373 N N . TYR C 1 130 ? 76.112 31.697 7.438 1.00 11.58 162 TYR C N 1
ATOM 5374 C CA . TYR C 1 130 ? 75.143 31.079 8.329 1.00 12.30 162 TYR C CA 1
ATOM 5375 C C . TYR C 1 130 ? 75.028 29.627 7.916 1.00 12.17 162 TYR C C 1
ATOM 5376 O O . TYR C 1 130 ? 74.685 29.335 6.769 1.00 13.81 162 TYR C O 1
ATOM 5385 N N . HIS C 1 131 ? 75.348 28.725 8.841 1.00 11.49 163 HIS C N 1
ATOM 5386 C CA . HIS C 1 131 ? 75.308 27.293 8.566 1.00 12.05 163 HIS C CA 1
ATOM 5387 C C . HIS C 1 131 ? 74.536 26.600 9.665 1.00 13.28 163 HIS C C 1
ATOM 5388 O O . HIS C 1 131 ? 74.931 26.642 10.826 1.00 14.03 163 HIS C O 1
ATOM 5395 N N . VAL C 1 132 ? 73.422 25.983 9.294 1.00 12.98 164 VAL C N 1
ATOM 5396 C CA . VAL C 1 132 ? 72.633 25.209 10.246 1.00 13.89 164 VAL C CA 1
ATOM 5397 C C . VAL C 1 132 ? 72.209 23.916 9.574 1.00 13.23 164 VAL C C 1
ATOM 5398 O O . VAL C 1 132 ? 71.830 23.920 8.396 1.00 14.38 164 VAL C O 1
ATOM 5402 N N . PHE C 1 133 ? 72.271 22.810 10.306 1.00 14.28 165 PHE C N 1
ATOM 5403 C CA . PHE C 1 133 ? 71.621 21.587 9.834 1.00 13.52 165 PHE C CA 1
ATOM 5404 C C . PHE C 1 133 ? 70.894 20.903 10.984 1.00 14.30 165 PHE C C 1
ATOM 5405 O O . PHE C 1 133 ? 71.230 21.100 12.164 1.00 14.25 165 PHE C O 1
ATOM 5413 N N . ALA C 1 134 ? 69.882 20.117 10.633 1.00 13.69 166 ALA C N 1
ATOM 5414 C CA . ALA C 1 134 ? 69.107 19.384 11.619 1.00 13.80 166 ALA C CA 1
ATOM 5415 C C . ALA C 1 134 ? 68.673 18.049 11.047 1.00 14.22 166 ALA C C 1
ATOM 5416 O O . ALA C 1 134 ? 68.461 17.903 9.830 1.00 14.43 166 ALA C O 1
ATOM 5418 N N . VAL C 1 135 ? 68.563 17.066 11.934 1.00 14.71 167 VAL C N 1
ATOM 5419 C CA . VAL C 1 135 ? 68.052 15.751 11.579 1.00 15.23 167 VAL C CA 1
ATOM 5420 C C . VAL C 1 135 ? 67.044 15.385 12.657 1.00 15.77 167 VAL C C 1
ATOM 5421 O O . VAL C 1 135 ? 67.366 15.411 13.853 1.00 15.16 167 VAL C O 1
ATOM 5425 N N . GLY C 1 136 ? 65.828 15.036 12.250 1.00 16.52 168 GLY C N 1
ATOM 5426 C CA . GLY C 1 136 ? 64.796 14.714 13.230 1.00 16.41 168 GLY C CA 1
ATOM 5427 C C . GLY C 1 136 ? 63.752 13.722 12.766 1.00 17.30 168 GLY C C 1
ATOM 5428 O O . GLY C 1 136 ? 63.687 13.371 11.588 1.00 18.29 168 GLY C O 1
ATOM 5429 N N . GLY C 1 137 ? 62.929 13.279 13.709 1.00 17.01 169 GLY C N 1
ATOM 5430 C CA . GLY C 1 137 ? 61.858 12.310 13.431 1.00 18.72 169 GLY C CA 1
ATOM 5431 C C . GLY C 1 137 ? 60.523 12.984 13.168 1.00 20.57 169 GLY C C 1
ATOM 5432 O O . GLY C 1 137 ? 59.493 12.315 13.065 1.00 21.90 169 GLY C O 1
ATOM 5433 N N . GLU C 1 138 ? 60.552 14.312 13.071 1.00 19.86 170 GLU C N 1
ATOM 5434 C CA . GLU C 1 138 ? 59.370 15.147 12.815 1.00 20.45 170 GLU C CA 1
ATOM 5435 C C . GLU C 1 138 ? 59.882 16.517 12.344 1.00 18.95 170 GLU C C 1
ATOM 5436 O O . GLU C 1 138 ? 61.087 16.776 12.425 1.00 18.16 170 GLU C O 1
ATOM 5442 N N . PRO C 1 139 ? 58.998 17.391 11.816 1.00 18.16 171 PRO C N 1
ATOM 5443 C CA . PRO C 1 139 ? 59.511 18.685 11.333 1.00 17.91 171 PRO C CA 1
ATOM 5444 C C . PRO C 1 139 ? 60.284 19.478 12.391 1.00 17.43 171 PRO C C 1
ATOM 5445 O O . PRO C 1 139 ? 59.974 19.401 13.579 1.00 18.58 171 PRO C O 1
ATOM 5449 N N . LEU C 1 140 ? 61.292 20.221 11.955 1.00 16.62 172 LEU C N 1
ATOM 5450 C CA . LEU C 1 140 ? 62.016 21.113 12.849 1.00 16.78 172 LEU C CA 1
ATOM 5451 C C . LEU C 1 140 ? 61.047 22.150 13.416 1.00 17.05 172 LEU C C 1
ATOM 5452 O O . LEU C 1 140 ? 60.302 22.789 12.659 1.00 18.21 172 LEU C O 1
ATOM 5457 N N . ASP C 1 141 ? 61.032 22.295 14.741 1.00 16.46 173 ASP C N 1
ATOM 5458 C CA . ASP C 1 141 ? 60.222 23.340 15.378 1.00 15.96 173 ASP C CA 1
ATOM 5459 C C . ASP C 1 141 ? 60.932 24.683 15.256 1.00 16.00 173 ASP C C 1
ATOM 5460 O O . ASP C 1 141 ? 62.126 24.779 15.536 1.00 16.50 173 ASP C O 1
ATOM 5465 N N . LEU C 1 142 ? 60.184 25.713 14.853 1.00 15.54 174 LEU C N 1
ATOM 5466 C CA . LEU C 1 142 ? 60.729 27.042 14.592 1.00 16.82 174 LEU C CA 1
ATOM 5467 C C . LEU C 1 142 ? 60.171 28.081 15.557 1.00 15.92 174 LEU C C 1
ATOM 5468 O O . LEU C 1 142 ? 58.995 28.046 15.920 1.00 17.35 174 LEU C O 1
ATOM 5473 N N . GLN C 1 143 ? 61.038 29.007 15.955 1.00 16.33 175 GLN C N 1
ATOM 5474 C CA . GLN C 1 143 ? 60.676 30.155 16.772 1.00 16.48 175 GLN C CA 1
ATOM 5475 C C . GLN C 1 143 ? 60.932 31.409 15.943 1.00 15.93 175 GLN C C 1
ATOM 5476 O O . GLN C 1 143 ? 62.039 31.592 15.428 1.00 16.37 175 GLN C O 1
ATOM 5482 N N . GLY C 1 144 ? 59.920 32.264 15.804 1.00 15.61 176 GLY C N 1
ATOM 5483 C CA . GLY C 1 144 ? 60.084 33.508 15.048 1.00 16.53 176 GLY C CA 1
ATOM 5484 C C . GLY C 1 144 ? 60.808 34.553 15.877 1.00 17.73 176 GLY C C 1
ATOM 5485 O O . GLY C 1 144 ? 60.605 34.638 17.085 1.00 18.85 176 GLY C O 1
ATOM 5486 N N . LEU C 1 145 ? 61.662 35.342 15.227 1.00 14.39 177 LEU C N 1
ATOM 5487 C CA . LEU C 1 145 ? 62.319 36.496 15.855 1.00 14.33 177 LEU C CA 1
ATOM 5488 C C . LEU C 1 145 ? 62.902 37.310 14.713 1.00 14.83 177 LEU C C 1
ATOM 5489 O O . LEU C 1 145 ? 63.642 36.775 13.885 1.00 14.69 177 LEU C O 1
ATOM 5494 N N . VAL C 1 146 ? 62.560 38.591 14.664 1.00 14.96 178 VAL C N 1
ATOM 5495 C CA . VAL C 1 146 ? 62.966 39.452 13.545 1.00 14.20 178 VAL C CA 1
ATOM 5496 C C . VAL C 1 146 ? 63.785 40.663 13.989 1.00 14.69 178 VAL C C 1
ATOM 5497 O O . VAL C 1 146 ? 63.747 41.071 15.155 1.00 15.28 178 VAL C O 1
ATOM 5501 N N . THR C 1 147 ? 64.516 41.239 13.041 1.00 13.95 179 THR C N 1
ATOM 5502 C CA . THR C 1 147 ? 65.167 42.525 13.255 1.00 13.50 179 THR C CA 1
ATOM 5503 C C . THR C 1 147 ? 64.123 43.619 13.486 1.00 15.36 179 THR C C 1
ATOM 5504 O O . THR C 1 147 ? 64.245 44.425 14.419 1.00 14.14 179 THR C O 1
ATOM 5508 N N . ASP C 1 148 ? 63.087 43.628 12.649 1.00 15.49 180 ASP C N 1
ATOM 5509 C CA . ASP C 1 148 ? 62.112 44.719 12.637 1.00 16.13 180 ASP C CA 1
ATOM 5510 C C . ASP C 1 148 ? 60.682 44.199 12.457 1.00 17.32 180 ASP C C 1
ATOM 5511 O O . ASP C 1 148 ? 60.327 43.662 11.401 1.00 16.83 180 ASP C O 1
ATOM 5516 N N . ALA C 1 149 ? 59.867 44.381 13.493 1.00 16.43 181 ALA C N 1
ATOM 5517 C CA . ALA C 1 149 ? 58.463 43.966 13.473 1.00 18.11 181 ALA C CA 1
ATOM 5518 C C . ALA C 1 149 ? 57.647 44.772 12.455 1.00 18.62 181 ALA C C 1
ATOM 5519 O O . ALA C 1 149 ? 56.507 44.414 12.135 1.00 19.32 181 ALA C O 1
ATOM 5521 N N . ARG C 1 150 ? 58.229 45.861 11.950 1.00 17.50 182 ARG C N 1
ATOM 5522 C CA . ARG C 1 150 ? 57.559 46.697 10.954 1.00 18.25 182 ARG C CA 1
ATOM 5523 C C . ARG C 1 150 ? 57.851 46.253 9.521 1.00 17.55 182 ARG C C 1
ATOM 5524 O O . ARG C 1 150 ? 57.246 46.784 8.582 1.00 19.32 182 ARG C O 1
ATOM 5532 N N . THR C 1 151 ? 58.760 45.293 9.348 1.00 17.35 183 THR C N 1
ATOM 5533 C CA . THR C 1 151 ? 59.088 44.795 8.005 1.00 17.19 183 THR C CA 1
ATOM 5534 C C . THR C 1 151 ? 57.825 44.279 7.318 1.00 18.32 183 THR C C 1
ATOM 5535 O O . THR C 1 151 ? 57.061 43.505 7.900 1.00 18.04 183 THR C O 1
ATOM 5539 N N . LYS C 1 152 ? 57.618 44.735 6.085 1.00 18.54 184 LYS C N 1
ATOM 5540 C CA . LYS C 1 152 ? 56.427 44.395 5.315 1.00 19.02 184 LYS C CA 1
ATOM 5541 C C . LYS C 1 152 ? 56.740 43.236 4.370 1.00 20.64 184 LYS C C 1
ATOM 5542 O O . LYS C 1 152 ? 56.938 43.431 3.167 1.00 22.27 184 LYS C O 1
ATOM 5548 N N . TYR C 1 153 ? 56.795 42.027 4.926 1.00 19.69 185 TYR C N 1
ATOM 5549 C CA . TYR C 1 153 ? 57.003 40.828 4.111 1.00 19.22 185 TYR C CA 1
ATOM 5550 C C . TYR C 1 153 ? 55.798 40.606 3.210 1.00 20.64 185 TYR C C 1
ATOM 5551 O O . TYR C 1 153 ? 54.666 40.943 3.582 1.00 21.63 185 TYR C O 1
ATOM 5560 N N . LYS C 1 154 ? 56.031 40.040 2.027 1.00 20.61 186 LYS C N 1
ATOM 5561 C CA . LYS C 1 154 ? 54.920 39.667 1.149 1.00 21.41 186 LYS C CA 1
ATOM 5562 C C . LYS C 1 154 ? 54.004 38.662 1.845 1.00 22.70 186 LYS C C 1
ATOM 5563 O O . LYS C 1 154 ? 54.460 37.820 2.627 1.00 20.86 186 LYS C O 1
ATOM 5569 N N . GLU C 1 155 ? 52.710 38.750 1.559 1.00 23.46 187 GLU C N 1
ATOM 5570 C CA . GLU C 1 155 ? 51.762 37.790 2.122 1.00 25.50 187 GLU C CA 1
ATOM 5571 C C . GLU C 1 155 ? 51.787 36.455 1.392 1.00 26.42 187 GLU C C 1
ATOM 5572 O O . GLU C 1 155 ? 51.596 35.405 2.004 1.00 32.06 187 GLU C O 1
ATOM 5578 N N . GLU C 1 156 ? 52.040 36.496 0.089 1.00 24.33 188 GLU C N 1
ATOM 5579 C CA . GLU C 1 156 ? 52.080 35.283 -0.724 1.00 29.06 188 GLU C CA 1
ATOM 5580 C C . GLU C 1 156 ? 53.508 34.926 -1.089 1.00 27.38 188 GLU C C 1
ATOM 5581 O O . GLU C 1 156 ? 54.311 35.804 -1.415 1.00 26.35 188 GLU C O 1
ATOM 5587 N N . GLY C 1 157 ? 53.826 33.635 -1.018 1.00 25.56 189 GLY C N 1
ATOM 5588 C CA . GLY C 1 157 ? 55.108 33.129 -1.494 1.00 22.02 189 GLY C CA 1
ATOM 5589 C C . GLY C 1 157 ? 56.187 32.928 -0.444 1.00 20.99 189 GLY C C 1
ATOM 5590 O O . GLY C 1 157 ? 57.257 32.407 -0.754 1.00 21.14 189 GLY C O 1
ATOM 5591 N N . VAL C 1 158 ? 55.910 33.365 0.784 1.00 21.05 190 VAL C N 1
ATOM 5592 C CA . VAL C 1 158 ? 56.763 33.111 1.951 1.00 19.75 190 VAL C CA 1
ATOM 5593 C C . VAL C 1 158 ? 55.859 32.859 3.148 1.00 20.36 190 VAL C C 1
ATOM 5594 O O . VAL C 1 158 ? 54.743 33.387 3.201 1.00 21.46 190 VAL C O 1
ATOM 5598 N N . VAL C 1 159 ? 56.328 32.039 4.084 1.00 18.24 191 VAL C N 1
ATOM 5599 C CA . VAL C 1 159 ? 55.635 31.841 5.349 1.00 19.90 191 VAL C CA 1
ATOM 5600 C C . VAL C 1 159 ? 56.347 32.688 6.393 1.00 19.02 191 VAL C C 1
ATOM 5601 O O . VAL C 1 159 ? 57.533 32.479 6.682 1.00 17.87 191 VAL C O 1
ATOM 5605 N N . THR C 1 160 ? 55.622 33.655 6.945 1.00 17.58 192 THR C N 1
ATOM 5606 C CA . THR C 1 160 ? 56.203 34.580 7.913 1.00 18.45 192 THR C CA 1
ATOM 5607 C C . THR C 1 160 ? 55.336 34.544 9.171 1.00 19.02 192 THR C C 1
ATOM 5608 O O . THR C 1 160 ? 54.377 33.762 9.238 1.00 18.41 192 THR C O 1
ATOM 5612 N N . ILE C 1 161 ? 55.675 35.354 10.176 1.00 17.48 193 ILE C N 1
ATOM 5613 C CA . ILE C 1 161 ? 54.933 35.327 11.446 1.00 17.55 193 ILE C CA 1
ATOM 5614 C C . ILE C 1 161 ? 53.442 35.603 11.222 1.00 18.93 193 ILE C C 1
ATOM 5615 O O . ILE C 1 161 ? 52.590 34.902 11.776 1.00 20.35 193 ILE C O 1
ATOM 5620 N N . LYS C 1 162 ? 53.127 36.603 10.396 1.00 19.76 194 LYS C N 1
ATOM 5621 C CA . LYS C 1 162 ? 51.721 36.934 10.101 1.00 20.55 194 LYS C CA 1
ATOM 5622 C C . LYS C 1 162 ? 50.948 35.780 9.441 1.00 22.10 194 LYS C C 1
ATOM 5623 O O . LYS C 1 162 ? 49.747 35.635 9.665 1.00 23.05 194 LYS C O 1
ATOM 5629 N N . THR C 1 163 ? 51.633 34.955 8.649 1.00 21.54 195 THR C N 1
ATOM 5630 C CA . THR C 1 163 ? 51.005 33.772 8.043 1.00 21.71 195 THR C CA 1
ATOM 5631 C C . THR C 1 163 ? 50.425 32.866 9.137 1.00 22.86 195 THR C C 1
ATOM 5632 O O . THR C 1 163 ? 49.328 32.319 8.995 1.00 23.98 195 THR C O 1
ATOM 5636 N N . ILE C 1 164 ? 51.175 32.730 10.227 1.00 21.83 196 ILE C N 1
ATOM 5637 C CA . ILE C 1 164 ? 50.810 31.864 11.347 1.00 23.73 196 ILE C CA 1
ATOM 5638 C C . ILE C 1 164 ? 49.749 32.499 12.249 1.00 24.63 196 ILE C C 1
ATOM 5639 O O . ILE C 1 164 ? 48.730 31.869 12.555 1.00 26.15 196 ILE C O 1
ATOM 5644 N N . THR C 1 165 ? 49.987 33.740 12.669 1.00 23.74 197 THR C N 1
ATOM 5645 C CA . THR C 1 165 ? 49.130 34.397 13.668 1.00 25.10 197 THR C CA 1
ATOM 5646 C C . THR C 1 165 ? 47.883 35.054 13.080 1.00 26.61 197 THR C C 1
ATOM 5647 O O . THR C 1 165 ? 46.915 35.311 13.808 1.00 25.67 197 THR C O 1
ATOM 5651 N N . LYS C 1 166 ? 47.918 35.323 11.772 1.00 25.35 198 LYS C N 1
ATOM 5652 C CA . LYS C 1 166 ? 46.858 36.043 11.038 1.00 26.94 198 LYS C CA 1
ATOM 5653 C C . LYS C 1 166 ? 46.755 37.498 11.489 1.00 28.43 198 LYS C C 1
ATOM 5654 O O . LYS C 1 166 ? 45.745 38.167 11.255 1.00 31.26 198 LYS C O 1
ATOM 5660 N N . LYS C 1 167 ? 47.811 37.978 12.139 1.00 27.29 199 LYS C N 1
ATOM 5661 C CA . LYS C 1 167 ? 47.870 39.344 12.646 1.00 25.72 199 LYS C CA 1
ATOM 5662 C C . LYS C 1 167 ? 49.257 39.902 12.381 1.00 25.56 199 LYS C C 1
ATOM 5663 O O . LYS C 1 167 ? 50.230 39.144 12.278 1.00 22.39 199 LYS C O 1
ATOM 5669 N N . ASP C 1 168 ? 49.346 41.223 12.267 1.00 25.11 200 ASP C N 1
ATOM 5670 C CA . ASP C 1 168 ? 50.633 41.886 12.104 1.00 24.62 200 ASP C CA 1
ATOM 5671 C C . ASP C 1 168 ? 51.577 41.518 13.246 1.00 24.14 200 ASP C C 1
ATOM 5672 O O . ASP C 1 168 ? 51.143 41.182 14.355 1.00 23.79 200 ASP C O 1
ATOM 5677 N N . MET C 1 169 ? 52.871 41.574 12.960 1.00 22.17 201 MET C N 1
ATOM 5678 C CA . MET C 1 169 ? 53.877 41.366 13.987 1.00 21.63 201 MET C CA 1
ATOM 5679 C C . MET C 1 169 ? 53.747 42.410 15.094 1.00 22.30 201 MET C C 1
ATOM 5680 O O . MET C 1 169 ? 53.250 43.524 14.868 1.00 22.97 201 MET C O 1
ATOM 5685 N N . VAL C 1 170 ? 54.183 42.033 16.291 1.00 20.02 202 VAL C N 1
ATOM 5686 C CA . VAL C 1 170 ? 54.177 42.937 17.437 1.00 20.00 202 VAL C CA 1
ATOM 5687 C C . VAL C 1 170 ? 55.612 43.211 17.875 1.00 19.18 202 VAL C C 1
ATOM 5688 O O . VAL C 1 170 ? 56.547 42.534 17.426 1.00 18.46 202 VAL C O 1
ATOM 5692 N N . ASN C 1 171 ? 55.798 44.192 18.754 1.00 19.96 203 ASN C N 1
ATOM 5693 C CA . ASN C 1 171 ? 57.155 44.547 19.155 1.00 18.83 203 ASN C CA 1
ATOM 5694 C C . ASN C 1 171 ? 57.902 43.406 19.846 1.00 18.62 203 ASN C C 1
ATOM 5695 O O . ASN C 1 171 ? 59.118 43.319 19.721 1.00 18.24 203 ASN C O 1
ATOM 5700 N N . LYS C 1 172 ? 57.165 42.516 20.519 1.00 19.61 204 LYS C N 1
ATOM 5701 C CA . LYS C 1 172 ? 57.753 41.328 21.166 1.00 20.55 204 LYS C CA 1
ATOM 5702 C C . LYS C 1 172 ? 58.414 40.385 20.161 1.00 18.41 204 LYS C C 1
ATOM 5703 O O . LYS C 1 172 ? 59.257 39.562 20.533 1.00 17.66 204 LYS C O 1
ATOM 5709 N N . ASP C 1 173 ? 58.030 40.489 18.888 1.00 16.88 205 ASP C N 1
ATOM 5710 C CA . ASP C 1 173 ? 58.638 39.656 17.842 1.00 16.82 205 ASP C CA 1
ATOM 5711 C C . ASP C 1 173 ? 60.086 40.022 17.521 1.00 15.89 205 ASP C C 1
ATOM 5712 O O . ASP C 1 173 ? 60.772 39.286 16.810 1.00 15.60 205 ASP C O 1
ATOM 5717 N N . GLN C 1 174 ? 60.556 41.140 18.072 1.00 15.03 206 GLN C N 1
ATOM 5718 C CA . GLN C 1 174 ? 61.964 41.511 17.956 1.00 15.20 206 GLN C CA 1
ATOM 5719 C C . GLN C 1 174 ? 62.800 40.873 19.064 1.00 14.43 206 GLN C C 1
ATOM 5720 O O . GLN C 1 174 ? 64.035 40.897 19.016 1.00 14.66 206 GLN C O 1
ATOM 5726 N N . VAL C 1 175 ? 62.117 40.304 20.054 1.00 15.03 207 VAL C N 1
ATOM 5727 C CA . VAL C 1 175 ? 62.758 39.465 21.076 1.00 15.37 207 VAL C CA 1
ATOM 5728 C C . VAL C 1 175 ? 62.084 38.082 21.034 1.00 15.77 207 VAL C C 1
ATOM 5729 O O . VAL C 1 175 ? 61.660 37.654 19.960 1.00 15.70 207 VAL C O 1
ATOM 5733 N N . LEU C 1 176 ? 61.985 37.381 22.163 1.00 15.79 208 LEU C N 1
ATOM 5734 C CA . LEU C 1 176 ? 61.321 36.074 22.174 1.00 16.61 208 LEU C CA 1
ATOM 5735 C C . LEU C 1 176 ? 59.841 36.203 22.525 1.00 17.37 208 LEU C C 1
ATOM 5736 O O . LEU C 1 176 ? 59.485 36.498 23.662 1.00 17.46 208 LEU C O 1
ATOM 5741 N N . ASN C 1 177 ? 58.990 35.979 21.526 1.00 17.64 209 ASN C N 1
ATOM 5742 C CA . ASN C 1 177 ? 57.548 35.952 21.705 1.00 18.02 209 ASN C CA 1
ATOM 5743 C C . ASN C 1 177 ? 57.072 34.522 21.463 1.00 18.09 209 ASN C C 1
ATOM 5744 O O . ASN C 1 177 ? 57.065 34.061 20.320 1.00 18.26 209 ASN C O 1
ATOM 5749 N N . PRO C 1 178 ? 56.685 33.807 22.537 1.00 20.89 210 PRO C N 1
ATOM 5750 C CA . PRO C 1 178 ? 56.341 32.389 22.382 1.00 22.41 210 PRO C CA 1
ATOM 5751 C C . PRO C 1 178 ? 55.114 32.108 21.500 1.00 22.28 210 PRO C C 1
ATOM 5752 O O . PRO C 1 178 ? 54.908 30.965 21.091 1.00 22.99 210 PRO C O 1
ATOM 5756 N N . ILE C 1 179 ? 54.327 33.137 21.193 1.00 19.82 211 ILE C N 1
ATOM 5757 C CA . ILE C 1 179 ? 53.212 32.993 20.257 1.00 20.39 211 ILE C CA 1
ATOM 5758 C C . ILE C 1 179 ? 53.702 32.709 18.828 1.00 20.18 211 ILE C C 1
ATOM 5759 O O . ILE C 1 179 ? 53.033 32.005 18.054 1.00 22.93 211 ILE C O 1
ATOM 5764 N N . SER C 1 180 ? 54.876 33.238 18.494 1.00 19.53 212 SER C N 1
ATOM 5765 C CA . SER C 1 180 ? 55.353 33.225 17.118 1.00 19.30 212 SER C CA 1
ATOM 5766 C C . SER C 1 180 ? 56.143 31.956 16.816 1.00 19.66 212 SER C C 1
ATOM 5767 O O . SER C 1 180 ? 57.372 31.968 16.758 1.00 19.72 212 SER C O 1
ATOM 5770 N N . LYS C 1 181 ? 55.410 30.857 16.650 1.00 19.26 213 LYS C N 1
ATOM 5771 C CA A LYS C 1 181 ? 56.029 29.563 16.394 0.50 19.20 213 LYS C CA 1
ATOM 5772 C CA B LYS C 1 181 ? 56.004 29.541 16.422 0.50 19.28 213 LYS C CA 1
ATOM 5773 C C . LYS C 1 181 ? 55.457 28.909 15.143 1.00 19.61 213 LYS C C 1
ATOM 5774 O O . LYS C 1 181 ? 54.326 29.195 14.735 1.00 21.29 213 LYS C O 1
ATOM 5785 N N . ALA C 1 182 ? 56.257 28.040 14.527 1.00 18.76 214 ALA C N 1
ATOM 5786 C CA . ALA C 1 182 ? 55.846 27.305 13.331 1.00 19.18 214 ALA C CA 1
ATOM 5787 C C . ALA C 1 182 ? 56.647 26.007 13.231 1.00 19.30 214 ALA C C 1
ATOM 5788 O O . ALA C 1 182 ? 57.499 25.739 14.072 1.00 18.65 214 ALA C O 1
ATOM 5790 N N . LYS C 1 183 ? 56.351 25.205 12.212 1.00 18.45 215 LYS C N 1
ATOM 5791 C CA . LYS C 1 183 ? 57.124 24.000 11.924 1.00 18.49 215 LYS C CA 1
ATOM 5792 C C . LYS C 1 183 ? 57.662 24.096 10.512 1.00 18.08 215 LYS C C 1
ATOM 5793 O O . LYS C 1 183 ? 56.971 24.590 9.615 1.00 19.88 215 LYS C O 1
ATOM 5799 N N . LEU C 1 184 ? 58.897 23.632 10.321 1.00 16.83 216 LEU C N 1
ATOM 5800 C CA . LEU C 1 184 ? 59.520 23.651 9.001 1.00 16.29 216 LEU C CA 1
ATOM 5801 C C . LEU C 1 184 ? 58.977 22.503 8.148 1.00 17.65 216 LEU C C 1
ATOM 5802 O O . LEU C 1 184 ? 59.561 21.415 8.086 1.00 17.47 216 LEU C O 1
ATOM 5807 N N . ASP C 1 185 ? 57.851 22.765 7.489 1.00 18.47 217 ASP C N 1
ATOM 5808 C CA . ASP C 1 185 ? 57.128 21.720 6.769 1.00 21.04 217 ASP C CA 1
ATOM 5809 C C . ASP C 1 185 ? 57.148 21.876 5.245 1.00 20.30 217 ASP C C 1
ATOM 5810 O O . ASP C 1 185 ? 56.545 21.078 4.535 1.00 22.37 217 ASP C O 1
ATOM 5815 N N . LYS C 1 186 ? 57.850 22.898 4.755 1.00 19.31 218 LYS C N 1
ATOM 5816 C CA . LYS C 1 186 ? 57.940 23.174 3.321 1.00 19.41 218 LYS C CA 1
ATOM 5817 C C . LYS C 1 186 ? 59.337 23.687 3.003 1.00 17.64 218 LYS C C 1
ATOM 5818 O O . LYS C 1 186 ? 59.885 24.507 3.739 1.00 18.98 218 LYS C O 1
ATOM 5824 N N . ASP C 1 187 ? 59.899 23.193 1.904 1.00 17.64 219 ASP C N 1
ATOM 5825 C CA . ASP C 1 187 ? 61.189 23.652 1.386 1.00 17.08 219 ASP C CA 1
ATOM 5826 C C . ASP C 1 187 ? 61.051 25.032 0.719 1.00 16.53 219 ASP C C 1
ATOM 5827 O O . ASP C 1 187 ? 60.056 25.305 0.040 1.00 18.36 219 ASP C O 1
ATOM 5832 N N . GLY C 1 188 ? 62.051 25.891 0.915 1.00 15.64 220 GLY C N 1
ATOM 5833 C CA . GLY C 1 188 ? 62.125 27.165 0.195 1.00 15.50 220 GLY C CA 1
ATOM 5834 C C . GLY C 1 188 ? 61.036 28.179 0.501 1.00 17.15 220 GLY C C 1
ATOM 5835 O O . GLY C 1 188 ? 60.690 28.992 -0.364 1.00 19.64 220 GLY C O 1
ATOM 5836 N N . MET C 1 189 ? 60.513 28.156 1.728 1.00 16.85 221 MET C N 1
ATOM 5837 C CA . MET C 1 189 ? 59.357 28.998 2.099 1.00 17.83 221 MET C CA 1
ATOM 5838 C C . MET C 1 189 ? 59.515 29.789 3.402 1.00 18.42 221 MET C C 1
ATOM 5839 O O . MET C 1 189 ? 58.874 30.825 3.569 1.00 18.29 221 MET C O 1
ATOM 5844 N N . TYR C 1 190 ? 60.346 29.296 4.323 1.00 15.71 222 TYR C N 1
ATOM 5845 C CA . TYR C 1 190 ? 60.517 29.910 5.646 1.00 15.22 222 TYR C CA 1
ATOM 5846 C C . TYR C 1 190 ? 61.813 30.729 5.694 1.00 14.56 222 TYR C C 1
ATOM 5847 O O . TYR C 1 190 ? 62.886 30.147 5.743 1.00 15.57 222 TYR C O 1
ATOM 5856 N N . PRO C 1 191 ? 61.720 32.077 5.678 1.00 15.36 223 PRO C N 1
ATOM 5857 C CA . PRO C 1 191 ? 62.952 32.894 5.679 1.00 15.66 223 PRO C CA 1
ATOM 5858 C C . PRO C 1 191 ? 63.817 32.700 6.923 1.00 16.01 223 PRO C C 1
ATOM 5859 O O . PRO C 1 191 ? 63.304 32.657 8.057 1.00 15.37 223 PRO C O 1
ATOM 5863 N N . VAL C 1 192 ? 65.125 32.592 6.705 1.00 14.51 224 VAL C N 1
ATOM 5864 C CA . VAL C 1 192 ? 66.043 32.347 7.806 1.00 14.21 224 VAL C CA 1
ATOM 5865 C C . VAL C 1 192 ? 66.275 33.594 8.662 1.00 13.65 224 VAL C C 1
ATOM 5866 O O . VAL C 1 192 ? 66.742 33.486 9.784 1.00 14.94 224 VAL C O 1
ATOM 5870 N N . GLU C 1 193 ? 65.925 34.777 8.149 1.00 13.41 225 GLU C N 1
ATOM 5871 C CA . GLU C 1 193 ? 65.982 35.981 8.972 1.00 14.00 225 GLU C CA 1
ATOM 5872 C C . GLU C 1 193 ? 64.765 36.118 9.913 1.00 13.81 225 GLU C C 1
ATOM 5873 O O . GLU C 1 193 ? 64.717 37.037 10.733 1.00 15.48 225 GLU C O 1
ATOM 5879 N N . ILE C 1 194 ? 63.804 35.193 9.802 1.00 15.06 226 ILE C N 1
ATOM 5880 C CA . ILE C 1 194 ? 62.611 35.188 10.666 1.00 14.48 226 ILE C CA 1
ATOM 5881 C C . ILE C 1 194 ? 62.578 33.972 11.596 1.00 15.06 226 ILE C C 1
ATOM 5882 O O . ILE C 1 194 ? 62.251 34.091 12.780 1.00 14.96 226 ILE C O 1
ATOM 5887 N N . TRP C 1 195 ? 62.926 32.811 11.046 1.00 13.73 227 TRP C N 1
ATOM 5888 C CA . TRP C 1 195 ? 62.634 31.530 11.690 1.00 13.83 227 TRP C CA 1
ATOM 5889 C C . TRP C 1 195 ? 63.881 30.803 12.164 1.00 13.54 227 TRP C C 1
ATOM 5890 O O . TRP C 1 195 ? 64.756 30.473 11.363 1.00 14.62 227 TRP C O 1
ATOM 5901 N N . HIS C 1 196 ? 63.920 30.527 13.468 1.00 13.43 228 HIS C N 1
ATOM 5902 C CA . HIS C 1 196 ? 65.087 29.949 14.144 1.00 13.01 228 HIS C CA 1
ATOM 5903 C C . HIS C 1 196 ? 64.714 28.642 14.793 1.00 13.99 228 HIS C C 1
ATOM 5904 O O . HIS C 1 196 ? 63.553 28.445 15.135 1.00 15.41 228 HIS C O 1
ATOM 5911 N N . PRO C 1 197 ? 65.693 27.732 14.968 1.00 13.57 229 PRO C N 1
ATOM 5912 C CA . PRO C 1 197 ? 65.322 26.510 15.690 1.00 14.39 229 PRO C CA 1
ATOM 5913 C C . PRO C 1 197 ? 64.811 26.861 17.089 1.00 14.59 229 PRO C C 1
ATOM 5914 O O . PRO C 1 197 ? 65.402 27.698 17.763 1.00 15.81 229 PRO C O 1
ATOM 5918 N N . ASP C 1 198 ? 63.704 26.240 17.498 1.00 14.91 230 ASP C N 1
ATOM 5919 C CA . ASP C 1 198 ? 63.091 26.513 18.797 1.00 15.73 230 ASP C CA 1
ATOM 5920 C C . ASP C 1 198 ? 63.706 25.616 19.881 1.00 15.71 230 ASP C C 1
ATOM 5921 O O . ASP C 1 198 ? 63.479 24.406 19.877 1.00 17.61 230 ASP C O 1
ATOM 5926 N N . PRO C 1 199 ? 64.487 26.200 20.818 1.00 16.87 231 PRO C N 1
ATOM 5927 C CA . PRO C 1 199 ? 65.151 25.356 21.816 1.00 17.23 231 PRO C CA 1
ATOM 5928 C C . PRO C 1 199 ? 64.189 24.841 22.890 1.00 18.76 231 PRO C C 1
ATOM 5929 O O . PRO C 1 199 ? 64.542 23.936 23.645 1.00 19.29 231 PRO C O 1
ATOM 5933 N N . ALA C 1 200 ? 62.984 25.409 22.947 1.00 17.39 232 ALA C N 1
ATOM 5934 C CA . ALA C 1 200 ? 61.969 24.964 23.909 1.00 18.98 232 ALA C CA 1
ATOM 5935 C C . ALA C 1 200 ? 61.187 23.749 23.406 1.00 18.80 232 ALA C C 1
ATOM 5936 O O . ALA C 1 200 ? 60.412 23.155 24.148 1.00 20.29 232 ALA C O 1
ATOM 5938 N N . LYS C 1 201 ? 61.394 23.373 22.149 1.00 17.82 233 LYS C N 1
ATOM 5939 C CA . LYS C 1 201 ? 60.757 22.171 21.617 1.00 17.50 233 LYS C CA 1
ATOM 5940 C C . LYS C 1 201 ? 61.857 21.287 21.028 1.00 17.76 233 LYS C C 1
ATOM 5941 O O . LYS C 1 201 ? 62.898 21.130 21.668 1.00 17.60 233 LYS C O 1
ATOM 5947 N N . ASN C 1 202 ? 61.652 20.730 19.836 1.00 16.18 234 ASN C N 1
ATOM 5948 C CA . ASN C 1 202 ? 62.672 19.890 19.179 1.00 16.32 234 ASN C CA 1
ATOM 5949 C C . ASN C 1 202 ? 63.240 18.757 20.035 1.00 17.08 234 ASN C C 1
ATOM 5950 O O . ASN C 1 202 ? 64.435 18.465 19.967 1.00 17.35 234 ASN C O 1
ATOM 5955 N N . GLU C 1 203 ? 62.377 18.110 20.816 1.00 19.55 235 GLU C N 1
ATOM 5956 C CA . GLU C 1 203 ? 62.797 16.970 21.646 1.00 22.77 235 GLU C CA 1
ATOM 5957 C C . GLU C 1 203 ? 63.249 15.794 20.785 1.00 21.00 235 GLU C C 1
ATOM 5958 O O . GLU C 1 203 ? 64.036 14.960 21.233 1.00 22.10 235 GLU C O 1
ATOM 5964 N N . ASN C 1 204 ? 62.751 15.750 19.548 1.00 19.32 236 ASN C N 1
ATOM 5965 C CA . ASN C 1 204 ? 62.960 14.621 18.648 1.00 19.01 236 ASN C CA 1
ATOM 5966 C C . ASN C 1 204 ? 63.779 15.007 17.416 1.00 17.92 236 ASN C C 1
ATOM 5967 O O . ASN C 1 204 ? 63.740 14.331 16.385 1.00 17.92 236 ASN C O 1
ATOM 5972 N N . THR C 1 205 ? 64.538 16.098 17.544 1.00 16.77 237 THR C N 1
ATOM 5973 C CA . THR C 1 205 ? 65.419 16.584 16.484 1.00 16.03 237 THR C CA 1
ATOM 5974 C C . THR C 1 205 ? 66.731 17.050 17.106 1.00 18.01 237 THR C C 1
ATOM 5975 O O . THR C 1 205 ? 66.739 17.560 18.230 1.00 19.29 237 THR C O 1
ATOM 5979 N N . ARG C 1 206 ? 67.836 16.851 16.393 1.00 14.73 238 ARG C N 1
ATOM 5980 C CA . ARG C 1 206 ? 69.093 17.487 16.784 1.00 16.19 238 ARG C CA 1
ATOM 5981 C C . ARG C 1 206 ? 69.423 18.566 15.760 1.00 14.78 238 ARG C C 1
ATOM 5982 O O . ARG C 1 206 ? 69.359 18.308 14.555 1.00 14.50 238 ARG C O 1
ATOM 5990 N N . TYR C 1 207 ? 69.765 19.774 16.221 1.00 13.95 239 TYR C N 1
ATOM 5991 C CA . TYR C 1 207 ? 70.210 20.825 15.301 1.00 14.08 239 TYR C CA 1
ATOM 5992 C C . TYR C 1 207 ? 71.518 21.448 15.752 1.00 13.25 239 TYR C C 1
ATOM 5993 O O . TYR C 1 207 ? 71.841 21.440 16.950 1.00 13.60 239 TYR C O 1
ATOM 6002 N N . PHE C 1 208 ? 72.251 21.992 14.780 1.00 13.74 240 PHE C N 1
ATOM 6003 C CA . PHE C 1 208 ? 73.598 22.526 14.999 1.00 12.06 240 PHE C CA 1
ATOM 6004 C C . PHE C 1 208 ? 73.762 23.734 14.091 1.00 13.41 240 PHE C C 1
ATOM 6005 O O . PHE C 1 208 ? 73.673 23.614 12.862 1.00 13.34 240 PHE C O 1
ATOM 6013 N N . GLY C 1 209 ? 74.015 24.894 14.684 1.00 13.33 241 GLY C N 1
ATOM 6014 C CA . GLY C 1 209 ? 74.053 26.125 13.910 1.00 13.76 241 GLY C CA 1
ATOM 6015 C C . GLY C 1 209 ? 75.208 27.035 14.267 1.00 14.30 241 GLY C C 1
ATOM 6016 O O . GLY C 1 209 ? 75.695 27.023 15.396 1.00 13.28 241 GLY C O 1
ATOM 6017 N N . ASN C 1 210 ? 75.653 27.812 13.287 1.00 14.70 242 ASN C N 1
ATOM 6018 C CA . ASN C 1 210 ? 76.613 28.878 13.567 1.00 14.06 242 ASN C CA 1
ATOM 6019 C C . ASN C 1 210 ? 76.402 30.063 12.655 1.00 13.36 242 ASN C C 1
ATOM 6020 O O . ASN C 1 210 ? 75.901 29.925 11.529 1.00 15.11 242 ASN C O 1
ATOM 6025 N N . TYR C 1 211 ? 76.764 31.227 13.179 1.00 13.27 243 TYR C N 1
ATOM 6026 C CA . TYR C 1 211 ? 76.607 32.495 12.500 1.00 12.14 243 TYR C CA 1
ATOM 6027 C C . TYR C 1 211 ? 77.915 33.278 12.612 1.00 12.75 243 TYR C C 1
ATOM 6028 O O . TYR C 1 211 ? 78.517 33.350 13.688 1.00 14.67 243 TYR C O 1
ATOM 6037 N N . THR C 1 212 ? 78.355 33.840 11.489 1.00 11.76 244 THR C N 1
ATOM 6038 C CA . THR C 1 212 ? 79.448 34.809 11.468 1.00 13.41 244 THR C CA 1
ATOM 6039 C C . THR C 1 212 ? 78.981 35.998 10.641 1.00 12.51 244 THR C C 1
ATOM 6040 O O . THR C 1 212 ? 78.609 35.843 9.483 1.00 14.26 244 THR C O 1
ATOM 6044 N N . GLY C 1 213 ? 79.012 37.187 11.228 1.00 12.13 245 GLY C N 1
ATOM 6045 C CA . GLY C 1 213 ? 78.472 38.367 10.542 1.00 11.96 245 GLY C CA 1
ATOM 6046 C C . GLY C 1 213 ? 79.489 39.197 9.784 1.00 12.83 245 GLY C C 1
ATOM 6047 O O . GLY C 1 213 ? 80.520 38.679 9.337 1.00 12.43 245 GLY C O 1
ATOM 6048 N N . GLY C 1 214 ? 79.187 40.489 9.636 1.00 13.46 246 GLY C N 1
ATOM 6049 C CA . GLY C 1 214 ? 80.055 41.410 8.902 1.00 13.84 246 GLY C CA 1
ATOM 6050 C C . GLY C 1 214 ? 79.735 41.565 7.424 1.00 14.06 246 GLY C C 1
ATOM 6051 O O . GLY C 1 214 ? 78.813 40.929 6.905 1.00 13.73 246 GLY C O 1
ATOM 6052 N N . THR C 1 215 ? 80.496 42.425 6.744 1.00 14.55 247 THR C N 1
ATOM 6053 C CA . THR C 1 215 ? 80.210 42.756 5.343 1.00 13.85 247 THR C CA 1
ATOM 6054 C C . THR C 1 215 ? 81.282 42.217 4.405 1.00 15.05 247 THR C C 1
ATOM 6055 O O . THR C 1 215 ? 80.980 41.819 3.283 1.00 18.19 247 THR C O 1
ATOM 6059 N N . THR C 1 216 ? 82.535 42.204 4.853 1.00 14.28 248 THR C N 1
ATOM 6060 C CA . THR C 1 216 ? 83.616 41.715 3.981 1.00 15.77 248 THR C CA 1
ATOM 6061 C C . THR C 1 216 ? 84.365 40.551 4.617 1.00 16.52 248 THR C C 1
ATOM 6062 O O . THR C 1 216 ? 85.482 40.222 4.212 1.00 17.61 248 THR C O 1
ATOM 6066 N N . THR C 1 217 ? 83.738 39.929 5.612 1.00 13.62 249 THR C N 1
ATOM 6067 C CA . THR C 1 217 ? 84.344 38.814 6.343 1.00 12.69 249 THR C CA 1
ATOM 6068 C C . THR C 1 217 ? 84.731 37.658 5.403 1.00 12.40 249 THR C C 1
ATOM 6069 O O . THR C 1 217 ? 83.917 37.227 4.585 1.00 12.90 249 THR C O 1
ATOM 6073 N N . PRO C 1 218 ? 85.972 37.140 5.522 1.00 12.29 250 PRO C N 1
ATOM 6074 C CA . PRO C 1 218 ? 86.334 35.987 4.677 1.00 12.08 250 PRO C CA 1
ATOM 6075 C C . PRO C 1 218 ? 85.469 34.759 5.004 1.00 12.03 250 PRO C C 1
ATOM 6076 O O . PRO C 1 218 ? 85.312 34.406 6.187 1.00 12.21 250 PRO C O 1
ATOM 6080 N N . PRO C 1 219 ? 84.892 34.117 3.973 1.00 12.77 251 PRO C N 1
ATOM 6081 C CA . PRO C 1 219 ? 84.174 32.881 4.241 1.00 11.87 251 PRO C CA 1
ATOM 6082 C C . PRO C 1 219 ? 85.146 31.762 4.577 1.00 11.99 251 PRO C C 1
ATOM 6083 O O . PRO C 1 219 ? 86.245 31.692 4.023 1.00 12.66 251 PRO C O 1
ATOM 6087 N N . VAL C 1 220 ? 84.744 30.926 5.523 1.00 11.70 252 VAL C N 1
ATOM 6088 C CA A VAL C 1 220 ? 85.547 29.790 5.959 0.40 11.54 252 VAL C CA 1
ATOM 6089 C CA B VAL C 1 220 ? 85.555 29.775 5.902 0.30 12.92 252 VAL C CA 1
ATOM 6090 C CA C VAL C 1 220 ? 85.550 29.783 5.937 0.30 13.17 252 VAL C CA 1
ATOM 6091 C C . VAL C 1 220 ? 84.697 28.522 5.878 1.00 13.51 252 VAL C C 1
ATOM 6092 O O . VAL C 1 220 ? 83.529 28.534 6.265 1.00 14.21 252 VAL C O 1
ATOM 6102 N N . LEU C 1 221 ? 85.275 27.442 5.382 1.00 11.54 253 LEU C N 1
ATOM 6103 C CA . LEU C 1 221 ? 84.548 26.178 5.338 1.00 13.22 253 LEU C CA 1
ATOM 6104 C C . LEU C 1 221 ? 85.517 25.017 5.387 1.00 13.30 253 LEU C C 1
ATOM 6105 O O . LEU C 1 221 ? 86.575 25.052 4.754 1.00 16.21 253 LEU C O 1
ATOM 6110 N N . GLN C 1 222 ? 85.140 23.985 6.135 1.00 13.52 254 GLN C N 1
ATOM 6111 C CA A GLN C 1 222 ? 85.876 22.727 6.130 0.50 14.80 254 GLN C CA 1
ATOM 6112 C CA B GLN C 1 222 ? 85.874 22.723 6.134 0.50 14.33 254 GLN C CA 1
ATOM 6113 C C . GLN C 1 222 ? 84.987 21.649 5.528 1.00 13.71 254 GLN C C 1
ATOM 6114 O O . GLN C 1 222 ? 83.756 21.745 5.589 1.00 16.35 254 GLN C O 1
ATOM 6125 N N . PHE C 1 223 ? 85.606 20.634 4.932 1.00 13.23 255 PHE C N 1
ATOM 6126 C CA . PHE C 1 223 ? 84.846 19.536 4.334 1.00 13.21 255 PHE C CA 1
ATOM 6127 C C . PHE C 1 223 ? 85.679 18.267 4.332 1.00 14.59 255 PHE C C 1
ATOM 6128 O O . PHE C 1 223 ? 86.860 18.288 3.977 1.00 16.89 255 PHE C O 1
ATOM 6136 N N . THR C 1 224 ? 85.064 17.167 4.758 1.00 14.18 256 THR C N 1
ATOM 6137 C CA . THR C 1 224 ? 85.758 15.892 4.828 1.00 13.91 256 THR C CA 1
ATOM 6138 C C . THR C 1 224 ? 84.704 14.807 4.856 1.00 15.32 256 THR C C 1
ATOM 6139 O O . THR C 1 224 ? 83.576 15.059 5.280 1.00 17.32 256 THR C O 1
ATOM 6143 N N . ASN C 1 225 ? 85.069 13.616 4.392 1.00 14.10 257 ASN C N 1
ATOM 6144 C CA . ASN C 1 225 ? 84.171 12.466 4.483 1.00 14.48 257 ASN C CA 1
ATOM 6145 C C . ASN C 1 225 ? 84.494 11.572 5.677 1.00 15.25 257 ASN C C 1
ATOM 6146 O O . ASN C 1 225 ? 84.069 10.423 5.733 1.00 16.16 257 ASN C O 1
ATOM 6151 N N . THR C 1 226 ? 85.233 12.112 6.646 1.00 14.32 258 THR C N 1
ATOM 6152 C CA . THR C 1 226 ? 85.710 11.309 7.768 1.00 14.19 258 THR C CA 1
ATOM 6153 C C . THR C 1 226 ? 85.065 11.666 9.107 1.00 14.85 258 THR C C 1
ATOM 6154 O O . THR C 1 226 ? 85.432 11.072 10.130 1.00 17.11 258 THR C O 1
ATOM 6158 N N . LEU C 1 227 ? 84.126 12.611 9.094 1.00 20.61 259 LEU C N 1
ATOM 6159 C CA A LEU C 1 227 ? 83.514 13.139 10.318 0.50 20.96 259 LEU C CA 1
ATOM 6160 C CA B LEU C 1 227 ? 83.523 13.088 10.335 0.50 19.87 259 LEU C CA 1
ATOM 6161 C C . LEU C 1 227 ? 82.078 12.647 10.505 1.00 19.42 259 LEU C C 1
ATOM 6162 O O . LEU C 1 227 ? 81.230 12.847 9.632 1.00 19.97 259 LEU C O 1
ATOM 6171 N N . THR C 1 228 ? 81.817 12.030 11.651 1.00 19.08 260 THR C N 1
ATOM 6172 C CA . THR C 1 228 ? 80.486 11.541 11.987 1.00 21.34 260 THR C CA 1
ATOM 6173 C C . THR C 1 228 ? 79.906 12.350 13.143 1.00 21.20 260 THR C C 1
ATOM 6174 O O . THR C 1 228 ? 80.574 12.554 14.162 1.00 23.39 260 THR C O 1
ATOM 6178 N N . THR C 1 229 ? 78.667 12.795 12.974 1.00 19.40 261 THR C N 1
ATOM 6179 C CA . THR C 1 229 ? 77.933 13.482 14.024 1.00 20.42 261 THR C CA 1
ATOM 6180 C C . THR C 1 229 ? 76.999 12.484 14.696 1.00 19.50 261 THR C C 1
ATOM 6181 O O . THR C 1 229 ? 76.105 11.948 14.049 1.00 18.79 261 THR C O 1
ATOM 6185 N N . VAL C 1 230 ? 77.210 12.239 15.985 1.00 20.35 262 VAL C N 1
ATOM 6186 C CA . VAL C 1 230 ? 76.349 11.334 16.754 1.00 21.84 262 VAL C CA 1
ATOM 6187 C C . VAL C 1 230 ? 75.030 12.046 17.058 1.00 21.94 262 VAL C C 1
ATOM 6188 O O . VAL C 1 230 ? 75.033 13.233 17.382 1.00 24.74 262 VAL C O 1
ATOM 6192 N N . LEU C 1 231 ? 73.909 11.335 16.913 1.00 19.02 263 LEU C N 1
ATOM 6193 C CA . LEU C 1 231 ? 72.583 11.937 17.121 1.00 17.85 263 LEU C CA 1
ATOM 6194 C C . LEU C 1 231 ? 71.902 11.423 18.391 1.00 19.15 263 LEU C C 1
ATOM 6195 O O . LEU C 1 231 ? 70.797 11.850 18.730 1.00 18.40 263 LEU C O 1
ATOM 6200 N N . LEU C 1 232 ? 72.564 10.510 19.092 1.00 19.23 264 LEU C N 1
ATOM 6201 C CA . LEU C 1 232 ? 72.029 9.963 20.342 1.00 21.03 264 LEU C CA 1
ATOM 6202 C C . LEU C 1 232 ? 72.010 11.043 21.413 1.00 24.21 264 LEU C C 1
ATOM 6203 O O . LEU C 1 232 ? 72.937 11.853 21.496 1.00 24.32 264 LEU C O 1
ATOM 6208 N N . ASP C 1 233 ? 70.944 11.075 22.213 1.00 24.77 265 ASP C N 1
ATOM 6209 C CA . ASP C 1 233 ? 70.871 12.014 23.342 1.00 27.82 265 ASP C CA 1
ATOM 6210 C C . ASP C 1 233 ? 71.651 11.483 24.548 1.00 30.22 265 ASP C C 1
ATOM 6211 O O . ASP C 1 233 ? 72.352 10.469 24.438 1.00 28.96 265 ASP C O 1
ATOM 6216 N N . GLU C 1 234 ? 71.518 12.149 25.696 1.00 33.40 266 GLU C N 1
ATOM 6217 C CA . GLU C 1 234 ? 72.245 11.750 26.908 1.00 38.23 266 GLU C CA 1
ATOM 6218 C C . GLU C 1 234 ? 71.848 10.367 27.444 1.00 39.61 266 GLU C C 1
ATOM 6219 O O . GLU C 1 234 ? 72.583 9.774 28.231 1.00 43.30 266 GLU C O 1
ATOM 6222 N N . ASN C 1 235 ? 70.694 9.866 27.008 1.00 35.38 267 ASN C N 1
ATOM 6223 C CA . ASN C 1 235 ? 70.220 8.535 27.379 1.00 38.49 267 ASN C CA 1
ATOM 6224 C C . ASN C 1 235 ? 70.519 7.469 26.323 1.00 34.62 267 ASN C C 1
ATOM 6225 O O . ASN C 1 235 ? 70.110 6.319 26.463 1.00 34.02 267 ASN C O 1
ATOM 6230 N N . GLY C 1 236 ? 71.235 7.858 25.270 1.00 32.03 268 GLY C N 1
ATOM 6231 C CA . GLY C 1 236 ? 71.610 6.923 24.214 1.00 29.81 268 GLY C CA 1
ATOM 6232 C C . GLY C 1 236 ? 70.511 6.682 23.193 1.00 26.77 268 GLY C C 1
ATOM 6233 O O . GLY C 1 236 ? 70.529 5.678 22.489 1.00 26.32 268 GLY C O 1
ATOM 6234 N N . VAL C 1 237 ? 69.561 7.613 23.106 1.00 24.67 269 VAL C N 1
ATOM 6235 C CA . VAL C 1 237 ? 68.444 7.488 22.163 1.00 24.02 269 VAL C CA 1
ATOM 6236 C C . VAL C 1 237 ? 68.511 8.576 21.090 1.00 21.89 269 VAL C C 1
ATOM 6237 O O . VAL C 1 237 ? 68.585 9.761 21.400 1.00 22.72 269 VAL C O 1
ATOM 6241 N N . GLY C 1 238 ? 68.496 8.167 19.824 1.00 20.75 270 GLY C N 1
ATOM 6242 C CA . GLY C 1 238 ? 68.449 9.119 18.722 1.00 19.53 270 GLY C CA 1
ATOM 6243 C C . GLY C 1 238 ? 67.021 9.518 18.383 1.00 19.62 270 GLY C C 1
ATOM 6244 O O . GLY C 1 238 ? 66.071 8.979 18.966 1.00 20.40 270 GLY C O 1
ATOM 6245 N N . PRO C 1 239 ? 66.858 10.470 17.447 1.00 18.53 271 PRO C N 1
ATOM 6246 C CA . PRO C 1 239 ? 65.531 10.832 16.938 1.00 18.24 271 PRO C CA 1
ATOM 6247 C C . PRO C 1 239 ? 64.747 9.602 16.475 1.00 18.97 271 PRO C C 1
ATOM 6248 O O . PRO C 1 239 ? 65.286 8.741 15.772 1.00 19.15 271 PRO C O 1
ATOM 6252 N N . LEU C 1 240 ? 63.486 9.528 16.885 1.00 19.12 272 LEU C N 1
ATOM 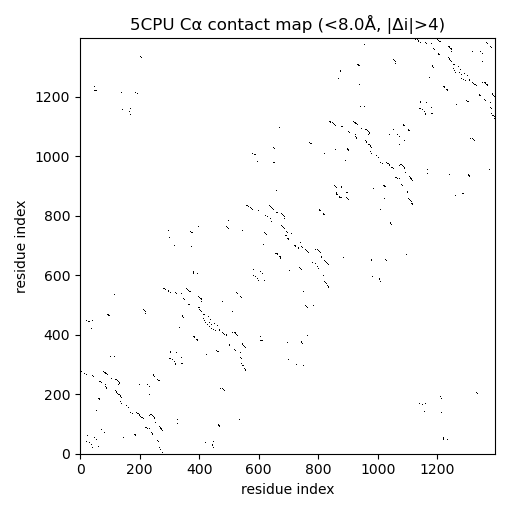6253 C CA . LEU C 1 240 ? 62.612 8.420 16.509 1.00 2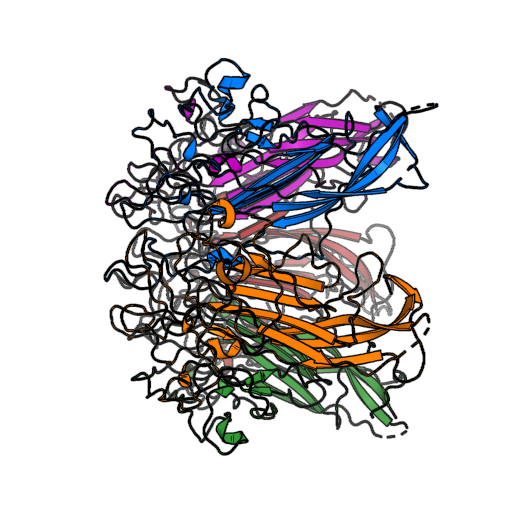0.91 272 LEU C CA 1
ATOM 6254 C C . LEU C 1 240 ? 61.658 8.887 15.412 1.00 20.23 272 LEU C C 1
ATOM 6255 O O . LEU C 1 240 ? 60.943 9.887 15.570 1.00 21.08 272 LEU C O 1
ATOM 6260 N N . CYS C 1 241 ? 61.659 8.164 14.299 1.00 19.81 273 CYS C N 1
ATOM 6261 C CA . CYS C 1 241 ? 60.974 8.617 13.092 1.00 22.28 273 CYS C CA 1
ATOM 6262 C C . CYS C 1 241 ? 59.498 8.287 13.093 1.00 26.42 273 CYS C C 1
ATOM 6263 O O . CYS C 1 241 ? 59.104 7.142 12.866 1.00 26.29 273 CYS C O 1
ATOM 6266 N N . LYS C 1 242 ? 58.686 9.305 13.355 1.00 27.69 274 LYS C N 1
ATOM 6267 C CA . LYS C 1 242 ? 57.239 9.127 13.435 1.00 29.81 274 LYS C CA 1
ATOM 6268 C C . LYS C 1 242 ? 56.671 8.829 12.052 1.00 30.97 274 LYS C C 1
ATOM 6269 O O . LYS C 1 242 ? 57.001 9.512 11.080 1.00 31.53 274 LYS C O 1
ATOM 6275 N N . GLY C 1 243 ? 55.858 7.778 11.964 1.00 31.08 275 GLY C N 1
ATOM 6276 C CA . GLY C 1 243 ? 55.321 7.323 10.682 1.00 33.48 275 GLY C CA 1
ATOM 6277 C C . GLY C 1 243 ? 56.388 7.039 9.637 1.00 32.35 275 GLY C C 1
ATOM 6278 O O . GLY C 1 243 ? 56.154 7.218 8.441 1.00 34.05 275 GLY C O 1
ATOM 6279 N N . GLU C 1 244 ? 57.565 6.611 10.100 1.00 28.97 276 GLU C N 1
ATOM 6280 C CA . GLU C 1 244 ? 58.708 6.267 9.239 1.00 31.05 276 GLU C CA 1
ATOM 6281 C C . GLU C 1 244 ? 59.168 7.430 8.351 1.00 27.67 276 GLU C C 1
ATOM 6282 O O . GLU C 1 244 ? 59.650 7.214 7.238 1.00 29.55 276 GLU C O 1
ATOM 6288 N N . GLY C 1 245 ? 59.006 8.656 8.849 1.00 25.93 277 GLY C N 1
ATOM 6289 C CA . GLY C 1 245 ? 59.474 9.843 8.140 1.00 22.86 277 GLY C CA 1
ATOM 6290 C C . GLY C 1 245 ? 60.708 10.414 8.815 1.00 21.71 277 GLY C C 1
ATOM 6291 O O . GLY C 1 245 ? 60.749 10.535 10.045 1.00 22.85 277 GLY C O 1
ATOM 6292 N N . LEU C 1 246 ? 61.714 10.756 8.007 1.00 18.38 278 LEU C N 1
ATOM 6293 C CA . LEU C 1 246 ? 62.962 11.354 8.487 1.00 17.98 278 LEU C CA 1
ATOM 6294 C C . LEU C 1 246 ? 63.059 12.761 7.909 1.00 17.24 278 LEU C C 1
ATOM 6295 O O . LEU C 1 246 ? 62.927 12.941 6.693 1.00 17.79 278 LEU C O 1
ATOM 6300 N N . TYR C 1 247 ? 63.271 13.748 8.777 1.00 17.25 279 TYR C N 1
ATOM 6301 C CA . TYR C 1 247 ? 63.297 15.146 8.358 1.00 16.59 279 TYR C CA 1
ATOM 6302 C C . TYR C 1 247 ? 64.717 15.696 8.375 1.00 17.23 279 TYR C C 1
ATOM 6303 O O . TYR C 1 247 ? 65.424 15.590 9.386 1.00 16.53 279 TYR C O 1
ATOM 6312 N N . LEU C 1 248 ? 65.120 16.268 7.242 1.00 14.95 280 LEU C N 1
ATOM 6313 C CA . LEU C 1 248 ? 66.423 16.910 7.107 1.00 15.14 280 LEU C CA 1
ATOM 6314 C C . LEU C 1 248 ? 66.173 18.378 6.822 1.00 15.39 280 LEU C C 1
ATOM 6315 O O . LEU C 1 248 ? 65.322 18.702 5.999 1.00 15.50 280 LEU C O 1
ATOM 6320 N N . SER C 1 249 ? 66.900 19.257 7.517 1.00 14.64 281 SER C N 1
ATOM 6321 C CA . SER C 1 249 ? 66.717 20.700 7.364 1.00 14.17 281 SER C CA 1
ATOM 6322 C C . SER C 1 249 ? 68.082 21.362 7.340 1.00 13.81 281 SER C C 1
ATOM 6323 O O . SER C 1 249 ? 68.987 20.932 8.044 1.00 13.96 281 SER C O 1
ATOM 6326 N N . CYS C 1 250 ? 68.240 22.407 6.529 1.00 14.01 282 CYS C N 1
ATOM 6327 C CA . CYS C 1 250 ? 69.517 23.122 6.536 1.00 13.07 282 CYS C CA 1
ATOM 6328 C C . CYS C 1 250 ? 69.457 24.469 5.846 1.00 13.61 282 CYS C C 1
ATOM 6329 O O . CYS C 1 250 ? 68.499 24.783 5.138 1.00 14.09 282 CYS C O 1
ATOM 6332 N N . VAL C 1 251 ? 70.495 25.259 6.098 1.00 13.35 283 VAL C N 1
ATOM 6333 C CA . VAL C 1 251 ? 70.767 26.489 5.351 1.00 13.30 283 VAL C CA 1
ATOM 6334 C C . VAL C 1 251 ? 72.285 26.709 5.402 1.00 13.09 283 VAL C C 1
ATOM 6335 O O . VAL C 1 251 ? 72.918 26.500 6.441 1.00 13.67 283 VAL C O 1
ATOM 6339 N N . ASP C 1 252 ? 72.870 27.084 4.270 1.00 13.29 284 ASP C N 1
ATOM 6340 C CA . ASP C 1 252 ? 74.321 27.264 4.193 1.00 13.78 284 ASP C CA 1
ATOM 6341 C C . ASP C 1 252 ? 74.660 28.460 3.325 1.00 13.73 284 ASP C C 1
ATOM 6342 O O . ASP C 1 252 ? 74.863 28.340 2.113 1.00 14.01 284 ASP C O 1
ATOM 6347 N N . ILE C 1 253 ? 74.688 29.615 3.975 1.00 12.00 285 ILE C N 1
ATOM 6348 C CA . ILE C 1 253 ? 74.950 30.890 3.320 1.00 11.59 285 ILE C CA 1
ATOM 6349 C C . ILE C 1 253 ? 76.435 31.202 3.459 1.00 12.94 285 ILE C C 1
ATOM 6350 O O . ILE C 1 253 ? 76.982 31.156 4.566 1.00 12.57 285 ILE C O 1
ATOM 6355 N N . MET C 1 254 ? 77.070 31.529 2.329 1.00 10.97 286 MET C N 1
ATOM 6356 C CA . MET C 1 254 ? 78.518 31.759 2.266 1.00 12.04 286 MET C CA 1
ATOM 6357 C C . MET C 1 254 ? 78.893 33.242 2.276 1.00 11.91 286 MET C C 1
ATOM 6358 O O . MET C 1 254 ? 80.073 33.591 2.468 1.00 13.58 286 MET C O 1
ATOM 6363 N N . GLY C 1 255 ? 77.895 34.098 2.064 1.00 10.58 287 GLY C N 1
ATOM 6364 C CA . GLY C 1 255 ? 78.112 35.546 1.964 1.00 11.49 287 GLY C CA 1
ATOM 6365 C C . GLY C 1 255 ? 77.417 36.094 0.736 1.00 11.96 287 GLY C C 1
ATOM 6366 O O . GLY C 1 255 ? 76.420 35.529 0.273 1.00 11.97 287 GLY C O 1
ATOM 6367 N N . TRP C 1 256 ? 77.940 37.202 0.211 1.00 11.05 288 TRP C N 1
ATOM 6368 C CA . TRP C 1 256 ? 77.378 37.838 -0.993 1.00 12.06 288 TRP C CA 1
ATOM 6369 C C . TRP C 1 256 ? 78.440 38.056 -2.056 1.00 11.20 288 TRP C C 1
ATOM 6370 O O . TRP C 1 256 ? 79.616 38.236 -1.729 1.00 12.47 288 TRP C O 1
ATOM 6381 N N . ARG C 1 257 ? 78.017 38.055 -3.323 1.00 12.88 289 ARG C N 1
ATOM 6382 C CA A ARG C 1 257 ? 78.792 38.687 -4.386 0.40 12.10 289 ARG C CA 1
ATOM 6383 C CA B ARG C 1 257 ? 78.795 38.689 -4.380 0.60 12.06 289 ARG C CA 1
ATOM 6384 C C . ARG C 1 257 ? 78.236 40.094 -4.565 1.00 12.44 289 ARG C C 1
ATOM 6385 O O . ARG C 1 257 ? 77.068 40.354 -4.240 1.00 13.02 289 ARG C O 1
ATOM 6400 N N . VAL C 1 258 ? 79.072 40.993 -5.064 1.00 11.94 290 VAL C N 1
ATOM 6401 C CA . VAL C 1 258 ? 78.703 42.397 -5.232 1.00 12.44 290 VAL C CA 1
ATOM 6402 C C . VAL C 1 258 ? 78.922 42.770 -6.694 1.00 13.79 290 VAL C C 1
ATOM 6403 O O . VAL C 1 258 ? 79.992 42.519 -7.247 1.00 14.12 290 VAL C O 1
ATOM 6407 N N . THR C 1 259 ? 77.910 43.358 -7.327 1.00 14.50 291 THR C N 1
ATOM 6408 C CA . THR C 1 259 ? 78.012 43.674 -8.751 1.00 14.82 291 THR C CA 1
ATOM 6409 C C . THR C 1 259 ? 78.711 45.010 -8.999 1.00 15.89 291 THR C C 1
ATOM 6410 O O . THR C 1 259 ? 79.003 45.763 -8.069 1.00 15.54 291 THR C O 1
ATOM 6414 N N . ARG C 1 260 ? 78.957 45.309 -10.271 1.00 15.93 292 ARG C N 1
ATOM 6415 C CA . ARG C 1 260 ? 79.569 46.572 -10.656 1.00 17.64 292 ARG C CA 1
ATOM 6416 C C . ARG C 1 260 ? 78.547 47.710 -10.787 1.00 19.27 292 ARG C C 1
ATOM 6417 O O . ARG C 1 260 ? 78.907 48.816 -11.158 1.00 22.03 292 ARG C O 1
ATOM 6425 N N . ASN C 1 261 ? 77.280 47.425 -10.498 1.00 20.06 293 ASN C N 1
ATOM 6426 C CA . ASN C 1 261 ? 76.238 48.452 -10.583 1.00 25.75 293 ASN C CA 1
ATOM 6427 C C . ASN C 1 261 ? 75.599 48.714 -9.233 1.00 20.73 293 ASN C C 1
ATOM 6428 O O . ASN C 1 261 ? 74.875 47.866 -8.714 1.00 20.52 293 ASN C O 1
ATOM 6433 N N . TYR C 1 262 ? 75.897 49.885 -8.671 1.00 21.26 294 TYR C N 1
ATOM 6434 C CA . TYR C 1 262 ? 75.350 50.323 -7.378 1.00 24.07 294 TYR C CA 1
ATOM 6435 C C . TYR C 1 262 ? 75.611 49.330 -6.241 1.00 20.42 294 TYR C C 1
ATOM 6436 O O . TYR C 1 262 ? 74.811 49.225 -5.306 1.00 20.64 294 TYR C O 1
ATOM 6445 N N . ASP C 1 263 ? 76.720 48.593 -6.326 1.00 18.62 295 ASP C N 1
ATOM 6446 C CA . ASP C 1 263 ? 77.085 47.602 -5.300 1.00 17.06 295 ASP C CA 1
ATOM 6447 C C . ASP C 1 263 ? 75.936 46.646 -4.944 1.00 16.66 295 ASP C C 1
ATOM 6448 O O . ASP C 1 263 ? 75.748 46.311 -3.775 1.00 15.80 295 ASP C O 1
ATOM 6453 N N . VAL C 1 264 ? 75.162 46.213 -5.933 1.00 14.88 296 VAL C N 1
ATOM 6454 C CA . VAL C 1 264 ? 74.059 45.285 -5.650 1.00 14.64 296 VAL C CA 1
ATOM 6455 C C . VAL C 1 264 ? 74.610 43.964 -5.108 1.00 14.45 296 VAL C C 1
ATOM 6456 O O . VAL C 1 264 ? 75.551 43.399 -5.667 1.00 14.64 296 VAL C O 1
ATOM 6460 N N . HIS C 1 265 ? 74.044 43.494 -3.997 1.00 13.41 297 HIS C N 1
ATOM 6461 C CA . HIS C 1 265 ? 74.510 42.250 -3.383 1.00 13.79 297 HIS C CA 1
ATOM 6462 C C . HIS C 1 265 ? 73.578 41.094 -3.720 1.00 12.57 297 HIS C C 1
ATOM 6463 O O . HIS C 1 265 ? 72.356 41.255 -3.747 1.00 15.20 297 HIS C O 1
ATOM 6470 N N . HIS C 1 266 ? 74.170 39.925 -3.948 1.00 12.71 298 HIS C N 1
ATOM 6471 C CA . HIS C 1 266 ? 73.435 38.676 -4.128 1.00 12.48 298 HIS C CA 1
ATOM 6472 C C . HIS C 1 266 ? 73.952 37.637 -3.126 1.00 13.37 298 HIS C C 1
ATOM 6473 O O . HIS C 1 266 ? 75.138 37.322 -3.116 1.00 12.69 298 HIS C O 1
ATOM 6480 N N . TRP C 1 267 ? 73.061 37.094 -2.298 1.00 13.21 299 TRP C N 1
ATOM 6481 C CA . TRP C 1 267 ? 73.420 35.983 -1.413 1.00 12.01 299 TRP C CA 1
ATOM 6482 C C . TRP C 1 267 ? 73.907 34.766 -2.208 1.00 12.81 299 TRP C C 1
ATOM 6483 O O . TRP C 1 267 ? 73.362 34.470 -3.274 1.00 12.37 299 TRP C O 1
ATOM 6494 N N . ARG C 1 268 ? 74.903 34.054 -1.669 1.00 12.56 300 ARG C N 1
ATOM 6495 C CA . ARG C 1 268 ? 75.357 32.777 -2.234 1.00 12.17 300 ARG C CA 1
ATOM 6496 C C . ARG C 1 268 ? 75.127 31.661 -1.218 1.00 12.00 300 ARG C C 1
ATOM 6497 O O . ARG C 1 268 ? 75.536 31.782 -0.059 1.00 13.19 300 ARG C O 1
ATOM 6505 N N . GLY C 1 269 ? 74.477 30.590 -1.667 1.00 11.75 301 GLY C N 1
ATOM 6506 C CA . GLY C 1 269 ? 74.317 29.384 -0.842 1.00 13.22 301 GLY C CA 1
ATOM 6507 C C . GLY C 1 269 ? 74.953 28.181 -1.504 1.00 12.35 301 GLY C C 1
ATOM 6508 O O . GLY C 1 269 ? 75.162 28.166 -2.722 1.00 12.16 301 GLY C O 1
ATOM 6509 N N . LEU C 1 270 ? 75.264 27.161 -0.703 1.00 12.20 302 LEU C N 1
ATOM 6510 C CA . LEU C 1 270 ? 75.817 25.916 -1.234 1.00 11.84 302 LEU C CA 1
ATOM 6511 C C . LEU C 1 270 ? 74.992 24.719 -0.769 1.00 11.50 302 LEU C C 1
ATOM 6512 O O . LEU C 1 270 ? 74.383 24.773 0.305 1.00 13.09 302 LEU C O 1
ATOM 6517 N N . PRO C 1 271 ? 74.991 23.635 -1.563 1.00 12.96 303 PRO C N 1
ATOM 6518 C CA . PRO C 1 271 ? 74.219 22.443 -1.214 1.00 13.57 303 PRO C CA 1
ATOM 6519 C C . PRO C 1 271 ? 74.857 21.650 -0.073 1.00 14.13 303 PRO C C 1
ATOM 6520 O O . PRO C 1 271 ? 76.076 21.714 0.135 1.00 13.82 303 PRO C O 1
ATOM 6524 N N . ARG C 1 272 ? 74.028 20.902 0.645 1.00 14.82 304 ARG C N 1
ATOM 6525 C CA . ARG C 1 272 ? 74.488 20.102 1.770 1.00 12.73 304 ARG C CA 1
ATOM 6526 C C . ARG C 1 272 ? 74.119 18.631 1.554 1.00 14.12 304 ARG C C 1
ATOM 6527 O O . ARG C 1 272 ? 72.984 18.312 1.218 1.00 15.40 304 ARG C O 1
ATOM 6535 N N . TYR C 1 273 ? 75.106 17.760 1.735 1.00 12.63 305 TYR C N 1
ATOM 6536 C CA . TYR C 1 273 ? 74.949 16.304 1.669 1.00 13.84 305 TYR C CA 1
ATOM 6537 C C . TYR C 1 273 ? 74.666 15.740 3.064 1.00 14.15 305 TYR C C 1
ATOM 6538 O O . TYR C 1 273 ? 75.238 16.200 4.041 1.00 14.45 305 TYR C O 1
ATOM 6547 N N . PHE C 1 274 ? 73.782 14.750 3.147 1.00 13.79 306 PHE C N 1
ATOM 6548 C CA . PHE C 1 274 ? 73.529 14.034 4.404 1.00 14.12 306 PHE C CA 1
ATOM 6549 C C . PHE C 1 274 ? 73.621 12.525 4.137 1.00 14.65 306 PHE C C 1
ATOM 6550 O O . PHE C 1 274 ? 73.038 12.015 3.167 1.00 15.20 306 PHE C O 1
ATOM 6558 N N . LYS C 1 275 ? 74.323 11.802 5.004 1.00 14.28 307 LYS C N 1
ATOM 6559 C CA . LYS C 1 275 ? 74.222 10.337 5.000 1.00 16.09 307 LYS C CA 1
ATOM 6560 C C . LYS C 1 275 ? 73.876 9.907 6.413 1.00 17.13 307 LYS C C 1
ATOM 6561 O O . LYS C 1 275 ? 74.684 10.066 7.337 1.00 17.75 307 LYS C O 1
ATOM 6567 N N . ILE C 1 276 ? 72.662 9.388 6.585 1.00 15.28 308 ILE C N 1
ATOM 6568 C CA . ILE C 1 276 ? 72.123 9.099 7.921 1.00 15.27 308 ILE C CA 1
ATOM 6569 C C . ILE C 1 276 ? 72.107 7.590 8.148 1.00 16.67 308 ILE C C 1
ATOM 6570 O O . ILE C 1 276 ? 71.653 6.822 7.296 1.00 17.22 308 ILE C O 1
ATOM 6575 N N . THR C 1 277 ? 72.637 7.174 9.293 1.00 16.07 309 THR C N 1
ATOM 6576 C CA . THR C 1 277 ? 72.560 5.779 9.711 1.00 17.38 309 THR C CA 1
ATOM 6577 C C . THR C 1 277 ? 71.402 5.623 10.695 1.00 17.87 309 THR C C 1
ATOM 6578 O O . THR C 1 277 ? 71.317 6.366 11.680 1.00 18.56 309 THR C O 1
ATOM 6582 N N . LEU C 1 278 ? 70.514 4.667 10.415 1.00 17.74 310 LEU C N 1
ATOM 6583 C CA . LEU C 1 278 ? 69.350 4.412 11.268 1.00 18.85 310 LEU C CA 1
ATOM 6584 C C . LEU C 1 278 ? 69.284 2.953 11.684 1.00 18.97 310 LEU C C 1
ATOM 6585 O O . LEU C 1 278 ? 69.727 2.068 10.950 1.00 20.92 310 LEU C O 1
ATOM 6590 N N . ARG C 1 279 ? 68.715 2.714 12.864 1.00 19.27 311 ARG C N 1
ATOM 6591 C CA . ARG C 1 279 ? 68.526 1.355 13.367 1.00 20.26 311 ARG C CA 1
ATOM 6592 C C . ARG C 1 279 ? 67.102 1.185 13.893 1.00 19.86 311 ARG C C 1
ATOM 6593 O O . ARG C 1 279 ? 66.466 2.157 14.321 1.00 20.32 311 ARG C O 1
ATOM 6601 N N . LYS C 1 280 ? 66.600 -0.046 13.864 1.00 20.67 312 LYS C N 1
ATOM 6602 C CA . LYS C 1 280 ? 65.268 -0.311 14.386 1.00 22.00 312 LYS C CA 1
ATOM 6603 C C . LYS C 1 280 ? 65.310 -0.394 15.913 1.00 23.18 312 LYS C C 1
ATOM 6604 O O . LYS C 1 280 ? 66.236 -0.969 16.490 1.00 22.06 312 LYS C O 1
ATOM 6610 N N . ARG C 1 281 ? 64.300 0.181 16.552 1.00 22.27 313 ARG C N 1
ATOM 6611 C CA . ARG C 1 281 ? 64.199 0.190 18.003 1.00 23.36 313 ARG C CA 1
ATOM 6612 C C . ARG C 1 281 ? 62.824 -0.330 18.418 1.00 25.12 313 ARG C C 1
ATOM 6613 O O . ARG C 1 281 ? 61.806 0.071 17.845 1.00 26.32 313 ARG C O 1
ATOM 6621 N N . TRP C 1 282 ? 62.797 -1.230 19.397 1.00 24.70 314 TRP C N 1
ATOM 6622 C CA . TRP C 1 282 ? 61.537 -1.669 20.000 1.00 27.12 314 TRP C CA 1
ATOM 6623 C C . TRP C 1 282 ? 60.973 -0.527 20.841 1.00 27.74 314 TRP C C 1
ATOM 6624 O O . TRP C 1 282 ? 61.715 0.116 21.589 1.00 28.04 314 TRP C O 1
ATOM 6635 N N . VAL C 1 283 ? 59.670 -0.278 20.711 1.00 29.70 315 VAL C N 1
ATOM 6636 C CA . VAL C 1 283 ? 58.979 0.752 21.499 1.00 30.31 315 VAL C CA 1
ATOM 6637 C C . VAL C 1 283 ? 57.633 0.239 22.022 1.00 34.32 315 VAL C C 1
ATOM 6638 O O . VAL C 1 283 ? 57.036 -0.675 21.440 1.00 32.79 315 VAL C O 1
ATOM 6642 N N . LYS C 1 284 ? 57.168 0.820 23.126 1.00 36.97 316 LYS C N 1
ATOM 6643 C CA . LYS C 1 284 ? 55.867 0.455 23.696 1.00 44.13 316 LYS C CA 1
ATOM 6644 C C . LYS C 1 284 ? 54.996 1.686 23.928 1.00 47.90 316 LYS C C 1
ATOM 6645 O O . LYS C 1 284 ? 55.493 2.800 24.104 1.00 48.84 316 LYS C O 1
ATOM 6648 N N . MET D 1 2 ? 83.330 -6.627 -1.424 1.00 57.93 34 MET D N 1
ATOM 6649 C CA . MET D 1 2 ? 84.534 -7.384 -0.975 1.00 59.29 34 MET D CA 1
ATOM 6650 C C . MET D 1 2 ? 84.622 -7.427 0.550 1.00 47.71 34 MET D C 1
ATOM 6651 O O . MET D 1 2 ? 84.601 -6.386 1.209 1.00 46.63 34 MET D O 1
ATOM 6656 N N . GLU D 1 3 ? 84.726 -8.639 1.092 1.00 36.96 35 GLU D N 1
ATOM 6657 C CA . GLU D 1 3 ? 84.709 -8.875 2.535 1.00 34.69 35 GLU D CA 1
ATOM 6658 C C . GLU D 1 3 ? 86.109 -8.772 3.154 1.00 30.20 35 GLU D C 1
ATOM 6659 O O . GLU D 1 3 ? 87.031 -9.484 2.753 1.00 28.94 35 GLU D O 1
ATOM 6665 N N . VAL D 1 4 ? 86.242 -7.903 4.153 1.00 25.80 36 VAL D N 1
ATOM 6666 C CA . VAL D 1 4 ? 87.534 -7.591 4.769 1.00 24.27 36 VAL D CA 1
ATOM 6667 C C . VAL D 1 4 ? 87.799 -8.537 5.945 1.00 24.54 36 VAL D C 1
ATOM 6668 O O . VAL D 1 4 ? 86.991 -8.622 6.867 1.00 27.54 36 VAL D O 1
ATOM 6672 N N . LEU D 1 5 ? 88.915 -9.268 5.892 1.00 22.59 37 LEU D N 1
ATOM 6673 C CA . LEU D 1 5 ? 89.244 -10.275 6.903 1.00 23.52 37 LEU D CA 1
ATOM 6674 C C . LEU D 1 5 ? 90.402 -9.796 7.792 1.00 23.00 37 LEU D C 1
ATOM 6675 O O . LEU D 1 5 ? 90.488 -8.605 8.081 1.00 22.80 37 LEU D O 1
ATOM 6680 N N . ASP D 1 6 ? 91.271 -10.719 8.205 1.00 24.55 38 ASP D N 1
ATOM 6681 C CA . ASP D 1 6 ? 92.399 -10.441 9.112 1.00 25.17 38 ASP D CA 1
ATOM 6682 C C . ASP D 1 6 ? 93.532 -9.674 8.447 1.00 23.71 38 ASP D C 1
ATOM 6683 O O . ASP D 1 6 ? 93.642 -9.646 7.220 1.00 23.24 38 ASP D O 1
ATOM 6688 N N . LEU D 1 7 ? 94.373 -9.040 9.265 1.00 22.54 39 LEU D N 1
ATOM 6689 C CA . LEU D 1 7 ? 95.620 -8.467 8.780 1.00 22.08 39 LEU D CA 1
ATOM 6690 C C . LEU D 1 7 ? 96.582 -9.600 8.443 1.00 22.16 39 LEU D C 1
ATOM 6691 O O . LEU D 1 7 ? 96.623 -10.606 9.145 1.00 24.75 39 LEU D O 1
ATOM 6696 N N . VAL D 1 8 ? 97.323 -9.426 7.354 1.00 21.75 40 VAL D N 1
ATOM 6697 C CA . VAL D 1 8 ? 98.398 -10.337 6.956 1.00 22.48 40 VAL D CA 1
ATOM 6698 C C . VAL D 1 8 ? 99.650 -10.058 7.793 1.00 23.18 40 VAL D C 1
ATOM 6699 O O . VAL D 1 8 ? 100.059 -8.901 7.947 1.00 22.50 40 VAL D O 1
ATOM 6703 N N . THR D 1 9 ? 100.270 -11.111 8.310 1.00 25.73 41 THR D N 1
ATOM 6704 C CA . THR D 1 9 ? 101.547 -10.961 9.011 1.00 28.45 41 THR D CA 1
ATOM 6705 C C . THR D 1 9 ? 102.704 -11.624 8.267 1.00 31.11 41 THR D C 1
ATOM 6706 O O . THR D 1 9 ? 102.494 -12.376 7.313 1.00 32.28 41 THR D O 1
ATOM 6710 N N . GLY D 1 10 ? 103.927 -11.348 8.723 1.00 34.20 42 GLY D N 1
ATOM 6711 C CA . GLY D 1 10 ? 105.132 -11.928 8.135 1.00 36.60 42 GLY D CA 1
ATOM 6712 C C . GLY D 1 10 ? 106.021 -10.877 7.493 1.00 40.07 42 GLY D C 1
ATOM 6713 O O . GLY D 1 10 ? 105.644 -9.710 7.427 1.00 35.38 42 GLY D O 1
ATOM 6714 N N . PRO D 1 11 ? 107.207 -11.287 7.007 1.00 45.03 43 PRO D N 1
ATOM 6715 C CA . PRO D 1 11 ? 108.137 -10.362 6.351 1.00 43.90 43 PRO D CA 1
ATOM 6716 C C . PRO D 1 11 ? 107.487 -9.589 5.209 1.00 43.54 43 PRO D C 1
ATOM 6717 O O . PRO D 1 11 ? 106.740 -10.167 4.413 1.00 39.89 43 PRO D O 1
ATOM 6721 N N . ASP D 1 12 ? 107.773 -8.289 5.156 1.00 37.02 44 ASP D N 1
ATOM 6722 C CA . ASP D 1 12 ? 107.282 -7.390 4.112 1.00 39.59 44 ASP D CA 1
ATOM 6723 C C . ASP D 1 12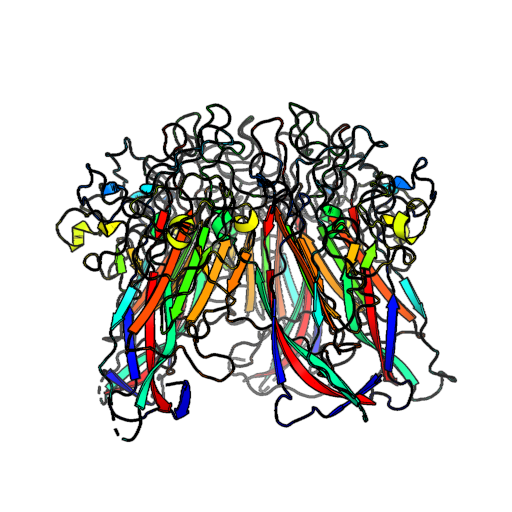 ? 105.760 -7.207 4.107 1.00 31.01 44 ASP D C 1
ATOM 6724 O O . ASP D 1 12 ? 105.193 -6.846 3.074 1.00 34.41 44 ASP D O 1
ATOM 6729 N N . SER D 1 13 ? 105.109 -7.437 5.251 1.00 28.07 45 SER D N 1
ATOM 6730 C CA . SER D 1 13 ? 103.646 -7.248 5.354 1.00 26.24 45 SER D CA 1
ATOM 6731 C C . SER D 1 13 ? 103.219 -5.791 5.569 1.00 24.01 45 SER D C 1
ATOM 6732 O O . SER D 1 13 ? 102.047 -5.445 5.385 1.00 21.53 45 SER D O 1
ATOM 6735 N N . VAL D 1 14 ? 104.169 -4.942 5.963 1.00 22.89 46 VAL D N 1
ATOM 6736 C CA . VAL D 1 14 ? 103.922 -3.504 6.112 1.00 23.06 46 VAL D CA 1
ATOM 6737 C C . VAL D 1 14 ? 104.963 -2.761 5.292 1.00 23.39 46 VAL D C 1
ATOM 6738 O O . VAL D 1 14 ? 106.132 -3.157 5.262 1.00 25.56 46 VAL D O 1
ATOM 6742 N N . THR D 1 15 ? 104.534 -1.695 4.625 1.00 21.79 47 THR D N 1
ATOM 6743 C CA . THR D 1 15 ? 105.429 -0.873 3.818 1.00 21.90 47 THR D CA 1
ATOM 6744 C C . THR D 1 15 ? 105.121 0.615 4.001 1.00 20.79 47 THR D C 1
ATOM 6745 O O . THR D 1 15 ? 104.011 0.991 4.397 1.00 21.84 47 THR D O 1
ATOM 6749 N N . GLU D 1 16 ? 106.117 1.452 3.723 1.00 20.70 48 GLU D N 1
ATOM 6750 C CA . GLU D 1 16 ? 105.917 2.896 3.681 1.00 20.80 48 GLU D CA 1
ATOM 6751 C C . GLU D 1 16 ? 106.345 3.377 2.315 1.00 22.04 48 GLU D C 1
ATOM 6752 O O . GLU D 1 16 ? 107.401 2.970 1.819 1.00 25.67 48 GLU D O 1
ATOM 6758 N N . ILE D 1 17 ? 105.545 4.244 1.705 1.00 19.47 49 ILE D N 1
ATOM 6759 C CA . ILE D 1 17 ? 105.936 4.841 0.432 1.00 19.82 49 ILE D CA 1
ATOM 6760 C C . ILE D 1 17 ? 105.757 6.349 0.486 1.00 18.89 49 ILE D C 1
ATOM 6761 O O . ILE D 1 17 ? 104.872 6.863 1.183 1.00 17.41 49 ILE D O 1
ATOM 6766 N N . GLU D 1 18 ? 106.605 7.054 -0.246 1.00 17.38 50 GLU D N 1
ATOM 6767 C CA . GLU D 1 18 ? 106.536 8.501 -0.215 1.00 16.34 50 GLU D CA 1
ATOM 6768 C C . GLU D 1 18 ? 106.468 9.105 -1.602 1.00 16.81 50 GLU D C 1
ATOM 6769 O O . GLU D 1 18 ? 106.900 8.495 -2.593 1.00 17.24 50 GLU D O 1
ATOM 6775 N N . ALA D 1 19 ? 105.916 10.310 -1.659 1.00 14.34 51 ALA D N 1
ATOM 6776 C CA . ALA D 1 19 ? 105.790 11.040 -2.903 1.00 15.41 51 ALA D CA 1
ATOM 6777 C C . ALA D 1 19 ? 105.565 12.502 -2.617 1.00 15.81 51 ALA D C 1
ATOM 6778 O O . ALA D 1 19 ? 105.039 12.857 -1.555 1.00 16.03 51 ALA D O 1
ATOM 6780 N N . PHE D 1 20 ? 105.973 13.337 -3.571 1.00 14.17 52 PHE D N 1
ATOM 6781 C CA A PHE D 1 20 ? 105.663 14.767 -3.583 0.40 15.33 52 PHE D CA 1
ATOM 6782 C CA B PHE D 1 20 ? 105.582 14.735 -3.541 0.60 15.18 52 PHE D CA 1
ATOM 6783 C C . PHE D 1 20 ? 104.774 15.050 -4.784 1.00 16.39 52 PHE D C 1
ATOM 6784 O O . PHE D 1 20 ? 105.032 14.516 -5.879 1.00 17.20 52 PHE D O 1
ATOM 6799 N N . LEU D 1 21 ? 103.760 15.885 -4.603 1.00 13.92 53 LEU D N 1
ATOM 6800 C CA . LEU D 1 21 ? 102.972 16.363 -5.729 1.00 13.49 53 LEU D CA 1
ATOM 6801 C C . LEU D 1 21 ? 103.201 17.863 -5.848 1.00 13.10 53 LEU D C 1
ATOM 6802 O O . LEU D 1 21 ? 102.890 18.621 -4.929 1.00 13.45 53 LEU D O 1
ATOM 6807 N N . ASN D 1 22 ? 103.752 18.281 -6.980 1.00 11.92 54 ASN D N 1
ATOM 6808 C CA . ASN D 1 22 ? 103.934 19.707 -7.240 1.00 11.76 54 ASN D CA 1
ATOM 6809 C C . ASN D 1 22 ? 102.603 20.376 -7.579 1.00 12.00 54 ASN D C 1
ATOM 6810 O O . ASN D 1 22 ? 101.697 19.715 -8.109 1.00 14.29 54 ASN D O 1
ATOM 6815 N N . PRO D 1 23 ? 102.461 21.677 -7.252 1.00 11.72 55 PRO D N 1
ATOM 6816 C CA . PRO D 1 23 ? 101.184 22.357 -7.511 1.00 11.95 55 PRO D CA 1
ATOM 6817 C C . PRO D 1 23 ? 100.951 22.554 -9.008 1.00 12.29 55 PRO D C 1
ATOM 6818 O O . PRO D 1 23 ? 101.910 22.552 -9.794 1.00 12.72 55 PRO D O 1
ATOM 6822 N N . ARG D 1 24 ? 99.685 22.721 -9.385 1.00 11.24 56 ARG D N 1
ATOM 6823 C CA . ARG D 1 24 ? 99.306 22.923 -10.785 1.00 12.09 56 ARG D CA 1
ATOM 6824 C C . ARG D 1 24 ? 98.463 24.193 -10.864 1.00 12.53 56 ARG D C 1
ATOM 6825 O O . ARG D 1 24 ? 97.239 24.139 -11.017 1.00 12.68 56 ARG D O 1
ATOM 6833 N N . MET D 1 25 ? 99.136 25.338 -10.747 1.00 11.12 57 MET D N 1
ATOM 6834 C CA . MET D 1 25 ? 98.458 26.630 -10.657 1.00 11.56 57 MET D CA 1
ATOM 6835 C C . MET D 1 25 ? 98.101 27.251 -12.006 1.00 12.52 57 MET D C 1
ATOM 6836 O O . MET D 1 25 ? 97.303 28.185 -12.058 1.00 12.54 57 MET D O 1
ATOM 6841 N N . GLY D 1 26 ? 98.703 26.765 -13.084 1.00 12.36 58 GLY D N 1
ATOM 6842 C CA . GLY D 1 26 ? 98.356 27.272 -14.414 1.00 13.27 58 GLY D CA 1
ATOM 6843 C C . GLY D 1 26 ? 99.504 27.273 -15.405 1.00 12.97 58 GLY D C 1
ATOM 6844 O O . GLY D 1 26 ? 99.342 26.846 -16.545 1.00 15.54 58 GLY D O 1
ATOM 6845 N N . GLN D 1 27 ? 100.664 27.781 -14.998 1.00 12.76 59 GLN D N 1
ATOM 6846 C CA . GLN D 1 27 ? 101.843 27.624 -15.854 1.00 13.18 59 GLN D CA 1
ATOM 6847 C C . GLN D 1 27 ? 102.360 26.186 -15.760 1.00 13.31 59 GLN D C 1
ATOM 6848 O O . GLN D 1 27 ? 102.658 25.719 -14.668 1.00 13.40 59 GLN D O 1
ATOM 6854 N N . PRO D 1 28 ? 102.476 25.483 -16.902 1.00 13.18 60 PRO D N 1
ATOM 6855 C CA . PRO D 1 28 ? 103.031 24.121 -16.879 1.00 14.20 60 PRO D CA 1
ATOM 6856 C C . PRO D 1 28 ? 104.519 24.107 -16.507 1.00 15.22 60 PRO D C 1
ATOM 6857 O O . PRO D 1 28 ? 105.167 25.161 -16.520 1.00 14.24 60 PRO D O 1
ATOM 6861 N N . PRO D 1 29 ? 105.064 22.920 -16.171 1.00 16.10 61 PRO D N 1
ATOM 6862 C CA . PRO D 1 29 ? 106.480 22.829 -15.803 1.00 17.80 61 PRO D CA 1
ATOM 6863 C C . PRO D 1 29 ? 107.438 23.225 -16.922 1.00 18.23 61 PRO D C 1
ATOM 6864 O O . PRO D 1 29 ? 108.556 23.658 -16.636 1.00 20.26 61 PRO D O 1
ATOM 6868 N N . THR D 1 30 ? 107.017 23.065 -18.180 1.00 17.08 62 THR D N 1
ATOM 6869 C CA . THR D 1 30 ? 107.809 23.505 -19.332 1.00 18.76 62 THR D CA 1
ATOM 6870 C C . THR D 1 30 ? 107.037 24.587 -20.111 1.00 19.45 62 THR D C 1
ATOM 6871 O O . THR D 1 30 ? 105.806 24.592 -20.072 1.00 20.46 62 THR D O 1
ATOM 6875 N N . PRO D 1 31 ? 107.744 25.510 -20.804 1.00 20.11 63 PRO D N 1
ATOM 6876 C CA . PRO D 1 31 ? 109.202 25.595 -20.977 1.00 20.41 63 PRO D CA 1
ATOM 6877 C C . PRO D 1 31 ? 109.914 25.886 -19.658 1.00 19.03 63 PRO D C 1
ATOM 6878 O O . PRO D 1 31 ? 109.370 26.575 -18.800 1.00 20.84 63 PRO D O 1
ATOM 6882 N N . GLU D 1 32 ? 111.120 25.352 -19.508 1.00 20.14 64 GLU D N 1
ATOM 6883 C CA . GLU D 1 32 ? 111.883 25.549 -18.278 1.00 18.55 64 GLU D CA 1
ATOM 6884 C C . GLU D 1 32 ? 112.558 26.910 -18.221 1.00 19.53 64 GLU D C 1
ATOM 6885 O O . GLU D 1 32 ? 112.882 27.391 -17.137 1.00 18.71 64 GLU D O 1
ATOM 6891 N N . SER D 1 33 ? 112.764 27.532 -19.380 1.00 17.94 65 SER D N 1
ATOM 6892 C CA . SER D 1 33 ? 113.469 28.807 -19.448 1.00 19.09 65 SER D CA 1
ATOM 6893 C C . SER D 1 33 ? 112.824 29.874 -18.581 1.00 18.94 65 SER D C 1
ATOM 6894 O O . SER D 1 33 ? 111.608 30.065 -18.620 1.00 17.30 65 SER D O 1
ATOM 6897 N N . LEU D 1 34 ? 113.659 30.583 -17.825 1.00 17.77 66 LEU D N 1
ATOM 6898 C CA . LEU D 1 34 ? 113.191 31.626 -16.912 1.00 17.57 66 LEU D CA 1
ATOM 6899 C C . LEU D 1 34 ? 112.876 32.951 -17.615 1.00 18.37 66 LEU D C 1
ATOM 6900 O O . LEU D 1 34 ? 112.518 33.931 -16.958 1.00 17.66 66 LEU D O 1
ATOM 6905 N N . THR D 1 35 ? 112.990 32.973 -18.944 1.00 18.44 67 THR D N 1
ATOM 6906 C CA . THR D 1 35 ? 112.579 34.134 -19.731 1.00 21.26 67 THR D CA 1
ATOM 6907 C C . THR D 1 35 ? 111.454 33.815 -20.721 1.00 24.29 67 THR D C 1
ATOM 6908 O O . THR D 1 35 ? 110.982 34.705 -21.429 1.00 31.92 67 THR D O 1
ATOM 6912 N N . GLU D 1 36 ? 111.034 32.552 -20.777 1.00 20.43 68 GLU D N 1
ATOM 6913 C CA . GLU D 1 36 ? 110.017 32.128 -21.742 1.00 22.68 68 GLU D CA 1
ATOM 6914 C C . GLU D 1 36 ? 108.734 31.610 -21.099 1.00 21.87 68 GLU D C 1
ATOM 6915 O O . GLU D 1 36 ? 107.862 31.080 -21.789 1.00 22.08 68 GLU D O 1
ATOM 6921 N N . GLY D 1 37 ? 108.613 31.757 -19.782 1.00 17.29 69 GLY D N 1
ATOM 6922 C CA . GLY D 1 37 ? 107.390 31.364 -19.089 1.00 15.29 69 GLY D CA 1
ATOM 6923 C C . GLY D 1 37 ? 107.664 30.513 -17.869 1.00 14.74 69 GLY D C 1
ATOM 6924 O O . GLY D 1 37 ? 106.834 30.437 -16.959 1.00 15.05 69 GLY D O 1
ATOM 6925 N N . GLY D 1 38 ? 108.836 29.878 -17.850 1.00 15.11 70 GLY D N 1
ATOM 6926 C CA . GLY D 1 38 ? 109.245 28.999 -16.755 1.00 14.79 70 GLY D CA 1
ATOM 6927 C C . GLY D 1 38 ? 109.308 29.737 -15.431 1.00 14.51 70 GLY D C 1
ATOM 6928 O O . GLY D 1 38 ? 109.126 29.132 -14.376 1.00 14.71 70 GLY D O 1
ATOM 6929 N N . GLN D 1 39 ? 109.548 31.046 -15.490 1.00 14.46 71 GLN D N 1
ATOM 6930 C CA . GLN D 1 39 ? 109.568 31.875 -14.270 1.00 13.92 71 GLN D CA 1
ATOM 6931 C C . GLN D 1 39 ? 108.219 31.920 -13.538 1.00 14.50 71 GLN D C 1
ATOM 6932 O O . GLN D 1 39 ? 108.154 32.320 -12.370 1.00 14.66 71 GLN D O 1
ATOM 6938 N N . TYR D 1 40 ? 107.149 31.507 -14.213 1.00 12.37 72 TYR D N 1
ATOM 6939 C CA . TYR D 1 40 ? 105.833 31.444 -13.568 1.00 13.52 72 TYR D CA 1
ATOM 6940 C C . TYR D 1 40 ? 105.489 30.085 -12.976 1.00 12.73 72 TYR D C 1
ATOM 6941 O O . TYR D 1 40 ? 104.400 29.904 -12.433 1.00 14.16 72 TYR D O 1
ATOM 6950 N N . TYR D 1 41 ? 106.399 29.113 -13.073 1.00 12.38 73 TYR D N 1
ATOM 6951 C CA . TYR D 1 41 ? 106.094 27.775 -12.561 1.00 11.50 73 TYR D CA 1
ATOM 6952 C C . TYR D 1 41 ? 105.962 27.785 -11.033 1.00 12.02 73 TYR D C 1
ATOM 6953 O O . TYR D 1 41 ? 106.826 28.318 -10.333 1.00 12.66 73 TYR D O 1
ATOM 6962 N N . GLY D 1 42 ? 104.853 27.229 -10.544 1.00 11.18 74 GLY D N 1
ATOM 6963 C CA . GLY D 1 42 ? 104.456 27.353 -9.131 1.00 10.67 74 GLY D CA 1
ATOM 6964 C C . GLY D 1 42 ? 103.356 28.395 -8.965 1.00 11.79 74 GLY D C 1
ATOM 6965 O O . GLY D 1 42 ? 102.773 28.532 -7.888 1.00 12.41 74 GLY D O 1
ATOM 6966 N N . TRP D 1 43 ? 103.075 29.117 -10.048 1.00 10.91 75 TRP D N 1
ATOM 6967 C CA . TRP D 1 43 ? 102.087 30.205 -10.050 1.00 11.51 75 TRP D CA 1
ATOM 6968 C C . TRP D 1 43 ? 101.128 30.057 -11.226 1.00 11.67 75 TRP D C 1
ATOM 6969 O O . TRP D 1 43 ? 101.393 29.285 -12.163 1.00 12.03 75 TRP D O 1
ATOM 6980 N N . SER D 1 44 ? 100.026 30.813 -11.202 1.00 11.71 76 SER D N 1
ATOM 6981 C CA . SER D 1 44 ? 99.203 30.945 -12.405 1.00 11.16 76 SER D CA 1
ATOM 6982 C C . SER D 1 44 ? 99.774 32.068 -13.259 1.00 11.64 76 SER D C 1
ATOM 6983 O O . SER D 1 44 ? 100.633 32.823 -12.814 1.00 12.78 76 SER D O 1
ATOM 6986 N N . ARG D 1 45 ? 99.305 32.163 -14.496 1.00 11.84 77 ARG D N 1
ATOM 6987 C CA . ARG D 1 45 ? 99.508 33.373 -15.277 1.00 12.62 77 ARG D CA 1
ATOM 6988 C C . ARG D 1 45 ? 98.478 34.415 -14.825 1.00 13.09 77 ARG D C 1
ATOM 6989 O O . ARG D 1 45 ? 97.615 34.114 -13.989 1.00 14.16 77 ARG D O 1
ATOM 6997 N N . GLY D 1 46 ? 98.591 35.636 -15.331 1.00 12.41 78 GLY D N 1
ATOM 6998 C CA . GLY D 1 46 ? 97.788 36.751 -14.807 1.00 12.89 78 GLY D CA 1
ATOM 6999 C C . GLY D 1 46 ? 96.304 36.499 -15.006 1.00 12.59 78 GLY D C 1
ATOM 7000 O O . GLY D 1 46 ? 95.862 36.223 -16.123 1.00 13.50 78 GLY D O 1
ATOM 7001 N N . ILE D 1 47 ? 95.539 36.598 -13.925 1.00 12.43 79 ILE D N 1
ATOM 7002 C CA . ILE D 1 47 ? 94.098 36.323 -14.000 1.00 11.52 79 ILE D CA 1
ATOM 7003 C C . ILE D 1 47 ? 93.418 37.345 -14.920 1.00 11.30 79 ILE D C 1
ATOM 7004 O O . ILE D 1 47 ? 93.564 38.551 -14.737 1.00 14.30 79 ILE D O 1
ATOM 7009 N N . ASN D 1 48 ? 92.719 36.833 -15.937 1.00 11.93 80 ASN D N 1
ATOM 7010 C CA . ASN D 1 48 ? 92.007 37.657 -16.906 1.00 13.12 80 ASN D CA 1
ATOM 7011 C C . ASN D 1 48 ? 90.526 37.678 -16.580 1.00 14.03 80 ASN D C 1
ATOM 7012 O O . ASN D 1 48 ? 89.943 36.633 -16.289 1.00 14.95 80 ASN D O 1
ATOM 7017 N N . LEU D 1 49 ? 89.923 38.863 -16.647 1.00 13.99 81 LEU D N 1
ATOM 7018 C CA . LEU D 1 49 ? 88.564 39.055 -16.156 1.00 14.21 81 LEU D CA 1
ATOM 7019 C C . LEU D 1 49 ? 87.539 39.061 -17.272 1.00 14.79 81 LEU D C 1
ATOM 7020 O O . LEU D 1 49 ? 87.834 39.444 -18.415 1.00 16.62 81 LEU D O 1
ATOM 7025 N N . ALA D 1 50 ? 86.321 38.664 -16.917 1.00 13.51 82 ALA D N 1
ATOM 7026 C CA . ALA D 1 50 ? 85.165 38.809 -17.811 1.00 14.46 82 ALA D CA 1
ATOM 7027 C C . ALA D 1 50 ? 85.023 40.249 -18.313 1.00 16.22 82 ALA D C 1
ATOM 7028 O O . ALA D 1 50 ? 85.369 41.216 -17.614 1.00 15.73 82 ALA D O 1
ATOM 7030 N N . THR D 1 51 ? 84.511 40.389 -19.533 1.00 16.83 83 THR D N 1
ATOM 7031 C CA . THR D 1 51 ? 84.316 41.715 -20.111 1.00 16.17 83 THR D CA 1
ATOM 7032 C C . THR D 1 51 ? 82.871 42.205 -19.997 1.00 16.23 83 THR D C 1
ATOM 7033 O O . THR D 1 51 ? 82.581 43.353 -20.310 1.00 17.97 83 THR D O 1
ATOM 7037 N N . SER D 1 52 ? 81.971 41.317 -19.583 1.00 16.65 84 SER D N 1
ATOM 7038 C CA . SER D 1 52 ? 80.570 41.664 -19.319 1.00 16.65 84 SER D CA 1
ATOM 7039 C C . SER D 1 52 ? 79.944 40.526 -18.532 1.00 16.20 84 SER D C 1
ATOM 7040 O O . SER D 1 52 ? 80.577 39.496 -18.328 1.00 16.65 84 SER D O 1
ATOM 7043 N N . ASP D 1 53 ? 78.686 40.709 -18.135 1.00 18.55 85 ASP D N 1
ATOM 7044 C CA . ASP D 1 53 ? 77.925 39.677 -17.430 1.00 18.33 85 ASP D CA 1
ATOM 7045 C C . ASP D 1 53 ? 77.745 38.404 -18.272 1.00 19.43 85 ASP D C 1
ATOM 7046 O O . ASP D 1 53 ? 77.443 37.347 -17.729 1.00 18.66 85 ASP D O 1
ATOM 7051 N N . THR D 1 54 ? 77.933 38.509 -19.588 1.00 18.92 86 THR D N 1
ATOM 7052 C CA . THR D 1 54 ? 77.723 37.352 -20.475 1.00 19.26 86 THR D CA 1
ATOM 7053 C C . THR D 1 54 ? 78.976 36.901 -21.225 1.00 19.79 86 THR D C 1
ATOM 7054 O O . THR D 1 54 ? 78.893 36.081 -22.148 1.00 20.96 86 THR D O 1
ATOM 7058 N N . GLU D 1 55 ? 80.130 37.448 -20.847 1.00 18.20 87 GLU D N 1
ATOM 7059 C CA . GLU D 1 55 ? 81.380 37.158 -21.552 1.00 17.15 87 GLU D CA 1
ATOM 7060 C C . GLU D 1 55 ? 82.514 36.891 -20.567 1.00 17.21 87 GLU D C 1
ATOM 7061 O O . GLU D 1 55 ? 83.339 37.766 -20.298 1.00 16.86 87 GLU D O 1
ATOM 7067 N N . ASP D 1 56 ? 82.537 35.669 -20.038 1.00 15.77 88 ASP D N 1
ATOM 7068 C CA . ASP D 1 56 ? 83.530 35.235 -19.064 1.00 14.32 88 ASP D CA 1
ATOM 7069 C C . ASP D 1 56 ? 84.328 34.071 -19.656 1.00 15.42 88 ASP D C 1
ATOM 7070 O O . ASP D 1 56 ? 83.877 32.924 -19.631 1.00 15.66 88 ASP D O 1
ATOM 7075 N N . SER D 1 57 ? 85.514 34.371 -20.186 1.00 14.07 89 SER D N 1
ATOM 7076 C CA . SER D 1 57 ? 86.331 33.358 -20.866 1.00 14.66 89 SER D CA 1
ATOM 7077 C C . SER D 1 57 ? 87.718 33.275 -20.227 1.00 15.05 89 SER D C 1
ATOM 7078 O O . SER D 1 57 ? 88.678 33.866 -20.748 1.00 15.64 89 SER D O 1
ATOM 7081 N N . PRO D 1 58 ? 87.834 32.554 -19.099 1.00 14.14 90 PRO D N 1
ATOM 7082 C CA . PRO D 1 58 ? 89.134 32.438 -18.429 1.00 13.52 90 PRO D CA 1
ATOM 7083 C C . PRO D 1 58 ? 90.117 31.613 -19.250 1.00 14.76 90 PRO D C 1
ATOM 7084 O O . PRO D 1 58 ? 89.741 30.596 -19.847 1.00 16.37 90 PRO D O 1
ATOM 7088 N N . GLU D 1 59 ? 91.373 32.051 -19.279 1.00 14.63 91 GLU D N 1
ATOM 7089 C CA . GLU D 1 59 ? 92.421 31.290 -19.955 1.00 13.91 91 GLU D CA 1
ATOM 7090 C C . GLU D 1 59 ? 92.796 30.090 -19.078 1.00 12.52 91 GLU D C 1
ATOM 7091 O O . GLU D 1 59 ? 92.763 30.177 -17.849 1.00 12.92 91 GLU D O 1
ATOM 7097 N N . ASN D 1 60 ? 93.133 28.970 -19.719 1.00 13.22 92 ASN D N 1
ATOM 7098 C CA . ASN D 1 60 ? 93.480 27.751 -18.988 1.00 13.41 92 ASN D CA 1
ATOM 7099 C C . ASN D 1 60 ? 94.609 27.940 -17.987 1.00 14.22 92 ASN D C 1
ATOM 7100 O O . ASN D 1 60 ? 94.565 27.386 -16.882 1.00 13.62 92 ASN D O 1
ATOM 7105 N N . ASN D 1 61 ? 95.622 28.714 -18.382 1.00 13.39 93 ASN D N 1
ATOM 7106 C CA . ASN D 1 61 ? 96.774 28.933 -17.497 1.00 13.38 93 ASN D CA 1
ATOM 7107 C C . ASN D 1 61 ? 96.514 29.893 -16.330 1.00 13.23 93 ASN D C 1
ATOM 7108 O O . ASN D 1 61 ? 97.437 30.226 -15.580 1.00 13.13 93 ASN D O 1
ATOM 7113 N N . THR D 1 62 ? 95.263 30.337 -16.177 1.00 12.06 94 THR D N 1
ATOM 7114 C CA . THR D 1 62 ? 94.864 31.142 -15.014 1.00 12.48 94 THR D CA 1
ATOM 7115 C C . THR D 1 62 ? 94.025 30.343 -14.018 1.00 12.10 94 THR D C 1
ATOM 7116 O O . THR D 1 62 ? 93.606 30.878 -12.984 1.00 12.18 94 THR D O 1
ATOM 7120 N N . LEU D 1 63 ? 93.781 29.074 -14.337 1.00 12.14 95 LEU D N 1
ATOM 7121 C CA . LEU D 1 63 ? 92.903 28.228 -13.531 1.00 10.86 95 LEU D CA 1
ATOM 7122 C C . LEU D 1 63 ? 93.680 27.129 -12.805 1.00 10.88 95 LEU D C 1
ATOM 7123 O O . LEU D 1 63 ? 94.163 26.200 -13.460 1.00 12.78 95 LEU D O 1
ATOM 7128 N N . PRO D 1 64 ? 93.789 27.216 -11.462 1.00 10.53 96 PRO D N 1
ATOM 7129 C CA . PRO D 1 64 ? 94.467 26.126 -10.753 1.00 10.71 96 PRO D CA 1
ATOM 7130 C C . PRO D 1 64 ? 93.702 24.813 -10.919 1.00 12.23 96 PRO D C 1
ATOM 7131 O O . PRO D 1 64 ? 92.470 24.810 -10.928 1.00 12.68 96 PRO D O 1
ATOM 7135 N N . THR D 1 65 ? 94.440 23.716 -11.068 1.00 11.92 97 THR D N 1
ATOM 7136 C CA . THR D 1 65 ? 93.848 22.400 -11.258 1.00 11.09 97 THR D CA 1
ATOM 7137 C C . THR D 1 65 ? 94.325 21.444 -10.165 1.00 10.53 97 THR D C 1
ATOM 7138 O O . THR D 1 65 ? 95.318 21.707 -9.480 1.00 10.97 97 THR D O 1
ATOM 7142 N N . TRP D 1 66 ? 93.615 20.330 -10.017 1.00 11.35 98 TRP D N 1
ATOM 7143 C CA . TRP D 1 66 ? 93.991 19.296 -9.059 1.00 12.11 98 TRP D CA 1
ATOM 7144 C C . TRP D 1 66 ? 95.338 18.664 -9.419 1.00 11.99 98 TRP D C 1
ATOM 7145 O O . TRP D 1 66 ? 95.601 18.376 -10.588 1.00 12.67 98 TRP D O 1
ATOM 7156 N N . SER D 1 67 ? 96.176 18.446 -8.409 1.00 12.72 99 SER D N 1
ATOM 7157 C CA . SER D 1 67 ? 97.331 17.562 -8.553 1.00 11.43 99 SER D CA 1
ATOM 7158 C C . SER D 1 67 ? 96.912 16.144 -8.222 1.00 11.10 99 SER D C 1
ATOM 7159 O O . SER D 1 67 ? 96.101 15.929 -7.316 1.00 11.68 99 SER D O 1
ATOM 7162 N N . MET D 1 68 ? 97.461 15.185 -8.955 1.00 11.89 100 MET D N 1
ATOM 7163 C CA A MET D 1 68 ? 97.247 13.784 -8.610 0.50 12.38 100 MET D CA 1
ATOM 7164 C CA B MET D 1 68 ? 97.168 13.762 -8.748 0.50 13.49 100 MET D CA 1
ATOM 7165 C C . MET D 1 68 ? 98.387 12.906 -9.080 1.00 14.52 100 MET D C 1
ATOM 7166 O O . MET D 1 68 ? 99.136 13.242 -10.000 1.00 14.69 100 MET D O 1
ATOM 7175 N N . ALA D 1 69 ? 98.538 11.785 -8.382 1.00 14.15 101 ALA D N 1
ATOM 7176 C CA . ALA D 1 69 ? 99.517 10.772 -8.754 1.00 14.82 101 ALA D CA 1
ATOM 7177 C C . ALA D 1 69 ? 98.929 9.428 -8.411 1.00 15.84 101 ALA D C 1
ATOM 7178 O O . ALA D 1 69 ? 98.234 9.279 -7.399 1.00 16.30 101 ALA D O 1
ATOM 7180 N N . LYS D 1 70 ? 99.198 8.451 -9.267 1.00 15.47 102 LYS D N 1
ATOM 7181 C CA . LYS D 1 70 ? 98.856 7.071 -8.978 1.00 16.44 102 LYS D CA 1
ATOM 7182 C C . LYS D 1 70 ? 100.156 6.336 -8.739 1.00 19.75 102 LYS D C 1
ATOM 7183 O O . LYS D 1 70 ? 101.038 6.341 -9.602 1.00 20.98 102 LYS D O 1
ATOM 7189 N N . LEU D 1 71 ? 100.273 5.722 -7.564 1.00 18.16 103 LEU D N 1
ATOM 7190 C CA . LEU D 1 71 ? 101.438 4.906 -7.230 1.00 19.46 103 LEU D CA 1
ATOM 7191 C C . LEU D 1 71 ? 101.095 3.434 -7.368 1.00 21.47 103 LEU D C 1
ATOM 7192 O O . LEU D 1 71 ? 100.018 2.993 -6.960 1.00 20.20 103 LEU D O 1
ATOM 7197 N N . GLN D 1 72 ? 102.007 2.676 -7.974 1.00 21.58 104 GLN D N 1
ATOM 7198 C CA . GLN D 1 72 ? 101.795 1.255 -8.181 1.00 24.28 104 GLN D CA 1
ATOM 7199 C C . GLN D 1 72 ? 102.538 0.455 -7.111 1.00 26.79 104 GLN D C 1
ATOM 7200 O O . GLN D 1 72 ? 103.758 0.552 -6.983 1.00 29.78 104 GLN D O 1
ATOM 7206 N N . LEU D 1 73 ? 101.786 -0.315 -6.333 1.00 22.87 105 LEU D N 1
ATOM 7207 C CA . LEU D 1 73 ? 102.342 -1.083 -5.226 1.00 24.63 105 LEU D CA 1
ATOM 7208 C C . LEU D 1 73 ? 102.727 -2.492 -5.668 1.00 24.94 105 LEU D C 1
ATOM 7209 O O . LEU D 1 73 ? 102.286 -2.939 -6.724 1.00 27.67 105 LEU D O 1
ATOM 7214 N N . PRO D 1 74 ? 103.551 -3.199 -4.866 1.00 27.83 106 PRO D N 1
ATOM 7215 C CA . PRO D 1 74 ? 103.938 -4.565 -5.225 1.00 26.57 106 PRO D CA 1
ATOM 7216 C C . PRO D 1 74 ? 102.737 -5.498 -5.419 1.00 30.22 106 PRO D C 1
ATOM 7217 O O . PRO D 1 74 ? 101.815 -5.497 -4.602 1.00 26.86 106 PRO D O 1
ATOM 7221 N N . MET D 1 75 ? 102.753 -6.278 -6.499 1.00 29.43 107 MET D N 1
ATOM 7222 C CA . MET D 1 75 ? 101.675 -7.229 -6.786 1.00 30.99 107 MET D CA 1
ATOM 7223 C C . MET D 1 75 ? 101.585 -8.290 -5.697 1.00 32.09 107 MET D C 1
ATOM 7224 O O . MET D 1 75 ? 102.602 -8.845 -5.281 1.00 34.24 107 MET D O 1
ATOM 7229 N N . LEU D 1 76 ? 100.367 -8.582 -5.246 1.00 28.99 108 LEU D N 1
ATOM 7230 C CA . LEU D 1 76 ? 100.173 -9.483 -4.108 1.00 29.59 108 LEU D CA 1
ATOM 7231 C C . LEU D 1 76 ? 99.641 -10.864 -4.438 1.00 30.16 108 LEU D C 1
ATOM 7232 O O . LEU D 1 76 ? 99.904 -11.812 -3.701 1.00 32.89 108 LEU D O 1
ATOM 7237 N N . ASN D 1 77 ? 98.884 -10.973 -5.528 1.00 22.19 109 ASN D N 1
ATOM 7238 C CA . ASN D 1 77 ? 98.148 -12.198 -5.840 1.00 24.23 109 ASN D CA 1
ATOM 7239 C C . ASN D 1 77 ? 98.533 -12.798 -7.189 1.00 26.79 109 ASN D C 1
ATOM 7240 O O . ASN D 1 77 ? 98.260 -12.209 -8.233 1.00 28.83 109 ASN D O 1
ATOM 7245 N N . GLU D 1 78 ? 99.143 -13.976 -7.155 1.00 28.73 110 GLU D N 1
ATOM 7246 C CA . GLU D 1 78 ? 99.511 -14.698 -8.378 1.00 31.67 110 GLU D CA 1
ATOM 7247 C C . GLU D 1 78 ? 98.286 -15.162 -9.166 1.00 35.48 110 GLU D C 1
ATOM 7248 O O . GLU D 1 78 ? 98.334 -15.280 -10.395 1.00 39.10 110 GLU D O 1
ATOM 7250 N N . ASP D 1 79 ? 97.191 -15.419 -8.452 1.00 28.05 111 ASP D N 1
ATOM 7251 C CA . ASP D 1 79 ? 95.992 -16.005 -9.048 1.00 26.85 111 ASP D CA 1
ATOM 7252 C C . ASP D 1 79 ? 94.748 -15.386 -8.415 1.00 25.64 111 ASP D C 1
ATOM 7253 O O . ASP D 1 79 ? 94.427 -15.657 -7.259 1.00 25.05 111 ASP D O 1
ATOM 7258 N N . LEU D 1 80 ? 94.043 -14.578 -9.197 1.00 22.39 112 LEU D N 1
ATOM 7259 C CA . LEU D 1 80 ? 92.862 -13.857 -8.711 1.00 22.47 112 LEU D CA 1
ATOM 7260 C C . LEU D 1 80 ? 91.608 -14.721 -8.534 1.00 22.65 112 LEU D C 1
ATOM 7261 O O . LEU D 1 80 ? 90.591 -14.231 -8.032 1.00 25.72 112 LEU D O 1
ATOM 7266 N N . THR D 1 81 ? 91.687 -15.994 -8.919 1.00 20.50 113 THR D N 1
ATOM 7267 C CA . THR D 1 81 ? 90.571 -16.931 -8.739 1.00 22.24 113 THR D CA 1
ATOM 7268 C C . THR D 1 81 ? 90.634 -17.618 -7.374 1.00 22.29 113 THR D C 1
ATOM 7269 O O . THR D 1 81 ? 89.762 -18.405 -7.034 1.00 26.32 113 THR D O 1
ATOM 7273 N N . CYS D 1 82 ? 91.671 -17.315 -6.591 1.00 24.76 114 CYS D N 1
ATOM 7274 C CA A CYS D 1 82 ? 91.801 -17.867 -5.240 0.50 27.98 114 CYS D CA 1
ATOM 7275 C CA B CYS D 1 82 ? 91.781 -17.881 -5.245 0.50 26.07 114 CYS D CA 1
ATOM 7276 C C . CYS D 1 82 ? 90.655 -17.334 -4.376 1.00 24.04 114 CYS D C 1
ATOM 7277 O O . CYS D 1 82 ? 90.280 -16.173 -4.505 1.00 26.30 114 CYS D O 1
ATOM 7282 N N . ASP D 1 83 ? 90.118 -18.191 -3.504 1.00 28.91 115 ASP D N 1
ATOM 7283 C CA . ASP D 1 83 ? 88.985 -17.825 -2.639 1.00 30.34 115 ASP D CA 1
ATOM 7284 C C . ASP D 1 83 ? 89.300 -16.654 -1.712 1.00 29.77 115 ASP D C 1
ATOM 7285 O O . ASP D 1 83 ? 88.472 -15.764 -1.519 1.00 35.04 115 ASP D O 1
ATOM 7287 N N . THR D 1 84 ? 90.515 -16.639 -1.172 1.00 26.53 116 THR D N 1
ATOM 7288 C CA . THR D 1 84 ? 90.962 -15.550 -0.312 1.00 22.71 116 THR D CA 1
ATOM 7289 C C . THR D 1 84 ? 92.173 -14.882 -0.957 1.00 22.60 116 THR D C 1
ATOM 7290 O O . THR D 1 84 ? 93.078 -15.573 -1.434 1.00 25.46 116 THR D O 1
ATOM 7294 N N . LEU D 1 85 ? 92.154 -13.559 -0.999 1.00 21.30 117 LEU D N 1
ATOM 7295 C CA . LEU D 1 85 ? 93.206 -12.770 -1.622 1.00 18.20 117 LEU D CA 1
ATOM 7296 C C . LEU D 1 85 ? 93.783 -11.770 -0.631 1.00 21.65 117 LEU D C 1
ATOM 7297 O O . LEU D 1 85 ? 93.302 -11.657 0.507 1.00 19.51 117 LEU D O 1
ATOM 7302 N N . GLN D 1 86 ? 94.815 -11.047 -1.062 1.00 17.96 118 GLN D N 1
ATOM 7303 C CA . GLN D 1 86 ? 95.395 -9.958 -0.272 1.00 19.37 118 GLN D CA 1
ATOM 7304 C C . GLN D 1 86 ? 95.282 -8.628 -0.997 1.00 20.17 118 GLN D C 1
ATOM 7305 O O . GLN D 1 86 ? 95.381 -8.576 -2.225 1.00 20.05 118 GLN D O 1
ATOM 7311 N N . MET D 1 87 ? 95.079 -7.548 -0.238 1.00 17.88 119 MET D N 1
ATOM 7312 C CA . MET D 1 87 ? 95.105 -6.201 -0.786 1.00 15.87 119 MET D CA 1
ATOM 7313 C C . MET D 1 87 ? 95.958 -5.303 0.093 1.00 14.99 119 MET D C 1
ATOM 7314 O O . MET D 1 87 ? 96.080 -5.544 1.299 1.00 16.13 119 MET D O 1
ATOM 7319 N N . TRP D 1 88 ? 96.551 -4.278 -0.507 1.00 14.09 120 TRP D N 1
ATOM 7320 C CA . TRP D 1 88 ? 97.207 -3.239 0.265 1.00 14.78 120 TRP D CA 1
ATOM 7321 C C . TRP D 1 88 ? 96.173 -2.298 0.865 1.00 14.73 120 TRP D C 1
ATOM 7322 O O . TRP D 1 88 ? 95.277 -1.814 0.169 1.00 16.90 120 TRP D O 1
ATOM 7333 N N . GLU D 1 89 ? 96.312 -2.053 2.161 1.00 13.76 121 GLU D N 1
ATOM 7334 C CA . GLU D 1 89 ? 95.424 -1.172 2.901 1.00 13.33 121 GLU D CA 1
ATOM 7335 C C . GLU D 1 89 ? 96.210 0.042 3.399 1.00 13.64 121 GLU D C 1
ATOM 7336 O O . GLU D 1 89 ? 97.228 -0.112 4.077 1.00 15.81 121 GLU D O 1
ATOM 7342 N N . ALA D 1 90 ? 95.748 1.245 3.058 1.00 14.19 122 ALA D N 1
ATOM 7343 C CA . ALA D 1 90 ? 96.398 2.477 3.528 1.00 13.75 122 ALA D CA 1
ATOM 7344 C C . ALA D 1 90 ? 95.929 2.763 4.951 1.00 17.21 122 ALA D C 1
ATOM 7345 O O . ALA D 1 90 ? 94.737 2.999 5.176 1.00 15.60 122 ALA D O 1
ATOM 7347 N N . VAL D 1 91 ? 96.869 2.730 5.902 1.00 13.77 123 VAL D N 1
ATOM 7348 C CA . VAL D 1 91 ? 96.561 2.837 7.337 1.00 13.76 123 VAL D CA 1
ATOM 7349 C C . VAL D 1 91 ? 96.584 4.289 7.800 1.00 15.88 123 VAL D C 1
ATOM 7350 O O . VAL D 1 91 ? 95.718 4.726 8.573 1.00 14.85 123 VAL D O 1
ATOM 7354 N N . SER D 1 92 ? 97.587 5.019 7.330 1.00 14.30 124 SER D N 1
ATOM 7355 C CA . SER D 1 92 ? 97.835 6.374 7.795 1.00 13.69 124 SER D CA 1
ATOM 7356 C C . SER D 1 92 ? 98.738 7.103 6.826 1.00 14.90 124 SER D C 1
ATOM 7357 O O . SER D 1 92 ? 99.377 6.497 5.966 1.00 13.70 124 SER D O 1
ATOM 7360 N N . VAL D 1 93 ? 98.764 8.423 6.952 1.00 12.90 125 VAL D N 1
ATOM 7361 C CA . VAL D 1 93 ? 99.613 9.232 6.104 1.00 13.36 125 VAL D CA 1
ATOM 7362 C C . VAL D 1 93 ? 100.181 10.377 6.926 1.00 13.56 125 VAL D C 1
ATOM 7363 O O . VAL D 1 93 ? 99.490 10.952 7.777 1.00 15.47 125 VAL D O 1
ATOM 7367 N N . LYS D 1 94 ? 101.456 10.662 6.697 1.00 12.83 126 LYS D N 1
ATOM 7368 C CA . LYS D 1 94 ? 102.045 11.908 7.166 1.00 12.22 126 LYS D CA 1
ATOM 7369 C C . LYS D 1 94 ? 102.096 12.801 5.946 1.00 12.27 126 LYS D C 1
ATOM 7370 O O . LYS D 1 94 ? 102.738 12.463 4.948 1.00 13.70 126 LYS D O 1
ATOM 7376 N N . THR D 1 95 ? 101.403 13.934 6.017 1.00 11.17 127 THR D N 1
ATOM 7377 C CA . THR D 1 95 ? 101.382 14.854 4.888 1.00 11.58 127 THR D CA 1
ATOM 7378 C C . THR D 1 95 ? 101.790 16.268 5.335 1.00 13.92 127 THR D C 1
ATOM 7379 O O . THR D 1 95 ? 101.520 16.677 6.472 1.00 14.40 127 THR D O 1
ATOM 7383 N N . GLU D 1 96 ? 102.473 16.980 4.446 1.00 12.65 128 GLU D N 1
ATOM 7384 C CA . GLU D 1 96 ? 103.038 18.293 4.759 1.00 12.19 128 GLU D CA 1
ATOM 7385 C C . GLU D 1 96 ? 103.062 19.162 3.519 1.00 12.14 128 GLU D C 1
ATOM 7386 O O . GLU D 1 96 ? 103.461 18.708 2.449 1.00 12.81 128 GLU D O 1
ATOM 7392 N N . VAL D 1 97 ? 102.632 20.414 3.666 1.00 10.71 129 VAL D N 1
ATOM 7393 C CA . VAL D 1 97 ? 102.737 21.400 2.591 1.00 11.16 129 VAL D CA 1
ATOM 7394 C C . VAL D 1 97 ? 104.038 22.143 2.819 1.00 11.26 129 VAL D C 1
ATOM 7395 O O . VAL D 1 97 ? 104.238 22.717 3.894 1.00 12.32 129 VAL D O 1
ATOM 7399 N N . VAL D 1 98 ? 104.935 22.082 1.828 1.00 10.13 130 VAL D N 1
ATOM 7400 C CA . VAL D 1 98 ? 106.307 22.566 2.000 1.00 10.89 130 VAL D CA 1
ATOM 7401 C C . VAL D 1 98 ? 106.522 23.922 1.336 1.00 10.89 130 VAL D C 1
ATOM 7402 O O . VAL D 1 98 ? 106.052 24.154 0.212 1.00 10.93 130 VAL D O 1
ATOM 7406 N N . GLY D 1 99 ? 107.229 24.804 2.044 1.00 10.32 131 GLY D N 1
ATOM 7407 C CA . GLY D 1 99 ? 107.736 26.042 1.449 1.00 10.66 131 GLY D CA 1
ATOM 7408 C C . GLY D 1 99 ? 107.063 27.335 1.863 1.00 11.17 131 GLY D C 1
ATOM 7409 O O . GLY D 1 99 ? 107.297 28.375 1.230 1.00 11.72 131 GLY D O 1
ATOM 7410 N N . SER D 1 100 ? 106.241 27.306 2.915 1.00 11.10 132 SER D N 1
ATOM 7411 C CA . SER D 1 100 ? 105.587 28.552 3.369 1.00 10.74 132 SER D CA 1
ATOM 7412 C C . SER D 1 100 ? 106.601 29.643 3.694 1.00 11.10 132 SER D C 1
ATOM 7413 O O . SER D 1 100 ? 106.310 30.821 3.506 1.00 10.23 132 SER D O 1
ATOM 7416 N N . GLY D 1 101 ? 107.786 29.252 4.171 1.00 10.30 133 GLY D N 1
ATOM 7417 C CA . GLY D 1 101 ? 108.866 30.219 4.439 1.00 11.10 133 GLY D CA 1
ATOM 7418 C C . GLY D 1 101 ? 109.219 31.078 3.231 1.00 10.64 133 GLY D C 1
ATOM 7419 O O . GLY D 1 101 ? 109.651 32.228 3.385 1.00 10.50 133 GLY D O 1
ATOM 7420 N N . SER D 1 102 ? 109.037 30.534 2.028 1.00 10.21 134 SER D N 1
ATOM 7421 C CA . SER D 1 102 ? 109.343 31.298 0.801 1.00 11.15 134 SER D CA 1
ATOM 7422 C C . SER D 1 102 ? 108.461 32.535 0.659 1.00 10.18 134 SER D C 1
ATOM 7423 O O . SER D 1 102 ? 108.815 33.475 -0.054 1.00 10.66 134 SER D O 1
ATOM 7426 N N . LEU D 1 103 ? 107.317 32.538 1.339 1.00 9.20 135 LEU D N 1
ATOM 7427 C CA . LEU D 1 103 ? 106.410 33.693 1.275 1.00 9.47 135 LEU D CA 1
ATOM 7428 C C . LEU D 1 103 ? 106.942 34.879 2.085 1.00 8.94 135 LEU D C 1
ATOM 7429 O O . LEU D 1 103 ? 106.404 35.999 2.006 1.00 10.76 135 LEU D O 1
ATOM 7434 N N . LEU D 1 104 ? 108.019 34.638 2.834 1.00 9.19 136 LEU D N 1
ATOM 7435 C CA . LEU D 1 104 ? 108.731 35.703 3.538 1.00 9.72 136 LEU D CA 1
ATOM 7436 C C . LEU D 1 104 ? 109.611 36.548 2.613 1.00 10.22 136 LEU D C 1
ATOM 7437 O O . LEU D 1 104 ? 110.255 37.495 3.070 1.00 10.95 136 LEU D O 1
ATOM 7442 N N . ASP D 1 105 ? 109.667 36.193 1.329 1.00 10.81 137 ASP D N 1
ATOM 7443 C CA . ASP D 1 105 ? 110.297 37.068 0.348 1.00 10.23 137 ASP D CA 1
ATOM 7444 C C . ASP D 1 105 ? 109.373 38.266 0.076 1.00 10.49 137 ASP D C 1
ATOM 7445 O O . ASP D 1 105 ? 108.392 38.152 -0.671 1.00 11.67 137 ASP D O 1
ATOM 7450 N N . VAL D 1 106 ? 109.701 39.406 0.679 1.00 10.89 138 VAL D N 1
ATOM 7451 C CA . VAL D 1 106 ? 108.978 40.655 0.440 1.00 10.94 138 VAL D CA 1
ATOM 7452 C C . VAL D 1 106 ? 109.935 41.697 -0.161 1.00 10.58 138 VAL D C 1
ATOM 7453 O O . VAL D 1 106 ? 109.770 42.904 0.024 1.00 10.88 138 VAL D O 1
ATOM 7457 N N . HIS D 1 107 ? 110.928 41.215 -0.921 1.00 10.80 139 HIS D N 1
ATOM 7458 C CA . HIS D 1 107 ? 111.917 42.110 -1.538 1.00 11.68 139 HIS D CA 1
ATOM 7459 C C . HIS D 1 107 ? 111.838 42.131 -3.061 1.00 11.60 139 HIS D C 1
ATOM 7460 O O . HIS D 1 107 ? 112.690 42.733 -3.713 1.00 12.73 139 HIS D O 1
ATOM 7467 N N . GLY D 1 108 ? 110.817 41.478 -3.612 1.00 11.60 140 GLY D N 1
ATOM 7468 C CA . GLY D 1 108 ? 110.619 41.441 -5.072 1.00 11.43 140 GLY D CA 1
ATOM 7469 C C . GLY D 1 108 ? 109.958 42.679 -5.660 1.00 11.26 140 GLY D C 1
ATOM 7470 O O . GLY D 1 108 ? 110.000 43.770 -5.081 1.00 13.02 140 GLY D O 1
ATOM 7471 N N . PHE D 1 109 ? 109.358 42.491 -6.836 1.00 11.18 141 PHE D N 1
ATOM 7472 C CA . PHE D 1 109 ? 108.827 43.593 -7.634 1.00 11.10 141 PHE D CA 1
ATOM 7473 C C . PHE D 1 109 ? 107.294 43.571 -7.688 1.00 11.91 141 PHE D C 1
ATOM 7474 O O . PHE D 1 109 ? 106.704 44.081 -8.650 1.00 13.64 141 PHE D O 1
ATOM 7482 N N . ASN D 1 110 ? 106.646 43.003 -6.664 1.00 11.70 142 ASN D N 1
ATOM 7483 C CA . ASN D 1 110 ? 105.178 43.051 -6.571 1.00 11.74 142 ASN D CA 1
ATOM 7484 C C . ASN D 1 110 ? 104.707 44.483 -6.314 1.00 11.10 142 ASN D C 1
ATOM 7485 O O . ASN D 1 110 ? 105.513 45.383 -6.045 1.00 11.24 142 ASN D O 1
ATOM 7490 N N . LYS D 1 111 ? 103.396 44.700 -6.371 1.00 10.32 143 LYS D N 1
ATOM 7491 C CA . LYS D 1 111 ? 102.853 45.981 -5.941 1.00 11.36 143 LYS D CA 1
ATOM 7492 C C . LYS D 1 111 ? 103.453 46.330 -4.569 1.00 11.72 143 LYS D C 1
ATOM 7493 O O . LYS D 1 111 ? 103.401 45.504 -3.659 1.00 12.47 143 LYS D O 1
ATOM 7499 N N . PRO D 1 112 ? 104.035 47.532 -4.435 1.00 12.05 144 PRO D N 1
ATOM 7500 C CA . PRO D 1 112 ? 104.669 47.903 -3.167 1.00 14.14 144 PRO D CA 1
ATOM 7501 C C . PRO D 1 112 ? 103.640 48.389 -2.148 1.00 14.52 144 PRO D C 1
ATOM 7502 O O . PRO D 1 112 ? 102.554 48.826 -2.525 1.00 15.72 144 PRO D O 1
ATOM 7506 N N . THR D 1 113 ? 103.991 48.329 -0.866 1.00 12.84 145 THR D N 1
ATOM 7507 C CA . THR D 1 113 ? 103.081 48.779 0.184 1.00 12.13 145 THR D CA 1
ATOM 7508 C C . THR D 1 113 ? 103.023 50.307 0.334 1.00 14.44 145 THR D C 1
ATOM 7509 O O . THR D 1 113 ? 102.020 50.845 0.822 1.00 15.60 145 THR D O 1
ATOM 7513 N N . ASP D 1 114 ? 104.090 51.008 -0.060 1.00 12.65 146 ASP D N 1
ATOM 7514 C CA . ASP D 1 114 ? 104.065 52.473 -0.120 1.00 13.58 146 ASP D CA 1
ATOM 7515 C C . ASP D 1 114 ? 103.872 52.859 -1.582 1.00 16.88 146 ASP D C 1
ATOM 7516 O O . ASP D 1 114 ? 104.828 52.912 -2.350 1.00 16.31 146 ASP D O 1
ATOM 7521 N N . THR D 1 115 ? 102.622 53.118 -1.958 1.00 17.30 147 THR D N 1
ATOM 7522 C CA . THR D 1 115 ? 102.311 53.444 -3.350 1.00 18.00 147 THR D CA 1
ATOM 7523 C C . THR D 1 115 ? 102.598 54.895 -3.718 1.00 18.14 147 THR D C 1
ATOM 7524 O O . THR D 1 115 ? 102.725 55.216 -4.903 1.00 19.32 147 THR D O 1
ATOM 7528 N N . VAL D 1 116 ? 102.725 55.780 -2.725 1.00 14.48 148 VAL D N 1
ATOM 7529 C CA . VAL D 1 116 ? 103.072 57.175 -3.000 1.00 15.88 148 VAL D CA 1
ATOM 7530 C C . VAL D 1 116 ? 104.493 57.264 -3.532 1.00 16.11 148 VAL D C 1
ATOM 7531 O O . VAL D 1 116 ? 104.759 57.966 -4.510 1.00 16.57 148 VAL D O 1
ATOM 7535 N N . ASN D 1 117 ? 105.402 56.554 -2.867 1.00 17.04 149 ASN D N 1
ATOM 7536 C CA . ASN D 1 117 ? 106.822 56.647 -3.187 1.00 16.43 149 ASN D CA 1
ATOM 7537 C C . ASN D 1 117 ? 107.374 55.450 -3.959 1.00 15.24 149 ASN D C 1
ATOM 7538 O O . ASN D 1 117 ? 108.526 55.498 -4.391 1.00 18.03 149 ASN D O 1
ATOM 7543 N N . THR D 1 118 ? 106.549 54.414 -4.139 1.00 14.77 150 THR D N 1
ATOM 7544 C CA . THR D 1 118 ? 106.949 53.117 -4.709 1.00 14.12 150 THR D CA 1
ATOM 7545 C C . THR D 1 118 ? 108.079 52.538 -3.846 1.00 17.01 150 THR D C 1
ATOM 7546 O O . THR D 1 118 ? 109.208 52.292 -4.304 1.00 15.31 150 THR D O 1
ATOM 7550 N N . LYS D 1 119 ? 107.747 52.372 -2.569 1.00 15.64 151 LYS D N 1
ATOM 7551 C CA . LYS D 1 119 ? 108.694 51.926 -1.540 1.00 14.40 151 LYS D CA 1
ATOM 7552 C C . LYS D 1 119 ? 107.978 50.978 -0.580 1.00 13.71 151 LYS D C 1
ATOM 7553 O O . LYS D 1 119 ? 106.971 50.372 -0.923 1.00 13.69 151 LYS D O 1
ATOM 7559 N N . GLY D 1 120 ? 108.499 50.838 0.631 1.00 13.15 152 GLY D N 1
ATOM 7560 C CA . GLY D 1 120 ? 107.909 49.894 1.580 1.00 12.16 152 GLY D CA 1
ATOM 7561 C C . GLY D 1 120 ? 108.441 48.493 1.318 1.00 11.58 152 GLY D C 1
ATOM 7562 O O . GLY D 1 120 ? 109.653 48.307 1.183 1.00 14.20 152 GLY D O 1
ATOM 7563 N N . ILE D 1 121 ? 107.543 47.513 1.249 1.00 11.41 153 ILE D N 1
ATOM 7564 C CA . ILE D 1 121 ? 107.943 46.156 0.872 1.00 11.07 153 ILE D CA 1
ATOM 7565 C C . ILE D 1 121 ? 107.132 45.689 -0.328 1.00 11.81 153 ILE D C 1
ATOM 7566 O O . ILE D 1 121 ? 106.108 46.285 -0.673 1.00 12.76 153 ILE D O 1
ATOM 7571 N N . SER D 1 122 ? 107.613 44.624 -0.963 1.00 10.83 154 SER D N 1
ATOM 7572 C CA . SER D 1 122 ? 106.884 43.962 -2.027 1.00 11.39 154 SER D CA 1
ATOM 7573 C C . SER D 1 122 ? 105.737 43.203 -1.358 1.00 12.03 154 SER D C 1
ATOM 7574 O O . SER D 1 122 ? 105.973 42.325 -0.522 1.00 12.67 154 SER D O 1
ATOM 7577 N N . THR D 1 123 ? 104.492 43.556 -1.692 1.00 10.78 155 THR D N 1
ATOM 7578 C CA . THR D 1 123 ? 103.352 42.969 -0.967 1.00 12.19 155 THR D CA 1
ATOM 7579 C C . THR D 1 123 ? 103.408 41.438 -1.021 1.00 12.18 155 THR D C 1
ATOM 7580 O O . THR D 1 123 ? 103.527 40.859 -2.098 1.00 11.21 155 THR D O 1
ATOM 7584 N N . PRO D 1 124 ? 103.344 40.767 0.148 1.00 11.71 156 PRO D N 1
ATOM 7585 C CA . PRO D 1 124 ? 103.404 39.316 0.134 1.00 10.97 156 PRO D CA 1
ATOM 7586 C C . PRO D 1 124 ? 102.102 38.682 -0.362 1.00 11.28 156 PRO D C 1
ATOM 7587 O O . PRO D 1 124 ? 101.068 39.362 -0.438 1.00 11.44 156 PRO D O 1
ATOM 7591 N N . VAL D 1 125 ? 102.172 37.392 -0.674 1.00 9.86 157 VAL D N 1
ATOM 7592 C CA . VAL D 1 125 ? 101.007 36.604 -1.090 1.00 10.47 157 VAL D CA 1
ATOM 7593 C C . VAL D 1 125 ? 99.911 36.696 -0.015 1.00 11.54 157 VAL D C 1
ATOM 7594 O O . VAL D 1 125 ? 100.178 36.520 1.175 1.00 12.40 157 VAL D O 1
ATOM 7598 N N . GLU D 1 126 ? 98.684 37.002 -0.441 1.00 10.92 158 GLU D N 1
ATOM 7599 C CA . GLU D 1 126 ? 97.552 37.180 0.471 1.00 12.06 158 GLU D CA 1
ATOM 7600 C C . GLU D 1 126 ? 96.292 36.723 -0.245 1.00 10.49 158 GLU D C 1
ATOM 7601 O O . GLU D 1 126 ? 96.269 36.628 -1.479 1.00 10.40 158 GLU D O 1
ATOM 7607 N N . GLY D 1 127 ? 95.226 36.498 0.519 1.00 11.87 159 GLY D N 1
ATOM 7608 C CA . GLY D 1 127 ? 93.921 36.278 -0.101 1.00 10.95 159 GLY D CA 1
ATOM 7609 C C . GLY D 1 127 ? 93.367 34.890 0.099 1.00 10.71 159 GLY D C 1
ATOM 7610 O O . GLY D 1 127 ? 93.580 34.264 1.148 1.00 11.12 159 GLY D O 1
ATOM 7611 N N . SER D 1 128 ? 92.628 34.423 -0.900 1.00 10.86 160 SER D N 1
ATOM 7612 C CA . SER D 1 128 ? 91.884 33.173 -0.782 1.00 10.38 160 SER D CA 1
ATOM 7613 C C . SER D 1 128 ? 92.828 31.968 -0.788 1.00 11.35 160 SER D C 1
ATOM 7614 O O . SER D 1 128 ? 93.800 31.923 -1.550 1.00 11.70 160 SER D O 1
ATOM 7617 N N . GLN D 1 129 ? 92.522 31.004 0.077 1.00 10.16 161 GLN D N 1
ATOM 7618 C CA . GLN D 1 129 ? 93.376 29.833 0.312 1.00 9.49 161 GLN D CA 1
ATOM 7619 C C . GLN D 1 129 ? 92.533 28.587 0.255 1.00 9.77 161 GLN D C 1
ATOM 7620 O O . GLN D 1 129 ? 91.374 28.595 0.672 1.00 12.45 161 GLN D O 1
ATOM 7626 N N . TYR D 1 130 ? 93.117 27.512 -0.249 1.00 8.86 162 TYR D N 1
ATOM 7627 C CA . TYR D 1 130 ? 92.355 26.287 -0.438 1.00 10.46 162 TYR D CA 1
ATOM 7628 C C . TYR D 1 130 ? 93.322 25.130 -0.281 1.00 10.18 162 TYR D C 1
ATOM 7629 O O . TYR D 1 130 ? 94.299 25.038 -1.016 1.00 11.59 162 TYR D O 1
ATOM 7638 N N . HIS D 1 131 ? 93.052 24.270 0.694 1.00 10.55 163 HIS D N 1
ATOM 7639 C CA . HIS D 1 131 ? 93.923 23.115 0.950 1.00 9.53 163 HIS D CA 1
ATOM 7640 C C . HIS D 1 131 ? 93.094 21.850 1.032 1.00 10.78 163 HIS D C 1
ATOM 7641 O O . HIS D 1 131 ? 92.239 21.716 1.913 1.00 12.58 163 HIS D O 1
ATOM 7648 N N . VAL D 1 132 ? 93.340 20.934 0.101 1.00 10.61 164 VAL D N 1
ATOM 7649 C CA . VAL D 1 132 ? 92.646 19.651 0.110 1.00 10.89 164 VAL D CA 1
ATOM 7650 C C . VAL D 1 132 ? 93.673 18.572 -0.172 1.00 10.64 164 VAL D C 1
ATOM 7651 O O . VAL D 1 132 ? 94.529 18.741 -1.035 1.00 11.76 164 VAL D O 1
ATOM 7655 N N . PHE D 1 133 ? 93.590 17.464 0.557 1.00 11.53 165 PHE D N 1
ATOM 7656 C CA . PHE D 1 133 ? 94.346 16.276 0.161 1.00 12.40 165 PHE D CA 1
ATOM 7657 C C . PHE D 1 133 ? 93.475 15.048 0.316 1.00 11.83 165 PHE D C 1
ATOM 7658 O O . PHE D 1 133 ? 92.520 15.050 1.096 1.00 12.61 165 PHE D O 1
ATOM 7666 N N . ALA D 1 134 ? 93.802 14.013 -0.445 1.00 10.69 166 ALA D N 1
ATOM 7667 C CA . ALA D 1 134 ? 93.053 12.761 -0.390 1.00 11.13 166 ALA D CA 1
ATOM 7668 C C . ALA D 1 134 ? 94.007 11.610 -0.623 1.00 11.01 166 ALA D C 1
ATOM 7669 O O . ALA D 1 134 ? 95.011 11.758 -1.335 1.00 11.31 166 ALA D O 1
ATOM 7671 N N . VAL D 1 135 ? 93.696 10.479 0.009 1.00 10.81 167 VAL D N 1
ATOM 7672 C CA . VAL D 1 135 ? 94.405 9.220 -0.209 1.00 11.56 167 VAL D CA 1
ATOM 7673 C C . VAL D 1 135 ? 93.330 8.160 -0.402 1.00 11.73 167 VAL D C 1
ATOM 7674 O O . VAL D 1 135 ? 92.432 8.020 0.429 1.00 12.05 167 VAL D O 1
ATOM 7678 N N . GLY D 1 136 ? 93.406 7.434 -1.513 1.00 11.27 168 GLY D N 1
ATOM 7679 C CA . GLY D 1 136 ? 92.417 6.396 -1.779 1.00 12.21 168 GLY D CA 1
ATOM 7680 C C . GLY D 1 136 ? 92.947 5.232 -2.587 1.00 13.61 168 GLY D C 1
ATOM 7681 O O . GLY D 1 136 ? 94.065 5.273 -3.105 1.00 13.53 168 GLY D O 1
ATOM 7682 N N . GLY D 1 137 ? 92.116 4.205 -2.714 1.00 12.42 169 GLY D N 1
ATOM 7683 C CA . GLY D 1 137 ? 92.473 2.981 -3.446 1.00 13.17 169 GLY D CA 1
ATOM 7684 C C . GLY D 1 137 ? 91.953 2.963 -4.878 1.00 15.67 169 GLY D C 1
ATOM 7685 O O . GLY D 1 137 ? 92.007 1.933 -5.538 1.00 16.27 169 GLY D O 1
ATOM 7686 N N . GLU D 1 138 ? 91.452 4.111 -5.333 1.00 14.33 170 GLU D N 1
ATOM 7687 C CA . GLU D 1 138 ? 90.926 4.337 -6.686 1.00 14.80 170 GLU D CA 1
ATOM 7688 C C . GLU D 1 138 ? 90.854 5.862 -6.871 1.00 14.01 170 GLU D C 1
ATOM 7689 O O . GLU D 1 138 ? 91.087 6.601 -5.915 1.00 13.68 170 GLU D O 1
ATOM 7695 N N . PRO D 1 139 ? 90.574 6.347 -8.099 1.00 14.01 171 PRO D N 1
ATOM 7696 C CA . PRO D 1 139 ? 90.607 7.804 -8.274 1.00 12.86 171 PRO D CA 1
ATOM 7697 C C . PRO D 1 139 ? 89.603 8.530 -7.384 1.00 11.93 171 PRO D C 1
ATOM 7698 O O . PRO D 1 139 ? 88.532 7.985 -7.079 1.00 15.39 171 PRO D O 1
ATOM 7702 N N . LEU D 1 140 ? 89.947 9.750 -6.990 1.00 11.70 172 LEU D N 1
ATOM 7703 C CA . LEU D 1 140 ? 89.031 10.598 -6.244 1.00 11.65 172 LEU D CA 1
ATOM 7704 C C . LEU D 1 140 ? 87.785 10.845 -7.103 1.00 12.66 172 LEU D C 1
ATOM 7705 O O . LEU D 1 140 ? 87.898 11.255 -8.267 1.00 14.82 172 LEU D O 1
ATOM 7710 N N . ASP D 1 141 ? 86.608 10.592 -6.531 1.00 13.50 173 ASP D N 1
ATOM 7711 C CA . ASP D 1 141 ? 85.349 10.903 -7.208 1.00 13.62 173 ASP D CA 1
ATOM 7712 C C . ASP D 1 141 ? 85.064 12.391 -7.082 1.00 12.97 173 ASP D C 1
ATOM 7713 O O . ASP D 1 141 ? 85.152 12.960 -5.988 1.00 12.86 173 ASP D O 1
ATOM 7718 N N . LEU D 1 142 ? 84.729 13.002 -8.216 1.00 13.27 174 LEU D N 1
ATOM 7719 C CA . LEU D 1 142 ? 84.495 14.443 -8.297 1.00 12.69 174 LEU D CA 1
ATOM 7720 C C . LEU D 1 142 ? 83.043 14.786 -8.614 1.00 14.69 174 LEU D C 1
ATOM 7721 O O . LEU D 1 142 ? 82.383 14.102 -9.412 1.00 14.96 174 LEU D O 1
ATOM 7726 N N . GLN D 1 143 ? 82.569 15.855 -7.979 1.00 14.89 175 GLN D N 1
ATOM 7727 C CA . GLN D 1 143 ? 81.254 16.428 -8.231 1.00 13.87 175 GLN D CA 1
ATOM 7728 C C . GLN D 1 143 ? 81.468 17.849 -8.751 1.00 13.87 175 GLN D C 1
ATOM 7729 O O . GLN D 1 143 ? 82.159 18.649 -8.117 1.00 12.77 175 GLN D O 1
ATOM 7735 N N . GLY D 1 144 ? 80.879 18.153 -9.905 1.00 12.51 176 GLY D N 1
ATOM 7736 C CA . GLY D 1 144 ? 81.006 19.492 -10.474 1.00 12.87 176 GLY D CA 1
ATOM 7737 C C . GLY D 1 144 ? 80.037 20.454 -9.823 1.00 13.58 176 GLY D C 1
ATOM 7738 O O . GLY D 1 144 ? 78.925 20.071 -9.467 1.00 14.44 176 GLY D O 1
ATOM 7739 N N . LEU D 1 145 ? 80.474 21.701 -9.654 1.00 11.85 177 LEU D N 1
ATOM 7740 C CA . LEU D 1 145 ? 79.624 22.793 -9.165 1.00 12.95 177 LEU D CA 1
ATOM 7741 C C . LEU D 1 145 ? 80.391 24.078 -9.444 1.00 13.28 177 LEU D C 1
ATOM 7742 O O . LEU D 1 145 ? 81.540 24.226 -9.023 1.00 12.98 177 LEU D O 1
ATOM 7747 N N . VAL D 1 146 ? 79.756 25.009 -10.152 1.00 13.02 178 VAL D N 1
ATOM 7748 C CA . VAL D 1 146 ? 80.432 26.237 -10.574 1.00 13.58 178 VAL D CA 1
ATOM 7749 C C . VAL D 1 146 ? 79.759 27.495 -10.039 1.00 12.05 178 VAL D C 1
ATOM 7750 O O . VAL D 1 146 ? 78.593 27.486 -9.661 1.00 12.87 178 VAL D O 1
ATOM 7754 N N . THR D 1 147 ? 80.515 28.589 -10.040 1.00 11.82 179 THR D N 1
ATOM 7755 C CA . THR D 1 147 ? 79.959 29.906 -9.779 1.00 11.98 179 THR D CA 1
ATOM 7756 C C . THR D 1 147 ? 78.926 30.304 -10.849 1.00 13.22 179 THR D C 1
ATOM 7757 O O . THR D 1 147 ? 77.835 30.802 -10.531 1.00 13.57 179 THR D O 1
ATOM 7761 N N . ASP D 1 148 ? 79.277 30.084 -12.114 1.00 13.47 180 ASP D N 1
ATOM 7762 C CA . ASP D 1 148 ? 78.480 30.585 -13.230 1.00 13.65 180 ASP D CA 1
ATOM 7763 C C . ASP D 1 148 ? 78.439 29.549 -14.344 1.00 14.45 180 ASP D C 1
ATOM 7764 O O . ASP D 1 148 ? 79.463 29.254 -14.969 1.00 14.40 180 ASP D O 1
ATOM 7769 N N . ALA D 1 149 ? 77.251 28.994 -14.584 1.00 14.09 181 ALA D N 1
ATOM 7770 C CA . ALA D 1 149 ? 77.045 28.026 -15.664 1.00 15.27 181 ALA D CA 1
ATOM 7771 C C . ALA D 1 149 ? 77.252 28.632 -17.057 1.00 15.86 181 ALA D C 1
ATOM 7772 O O . ALA D 1 149 ? 77.287 27.902 -18.055 1.00 16.15 181 ALA D O 1
ATOM 7774 N N . ARG D 1 150 ? 77.372 29.957 -17.121 1.00 14.74 182 ARG D N 1
ATOM 7775 C CA . ARG D 1 150 ? 77.621 30.649 -18.387 1.00 15.65 182 ARG D CA 1
ATOM 7776 C C . ARG D 1 150 ? 79.111 30.813 -18.705 1.00 15.41 182 ARG D C 1
ATOM 7777 O O . ARG D 1 150 ? 79.465 31.269 -19.807 1.00 17.45 182 ARG D O 1
ATOM 7785 N N . THR D 1 151 ? 79.977 30.474 -17.751 1.00 14.84 183 THR D N 1
ATOM 7786 C CA . THR D 1 151 ? 81.427 30.613 -17.961 1.00 14.66 183 THR D CA 1
ATOM 7787 C C . THR D 1 151 ? 81.861 29.820 -19.190 1.00 15.08 183 THR D C 1
ATOM 7788 O O . THR D 1 151 ? 81.533 28.639 -19.330 1.00 15.01 183 THR D O 1
ATOM 7792 N N . LYS D 1 152 ? 82.597 30.489 -20.069 1.00 14.91 184 LYS D N 1
ATOM 7793 C CA . LYS D 1 152 ? 83.016 29.891 -21.323 1.00 15.39 184 LYS D CA 1
ATOM 7794 C C . LYS D 1 152 ? 84.417 29.306 -21.148 1.00 16.96 184 LYS D C 1
ATOM 7795 O O . LYS D 1 152 ? 85.403 29.886 -21.611 1.00 19.66 184 LYS D O 1
ATOM 7801 N N . TYR D 1 153 ? 84.496 28.169 -20.462 1.00 15.32 185 TYR D N 1
ATOM 7802 C CA . TYR D 1 153 ? 85.768 27.465 -20.331 1.00 14.20 185 TYR D CA 1
ATOM 7803 C C . TYR D 1 153 ? 86.245 27.016 -21.703 1.00 17.47 185 TYR D C 1
ATOM 7804 O O . TYR D 1 153 ? 85.425 26.682 -22.576 1.00 17.86 185 TYR D O 1
ATOM 7813 N N . LYS D 1 154 ? 87.561 27.003 -21.907 1.00 15.63 186 LYS D N 1
ATOM 7814 C CA . LYS D 1 154 ? 88.121 26.428 -23.148 1.00 17.50 186 LYS D CA 1
ATOM 7815 C C . LYS D 1 154 ? 87.675 24.974 -23.288 1.00 15.61 186 LYS D C 1
ATOM 7816 O O . LYS D 1 154 ? 87.568 24.253 -22.291 1.00 16.55 186 LYS D O 1
ATOM 7822 N N . GLU D 1 155 ? 87.419 24.541 -24.522 1.00 18.91 187 GLU D N 1
ATOM 7823 C CA . GLU D 1 155 ? 87.062 23.145 -24.745 1.00 19.91 187 GLU D CA 1
ATOM 7824 C C . GLU D 1 155 ? 88.282 22.233 -24.728 1.00 25.67 187 GLU D C 1
ATOM 7825 O O . GLU D 1 155 ? 88.181 21.058 -24.364 1.00 33.32 187 GLU D O 1
ATOM 7831 N N . GLU D 1 156 ? 89.433 22.773 -25.116 1.00 18.49 188 GLU D N 1
ATOM 7832 C CA A GLU D 1 156 ? 90.677 22.001 -25.117 0.50 18.31 188 GLU D CA 1
ATOM 7833 C CA B GLU D 1 156 ? 90.668 21.997 -25.113 0.50 17.88 188 GLU D CA 1
ATOM 7834 C C . GLU D 1 156 ? 91.586 22.506 -24.011 1.00 17.95 188 GLU D C 1
ATOM 7835 O O . GLU D 1 156 ? 91.734 23.715 -23.840 1.00 17.99 188 GLU D O 1
ATOM 7846 N N . GLY D 1 157 ? 92.182 21.578 -23.264 1.00 18.07 189 GLY D N 1
ATOM 7847 C CA . GLY D 1 157 ? 93.192 21.929 -22.272 1.00 15.76 189 GLY D CA 1
ATOM 7848 C C . GLY D 1 157 ? 92.787 21.867 -20.814 1.00 16.40 189 GLY D C 1
ATOM 7849 O O . GLY D 1 157 ? 93.647 21.925 -19.941 1.00 16.66 189 GLY D O 1
ATOM 7850 N N . VAL D 1 158 ? 91.483 21.785 -20.550 1.00 16.63 190 VAL D N 1
ATOM 7851 C CA . VAL D 1 158 ? 90.952 21.562 -19.191 1.00 14.57 190 VAL D CA 1
ATOM 7852 C C . VAL D 1 158 ? 89.799 20.569 -19.302 1.00 15.54 190 VAL D C 1
ATOM 7853 O O . VAL D 1 158 ? 89.102 20.550 -20.319 1.00 16.44 190 VAL D O 1
ATOM 7857 N N . VAL D 1 159 ? 89.624 19.727 -18.284 1.00 14.37 191 VAL D N 1
ATOM 7858 C CA . VAL D 1 159 ? 88.450 18.861 -18.230 1.00 15.13 191 VAL D CA 1
ATOM 7859 C C . VAL D 1 159 ? 87.392 19.607 -17.433 1.00 15.74 191 VAL D C 1
ATOM 7860 O O . VAL D 1 159 ? 87.603 19.931 -16.257 1.00 16.30 191 VAL D O 1
ATOM 7864 N N . THR D 1 160 ? 86.279 19.938 -18.084 1.00 15.28 192 THR D N 1
ATOM 7865 C CA . THR D 1 160 ? 85.214 20.698 -17.425 1.00 15.37 192 THR D CA 1
ATOM 7866 C C . THR D 1 160 ? 83.918 19.897 -17.505 1.00 16.23 192 THR D C 1
ATOM 7867 O O . THR D 1 160 ? 83.934 18.769 -17.989 1.00 15.07 192 THR D O 1
ATOM 7871 N N . ILE D 1 161 ? 82.811 20.452 -17.014 1.00 14.75 193 ILE D N 1
ATOM 7872 C CA . ILE D 1 161 ? 81.535 19.699 -17.043 1.00 13.94 193 ILE D CA 1
ATOM 7873 C C . ILE D 1 161 ? 81.144 19.315 -18.478 1.00 16.65 193 ILE D C 1
ATOM 7874 O O . ILE D 1 161 ? 80.767 18.168 -18.731 1.00 17.42 193 ILE D O 1
ATOM 7879 N N . LYS D 1 162 ? 81.284 20.251 -19.416 1.00 16.77 194 LYS D N 1
ATOM 7880 C CA . LYS D 1 162 ? 80.959 19.980 -20.823 1.00 17.25 194 LYS D CA 1
ATOM 7881 C C . LYS D 1 162 ? 81.808 18.848 -21.422 1.00 18.66 194 LYS D C 1
ATOM 7882 O O . LYS D 1 162 ? 81.329 18.079 -22.258 1.00 19.49 194 LYS D O 1
ATOM 7888 N N . THR D 1 163 ? 83.061 18.740 -20.987 1.00 16.92 195 THR D N 1
ATOM 7889 C CA . THR D 1 163 ? 83.929 17.646 -21.432 1.00 16.62 195 THR D CA 1
ATOM 7890 C C . THR D 1 163 ? 83.253 16.304 -21.146 1.00 18.35 195 THR D C 1
ATOM 7891 O O . THR D 1 163 ? 83.284 15.387 -21.970 1.00 21.43 195 THR D O 1
ATOM 7895 N N . ILE D 1 164 ? 82.636 16.214 -19.971 1.00 18.10 196 ILE D N 1
ATOM 7896 C CA . ILE D 1 164 ? 82.009 14.983 -19.504 1.00 18.57 196 ILE D CA 1
ATOM 7897 C C . ILE D 1 164 ? 80.647 14.747 -20.156 1.00 18.91 196 ILE D C 1
ATOM 7898 O O . ILE D 1 164 ? 80.406 13.679 -20.725 1.00 23.77 196 ILE D O 1
ATOM 7903 N N . THR D 1 165 ? 79.774 15.748 -20.096 1.00 20.46 197 THR D N 1
ATOM 7904 C CA . THR D 1 165 ? 78.387 15.592 -20.549 1.00 21.28 197 THR D CA 1
ATOM 7905 C C . THR D 1 165 ? 78.197 15.729 -22.059 1.00 25.25 197 THR D C 1
ATOM 7906 O O . THR D 1 165 ? 77.163 15.315 -22.592 1.00 25.46 197 THR D O 1
ATOM 7910 N N . LYS D 1 166 ? 79.180 16.332 -22.732 1.00 23.22 198 LYS D N 1
ATOM 7911 C CA . LYS D 1 166 ? 79.089 16.695 -24.163 1.00 23.31 198 LYS D CA 1
ATOM 7912 C C . LYS D 1 166 ? 78.035 17.771 -24.445 1.00 26.76 198 LYS D C 1
ATOM 7913 O O . LYS D 1 166 ? 77.631 17.977 -25.594 1.00 26.19 198 LYS D O 1
ATOM 7919 N N . LYS D 1 167 ? 77.596 18.459 -23.392 1.00 22.26 199 LYS D N 1
ATOM 7920 C CA . LYS D 1 167 ? 76.591 19.507 -23.505 1.00 24.50 199 LYS D CA 1
ATOM 7921 C C . LYS D 1 167 ? 76.980 20.703 -22.652 1.00 21.58 199 LYS D C 1
ATOM 7922 O O . LYS D 1 167 ? 77.740 20.571 -21.690 1.00 21.03 199 LYS D O 1
ATOM 7928 N N . ASP D 1 168 ? 76.455 21.870 -23.008 1.00 23.17 200 ASP D N 1
ATOM 7929 C CA . ASP D 1 168 ? 76.689 23.061 -22.204 1.00 21.15 200 ASP D CA 1
ATOM 7930 C C . ASP D 1 168 ? 76.185 22.868 -20.778 1.00 19.41 200 ASP D C 1
ATOM 7931 O O . ASP D 1 168 ? 75.264 22.082 -20.534 1.00 21.17 200 ASP D O 1
ATOM 7936 N N . MET D 1 169 ? 76.803 23.582 -19.843 1.00 18.95 201 MET D N 1
ATOM 7937 C CA . MET D 1 169 ? 76.334 23.588 -18.467 1.00 17.79 201 MET D CA 1
ATOM 7938 C C . MET D 1 169 ? 74.893 24.095 -18.383 1.00 17.72 201 MET D C 1
ATOM 7939 O O . MET D 1 169 ? 74.422 24.884 -19.226 1.00 18.89 201 MET D O 1
ATOM 7944 N N . VAL D 1 170 ? 74.195 23.633 -17.355 1.00 17.01 202 VAL D N 1
ATOM 7945 C CA . VAL D 1 170 ? 72.822 24.039 -17.090 1.00 17.02 202 VAL D CA 1
ATOM 7946 C C . VAL D 1 170 ? 72.785 24.794 -15.761 1.00 15.89 202 VAL D C 1
ATOM 7947 O O . VAL D 1 170 ? 73.762 24.745 -15.007 1.00 15.66 202 VAL D O 1
ATOM 7951 N N . ASN D 1 171 ? 71.679 25.490 -15.477 1.00 16.96 203 ASN D N 1
ATOM 7952 C CA . ASN D 1 171 ? 71.613 26.288 -14.252 1.00 16.43 203 ASN D CA 1
ATOM 7953 C C . ASN D 1 171 ? 71.805 25.462 -12.972 1.00 17.03 203 ASN D C 1
ATOM 7954 O O . ASN D 1 171 ? 72.387 25.951 -11.997 1.00 16.78 203 ASN D O 1
ATOM 7959 N N . LYS D 1 172 ? 71.383 24.193 -13.016 1.00 16.19 204 LYS D N 1
ATOM 7960 C CA . LYS D 1 172 ? 71.580 23.248 -11.902 1.00 17.46 204 LYS D CA 1
ATOM 7961 C C . LYS D 1 172 ? 73.060 23.043 -11.544 1.00 15.80 204 LYS D C 1
ATOM 7962 O O . LYS D 1 172 ? 73.379 22.595 -10.437 1.00 15.80 204 LYS D O 1
ATOM 7968 N N . ASP D 1 173 ? 73.964 23.359 -12.471 1.00 14.94 205 ASP D N 1
ATOM 7969 C CA . ASP D 1 173 ? 75.403 23.182 -12.220 1.00 15.19 205 ASP D CA 1
ATOM 7970 C C . ASP D 1 173 ? 75.974 24.231 -11.275 1.00 13.17 205 ASP D C 1
ATOM 7971 O O . ASP D 1 173 ? 77.123 24.126 -10.847 1.00 13.33 205 ASP D O 1
ATOM 7976 N N . GLN D 1 174 ? 75.159 25.232 -10.952 1.00 14.17 206 GLN D N 1
ATOM 7977 C CA . GLN D 1 174 ? 75.518 26.222 -9.935 1.00 13.65 206 GLN D CA 1
ATOM 7978 C C . GLN D 1 174 ? 75.131 25.754 -8.533 1.00 13.76 206 GLN D C 1
ATOM 7979 O O . GLN D 1 174 ? 75.527 26.364 -7.538 1.00 14.58 206 GLN D O 1
ATOM 7985 N N . VAL D 1 175 ? 74.355 24.676 -8.472 1.00 13.96 207 VAL D N 1
ATOM 7986 C CA . VAL D 1 175 ? 74.086 23.967 -7.209 1.00 14.30 207 VAL D CA 1
ATOM 7987 C C . VAL D 1 175 ? 74.551 22.510 -7.386 1.00 13.90 207 VAL D C 1
ATOM 7988 O O . VAL D 1 175 ? 75.525 22.278 -8.097 1.00 13.80 207 VAL D O 1
ATOM 7992 N N . LEU D 1 176 ? 73.892 21.544 -6.744 1.00 14.77 208 LEU D N 1
ATOM 7993 C CA . LEU D 1 176 ? 74.276 20.147 -6.914 1.00 15.61 208 LEU D CA 1
ATOM 7994 C C . LEU D 1 176 ? 73.462 19.507 -8.026 1.00 15.10 208 LEU D C 1
ATOM 7995 O O . LEU D 1 176 ? 72.259 19.307 -7.888 1.00 16.83 208 LEU D O 1
ATOM 8000 N N . ASN D 1 177 ? 74.135 19.182 -9.125 1.00 15.29 209 ASN D N 1
ATOM 8001 C CA . ASN D 1 177 ? 73.522 18.443 -10.231 1.00 15.62 209 ASN D CA 1
ATOM 8002 C C . ASN D 1 177 ? 74.207 17.076 -10.315 1.00 16.18 209 ASN D C 1
ATOM 8003 O O . ASN D 1 177 ? 75.366 16.995 -10.704 1.00 15.80 209 ASN D O 1
ATOM 8008 N N . PRO D 1 178 ? 73.496 15.993 -9.944 1.00 17.58 210 PRO D N 1
ATOM 8009 C CA . PRO D 1 178 ? 74.171 14.690 -9.868 1.00 19.46 210 PRO D CA 1
ATOM 8010 C C . PRO D 1 178 ? 74.676 14.138 -11.212 1.00 17.68 210 PRO D C 1
ATOM 8011 O O . PRO D 1 178 ? 75.458 13.193 -11.227 1.00 19.83 210 PRO D O 1
ATOM 8015 N N . ILE D 1 179 ? 74.253 14.743 -12.324 1.00 17.33 211 ILE D N 1
ATOM 8016 C CA . ILE D 1 179 ? 74.751 14.363 -13.649 1.00 18.47 211 ILE D CA 1
ATOM 8017 C C . ILE D 1 179 ? 76.214 14.783 -13.843 1.00 18.29 211 ILE D C 1
ATOM 8018 O O . ILE D 1 179 ? 76.967 14.133 -14.565 1.00 18.83 211 ILE D O 1
ATOM 8023 N N . SER D 1 180 ? 76.613 15.864 -13.181 1.00 15.73 212 SER D N 1
ATOM 8024 C CA . SER D 1 180 ? 77.914 16.471 -13.419 1.00 16.16 212 SER D CA 1
ATOM 8025 C C . SER D 1 180 ? 78.977 15.850 -12.510 1.00 16.19 212 SER D C 1
ATOM 8026 O O . SER D 1 180 ? 79.378 16.437 -11.498 1.00 16.86 212 SER D O 1
ATOM 8029 N N . LYS D 1 181 ? 79.402 14.641 -12.875 1.00 16.16 213 LYS D N 1
ATOM 8030 C CA A LYS D 1 181 ? 80.392 13.901 -12.095 0.50 16.00 213 LYS D CA 1
ATOM 8031 C CA B LYS D 1 181 ? 80.384 13.888 -12.093 0.50 16.08 213 LYS D CA 1
ATOM 8032 C C . LYS D 1 181 ? 81.567 13.468 -12.961 1.00 17.92 213 LYS D C 1
ATOM 8033 O O . LYS D 1 181 ? 81.424 13.281 -14.173 1.00 16.05 213 LYS D O 1
ATOM 8044 N N . ALA D 1 182 ? 82.733 13.326 -12.334 1.00 16.18 214 ALA D N 1
ATOM 8045 C CA . ALA D 1 182 ? 83.941 12.860 -13.016 1.00 14.77 214 ALA D CA 1
ATOM 8046 C C . ALA D 1 182 ? 84.830 12.128 -12.012 1.00 14.70 214 ALA D C 1
ATOM 8047 O O . ALA D 1 182 ? 84.479 12.012 -10.832 1.00 15.34 214 ALA D O 1
ATOM 8049 N N . LYS D 1 183 ? 85.955 11.614 -12.493 1.00 15.35 215 LYS D N 1
ATOM 8050 C CA . LYS D 1 183 ? 86.968 11.018 -11.622 1.00 14.09 215 LYS D CA 1
ATOM 8051 C C . LYS D 1 183 ? 88.282 11.749 -11.839 1.00 15.23 215 LYS D C 1
ATOM 8052 O O . LYS D 1 183 ? 88.611 12.108 -12.969 1.00 15.72 215 LYS D O 1
ATOM 8058 N N . LEU D 1 184 ? 89.041 11.963 -10.768 1.00 14.34 216 LEU D N 1
ATOM 8059 C CA . LEU D 1 184 ? 90.313 12.667 -10.893 1.00 13.16 216 LEU D CA 1
ATOM 8060 C C . LEU D 1 184 ? 91.373 11.687 -11.420 1.00 15.64 216 LEU D C 1
ATOM 8061 O O . LEU D 1 184 ? 92.085 11.035 -10.646 1.00 14.58 216 LEU D O 1
ATOM 8066 N N . ASP D 1 185 ? 91.449 11.576 -12.745 1.00 15.40 217 ASP D N 1
ATOM 8067 C CA . ASP D 1 185 ? 92.287 10.552 -13.367 1.00 15.02 217 ASP D CA 1
ATOM 8068 C C . ASP D 1 185 ? 93.493 11.115 -14.110 1.00 16.33 217 ASP D C 1
ATOM 8069 O O . ASP D 1 185 ? 94.217 10.373 -14.779 1.00 17.21 217 ASP D O 1
ATOM 8074 N N . LYS D 1 186 ? 93.703 12.422 -13.990 1.00 14.65 218 LYS D N 1
ATOM 8075 C CA . LYS D 1 186 ? 94.801 13.098 -14.671 1.00 14.47 218 LYS D CA 1
ATOM 8076 C C . LYS D 1 186 ? 95.243 14.313 -13.873 1.00 13.56 218 LYS D C 1
ATOM 8077 O O . LYS D 1 186 ? 94.410 15.066 -13.377 1.00 14.52 218 LYS D O 1
ATOM 8083 N N . ASP D 1 187 ? 96.558 14.478 -13.759 1.00 13.45 219 ASP D N 1
ATOM 8084 C CA . ASP D 1 187 ? 97.182 15.604 -13.073 1.00 13.11 219 ASP D CA 1
ATOM 8085 C C . ASP D 1 187 ? 97.090 16.875 -13.918 1.00 12.63 219 ASP D C 1
ATOM 8086 O O . ASP D 1 187 ? 97.253 16.827 -15.143 1.00 14.75 219 ASP D O 1
ATOM 8091 N N . GLY D 1 188 ? 96.854 18.010 -13.261 1.00 11.97 220 GLY D N 1
ATOM 8092 C CA . GLY D 1 188 ? 96.924 19.316 -13.922 1.00 12.23 220 GLY D CA 1
ATOM 8093 C C . GLY D 1 188 ? 95.882 19.597 -14.993 1.00 12.97 220 GLY D C 1
ATOM 8094 O O . GLY D 1 188 ? 96.156 20.361 -15.931 1.00 14.67 220 GLY D O 1
ATOM 8095 N N . MET D 1 189 ? 94.685 19.024 -14.837 1.00 12.36 221 MET D N 1
ATOM 8096 C CA . MET D 1 189 ? 93.631 19.116 -15.865 1.00 13.77 221 MET D CA 1
ATOM 8097 C C . MET D 1 189 ? 92.227 19.473 -15.362 1.00 15.48 221 MET D C 1
ATOM 8098 O O . MET D 1 189 ? 91.435 20.031 -16.120 1.00 15.29 221 MET D O 1
ATOM 8103 N N . TYR D 1 190 ? 91.922 19.142 -14.107 1.00 12.33 222 TYR D N 1
ATOM 8104 C CA . TYR D 1 190 ? 90.581 19.358 -13.530 1.00 13.38 222 TYR D CA 1
ATOM 8105 C C . TYR D 1 190 ? 90.570 20.631 -12.683 1.00 12.18 222 TYR D C 1
ATOM 8106 O O . TYR D 1 190 ? 91.143 20.635 -11.586 1.00 11.83 222 TYR D O 1
ATOM 8115 N N . PRO D 1 191 ? 89.915 21.716 -13.163 1.00 11.75 223 PRO D N 1
ATOM 8116 C CA . PRO D 1 191 ? 89.973 22.952 -12.374 1.00 11.21 223 PRO D CA 1
ATOM 8117 C C . PRO D 1 191 ? 89.300 22.851 -11.002 1.00 12.10 223 PRO D C 1
ATOM 8118 O O . PRO D 1 191 ? 88.205 22.267 -10.877 1.00 13.35 223 PRO D O 1
ATOM 8122 N N . VAL D 1 192 ? 89.952 23.406 -9.978 1.00 10.54 224 VAL D N 1
ATOM 8123 C CA . VAL D 1 192 ? 89.436 23.320 -8.612 1.00 11.47 224 VAL D CA 1
ATOM 8124 C C . VAL D 1 192 ? 88.220 24.232 -8.388 1.00 10.59 224 VAL D C 1
ATOM 8125 O O . VAL D 1 192 ? 87.456 24.036 -7.429 1.00 12.17 224 VAL D O 1
ATOM 8129 N N . GLU D 1 193 ? 88.017 25.211 -9.277 1.00 10.48 225 GLU D N 1
ATOM 8130 C CA . GLU D 1 193 ? 86.787 26.018 -9.178 1.00 11.73 225 GLU D CA 1
ATOM 8131 C C . GLU D 1 193 ? 85.564 25.300 -9.780 1.00 12.44 225 GLU D C 1
ATOM 8132 O O . GLU D 1 193 ? 84.451 25.811 -9.688 1.00 13.09 225 GLU D O 1
ATOM 8138 N N . ILE D 1 194 ? 85.781 24.121 -10.374 1.00 11.55 226 ILE D N 1
ATOM 8139 C CA . ILE D 1 194 ? 84.702 23.325 -10.976 1.00 11.72 226 ILE D CA 1
ATOM 8140 C C . ILE D 1 194 ? 84.467 22.013 -10.221 1.00 12.59 226 ILE D C 1
ATOM 8141 O O . ILE D 1 194 ? 83.320 21.634 -9.969 1.00 12.53 226 ILE D O 1
ATOM 8146 N N . TRP D 1 195 ? 85.558 21.332 -9.867 1.00 11.17 227 TRP D N 1
ATOM 8147 C CA . TRP D 1 195 ? 85.489 19.944 -9.408 1.00 11.35 227 TRP D CA 1
ATOM 8148 C C . TRP D 1 195 ? 85.796 19.765 -7.923 1.00 11.65 227 TRP D C 1
ATOM 8149 O O . TRP D 1 195 ? 86.890 20.121 -7.459 1.00 12.57 227 TRP D O 1
ATOM 8160 N N . HIS D 1 196 ? 84.831 19.190 -7.204 1.00 11.64 228 HIS D N 1
ATOM 8161 C CA . HIS D 1 196 ? 84.884 19.047 -5.739 1.00 11.56 228 HIS D CA 1
ATOM 8162 C C . HIS D 1 196 ? 84.822 17.579 -5.364 1.00 11.08 228 HIS D C 1
ATOM 8163 O O . HIS D 1 196 ? 84.272 16.787 -6.119 1.00 11.89 228 HIS D O 1
ATOM 8170 N N . PRO D 1 197 ? 85.394 17.202 -4.198 1.00 11.98 229 PRO D N 1
ATOM 8171 C CA . PRO D 1 197 ? 85.232 15.801 -3.802 1.00 12.52 229 PRO D CA 1
ATOM 8172 C C . PRO D 1 197 ? 83.751 15.454 -3.685 1.00 14.19 229 PRO D C 1
ATOM 8173 O O . PRO D 1 197 ? 82.981 16.227 -3.114 1.00 14.00 229 PRO D O 1
ATOM 8177 N N . ASP D 1 198 ? 83.361 14.308 -4.239 1.00 13.30 230 ASP D N 1
ATOM 8178 C CA . ASP D 1 198 ? 81.967 13.885 -4.230 1.00 14.55 230 ASP D CA 1
ATOM 8179 C C . ASP D 1 198 ? 81.641 13.129 -2.931 1.00 13.79 230 ASP D C 1
ATOM 8180 O O . ASP D 1 198 ? 82.095 11.998 -2.739 1.00 14.95 230 ASP D O 1
ATOM 8185 N N . PRO D 1 199 ? 80.838 13.743 -2.037 1.00 13.97 231 PRO D N 1
ATOM 8186 C CA . PRO D 1 199 ? 80.565 13.093 -0.762 1.00 14.74 231 PRO D CA 1
ATOM 8187 C C . PRO D 1 199 ? 79.623 11.890 -0.906 1.00 14.28 231 PRO D C 1
ATOM 8188 O O . PRO D 1 199 ? 79.516 11.091 0.021 1.00 15.94 231 PRO D O 1
ATOM 8192 N N . ALA D 1 200 ? 78.963 11.771 -2.060 1.00 15.02 232 ALA D N 1
ATOM 8193 C CA . ALA D 1 200 ? 78.046 10.661 -2.330 1.00 15.70 232 ALA D CA 1
ATOM 8194 C C . ALA D 1 200 ? 78.781 9.416 -2.810 1.00 15.71 232 ALA D C 1
ATOM 8195 O O . ALA D 1 200 ? 78.189 8.343 -2.943 1.00 16.46 232 ALA D O 1
ATOM 8197 N N . LYS D 1 201 ? 80.069 9.557 -3.099 1.00 13.45 233 LYS D N 1
ATOM 8198 C CA . LYS D 1 201 ? 80.878 8.409 -3.510 1.00 13.95 233 LYS D CA 1
ATOM 8199 C C . LYS D 1 201 ? 82.113 8.369 -2.597 1.00 15.61 233 LYS D C 1
ATOM 8200 O O . LYS D 1 201 ? 81.962 8.535 -1.380 1.00 14.68 233 LYS D O 1
ATOM 8206 N N . ASN D 1 202 ? 83.308 8.156 -3.145 1.00 14.27 234 ASN D N 1
ATOM 8207 C CA . ASN D 1 202 ? 84.527 8.153 -2.311 1.00 12.16 234 ASN D CA 1
ATOM 8208 C C . ASN D 1 202 ? 84.505 7.238 -1.083 1.00 13.43 234 ASN D C 1
ATOM 8209 O O . ASN D 1 202 ? 85.075 7.571 -0.041 1.00 15.86 234 ASN D O 1
ATOM 8214 N N . GLU D 1 203 ? 83.872 6.071 -1.224 1.00 14.44 235 GLU D N 1
ATOM 8215 C CA . GLU D 1 203 ? 83.804 5.103 -0.127 1.00 16.17 235 GLU D CA 1
ATOM 8216 C C . GLU D 1 203 ? 85.174 4.491 0.172 1.00 15.70 235 GLU D C 1
ATOM 8217 O O . GLU D 1 203 ? 85.404 4.010 1.278 1.00 17.87 235 GLU D O 1
ATOM 8220 N N . ASN D 1 204 ? 86.080 4.565 -0.802 1.00 14.29 236 ASN D N 1
ATOM 8221 C CA . ASN D 1 204 ? 87.385 3.924 -0.707 1.00 14.98 236 ASN D CA 1
ATOM 8222 C C . ASN D 1 204 ? 88.511 4.956 -0.739 1.00 14.20 236 ASN D C 1
ATOM 8223 O O . ASN D 1 204 ? 89.657 4.652 -1.099 1.00 14.16 236 ASN D O 1
ATOM 8228 N N . THR D 1 205 ? 88.163 6.183 -0.345 1.00 12.20 237 THR D N 1
ATOM 8229 C CA . THR D 1 205 ? 89.091 7.320 -0.304 1.00 12.11 237 THR D CA 1
ATOM 8230 C C . THR D 1 205 ? 88.797 8.130 0.957 1.00 12.97 237 THR D C 1
ATOM 8231 O O . THR D 1 205 ? 87.649 8.216 1.383 1.00 15.36 237 THR D O 1
ATOM 8235 N N . ARG D 1 206 ? 89.826 8.725 1.555 1.00 11.30 238 ARG D N 1
ATOM 8236 C CA . ARG D 1 206 ? 89.604 9.711 2.621 1.00 11.33 238 ARG D CA 1
ATOM 8237 C C . ARG D 1 206 ? 90.075 11.063 2.098 1.00 12.03 238 ARG D C 1
ATOM 8238 O O . ARG D 1 206 ? 91.186 11.169 1.576 1.00 11.50 238 ARG D O 1
ATOM 8246 N N . TYR D 1 207 ? 89.225 12.088 2.193 1.00 11.71 239 TYR D N 1
ATOM 8247 C CA . TYR D 1 207 ? 89.653 13.434 1.799 1.00 11.93 239 TYR D CA 1
ATOM 8248 C C . TYR D 1 207 ? 89.405 14.439 2.912 1.00 10.21 239 TYR D C 1
ATOM 8249 O O . TYR D 1 207 ? 88.515 14.244 3.758 1.00 11.98 239 TYR D O 1
ATOM 8258 N N . PHE D 1 208 ? 90.223 15.495 2.913 1.00 11.42 240 PHE D N 1
ATOM 8259 C CA . PHE D 1 208 ? 90.218 16.505 3.967 1.00 10.98 240 PHE D CA 1
ATOM 8260 C C . PHE D 1 208 ? 90.458 17.844 3.304 1.00 11.60 240 PHE D C 1
ATOM 8261 O O . PHE D 1 208 ? 91.496 18.052 2.676 1.00 11.70 240 PHE D O 1
ATOM 8269 N N . GLY D 1 209 ? 89.503 18.754 3.441 1.00 12.12 241 GLY D N 1
ATOM 8270 C CA . GLY D 1 209 ? 89.615 20.040 2.754 1.00 12.32 241 GLY D CA 1
ATOM 8271 C C . GLY D 1 209 ? 89.266 21.227 3.626 1.00 12.18 241 GLY D C 1
ATOM 8272 O O . GLY D 1 209 ? 88.485 21.126 4.573 1.00 12.22 241 GLY D O 1
ATOM 8273 N N . ASN D 1 210 ? 89.874 22.364 3.311 1.00 11.75 242 ASN D N 1
ATOM 8274 C CA . ASN D 1 210 ? 89.460 23.616 3.938 1.00 13.26 242 ASN D CA 1
ATOM 8275 C C . ASN D 1 210 ? 89.632 24.799 3.002 1.00 13.92 242 ASN D C 1
ATOM 8276 O O . ASN D 1 210 ? 90.528 24.820 2.153 1.00 14.00 242 ASN D O 1
ATOM 8281 N N . TYR D 1 211 ? 88.717 25.744 3.142 1.00 13.00 243 TYR D N 1
ATOM 8282 C CA . TYR D 1 211 ? 88.680 26.934 2.302 1.00 12.96 243 TYR D CA 1
ATOM 8283 C C . TYR D 1 211 ? 88.650 28.163 3.204 1.00 12.19 243 TYR D C 1
ATOM 8284 O O . TYR D 1 211 ? 87.897 28.202 4.178 1.00 12.59 243 TYR D O 1
ATOM 8293 N N . THR D 1 212 ? 89.481 29.160 2.891 1.00 10.89 244 THR D N 1
ATOM 8294 C CA . THR D 1 212 ? 89.397 30.469 3.542 1.00 11.90 244 THR D CA 1
ATOM 8295 C C . THR D 1 212 ? 89.401 31.516 2.437 1.00 10.90 244 THR D C 1
ATOM 8296 O O . THR D 1 212 ? 90.298 31.537 1.605 1.00 13.17 244 THR D O 1
ATOM 8300 N N . GLY D 1 213 ? 88.392 32.376 2.420 1.00 10.60 245 GLY D N 1
ATOM 8301 C CA . GLY D 1 213 ? 88.253 33.301 1.293 1.00 11.55 245 GLY D CA 1
ATOM 8302 C C . GLY D 1 213 ? 88.846 34.679 1.519 1.00 12.91 245 GLY D C 1
ATOM 8303 O O . GLY D 1 213 ? 89.787 34.845 2.296 1.00 13.33 245 GLY D O 1
ATOM 8304 N N . GLY D 1 214 ? 88.282 35.672 0.832 1.00 12.77 246 GLY D N 1
ATOM 8305 C CA . GLY D 1 214 ? 88.734 37.054 0.956 1.00 13.18 246 GLY D CA 1
ATOM 8306 C C . GLY D 1 214 ? 89.784 37.463 -0.059 1.00 12.98 246 GLY D C 1
ATOM 8307 O O . GLY D 1 214 ? 90.218 36.663 -0.892 1.00 12.34 246 GLY D O 1
ATOM 8308 N N . THR D 1 215 ? 90.186 38.730 0.007 1.00 13.21 247 THR D N 1
ATOM 8309 C CA . THR D 1 215 ? 91.136 39.263 -0.965 1.00 14.32 247 THR D CA 1
ATOM 8310 C C . THR D 1 215 ? 92.497 39.580 -0.360 1.00 14.01 247 THR D C 1
ATOM 8311 O O . THR D 1 215 ? 93.512 39.462 -1.045 1.00 17.54 247 THR D O 1
ATOM 8315 N N . THR D 1 216 ? 92.522 39.989 0.903 1.00 13.96 248 THR D N 1
ATOM 8316 C CA . THR D 1 216 ? 93.793 40.358 1.542 1.00 14.84 248 THR D CA 1
ATOM 8317 C C . THR D 1 216 ? 94.050 39.523 2.803 1.00 15.27 248 THR D C 1
ATOM 8318 O O . THR D 1 216 ? 94.882 39.876 3.636 1.00 18.12 248 THR D O 1
ATOM 8322 N N . THR D 1 217 ? 93.323 38.418 2.928 1.00 11.58 249 THR D N 1
ATOM 8323 C CA . THR D 1 217 ? 93.399 37.528 4.090 1.00 11.66 249 THR D CA 1
ATOM 8324 C C . THR D 1 217 ? 94.811 36.991 4.289 1.00 11.06 249 THR D C 1
ATOM 8325 O O . THR D 1 217 ? 95.428 36.513 3.345 1.00 13.26 249 THR D O 1
ATOM 8329 N N . PRO D 1 218 ? 95.331 37.066 5.528 1.00 10.90 250 PRO D N 1
ATOM 8330 C CA . PRO D 1 218 ? 96.676 36.540 5.753 1.00 11.45 250 PRO D CA 1
ATOM 8331 C C . PRO D 1 218 ? 96.713 35.023 5.537 1.00 11.10 250 PRO D C 1
ATOM 8332 O O . PRO D 1 218 ? 95.836 34.303 6.049 1.00 12.30 250 PRO D O 1
ATOM 8336 N N . PRO D 1 219 ? 97.706 34.523 4.784 1.00 11.29 251 PRO D N 1
ATOM 8337 C CA . PRO D 1 219 ? 97.783 33.066 4.679 1.00 11.07 251 PRO D CA 1
ATOM 8338 C C . PRO D 1 219 ? 98.298 32.458 5.965 1.00 11.92 251 PRO D C 1
ATOM 8339 O O . PRO D 1 219 ? 99.140 33.057 6.640 1.00 12.70 251 PRO D O 1
ATOM 8343 N N . VAL D 1 220 ? 97.783 31.278 6.306 1.00 9.80 252 VAL D N 1
ATOM 8344 C CA . VAL D 1 220 ? 98.181 30.575 7.520 1.00 11.58 252 VAL D CA 1
ATOM 8345 C C . VAL D 1 220 ? 98.532 29.140 7.149 1.00 12.17 252 VAL D C 1
ATOM 8346 O O . VAL D 1 220 ? 97.849 28.516 6.321 1.00 13.19 252 VAL D O 1
ATOM 8350 N N . LEU D 1 221 ? 99.612 28.627 7.727 1.00 10.46 253 LEU D N 1
ATOM 8351 C CA . LEU D 1 221 ? 99.998 27.237 7.478 1.00 12.06 253 LEU D CA 1
ATOM 8352 C C . LEU D 1 221 ? 100.781 26.689 8.648 1.00 11.86 253 LEU D C 1
ATOM 8353 O O . LEU D 1 221 ? 101.552 27.409 9.275 1.00 13.27 253 LEU D O 1
ATOM 8358 N N . GLN D 1 222 ? 100.574 25.408 8.938 1.00 11.81 254 GLN D N 1
ATOM 8359 C CA . GLN D 1 222 ? 101.374 24.715 9.941 1.00 12.23 254 GLN D CA 1
ATOM 8360 C C . GLN D 1 222 ? 102.093 23.576 9.251 1.00 11.72 254 GLN D C 1
ATOM 8361 O O . GLN D 1 222 ? 101.629 23.072 8.224 1.00 13.16 254 GLN D O 1
ATOM 8367 N N . PHE D 1 223 ? 103.231 23.183 9.807 1.00 11.94 255 PHE D N 1
ATOM 8368 C CA . PHE D 1 223 ? 103.978 22.055 9.250 1.00 12.95 255 PHE D CA 1
ATOM 8369 C C . PHE D 1 223 ? 104.780 21.386 10.353 1.00 14.23 255 PHE D C 1
ATOM 8370 O O . PHE D 1 223 ? 105.372 22.057 11.197 1.00 15.86 255 PHE D O 1
ATOM 8378 N N . THR D 1 224 ? 104.778 20.054 10.360 1.00 14.35 256 THR D N 1
ATOM 8379 C CA . THR D 1 224 ? 105.552 19.303 11.332 1.00 12.99 256 THR D CA 1
ATOM 8380 C C . THR D 1 224 ? 105.730 17.899 10.776 1.00 15.39 256 THR D C 1
ATOM 8381 O O . THR D 1 224 ? 104.918 17.446 9.970 1.00 19.73 256 THR D O 1
ATOM 8385 N N . ASN D 1 225 ? 106.792 17.224 11.183 1.00 13.03 257 ASN D N 1
ATOM 8386 C CA . ASN D 1 225 ? 106.947 15.821 10.814 1.00 12.88 257 ASN D CA 1
ATOM 8387 C C . ASN D 1 225 ? 106.453 14.872 11.903 1.00 13.91 257 ASN D C 1
ATOM 8388 O O . ASN D 1 225 ? 106.776 13.684 11.890 1.00 14.26 257 ASN D O 1
ATOM 8393 N N . THR D 1 226 ? 105.662 15.403 12.837 1.00 13.54 258 THR D N 1
ATOM 8394 C CA . THR D 1 226 ? 105.186 14.618 13.980 1.00 14.10 258 THR D CA 1
ATOM 8395 C C . THR D 1 226 ? 103.690 14.285 13.938 1.00 14.10 258 THR D C 1
ATOM 8396 O O . THR D 1 226 ? 103.183 13.642 14.873 1.00 17.34 258 THR D O 1
ATOM 8400 N N . LEU D 1 227 ? 103.004 14.714 12.876 1.00 14.22 259 LEU D N 1
ATOM 8401 C CA . LEU D 1 227 ? 101.551 14.588 12.786 1.00 16.53 259 LEU D CA 1
ATOM 8402 C C . LEU D 1 227 ? 101.150 13.489 11.817 1.00 15.66 259 LEU D C 1
ATOM 8403 O O . LEU D 1 227 ? 101.456 13.564 10.626 1.00 16.95 259 LEU D O 1
ATOM 8408 N N . THR D 1 228 ? 100.442 12.495 12.341 1.00 14.96 260 THR D N 1
ATOM 8409 C CA . THR D 1 228 ? 99.963 11.371 11.538 1.00 16.75 260 THR D CA 1
ATOM 8410 C C . THR D 1 228 ? 98.458 11.510 11.337 1.00 17.18 260 THR D C 1
ATOM 8411 O O . THR D 1 228 ? 97.721 11.724 12.310 1.00 19.11 260 THR D O 1
ATOM 8415 N N . THR D 1 229 ? 98.020 11.428 10.081 1.00 15.19 261 THR D N 1
ATOM 8416 C CA . THR D 1 229 ? 96.601 11.385 9.733 1.00 17.19 261 THR D CA 1
ATOM 8417 C C . THR D 1 229 ? 96.154 9.924 9.610 1.00 17.51 261 THR D C 1
ATOM 8418 O O . THR D 1 229 ? 96.643 9.195 8.753 1.00 16.42 261 THR D O 1
ATOM 8422 N N . VAL D 1 230 ? 95.227 9.501 10.464 1.00 17.02 262 VAL D N 1
ATOM 8423 C CA . VAL D 1 230 ? 94.703 8.131 10.419 1.00 17.79 262 VAL D CA 1
ATOM 8424 C C . VAL D 1 230 ? 93.724 8.009 9.253 1.00 17.67 262 VAL D C 1
ATOM 8425 O O . VAL D 1 230 ? 92.922 8.908 9.009 1.00 18.01 262 VAL D O 1
ATOM 8429 N N . LEU D 1 231 ? 93.822 6.912 8.506 1.00 15.03 263 LEU D N 1
ATOM 8430 C CA . LEU D 1 231 ? 92.976 6.722 7.321 1.00 13.76 263 LEU D CA 1
ATOM 8431 C C . LEU D 1 231 ? 91.959 5.605 7.503 1.00 13.01 263 LEU D C 1
ATOM 8432 O O . LEU D 1 231 ? 91.153 5.333 6.600 1.00 13.93 263 LEU D O 1
ATOM 8437 N N . LEU D 1 232 ? 92.006 4.953 8.661 1.00 13.63 264 LEU D N 1
ATOM 8438 C CA . LEU D 1 232 ? 91.041 3.901 8.976 1.00 14.66 264 LEU D CA 1
ATOM 8439 C C . LEU D 1 232 ? 89.644 4.490 9.141 1.00 17.12 264 LEU D C 1
ATOM 8440 O O . LEU D 1 232 ? 89.490 5.580 9.699 1.00 17.92 264 LEU D O 1
ATOM 8445 N N . ASP D 1 233 ? 88.636 3.784 8.636 1.00 18.19 265 ASP D N 1
ATOM 8446 C CA . ASP D 1 233 ? 87.245 4.207 8.828 1.00 20.90 265 ASP D CA 1
ATOM 8447 C C . ASP D 1 233 ? 86.712 3.779 10.198 1.00 22.82 265 ASP D C 1
ATOM 8448 O O . ASP D 1 233 ? 87.457 3.249 11.028 1.00 20.35 265 ASP D O 1
ATOM 8453 N N . GLU D 1 234 ? 85.414 3.988 10.419 1.00 27.88 266 GLU D N 1
ATOM 8454 C CA . GLU D 1 234 ? 84.788 3.669 11.704 1.00 30.80 266 GLU D CA 1
ATOM 8455 C C . GLU D 1 234 ? 84.830 2.174 12.046 1.00 31.23 266 GLU D C 1
ATOM 8456 O O . GLU D 1 234 ? 84.611 1.795 13.197 1.00 32.15 266 GLU D O 1
ATOM 8459 N N . ASN D 1 235 ? 85.129 1.336 11.051 1.00 27.47 267 ASN D N 1
ATOM 8460 C CA . ASN D 1 235 ? 85.284 -0.112 11.259 1.00 26.47 267 ASN D CA 1
ATOM 8461 C C . ASN D 1 235 ? 86.737 -0.608 11.312 1.00 25.00 267 ASN D C 1
ATOM 8462 O O . ASN D 1 235 ? 86.991 -1.821 11.342 1.00 24.03 267 ASN D O 1
ATOM 8467 N N . GLY D 1 236 ? 87.683 0.328 11.330 1.00 21.68 268 GLY D N 1
ATOM 8468 C CA . GLY D 1 236 ? 89.105 -0.006 11.394 1.00 20.47 268 GLY D CA 1
ATOM 8469 C C . GLY D 1 236 ? 89.716 -0.378 10.050 1.00 19.41 268 GLY D C 1
ATOM 8470 O O . GLY D 1 236 ? 90.779 -1.007 10.001 1.00 19.72 268 GLY D O 1
ATOM 8471 N N . VAL D 1 237 ? 89.058 0.013 8.961 1.00 16.77 269 VAL D N 1
ATOM 8472 C CA . VAL D 1 237 ? 89.520 -0.359 7.613 1.00 17.47 269 VAL D CA 1
ATOM 8473 C C . VAL D 1 237 ? 89.952 0.865 6.814 1.00 16.38 269 VAL D C 1
ATOM 8474 O O . VAL D 1 237 ? 89.196 1.831 6.659 1.00 17.99 269 VAL D O 1
ATOM 8478 N N . GLY D 1 238 ? 91.187 0.830 6.324 1.00 15.30 270 GLY D N 1
ATOM 8479 C CA . GLY D 1 238 ? 91.693 1.905 5.472 1.00 15.04 270 GLY D CA 1
ATOM 8480 C C . GLY D 1 238 ? 91.328 1.697 4.007 1.00 15.72 270 GLY D C 1
ATOM 8481 O O . GLY D 1 238 ? 90.773 0.655 3.642 1.00 15.39 270 GLY D O 1
ATOM 8482 N N . PRO D 1 239 ? 91.631 2.689 3.153 1.00 13.65 271 PRO D N 1
ATOM 8483 C CA . PRO D 1 239 ? 91.428 2.496 1.715 1.00 12.77 271 PRO D CA 1
ATOM 8484 C C . PRO D 1 239 ? 92.137 1.231 1.226 1.00 14.35 271 PRO D C 1
ATOM 8485 O O . PRO D 1 239 ? 93.266 0.961 1.641 1.00 14.30 271 PRO D O 1
ATOM 8489 N N . LEU D 1 240 ? 91.466 0.464 0.366 1.00 13.69 272 LEU D N 1
ATOM 8490 C CA . LEU D 1 240 ? 92.020 -0.786 -0.169 1.00 14.35 272 LEU D CA 1
ATOM 8491 C C . LEU D 1 240 ? 92.395 -0.568 -1.631 1.00 15.17 272 LEU D C 1
ATOM 8492 O O . LEU D 1 240 ? 91.580 -0.085 -2.429 1.00 16.19 272 LEU D O 1
ATOM 8497 N N . CYS D 1 241 ? 93.634 -0.906 -1.975 1.00 15.13 273 CYS D N 1
ATOM 8498 C CA . CYS D 1 241 ? 94.204 -0.462 -3.255 1.00 15.88 273 CYS D CA 1
ATOM 8499 C C . CYS D 1 241 ? 93.799 -1.389 -4.394 1.00 16.78 273 CYS D C 1
ATOM 8500 O O . CYS D 1 241 ? 94.326 -2.496 -4.537 1.00 17.50 273 CYS D O 1
ATOM 8503 N N . LYS D 1 242 ? 92.848 -0.934 -5.207 1.00 16.89 274 LYS D N 1
ATOM 8504 C CA . LYS D 1 242 ? 92.343 -1.765 -6.301 1.00 18.35 274 LYS D CA 1
ATOM 8505 C C . LYS D 1 242 ? 93.424 -1.955 -7.357 1.00 16.72 274 LYS D C 1
ATOM 8506 O O . LYS D 1 242 ? 94.028 -0.988 -7.816 1.00 18.69 274 LYS D O 1
ATOM 8512 N N . GLY D 1 243 ? 93.701 -3.215 -7.689 1.00 18.66 275 GLY D N 1
ATOM 8513 C CA . GLY D 1 243 ? 94.802 -3.541 -8.602 1.00 21.22 275 GLY D CA 1
ATOM 8514 C C . GLY D 1 243 ? 96.135 -2.980 -8.137 1.00 20.12 275 GLY D C 1
ATOM 8515 O O . GLY D 1 243 ? 96.988 -2.619 -8.955 1.00 21.84 275 GLY D O 1
ATOM 8516 N N . GLU D 1 244 ? 96.294 -2.883 -6.815 1.00 17.15 276 GLU D N 1
ATOM 8517 C CA . GLU D 1 244 ? 97.514 -2.372 -6.173 1.00 18.11 276 GLU D CA 1
ATOM 8518 C C . GLU D 1 244 ? 97.833 -0.909 -6.517 1.00 18.97 276 GLU D C 1
ATOM 8519 O O . GLU D 1 244 ? 98.974 -0.470 -6.380 1.00 18.21 276 GLU D O 1
ATOM 8525 N N . GLY D 1 245 ? 96.815 -0.152 -6.922 1.00 15.74 277 GLY D N 1
ATOM 8526 C CA . GLY D 1 245 ? 96.981 1.273 -7.226 1.00 15.42 277 GLY D CA 1
ATOM 8527 C C . GLY D 1 245 ? 96.605 2.141 -6.040 1.00 15.29 277 GLY D C 1
ATOM 8528 O O . GLY D 1 245 ? 95.548 1.944 -5.423 1.00 16.67 277 GLY D O 1
ATOM 8529 N N . LEU D 1 246 ? 97.481 3.092 -5.721 1.00 13.92 278 LEU D N 1
ATOM 8530 C CA . LEU D 1 246 ? 97.262 4.036 -4.637 1.00 13.56 278 LEU D CA 1
ATOM 8531 C C . LEU D 1 246 ? 97.178 5.443 -5.214 1.00 13.29 278 LEU D C 1
ATOM 8532 O O . LEU D 1 246 ? 98.101 5.891 -5.906 1.00 14.12 278 LEU D O 1
ATOM 8537 N N . TYR D 1 247 ? 96.081 6.141 -4.919 1.00 11.65 279 TYR D N 1
ATOM 8538 C CA . TYR D 1 247 ? 95.837 7.461 -5.486 1.00 12.65 279 TYR D CA 1
ATOM 8539 C C . TYR D 1 247 ? 96.018 8.575 -4.484 1.00 12.04 279 TYR D C 1
ATOM 8540 O O . TYR D 1 247 ? 95.432 8.549 -3.396 1.00 13.83 279 TYR D O 1
ATOM 8549 N N . LEU D 1 248 ? 96.847 9.546 -4.863 1.00 11.17 280 LEU D N 1
ATOM 8550 C CA . LEU D 1 248 ? 97.097 10.730 -4.056 1.00 11.92 280 LEU D CA 1
ATOM 8551 C C . LEU D 1 248 ? 96.576 11.924 -4.833 1.00 11.70 280 LEU D C 1
ATOM 8552 O O . LEU D 1 248 ? 96.827 12.037 -6.032 1.00 12.68 280 LEU D O 1
ATOM 8557 N N . SER D 1 249 ? 95.850 12.805 -4.151 1.00 10.72 281 SER D N 1
ATOM 8558 C CA . SER D 1 249 ? 95.241 13.973 -4.799 1.00 11.41 281 SER D CA 1
ATOM 8559 C C . SER D 1 249 ? 95.384 15.171 -3.879 1.00 10.20 281 SER D C 1
ATOM 8560 O O . SER D 1 249 ? 95.242 15.032 -2.659 1.00 10.96 281 SER D O 1
ATOM 8563 N N . CYS D 1 250 ? 95.633 16.352 -4.447 1.00 11.14 282 CYS D N 1
ATOM 8564 C CA . CYS D 1 250 ? 95.705 17.555 -3.609 1.00 9.78 282 CYS D CA 1
ATOM 8565 C C . CYS D 1 250 ? 95.655 18.844 -4.394 1.00 11.01 282 CYS D C 1
ATOM 8566 O O . CYS D 1 250 ? 95.820 18.866 -5.623 1.00 10.45 282 CYS D O 1
ATOM 8569 N N . VAL D 1 251 ? 95.412 19.914 -3.645 1.00 11.10 283 VAL D N 1
ATOM 8570 C CA . VAL D 1 251 ? 95.568 21.285 -4.119 1.00 10.21 283 VAL D CA 1
ATOM 8571 C C . VAL D 1 251 ? 95.895 22.124 -2.894 1.00 10.00 283 VAL D C 1
ATOM 8572 O O . VAL D 1 251 ? 95.298 21.925 -1.826 1.00 9.93 283 VAL D O 1
ATOM 8576 N N . ASP D 1 252 ? 96.861 23.036 -3.041 1.00 10.32 284 ASP D N 1
ATOM 8577 C CA . ASP D 1 252 ? 97.300 23.871 -1.926 1.00 10.34 284 ASP D CA 1
ATOM 8578 C C . ASP D 1 252 ? 97.590 25.275 -2.408 1.00 10.75 284 ASP D C 1
ATOM 8579 O O . ASP D 1 252 ? 98.723 25.618 -2.758 1.00 11.11 284 ASP D O 1
ATOM 8584 N N . ILE D 1 253 ? 96.528 26.072 -2.433 1.00 10.07 285 ILE D N 1
ATOM 8585 C CA . ILE D 1 253 ? 96.576 27.471 -2.853 1.00 9.19 285 ILE D CA 1
ATOM 8586 C C . ILE D 1 253 ? 96.787 28.380 -1.646 1.00 9.65 285 ILE D C 1
ATOM 8587 O O . ILE D 1 253 ? 96.047 28.296 -0.649 1.00 11.21 285 ILE D O 1
ATOM 8592 N N . MET D 1 254 ? 97.796 29.250 -1.748 1.00 10.03 286 MET D N 1
ATOM 8593 C CA . MET D 1 254 ? 98.193 30.139 -0.645 1.00 9.46 286 MET D CA 1
ATOM 8594 C C . MET D 1 254 ? 97.624 31.556 -0.750 1.00 10.66 286 MET D C 1
ATOM 8595 O O . MET D 1 254 ? 97.681 32.322 0.216 1.00 10.79 286 MET D O 1
ATOM 8600 N N . GLY D 1 255 ? 97.103 31.894 -1.928 1.00 10.09 287 GLY D N 1
ATOM 8601 C CA . GLY D 1 255 ? 96.597 33.241 -2.219 1.00 9.79 287 GLY D CA 1
ATOM 8602 C C . GLY D 1 255 ? 97.152 33.726 -3.549 1.00 9.18 287 GLY D C 1
ATOM 8603 O O . GLY D 1 255 ? 97.505 32.916 -4.420 1.00 10.78 287 GLY D O 1
ATOM 8604 N N . TRP D 1 256 ? 97.236 35.046 -3.700 1.00 10.00 288 TRP D N 1
ATOM 8605 C CA . TRP D 1 256 ? 97.784 35.665 -4.912 1.00 10.91 288 TRP D CA 1
ATOM 8606 C C . TRP D 1 256 ? 98.924 36.619 -4.605 1.00 10.50 288 TRP D C 1
ATOM 8607 O O . TRP D 1 256 ? 98.958 37.220 -3.528 1.00 11.02 288 TRP D O 1
ATOM 8618 N N . ARG D 1 257 ? 99.841 36.766 -5.563 1.00 10.83 289 ARG D N 1
ATOM 8619 C CA A ARG D 1 257 ? 100.691 37.960 -5.619 0.40 10.77 289 ARG D CA 1
ATOM 8620 C CA B ARG D 1 257 ? 100.676 37.966 -5.604 0.60 10.97 289 ARG D CA 1
ATOM 8621 C C . ARG D 1 257 ? 100.017 38.946 -6.561 1.00 11.04 289 ARG D C 1
ATOM 8622 O O . ARG D 1 257 ? 99.259 38.539 -7.455 1.00 11.84 289 ARG D O 1
ATOM 8637 N N . VAL D 1 258 ? 100.289 40.225 -6.360 1.00 10.76 290 VAL D N 1
ATOM 8638 C CA . VAL D 1 258 ? 99.695 41.299 -7.152 1.00 12.05 290 VAL D CA 1
ATOM 8639 C C . VAL D 1 258 ? 100.834 42.092 -7.788 1.00 12.80 290 VAL D C 1
ATOM 8640 O O . VAL D 1 258 ? 101.746 42.542 -7.088 1.00 12.03 290 VAL D O 1
ATOM 8644 N N . THR D 1 259 ? 100.795 42.266 -9.108 1.00 12.33 291 THR D N 1
ATOM 8645 C CA . THR D 1 259 ? 101.883 42.948 -9.798 1.00 11.21 291 THR D CA 1
ATOM 8646 C C . THR D 1 259 ? 101.710 44.472 -9.768 1.00 13.79 291 THR D C 1
ATOM 8647 O O . THR D 1 259 ? 100.685 44.997 -9.306 1.00 12.89 291 THR D O 1
ATOM 8651 N N . ARG D 1 260 ? 102.716 45.179 -10.283 1.00 12.18 292 ARG D N 1
ATOM 8652 C CA . ARG D 1 260 ? 102.692 46.628 -10.408 1.00 12.29 292 ARG D CA 1
ATOM 8653 C C . ARG D 1 260 ? 101.959 47.116 -11.660 1.00 13.52 292 ARG D C 1
ATOM 8654 O O . ARG D 1 260 ? 101.897 48.319 -11.910 1.00 16.26 292 ARG D O 1
ATOM 8662 N N . ASN D 1 261 ? 101.416 46.179 -12.438 1.00 15.28 293 ASN D N 1
ATOM 8663 C CA . ASN D 1 261 ? 100.738 46.508 -13.700 1.00 18.13 293 ASN D CA 1
ATOM 8664 C C . ASN D 1 261 ? 99.267 46.124 -13.576 1.00 14.33 293 ASN D C 1
ATOM 8665 O O . ASN D 1 261 ? 98.917 44.948 -13.615 1.00 15.10 293 ASN D O 1
ATOM 8670 N N . TYR D 1 262 ? 98.425 47.133 -13.390 1.00 15.61 294 TYR D N 1
ATOM 8671 C CA . TYR D 1 262 ? 96.970 46.942 -13.338 1.00 15.54 294 TYR D CA 1
ATOM 8672 C C . TYR D 1 262 ? 96.507 45.933 -12.288 1.00 14.15 294 TYR D C 1
ATOM 8673 O O . TYR D 1 262 ? 95.501 45.248 -12.470 1.00 13.54 294 TYR D O 1
ATOM 8682 N N . ASP D 1 263 ? 97.249 45.847 -11.176 1.00 13.28 295 ASP D N 1
ATOM 8683 C CA . ASP D 1 263 ? 96.905 44.946 -10.073 1.00 13.39 295 ASP D CA 1
ATOM 8684 C C . ASP D 1 263 ? 96.667 43.510 -10.557 1.00 12.66 295 ASP D C 1
ATOM 8685 O O . ASP D 1 263 ? 95.788 42.811 -10.054 1.00 12.27 295 ASP D O 1
ATOM 8690 N N . VAL D 1 264 ? 97.425 43.068 -11.559 1.00 11.84 296 VAL D N 1
ATOM 8691 C CA . VAL D 1 264 ? 97.243 41.704 -12.051 1.00 11.11 296 VAL D CA 1
ATOM 8692 C C . VAL D 1 264 ? 97.597 40.696 -10.953 1.00 12.29 296 VAL D C 1
ATOM 8693 O O . VAL D 1 264 ? 98.646 40.789 -10.311 1.00 12.42 296 VAL D O 1
ATOM 8697 N N . HIS D 1 265 ? 96.701 39.737 -10.728 1.00 10.60 297 HIS D N 1
ATOM 8698 C CA . HIS D 1 265 ? 96.914 38.718 -9.702 1.00 11.02 297 HIS D CA 1
ATOM 8699 C C . HIS D 1 265 ? 97.423 37.410 -10.310 1.00 11.47 297 HIS D C 1
ATOM 8700 O O . HIS D 1 265 ? 96.971 36.986 -11.392 1.00 11.55 297 HIS D O 1
ATOM 8707 N N . HIS D 1 266 ? 98.346 36.766 -9.596 1.00 11.06 298 HIS D N 1
ATOM 8708 C CA . HIS D 1 266 ? 98.789 35.403 -9.914 1.00 10.68 298 HIS D CA 1
ATOM 8709 C C . HIS D 1 266 ? 98.584 34.510 -8.695 1.00 10.77 298 HIS D C 1
ATOM 8710 O O . HIS D 1 266 ? 99.085 34.814 -7.606 1.00 11.32 298 HIS D O 1
ATOM 8717 N N . TRP D 1 267 ? 97.889 33.392 -8.885 1.00 11.01 299 TRP D N 1
ATOM 8718 C CA . TRP D 1 267 ? 97.762 32.396 -7.835 1.00 10.02 299 TRP D CA 1
ATOM 8719 C C . TRP D 1 267 ? 99.134 31.823 -7.455 1.00 10.86 299 TRP D C 1
ATOM 8720 O O . TRP D 1 267 ? 99.994 31.630 -8.322 1.00 11.32 299 TRP D O 1
ATOM 8731 N N . ARG D 1 268 ? 99.308 31.510 -6.174 1.00 10.84 300 ARG D N 1
ATOM 8732 C CA . ARG D 1 268 ? 100.496 30.795 -5.688 1.00 10.00 300 ARG D CA 1
ATOM 8733 C C . ARG D 1 268 ? 100.072 29.467 -5.082 1.00 11.39 300 ARG D C 1
ATOM 8734 O O . ARG D 1 268 ? 99.176 29.419 -4.238 1.00 11.72 300 ARG D O 1
ATOM 8742 N N . GLY D 1 269 ? 100.744 28.399 -5.493 1.00 10.20 301 GLY D N 1
ATOM 8743 C CA . GLY D 1 269 ? 100.559 27.083 -4.881 1.00 10.90 301 GLY D CA 1
ATOM 8744 C C . GLY D 1 269 ? 101.861 26.542 -4.326 1.00 11.32 301 GLY D C 1
ATOM 8745 O O . GLY D 1 269 ? 102.950 26.956 -4.745 1.00 11.44 301 GLY D O 1
ATOM 8746 N N . LEU D 1 270 ? 101.747 25.594 -3.401 1.00 11.55 302 LEU D N 1
ATOM 8747 C CA . LEU D 1 270 ? 102.915 24.949 -2.813 1.00 10.57 302 LEU D CA 1
ATOM 8748 C C . LEU D 1 270 ? 102.806 23.438 -2.960 1.00 9.71 302 LEU D C 1
ATOM 8749 O O . LEU D 1 270 ? 101.697 22.904 -3.012 1.00 10.93 302 LEU D O 1
ATOM 8754 N N . PRO D 1 271 ? 103.959 22.742 -3.045 1.00 10.24 303 PRO D N 1
ATOM 8755 C CA . PRO D 1 271 ? 103.959 21.282 -3.154 1.00 10.48 303 PRO D CA 1
ATOM 8756 C C . PRO D 1 271 ? 103.561 20.593 -1.856 1.00 10.92 303 PRO D C 1
ATOM 8757 O O . PRO D 1 271 ? 103.756 21.143 -0.757 1.00 11.11 303 PRO D O 1
ATOM 8761 N N . ARG D 1 272 ? 103.025 19.386 -1.999 1.00 11.41 304 ARG D N 1
ATOM 8762 C CA . ARG D 1 272 ? 102.613 18.589 -0.853 1.00 10.81 304 ARG D CA 1
ATOM 8763 C C . ARG D 1 272 ? 103.343 17.254 -0.824 1.00 10.81 304 ARG D C 1
ATOM 8764 O O . ARG D 1 272 ? 103.378 16.528 -1.822 1.00 12.55 304 ARG D O 1
ATOM 8772 N N . TYR D 1 273 ? 103.899 16.939 0.343 1.00 11.30 305 TYR D N 1
ATOM 8773 C CA . TYR D 1 273 ? 104.548 15.655 0.604 1.00 11.47 305 TYR D CA 1
ATOM 8774 C C . TYR D 1 273 ? 103.557 14.676 1.224 1.00 12.27 305 TYR D C 1
ATOM 8775 O O . TYR D 1 273 ? 102.729 15.073 2.044 1.00 11.22 305 TYR D O 1
ATOM 8784 N N . PHE D 1 274 ? 103.661 13.403 0.829 1.00 11.41 306 PHE D N 1
ATOM 8785 C CA . PHE D 1 274 ? 102.867 12.321 1.416 1.00 11.56 306 PHE D CA 1
ATOM 8786 C C . PHE D 1 274 ? 103.802 11.191 1.792 1.00 12.48 306 PHE D C 1
ATOM 8787 O O . PHE D 1 274 ? 104.604 10.757 0.961 1.00 12.84 306 PHE D O 1
ATOM 8795 N N . LYS D 1 275 ? 103.681 10.678 3.012 1.00 11.85 307 LYS D N 1
ATOM 8796 C CA . LYS D 1 275 ? 104.318 9.409 3.361 1.00 12.55 307 LYS D CA 1
ATOM 8797 C C . LYS D 1 275 ? 103.226 8.495 3.894 1.00 13.49 307 LYS D C 1
ATOM 8798 O O . LYS D 1 275 ? 102.683 8.739 4.977 1.00 13.94 307 LYS D O 1
ATOM 8804 N N . ILE D 1 276 ? 102.898 7.466 3.114 1.00 13.04 308 ILE D N 1
ATOM 8805 C CA . ILE D 1 276 ? 101.756 6.595 3.405 1.00 12.32 308 ILE D CA 1
ATOM 8806 C C . ILE D 1 276 ? 102.253 5.262 3.968 1.00 12.91 308 ILE D C 1
ATOM 8807 O O . ILE D 1 276 ? 103.156 4.635 3.398 1.00 14.48 308 ILE D O 1
ATOM 8812 N N . THR D 1 277 ? 101.673 4.848 5.094 1.00 12.47 309 THR D N 1
ATOM 8813 C CA . THR D 1 277 ? 101.933 3.526 5.675 1.00 13.56 309 THR D CA 1
ATOM 8814 C C . THR D 1 277 ? 100.832 2.588 5.203 1.00 14.16 309 THR D C 1
ATOM 8815 O O . THR D 1 277 ? 99.641 2.893 5.353 1.00 14.97 309 THR D O 1
ATOM 8819 N N . LEU D 1 278 ? 101.238 1.467 4.609 1.00 14.14 310 LEU D N 1
ATOM 8820 C CA . LEU D 1 278 ? 100.292 0.471 4.115 1.00 15.47 310 LEU D CA 1
ATOM 8821 C C . LEU D 1 278 ? 100.582 -0.901 4.696 1.00 15.49 310 LEU D C 1
ATOM 8822 O O . LEU D 1 278 ? 101.727 -1.233 5.001 1.00 16.73 310 LEU D O 1
ATOM 8827 N N . ARG D 1 279 ? 99.531 -1.701 4.850 1.00 14.45 311 ARG D N 1
ATOM 8828 C CA . ARG D 1 279 ? 99.692 -3.057 5.362 1.00 15.68 311 ARG D CA 1
ATOM 8829 C C . ARG D 1 279 ? 98.879 -3.999 4.495 1.00 15.24 311 ARG D C 1
ATOM 8830 O O . ARG D 1 279 ? 97.908 -3.587 3.859 1.00 16.39 311 ARG D O 1
ATOM 8838 N N . LYS D 1 280 ? 99.274 -5.264 4.458 1.00 15.92 312 LYS D N 1
ATOM 8839 C CA . LYS D 1 280 ? 98.519 -6.229 3.671 1.00 16.31 312 LYS D CA 1
ATOM 8840 C C . LYS D 1 280 ? 97.305 -6.716 4.458 1.00 16.88 312 LYS D C 1
ATOM 8841 O O . LYS D 1 280 ? 97.398 -6.984 5.659 1.00 16.04 312 LYS D O 1
ATOM 8847 N N . ARG D 1 281 ? 96.176 -6.842 3.764 1.00 15.27 313 ARG D N 1
ATOM 8848 C CA . ARG D 1 281 ? 94.920 -7.266 4.374 1.00 15.40 313 ARG D CA 1
ATOM 8849 C C . ARG D 1 281 ? 94.332 -8.442 3.597 1.00 15.68 313 ARG D C 1
ATOM 8850 O O . ARG D 1 281 ? 94.269 -8.398 2.360 1.00 16.78 313 ARG D O 1
ATOM 8858 N N . TRP D 1 282 ? 93.912 -9.486 4.313 1.00 15.43 314 TRP D N 1
ATOM 8859 C CA . TRP D 1 282 ? 93.192 -10.590 3.686 1.00 15.72 314 TRP D CA 1
ATOM 8860 C C . TRP D 1 282 ? 91.777 -10.144 3.339 1.00 16.33 314 TRP D C 1
ATOM 8861 O O . TRP D 1 282 ? 91.117 -9.459 4.131 1.00 16.15 314 TRP D O 1
ATOM 8872 N N . VAL D 1 283 ? 91.315 -10.531 2.152 1.00 16.88 315 VAL D N 1
ATOM 8873 C CA . VAL D 1 283 ? 89.966 -10.187 1.698 1.00 16.94 315 VAL D CA 1
ATOM 8874 C C . VAL D 1 283 ? 89.359 -11.375 0.957 1.00 19.53 315 VAL D C 1
ATOM 8875 O O . VAL D 1 283 ? 90.077 -12.265 0.496 1.00 20.00 315 VAL D O 1
ATOM 8879 N N . LYS D 1 284 ? 88.035 -11.401 0.855 1.00 20.33 316 LYS D N 1
ATOM 8880 C CA . LYS D 1 284 ? 87.375 -12.416 0.020 1.00 26.75 316 LYS D CA 1
ATOM 8881 C C . LYS D 1 284 ? 86.185 -11.829 -0.742 1.00 32.57 316 LYS D C 1
ATOM 8882 O O . LYS D 1 284 ? 85.704 -12.428 -1.701 1.00 40.64 316 LYS D O 1
ATOM 8889 N N . GLY E 1 1 ? 125.036 2.249 15.903 1.00 60.88 33 GLY E N 1
ATOM 8890 C CA . GLY E 1 1 ? 123.880 1.659 16.636 1.00 69.57 33 GLY E CA 1
ATOM 8891 C C . GLY E 1 1 ? 122.543 2.014 16.015 1.00 71.60 33 GLY E C 1
ATOM 8892 O O . GLY E 1 1 ? 121.970 3.065 16.314 1.00 55.44 33 GLY E O 1
ATOM 8893 N N . MET E 1 2 ? 122.047 1.129 15.152 1.00 76.20 34 MET E N 1
ATOM 8894 C CA . MET E 1 2 ? 120.766 1.332 14.473 1.00 60.90 34 MET E CA 1
ATOM 8895 C C . MET E 1 2 ? 119.611 0.594 15.157 1.00 51.95 34 MET E C 1
ATOM 8896 O O . MET E 1 2 ? 118.455 0.994 15.024 1.00 54.57 34 MET E O 1
ATOM 8898 N N . GLU E 1 3 ? 119.926 -0.480 15.882 1.00 62.38 35 GLU E N 1
ATOM 8899 C CA . GLU E 1 3 ? 118.916 -1.243 16.622 1.00 51.15 35 GLU E CA 1
ATOM 8900 C C . GLU E 1 3 ? 118.762 -0.716 18.052 1.00 46.64 35 GLU E C 1
ATOM 8901 O O . GLU E 1 3 ? 119.703 -0.762 18.843 1.00 42.04 35 GLU E O 1
ATOM 8907 N N . VAL E 1 4 ? 117.564 -0.232 18.367 1.00 36.88 36 VAL E N 1
ATOM 8908 C CA . VAL E 1 4 ? 117.268 0.408 19.652 1.00 33.66 36 VAL E CA 1
ATOM 8909 C C . VAL E 1 4 ? 116.838 -0.621 20.707 1.00 36.05 36 VAL E C 1
ATOM 8910 O O . VAL E 1 4 ? 115.834 -1.317 20.535 1.00 37.84 36 VAL E O 1
ATOM 8914 N N . LEU E 1 5 ? 117.606 -0.713 21.793 1.00 31.33 37 LEU E N 1
ATOM 8915 C CA . LEU E 1 5 ? 117.359 -1.705 22.842 1.00 31.22 37 LEU E CA 1
ATOM 8916 C C . LEU E 1 5 ? 116.705 -1.073 24.083 1.00 30.87 37 LEU E C 1
ATOM 8917 O O . LEU E 1 5 ? 115.904 -0.158 23.947 1.00 31.22 37 LEU E O 1
ATOM 8922 N N . ASP E 1 6 ? 117.025 -1.571 25.279 1.00 31.32 38 ASP E N 1
ATOM 8923 C CA . ASP E 1 6 ? 116.426 -1.050 26.514 1.00 30.61 38 ASP E CA 1
ATOM 8924 C C . ASP E 1 6 ? 117.015 0.289 26.932 1.00 28.92 38 ASP E C 1
ATOM 8925 O O . ASP E 1 6 ? 118.092 0.669 26.476 1.00 30.89 38 ASP E O 1
ATOM 8930 N N . LEU E 1 7 ? 116.282 1.005 27.782 1.00 27.05 39 LEU E N 1
ATOM 8931 C CA . LEU E 1 7 ? 116.788 2.197 28.453 1.00 26.28 39 LEU E CA 1
ATOM 8932 C C . LEU E 1 7 ? 117.883 1.820 29.441 1.00 27.98 39 LEU E C 1
ATOM 8933 O O . LEU E 1 7 ? 117.831 0.753 30.052 1.00 32.80 39 LEU E O 1
ATOM 8938 N N . VAL E 1 8 ? 118.872 2.699 29.576 1.00 27.01 40 VAL E N 1
ATOM 8939 C CA . VAL E 1 8 ? 119.971 2.527 30.525 1.00 29.77 40 VAL E CA 1
ATOM 8940 C C . VAL E 1 8 ? 119.533 3.105 31.873 1.00 30.94 40 VAL E C 1
ATOM 8941 O O . VAL E 1 8 ? 118.942 4.177 31.919 1.00 27.96 40 VAL E O 1
ATOM 8945 N N . THR E 1 9 ? 119.826 2.394 32.959 1.00 34.25 41 THR E N 1
ATOM 8946 C CA . THR E 1 9 ? 119.573 2.925 34.302 1.00 36.37 41 THR E CA 1
ATOM 8947 C C . THR E 1 9 ? 120.856 3.104 35.113 1.00 39.49 41 THR E C 1
ATOM 8948 O O . THR E 1 9 ? 121.923 2.624 34.721 1.00 42.48 41 THR E O 1
ATOM 8952 N N . GLY E 1 10 ? 120.736 3.800 36.245 1.00 39.03 42 GLY E N 1
ATOM 8953 C CA . GLY E 1 10 ? 121.863 4.001 37.148 1.00 43.15 42 GLY E CA 1
ATOM 8954 C C . GLY E 1 10 ? 122.298 5.453 37.214 1.00 45.09 42 GLY E C 1
ATOM 8955 O O . GLY E 1 10 ? 121.703 6.316 36.554 1.00 38.74 42 GLY E O 1
ATOM 8956 N N . PRO E 1 11 ? 123.352 5.740 38.003 1.00 44.54 43 PRO E N 1
ATOM 8957 C CA . PRO E 1 11 ? 123.852 7.107 38.173 1.00 50.11 43 PRO E CA 1
ATOM 8958 C C . PRO E 1 11 ? 124.105 7.802 36.841 1.00 46.26 43 PRO E C 1
ATOM 8959 O O . PRO E 1 11 ? 124.743 7.221 35.960 1.00 47.38 43 PRO E O 1
ATOM 8963 N N . ASP E 1 12 ? 123.586 9.024 36.712 1.00 40.97 44 ASP E N 1
ATOM 8964 C CA . ASP E 1 12 ? 123.806 9.897 35.553 1.00 41.31 44 ASP E CA 1
ATOM 8965 C C . ASP E 1 12 ? 123.201 9.397 34.231 1.00 34.10 44 ASP E C 1
ATOM 8966 O O . ASP E 1 12 ? 123.643 9.815 33.161 1.00 37.85 44 ASP E O 1
ATOM 8971 N N . SER E 1 13 ? 122.192 8.530 34.304 1.00 32.47 45 SER E N 1
ATOM 8972 C CA . SER E 1 13 ? 121.553 7.980 33.091 1.00 30.36 45 SER E CA 1
ATOM 8973 C C . SER E 1 13 ? 120.545 8.934 32.424 1.00 29.88 45 SER E C 1
ATOM 8974 O O . SER E 1 13 ? 120.152 8.718 31.277 1.00 28.45 45 SER E O 1
ATOM 8977 N N . VAL E 1 14 ? 120.128 9.968 33.153 1.00 28.83 46 VAL E N 1
ATOM 8978 C CA . VAL E 1 14 ? 119.268 11.035 32.621 1.00 27.45 46 VAL E CA 1
ATOM 8979 C C . VAL E 1 14 ? 119.948 12.384 32.845 1.00 28.68 46 VAL E C 1
ATOM 8980 O O . VAL E 1 14 ? 120.540 12.632 33.901 1.00 32.50 46 VAL E O 1
ATOM 8984 N N . THR E 1 15 ? 119.871 13.254 31.844 1.00 25.12 47 THR E N 1
ATOM 8985 C CA . THR E 1 15 ? 120.421 14.597 31.972 1.00 24.67 47 THR E CA 1
ATOM 8986 C C . THR E 1 15 ? 119.467 15.645 31.385 1.00 24.02 47 THR E C 1
ATOM 8987 O O . THR E 1 15 ? 118.656 15.344 30.505 1.00 23.13 47 THR E O 1
ATOM 8991 N N . GLU E 1 16 ? 119.551 16.862 31.905 1.00 24.92 48 GLU E N 1
ATOM 8992 C CA . GLU E 1 16 ? 118.822 17.987 31.339 1.00 25.02 48 GLU E CA 1
ATOM 8993 C C . GLU E 1 16 ? 119.829 19.015 30.881 1.00 26.54 48 GLU E C 1
ATOM 8994 O O . GLU E 1 16 ? 120.753 19.348 31.624 1.00 28.71 48 GLU E O 1
ATOM 9000 N N . ILE E 1 17 ? 119.670 19.519 29.664 1.00 22.56 49 ILE E N 1
ATOM 9001 C CA . ILE E 1 17 ? 120.529 20.613 29.215 1.00 23.42 49 ILE E CA 1
ATOM 9002 C C . ILE E 1 17 ? 119.714 21.781 28.676 1.00 19.74 49 ILE E C 1
ATOM 9003 O O . ILE E 1 17 ? 118.647 21.595 28.087 1.00 19.62 49 ILE E O 1
ATOM 9008 N N . GLU E 1 18 ? 120.215 22.991 28.888 1.00 19.57 50 GLU E N 1
ATOM 9009 C CA . GLU E 1 18 ? 119.493 24.163 28.424 1.00 18.12 50 GLU E CA 1
ATOM 9010 C C . GLU E 1 18 ? 120.359 25.052 27.555 1.00 17.59 50 GLU E C 1
ATOM 9011 O O . GLU E 1 18 ? 121.598 25.054 27.664 1.00 18.49 50 GLU E O 1
ATOM 9017 N N . ALA E 1 19 ? 119.690 25.795 26.690 1.00 14.83 51 ALA E N 1
ATOM 9018 C CA . ALA E 1 19 ? 120.343 26.740 25.798 1.00 15.41 51 ALA E CA 1
ATOM 9019 C C . ALA E 1 19 ? 119.351 27.774 25.319 1.00 15.25 51 ALA E C 1
ATOM 9020 O O . ALA E 1 19 ? 118.139 27.528 25.286 1.00 16.24 51 ALA E O 1
ATOM 9022 N N . PHE E 1 20 ? 119.885 28.935 24.946 1.00 14.62 52 PHE E N 1
ATOM 9023 C CA A PHE E 1 20 ? 119.143 29.979 24.240 0.40 14.34 52 PHE E CA 1
ATOM 9024 C CA B PHE E 1 20 ? 119.105 29.909 24.205 0.60 14.54 52 PHE E CA 1
ATOM 9025 C C . PHE E 1 20 ? 119.757 30.151 22.856 1.00 14.88 52 PHE E C 1
ATOM 9026 O O . PHE E 1 20 ? 120.995 30.157 22.726 1.00 16.99 52 PHE E O 1
ATOM 9041 N N . LEU E 1 21 ? 118.918 30.314 21.844 1.00 12.55 53 LEU E N 1
ATOM 9042 C CA . LEU E 1 21 ? 119.393 30.672 20.515 1.00 12.16 53 LEU E CA 1
ATOM 9043 C C . LEU E 1 21 ? 118.886 32.071 20.206 1.00 11.91 53 LEU E C 1
ATOM 9044 O O . LEU E 1 21 ? 117.675 32.299 20.158 1.00 12.94 53 LEU E O 1
ATOM 9049 N N . ASN E 1 22 ? 119.811 33.008 20.006 1.00 11.48 54 ASN E N 1
ATOM 9050 C CA . ASN E 1 22 ? 119.410 34.347 19.587 1.00 11.69 54 ASN E CA 1
ATOM 9051 C C . ASN E 1 22 ? 118.990 34.368 18.111 1.00 11.34 54 ASN E C 1
ATOM 9052 O O . ASN E 1 22 ? 119.481 33.568 17.306 1.00 11.71 54 ASN E O 1
ATOM 9057 N N . PRO E 1 23 ? 118.072 35.282 17.750 1.00 11.09 55 PRO E N 1
ATOM 9058 C CA . PRO E 1 23 ? 117.587 35.371 16.371 1.00 10.32 55 PRO E CA 1
ATOM 9059 C C . PRO E 1 23 ? 118.671 35.859 15.422 1.00 10.86 55 PRO E C 1
ATOM 9060 O O . PRO E 1 23 ? 119.632 36.518 15.854 1.00 11.10 55 PRO E O 1
ATOM 9064 N N . ARG E 1 24 ? 118.528 35.509 14.146 1.00 9.65 56 ARG E N 1
ATOM 9065 C CA . ARG E 1 24 ? 119.496 35.904 13.124 1.00 11.01 56 ARG E CA 1
ATOM 9066 C C . ARG E 1 24 ? 118.743 36.609 11.994 1.00 10.90 56 ARG E C 1
ATOM 9067 O O . ARG E 1 24 ? 118.524 36.056 10.911 1.00 11.31 56 ARG E O 1
ATOM 9075 N N . MET E 1 25 ? 118.320 37.841 12.277 1.00 10.66 57 MET E N 1
ATOM 9076 C CA . MET E 1 25 ? 117.438 38.580 11.368 1.00 10.55 57 MET E CA 1
ATOM 9077 C C . MET E 1 25 ? 118.151 39.336 10.256 1.00 12.14 57 MET E C 1
ATOM 9078 O O . MET E 1 25 ? 117.506 39.753 9.292 1.00 11.53 57 MET E O 1
ATOM 9083 N N . GLY E 1 26 ? 119.469 39.512 10.377 1.00 10.66 58 GLY E N 1
ATOM 9084 C CA . GLY E 1 26 ? 120.235 40.135 9.296 1.00 11.93 58 GLY E CA 1
ATOM 9085 C C . GLY E 1 26 ? 121.419 40.937 9.798 1.00 11.73 58 GLY E C 1
ATOM 9086 O O . GLY E 1 26 ? 122.523 40.803 9.268 1.00 12.90 58 GLY E O 1
ATOM 9087 N N . GLN E 1 27 ? 121.205 41.782 10.804 1.00 11.22 59 GLN E N 1
ATOM 9088 C CA . GLN E 1 27 ? 122.348 42.453 11.420 1.00 11.56 59 GLN E CA 1
ATOM 9089 C C . GLN E 1 27 ? 123.084 41.463 12.314 1.00 10.98 59 GLN E C 1
ATOM 9090 O O . GLN E 1 27 ? 122.483 40.883 13.207 1.00 11.85 59 GLN E O 1
ATOM 9096 N N . PRO E 1 28 ? 124.399 41.271 12.080 1.00 12.09 60 PRO E N 1
ATOM 9097 C CA . PRO E 1 28 ? 125.150 40.348 12.933 1.00 14.02 60 PRO E CA 1
ATOM 9098 C C . PRO E 1 28 ? 125.316 40.905 14.359 1.00 13.88 60 PRO E C 1
ATOM 9099 O O . PRO E 1 28 ? 125.098 42.105 14.584 1.00 14.36 60 PRO E O 1
ATOM 9103 N N . PRO E 1 29 ? 125.707 40.051 15.321 1.00 15.97 61 PRO E N 1
ATOM 9104 C CA . PRO E 1 29 ? 125.932 40.501 16.704 1.00 15.31 61 PRO E CA 1
ATOM 9105 C C . PRO E 1 29 ? 126.996 41.586 16.852 1.00 18.07 61 PRO E C 1
ATOM 9106 O O . PRO E 1 29 ? 126.907 42.410 17.771 1.00 19.25 61 PRO E O 1
ATOM 9110 N N . THR E 1 30 ? 127.982 41.590 15.958 1.00 14.35 62 THR E N 1
ATOM 9111 C CA . THR E 1 30 ? 129.011 42.630 15.939 1.00 16.39 62 THR E CA 1
ATOM 9112 C C . THR E 1 30 ? 128.918 43.415 14.624 1.00 17.36 62 THR E C 1
ATOM 9113 O O . THR E 1 30 ? 128.548 42.847 13.590 1.00 16.96 62 THR E O 1
ATOM 9117 N N . PRO E 1 31 ? 129.268 44.716 14.642 1.00 17.17 63 PRO E N 1
ATOM 9118 C CA . PRO E 1 31 ? 129.819 45.482 15.771 1.00 17.28 63 PRO E CA 1
ATOM 9119 C C . PRO E 1 31 ? 128.783 45.694 16.870 1.00 15.53 63 PRO E C 1
ATOM 9120 O O . PRO E 1 31 ? 127.587 45.829 16.580 1.00 16.52 63 PRO E O 1
ATOM 9124 N N . GLU E 1 32 ? 129.241 45.718 18.119 1.00 15.66 64 GLU E N 1
ATOM 9125 C CA . GLU E 1 32 ? 128.317 45.904 19.233 1.00 15.46 64 GLU E CA 1
ATOM 9126 C C . GLU E 1 32 ? 127.846 47.355 19.342 1.00 14.64 64 GLU E C 1
ATOM 9127 O O . GLU E 1 32 ? 126.789 47.619 19.920 1.00 14.10 64 GLU E O 1
ATOM 9133 N N . SER E 1 33 ? 128.618 48.287 18.779 1.00 13.14 65 SER E N 1
ATOM 9134 C CA . SER E 1 33 ? 128.296 49.720 18.871 1.00 13.54 65 SER E CA 1
ATOM 9135 C C . SER E 1 33 ? 126.839 50.048 18.553 1.00 12.27 65 SER E C 1
ATOM 9136 O O . SER E 1 33 ? 126.323 49.668 17.503 1.00 12.82 65 SER E O 1
ATOM 9139 N N . LEU E 1 34 ? 126.200 50.816 19.434 1.00 12.92 66 LEU E N 1
ATOM 9140 C CA . LEU E 1 34 ? 124.818 51.227 19.200 1.00 12.38 66 LEU E CA 1
ATOM 9141 C C . LEU E 1 34 ? 124.699 52.406 18.230 1.00 12.83 66 LEU E C 1
ATOM 9142 O O . LEU E 1 34 ? 123.603 52.909 17.997 1.00 12.84 66 LEU E O 1
ATOM 9147 N N . THR E 1 35 ? 125.823 52.852 17.662 1.00 12.01 67 THR E N 1
ATOM 9148 C CA . THR E 1 35 ? 125.774 53.846 16.582 1.00 12.18 67 THR E CA 1
ATOM 9149 C C . THR E 1 35 ? 126.219 53.283 15.234 1.00 13.66 67 THR E C 1
ATOM 9150 O O . THR E 1 35 ? 125.810 53.794 14.190 1.00 16.72 67 THR E O 1
ATOM 9154 N N . GLU E 1 36 ? 127.054 52.244 15.249 1.00 13.12 68 GLU E N 1
ATOM 9155 C CA . GLU E 1 36 ? 127.676 51.749 14.011 1.00 14.24 68 GLU E CA 1
ATOM 9156 C C . GLU E 1 36 ? 127.028 50.490 13.436 1.00 14.20 68 GLU E C 1
ATOM 9157 O O . GLU E 1 36 ? 127.594 49.845 12.548 1.00 15.47 68 GLU E O 1
ATOM 9163 N N . GLY E 1 37 ? 125.845 50.137 13.940 1.00 12.66 69 GLY E N 1
ATOM 9164 C CA . GLY E 1 37 ? 125.056 49.033 13.385 1.00 13.20 69 GLY E CA 1
ATOM 9165 C C . GLY E 1 37 ? 124.484 48.100 14.438 1.00 11.69 69 GLY E C 1
ATOM 9166 O O . GLY E 1 37 ? 123.486 47.420 14.190 1.00 11.65 69 GLY E O 1
ATOM 9167 N N . GLY E 1 38 ? 125.127 48.050 15.606 1.00 12.06 70 GLY E N 1
ATOM 9168 C CA . GLY E 1 38 ? 124.690 47.183 16.709 1.00 13.18 70 GLY E CA 1
ATOM 9169 C C . GLY E 1 38 ? 123.282 47.511 17.182 1.00 12.22 70 GLY E C 1
ATOM 9170 O O . GLY E 1 38 ? 122.590 46.653 17.740 1.00 12.42 70 GLY E O 1
ATOM 9171 N N . GLN E 1 39 ? 122.845 48.748 16.956 1.00 11.79 71 GLN E N 1
ATOM 9172 C CA . GLN E 1 39 ? 121.461 49.120 17.288 1.00 12.28 71 GLN E CA 1
ATOM 9173 C C . GLN E 1 39 ? 120.406 48.324 16.503 1.00 11.97 71 GLN E C 1
ATOM 9174 O O . GLN E 1 39 ? 119.229 48.318 16.871 1.00 11.91 71 GLN E O 1
ATOM 9180 N N . TYR E 1 40 ? 120.820 47.664 15.421 1.00 11.33 72 TYR E N 1
ATOM 9181 C CA . TYR E 1 40 ? 119.901 46.809 14.653 1.00 11.47 72 TYR E CA 1
ATOM 9182 C C . TYR E 1 40 ? 119.950 45.340 15.060 1.00 11.52 72 TYR E C 1
ATOM 9183 O O . TYR E 1 40 ? 119.253 44.521 14.471 1.00 11.56 72 TYR E O 1
ATOM 9192 N N . TYR E 1 41 ? 120.760 44.996 16.062 1.00 11.73 73 TYR E N 1
ATOM 9193 C CA . TYR E 1 41 ? 120.864 43.592 16.474 1.00 9.64 73 TYR E CA 1
ATOM 9194 C C . TYR E 1 41 ? 119.532 43.106 17.058 1.00 11.96 73 TYR E C 1
ATOM 9195 O O . TYR E 1 41 ? 118.960 43.759 17.936 1.00 11.88 73 TYR E O 1
ATOM 9204 N N . GLY E 1 42 ? 119.036 41.982 16.532 1.00 9.67 74 GLY E N 1
ATOM 9205 C CA . GLY E 1 42 ? 117.673 41.500 16.822 1.00 10.37 74 GLY E CA 1
ATOM 9206 C C . GLY E 1 42 ? 116.711 41.841 15.694 1.00 11.00 74 GLY E C 1
ATOM 9207 O O . GLY E 1 42 ? 115.560 41.395 15.691 1.00 10.18 74 GLY E O 1
ATOM 9208 N N . TRP E 1 43 ? 117.205 42.610 14.725 1.00 10.65 75 TRP E N 1
ATOM 9209 C CA . TRP E 1 43 ? 116.422 43.090 13.589 1.00 9.49 75 TRP E CA 1
ATOM 9210 C C . TRP E 1 43 ? 117.174 42.863 12.274 1.00 9.13 75 TRP E C 1
ATOM 9211 O O . TRP E 1 43 ? 118.380 42.609 12.273 1.00 10.98 75 TRP E O 1
ATOM 9222 N N . SER E 1 44 ? 116.473 42.978 11.147 1.00 10.21 76 SER E N 1
ATOM 9223 C CA . SER E 1 44 ? 117.170 43.049 9.869 1.00 8.96 76 SER E CA 1
ATOM 9224 C C . SER E 1 44 ? 117.525 44.502 9.620 1.00 11.61 76 SER E C 1
ATOM 9225 O O . SER E 1 44 ? 117.027 45.407 10.307 1.00 11.34 76 SER E O 1
ATOM 9228 N N . ARG E 1 45 ? 118.405 44.721 8.651 1.00 11.27 77 ARG E N 1
ATOM 9229 C CA . ARG E 1 45 ? 118.562 46.045 8.075 1.00 10.58 77 ARG E CA 1
ATOM 9230 C C . ARG E 1 45 ? 117.380 46.316 7.133 1.00 11.79 77 ARG E C 1
ATOM 9231 O O . ARG E 1 45 ? 116.545 45.437 6.890 1.00 11.21 77 ARG E O 1
ATOM 9239 N N . GLY E 1 46 ? 117.280 47.542 6.638 1.00 11.95 78 GLY E N 1
ATOM 9240 C CA . GLY E 1 46 ? 116.093 47.936 5.874 1.00 11.29 78 GLY E CA 1
ATOM 9241 C C . GLY E 1 46 ? 115.932 47.138 4.590 1.00 11.81 78 GLY E C 1
ATOM 9242 O O . GLY E 1 46 ? 116.857 47.036 3.790 1.00 12.57 78 GLY E O 1
ATOM 9243 N N . ILE E 1 47 ? 114.749 46.565 4.409 1.00 11.61 79 ILE E N 1
ATOM 9244 C CA . ILE E 1 47 ? 114.483 45.706 3.260 1.00 11.14 79 ILE E CA 1
ATOM 9245 C C . ILE E 1 47 ? 114.595 46.505 1.961 1.00 12.25 79 ILE E C 1
ATOM 9246 O O . ILE E 1 47 ? 113.977 47.562 1.809 1.00 13.49 79 ILE E O 1
ATOM 9251 N N . ASN E 1 48 ? 115.442 46.008 1.055 1.00 12.65 80 ASN E N 1
ATOM 9252 C CA . ASN E 1 48 ? 115.692 46.648 -0.225 1.00 13.40 80 ASN E CA 1
ATOM 9253 C C . ASN E 1 48 ? 114.945 45.897 -1.323 1.00 12.78 80 ASN E C 1
ATOM 9254 O O . ASN E 1 48 ? 114.983 44.670 -1.372 1.00 13.87 80 ASN E O 1
ATOM 9259 N N . LEU E 1 49 ? 114.255 46.641 -2.181 1.00 12.81 81 LEU E N 1
ATOM 9260 C CA . LEU E 1 49 ? 113.385 46.025 -3.191 1.00 14.13 81 LEU E CA 1
ATOM 9261 C C . LEU E 1 49 ? 114.042 45.855 -4.552 1.00 14.31 81 LEU E C 1
ATOM 9262 O O . LEU E 1 49 ? 114.924 46.626 -4.949 1.00 15.49 81 LEU E O 1
ATOM 9267 N N . ALA E 1 50 ? 113.559 44.857 -5.281 1.00 13.09 82 ALA E N 1
ATOM 9268 C CA . ALA E 1 50 ? 113.929 44.666 -6.683 1.00 12.99 82 ALA E CA 1
ATOM 9269 C C . ALA E 1 50 ? 113.712 45.941 -7.509 1.00 14.57 82 ALA E C 1
ATOM 9270 O O . ALA E 1 50 ? 112.809 46.742 -7.230 1.00 15.29 82 ALA E O 1
ATOM 9272 N N . THR E 1 51 ? 114.548 46.132 -8.524 1.00 15.67 83 THR E N 1
ATOM 9273 C CA . THR E 1 51 ? 114.455 47.318 -9.375 1.00 16.12 83 THR E CA 1
ATOM 9274 C C . THR E 1 51 ? 113.715 47.040 -10.695 1.00 15.18 83 THR E C 1
ATOM 9275 O O . THR E 1 51 ? 113.368 47.965 -11.433 1.00 18.28 83 THR E O 1
ATOM 9279 N N . SER E 1 52 ? 113.473 45.762 -10.968 1.00 16.57 84 SER E N 1
ATOM 9280 C CA . SER E 1 52 ? 112.690 45.341 -12.132 1.00 14.82 84 SER E CA 1
ATOM 9281 C C . SER E 1 52 ? 112.312 43.876 -11.931 1.00 13.76 84 SER E C 1
ATOM 9282 O O . SER E 1 52 ? 112.758 43.240 -10.979 1.00 14.49 84 SER E O 1
ATOM 9285 N N . ASP E 1 53 ? 111.528 43.346 -12.862 1.00 15.63 85 ASP E N 1
ATOM 9286 C CA . ASP E 1 53 ? 111.132 41.938 -12.848 1.00 16.14 85 ASP E CA 1
ATOM 9287 C C . ASP E 1 53 ? 112.337 40.993 -12.994 1.00 15.97 85 ASP E C 1
ATOM 9288 O O . ASP E 1 53 ? 112.240 39.820 -12.652 1.00 16.18 85 ASP E O 1
ATOM 9293 N N . THR E 1 54 ? 113.456 41.507 -13.510 1.00 17.14 86 THR E N 1
ATOM 9294 C CA . THR E 1 54 ? 114.650 40.671 -13.720 1.00 17.60 86 THR E CA 1
ATOM 9295 C C . THR E 1 54 ? 115.848 41.063 -12.845 1.00 18.33 86 THR E C 1
ATOM 9296 O O . THR E 1 54 ? 116.947 40.547 -13.039 1.00 19.90 86 THR E O 1
ATOM 9300 N N . GLU E 1 55 ? 115.638 41.975 -11.896 1.00 15.72 87 GLU E N 1
ATOM 9301 C CA . GLU E 1 55 ? 116.734 42.497 -11.075 1.00 15.55 87 GLU E CA 1
ATOM 9302 C C . GLU E 1 55 ? 116.349 42.552 -9.606 1.00 14.52 87 GLU E C 1
ATOM 9303 O O . GLU E 1 55 ? 115.979 43.600 -9.087 1.00 15.65 87 GLU E O 1
ATOM 9309 N N . ASP E 1 56 ? 116.446 41.399 -8.953 1.00 13.75 88 ASP E N 1
ATOM 9310 C CA . ASP E 1 56 ? 116.090 41.253 -7.547 1.00 13.24 88 ASP E CA 1
ATOM 9311 C C . ASP E 1 56 ? 117.338 40.807 -6.799 1.00 15.42 88 ASP E C 1
ATOM 9312 O O . ASP E 1 56 ? 117.668 39.618 -6.794 1.00 14.74 88 ASP E O 1
ATOM 9317 N N . SER E 1 57 ? 118.025 41.767 -6.177 1.00 14.09 89 SER E N 1
ATOM 9318 C CA . SER E 1 57 ? 119.297 41.495 -5.487 1.00 13.82 89 SER E CA 1
ATOM 9319 C C . SER E 1 57 ? 119.237 41.874 -4.000 1.00 14.28 89 SER E C 1
ATOM 9320 O O . SER E 1 57 ? 119.718 42.948 -3.614 1.00 15.71 89 SER E O 1
ATOM 9323 N N . PRO E 1 58 ? 118.653 40.999 -3.161 1.00 13.69 90 PRO E N 1
ATOM 9324 C CA . PRO E 1 58 ? 118.537 41.334 -1.735 1.00 13.25 90 PRO E CA 1
ATOM 9325 C C . PRO E 1 58 ? 119.899 41.339 -1.039 1.00 15.08 90 PRO E C 1
ATOM 9326 O O . PRO E 1 58 ? 120.736 40.486 -1.332 1.00 13.86 90 PRO E O 1
ATOM 9330 N N . GLU E 1 59 ? 120.118 42.300 -0.137 1.00 12.61 91 GLU E N 1
ATOM 9331 C CA . GLU E 1 59 ? 121.341 42.311 0.673 1.00 14.20 91 GLU E CA 1
ATOM 9332 C C . GLU E 1 59 ? 121.265 41.240 1.762 1.00 13.18 91 GLU E C 1
ATOM 9333 O O . GLU E 1 59 ? 120.195 40.987 2.310 1.00 12.94 91 GLU E O 1
ATOM 9339 N N . ASN E 1 60 ? 122.403 40.622 2.083 1.00 13.06 92 ASN E N 1
ATOM 9340 C CA . ASN E 1 60 ? 122.432 39.566 3.090 1.00 12.85 92 ASN E CA 1
ATOM 9341 C C . ASN E 1 60 ? 121.836 39.998 4.423 1.00 13.30 92 ASN E C 1
ATOM 9342 O O . ASN E 1 60 ? 121.136 39.228 5.057 1.00 12.65 92 ASN E O 1
ATOM 9347 N N . ASN E 1 61 ? 122.101 41.241 4.829 1.00 13.27 93 ASN E N 1
ATOM 9348 C CA . ASN E 1 61 ? 121.651 41.700 6.146 1.00 12.05 93 ASN E CA 1
ATOM 9349 C C . ASN E 1 61 ? 120.163 42.080 6.183 1.00 13.47 93 ASN E C 1
ATOM 9350 O O . ASN E 1 61 ? 119.674 42.597 7.191 1.00 12.38 93 ASN E O 1
ATOM 9355 N N . THR E 1 62 ? 119.453 41.801 5.088 1.00 10.61 94 THR E N 1
ATOM 9356 C CA . THR E 1 62 ? 117.992 41.976 5.034 1.00 10.78 94 THR E CA 1
ATOM 9357 C C . THR E 1 62 ? 117.258 40.640 5.042 1.00 11.71 94 THR E C 1
ATOM 9358 O O . THR E 1 62 ? 116.024 40.611 5.010 1.00 11.12 94 THR E O 1
ATOM 9362 N N . LEU E 1 63 ? 118.017 39.542 5.070 1.00 11.41 95 LEU E N 1
ATOM 9363 C CA . LEU E 1 63 ? 117.439 38.198 4.973 1.00 10.41 95 LEU E CA 1
ATOM 9364 C C . LEU E 1 63 ? 117.570 37.433 6.280 1.00 11.29 95 LEU E C 1
ATOM 9365 O O . LEU E 1 63 ? 118.679 37.059 6.661 1.00 11.56 95 LEU E O 1
ATOM 9370 N N . PRO E 1 64 ? 116.446 37.182 6.961 1.00 9.71 96 PRO E N 1
ATOM 9371 C CA . PRO E 1 64 ? 116.524 36.361 8.176 1.00 9.12 96 PRO E CA 1
ATOM 9372 C C . PRO E 1 64 ? 117.007 34.953 7.843 1.00 10.24 96 PRO E C 1
ATOM 9373 O O . PRO E 1 64 ? 116.631 34.394 6.805 1.00 10.53 96 PRO E O 1
ATOM 9377 N N . THR E 1 65 ? 117.859 34.419 8.708 1.00 9.67 97 THR E N 1
ATOM 9378 C CA . THR E 1 65 ? 118.422 33.086 8.519 1.00 10.57 97 THR E CA 1
ATOM 9379 C C . THR E 1 65 ? 118.105 32.198 9.727 1.00 10.30 97 THR E C 1
ATOM 9380 O O . THR E 1 65 ? 117.729 32.682 10.799 1.00 11.28 97 THR E O 1
ATOM 9384 N N . TRP E 1 66 ? 118.265 30.892 9.545 1.00 10.88 98 TRP E N 1
ATOM 9385 C CA . TRP E 1 66 ? 118.073 29.944 10.638 1.00 10.43 98 TRP E CA 1
ATOM 9386 C C . TRP E 1 66 ? 119.085 30.148 11.747 1.00 10.10 98 TRP E C 1
ATOM 9387 O O . TRP E 1 66 ? 120.272 30.362 11.490 1.00 11.25 98 TRP E O 1
ATOM 9398 N N . SER E 1 67 ? 118.611 30.068 12.985 1.00 10.73 99 SER E N 1
ATOM 9399 C CA . SER E 1 67 ? 119.489 29.908 14.137 1.00 11.01 99 SER E CA 1
ATOM 9400 C C . SER E 1 67 ? 119.755 28.424 14.349 1.00 11.08 99 SER E C 1
ATOM 9401 O O . SER E 1 67 ? 118.854 27.597 14.169 1.00 11.02 99 SER E O 1
ATOM 9404 N N . MET E 1 68 ? 120.986 28.091 14.724 1.00 11.73 100 MET E N 1
ATOM 9405 C CA A MET E 1 68 ? 121.265 26.729 15.152 0.60 12.90 100 MET E CA 1
ATOM 9406 C CA B MET E 1 68 ? 121.382 26.705 15.010 0.40 13.45 100 MET E CA 1
ATOM 9407 C C . MET E 1 68 ? 122.423 26.654 16.121 1.00 13.66 100 MET E C 1
ATOM 9408 O O . MET E 1 68 ? 123.290 27.536 16.186 1.00 13.28 100 MET E O 1
ATOM 9417 N N . ALA E 1 69 ? 122.388 25.601 16.931 1.00 12.99 101 ALA E N 1
ATOM 9418 C CA . ALA E 1 69 ? 123.499 25.293 17.822 1.00 15.05 101 ALA E CA 1
ATOM 9419 C C . ALA E 1 69 ? 123.665 23.793 17.891 1.00 16.09 101 ALA E C 1
ATOM 9420 O O . ALA E 1 69 ? 122.675 23.050 17.865 1.00 15.05 101 ALA E O 1
ATOM 9422 N N . LYS E 1 70 ? 124.920 23.360 17.974 1.00 14.92 102 LYS E N 1
ATOM 9423 C CA . LYS E 1 70 ? 125.240 21.960 18.250 1.00 17.00 102 LYS E CA 1
ATOM 9424 C C . LYS E 1 70 ? 125.790 21.898 19.664 1.00 19.00 102 LYS E C 1
ATOM 9425 O O . LYS E 1 70 ? 126.798 22.545 19.977 1.00 19.94 102 LYS E O 1
ATOM 9431 N N . LEU E 1 71 ? 125.124 21.124 20.518 1.00 18.65 103 LEU E N 1
ATOM 9432 C CA . LEU E 1 71 ? 125.529 20.997 21.914 1.00 19.84 103 LEU E CA 1
ATOM 9433 C C . LEU E 1 71 ? 126.198 19.650 22.143 1.00 20.12 103 LEU E C 1
ATOM 9434 O O . LEU E 1 71 ? 125.703 18.618 21.686 1.00 19.98 103 LEU E O 1
ATOM 9439 N N . GLN E 1 72 ? 127.340 19.664 22.830 1.00 21.52 104 GLN E N 1
ATOM 9440 C CA . GLN E 1 72 ? 128.061 18.425 23.115 1.00 24.12 104 GLN E CA 1
ATOM 9441 C C . GLN E 1 72 ? 127.568 17.819 24.425 1.00 24.10 104 GLN E C 1
ATOM 9442 O O . GLN E 1 72 ? 127.484 18.499 25.450 1.00 27.40 104 GLN E O 1
ATOM 9448 N N . LEU E 1 73 ? 127.227 16.538 24.374 1.00 23.68 105 LEU E N 1
ATOM 9449 C CA . LEU E 1 73 ? 126.660 15.841 25.517 1.00 23.12 105 LEU E CA 1
ATOM 9450 C C . LEU E 1 73 ? 127.740 15.053 26.259 1.00 25.26 105 LEU E C 1
ATOM 9451 O O . LEU E 1 73 ? 128.822 14.841 25.710 1.00 25.80 105 LEU E O 1
ATOM 9456 N N . PRO E 1 74 ? 127.450 14.609 27.503 1.00 27.20 106 PRO E N 1
ATOM 9457 C CA . PRO E 1 74 ? 128.450 13.867 28.274 1.00 28.69 106 PRO E CA 1
ATOM 9458 C C . PRO E 1 74 ? 128.966 12.626 27.542 1.00 31.56 106 PRO E C 1
ATOM 9459 O O . PRO E 1 74 ? 128.202 11.933 26.864 1.00 28.07 106 PRO E O 1
ATOM 9463 N N . MET E 1 75 ? 130.264 12.360 27.680 1.00 36.14 107 MET E N 1
ATOM 9464 C CA . MET E 1 75 ? 130.910 11.243 27.000 0.50 34.53 107 MET E CA 1
ATOM 9465 C C . MET E 1 75 ? 130.259 9.920 27.382 1.00 38.20 107 MET E C 1
ATOM 9466 O O . MET E 1 75 ? 129.888 9.715 28.540 1.00 41.78 107 MET E O 1
ATOM 9468 N N A LEU E 1 76 ? 130.123 9.018 26.415 0.50 36.16 108 LEU E N 1
ATOM 9469 N N B LEU E 1 76 ? 130.106 9.051 26.387 0.50 37.01 108 LEU E N 1
ATOM 9470 C CA A LEU E 1 76 ? 129.414 7.761 26.647 0.50 37.28 108 LEU E CA 1
ATOM 9471 C CA B LEU E 1 76 ? 129.605 7.696 26.581 0.50 38.48 108 LEU E CA 1
ATOM 9472 C C A LEU E 1 76 ? 130.291 6.526 26.542 0.50 36.65 108 LEU E C 1
ATOM 9473 C C B LEU E 1 76 ? 130.602 6.707 26.007 0.50 38.79 108 LEU E C 1
ATOM 9474 O O A LEU E 1 76 ? 130.468 5.795 27.511 0.50 39.92 108 LEU E O 1
ATOM 9475 O O B LEU E 1 76 ? 131.484 7.086 25.235 0.50 38.81 108 LEU E O 1
ATOM 9484 N N A ASN E 1 77 ? 130.816 6.293 25.346 0.50 39.72 109 ASN E N 1
ATOM 9485 N N B ASN E 1 77 ? 130.448 5.439 26.377 0.50 37.22 109 ASN E N 1
ATOM 9486 C CA A ASN E 1 77 ? 131.545 5.074 25.049 0.50 37.92 109 ASN E CA 1
ATOM 9487 C CA B ASN E 1 77 ? 131.271 4.368 25.830 0.50 38.83 109 ASN E CA 1
ATOM 9488 C C A ASN E 1 77 ? 133.053 5.307 25.032 0.50 38.06 109 ASN E C 1
ATOM 9489 C C B ASN E 1 77 ? 132.763 4.668 25.947 0.50 40.74 109 ASN E C 1
ATOM 9490 O O A ASN E 1 77 ? 133.835 4.379 25.217 0.50 41.26 109 ASN E O 1
ATOM 9491 O O B ASN E 1 77 ? 133.273 4.904 27.042 0.50 40.31 109 ASN E O 1
ATOM 9500 N N . THR E 1 84 ? 127.677 -3.907 22.781 1.00 85.84 116 THR E N 1
ATOM 9501 C CA . THR E 1 84 ? 126.492 -3.074 22.956 1.00 64.49 116 THR E CA 1
ATOM 9502 C C . THR E 1 84 ? 126.879 -1.681 23.445 1.00 54.51 116 THR E C 1
ATOM 9503 O O . THR E 1 84 ? 127.512 -1.521 24.490 1.00 57.28 116 THR E O 1
ATOM 9507 N 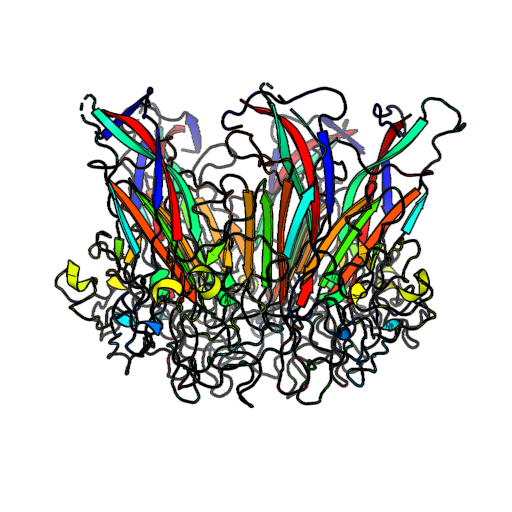N . LEU E 1 85 ? 126.481 -0.675 22.679 1.00 48.88 117 LEU E N 1
ATOM 9508 C CA . LEU E 1 85 ? 126.855 0.700 22.962 1.00 41.03 117 LEU E CA 1
ATOM 9509 C C . LEU E 1 85 ? 125.689 1.481 23.561 1.00 38.97 117 LEU E C 1
ATOM 9510 O O . LEU E 1 85 ? 124.550 1.006 23.573 1.00 37.62 117 LEU E O 1
ATOM 9515 N N . GLN E 1 86 ? 125.992 2.670 24.068 1.00 32.79 118 GLN E N 1
ATOM 9516 C CA . GLN E 1 86 ? 124.970 3.612 24.537 1.00 29.83 118 GLN E CA 1
ATOM 9517 C C . GLN E 1 86 ? 124.906 4.864 23.679 1.00 33.21 118 GLN E C 1
ATOM 9518 O O . GLN E 1 86 ? 125.925 5.321 23.156 1.00 31.10 118 GLN E O 1
ATOM 9524 N N . MET E 1 87 ? 123.700 5.421 23.554 1.00 28.11 119 MET E N 1
ATOM 9525 C CA . MET E 1 87 ? 123.490 6.704 22.902 1.00 27.08 119 MET E CA 1
ATOM 9526 C C . MET E 1 87 ? 122.569 7.563 23.754 1.00 25.97 119 MET E C 1
ATOM 9527 O O . MET E 1 87 ? 121.709 7.039 24.467 1.00 27.40 119 MET E O 1
ATOM 9532 N N . TRP E 1 88 ? 122.773 8.872 23.698 1.00 22.17 120 TRP E N 1
ATOM 9533 C CA . TRP E 1 88 ? 121.826 9.826 24.277 1.00 22.63 120 TRP E CA 1
ATOM 9534 C C . TRP E 1 88 ? 120.571 9.916 23.407 1.00 23.46 120 TRP E C 1
ATOM 9535 O O . TRP E 1 88 ? 120.658 10.062 22.179 1.00 22.76 120 TRP E O 1
ATOM 9546 N N . GLU E 1 89 ? 119.415 9.838 24.062 1.00 21.93 121 GLU E N 1
ATOM 9547 C CA . GLU E 1 89 ? 118.111 9.920 23.406 1.00 19.94 121 GLU E CA 1
ATOM 9548 C C . GLU E 1 89 ? 117.371 11.136 23.946 1.00 19.57 121 GLU E C 1
ATOM 9549 O O . GLU E 1 89 ? 117.176 11.242 25.159 1.00 20.73 121 GLU E O 1
ATOM 9555 N N . ALA E 1 90 ? 116.975 12.055 23.060 1.00 17.54 122 ALA E N 1
ATOM 9556 C CA . ALA E 1 90 ? 116.202 13.240 23.461 1.00 18.03 122 ALA E CA 1
ATOM 9557 C C . ALA E 1 90 ? 114.739 12.845 23.684 1.00 23.44 122 ALA E C 1
ATOM 9558 O O . ALA E 1 90 ? 114.060 12.397 22.756 1.00 22.53 122 ALA E O 1
ATOM 9560 N N . VAL E 1 91 ? 114.269 13.009 24.918 1.00 19.38 123 VAL E N 1
ATOM 9561 C CA . VAL E 1 91 ? 112.943 12.544 25.324 1.00 19.75 123 VAL E CA 1
ATOM 9562 C C . VAL E 1 91 ? 111.883 13.623 25.163 1.00 18.64 123 VAL E C 1
ATOM 9563 O O . VAL E 1 91 ? 110.777 13.362 24.680 1.00 18.77 123 VAL E O 1
ATOM 9567 N N . SER E 1 92 ? 112.216 14.841 25.574 1.00 16.52 124 SER E N 1
ATOM 9568 C CA . SER E 1 92 ? 111.254 15.932 25.572 1.00 17.02 124 SER E CA 1
ATOM 9569 C C . SER E 1 92 ? 111.990 17.249 25.604 1.00 17.69 124 SER E C 1
ATOM 9570 O O . SER E 1 92 ? 113.185 17.289 25.917 1.00 18.45 124 SER E O 1
ATOM 9573 N N . VAL E 1 93 ? 111.272 18.311 25.269 1.00 14.24 125 VAL E N 1
ATOM 9574 C CA . VAL E 1 93 ? 111.821 19.668 25.330 1.00 15.14 125 VAL E CA 1
ATOM 9575 C C . VAL E 1 93 ? 110.777 20.644 25.856 1.00 17.91 125 VAL E C 1
ATOM 9576 O O . VAL E 1 93 ? 109.598 20.546 25.509 1.00 17.89 125 VAL E O 1
ATOM 9580 N N . LYS E 1 94 ? 111.209 21.539 26.742 1.00 14.68 126 LYS E N 1
ATOM 9581 C CA . LYS E 1 94 ? 110.434 22.729 27.064 1.00 14.15 126 LYS E CA 1
ATOM 9582 C C . LYS E 1 94 ? 111.068 23.865 26.290 1.00 16.56 126 LYS E C 1
ATOM 9583 O O . LYS E 1 94 ? 112.267 24.136 26.432 1.00 16.04 126 LYS E O 1
ATOM 9589 N N . THR E 1 95 ? 110.270 24.510 25.451 1.00 12.32 127 THR E N 1
ATOM 9590 C CA . THR E 1 95 ? 110.777 25.606 24.626 1.00 12.23 127 THR E CA 1
ATOM 9591 C C . THR E 1 95 ? 109.872 26.819 24.730 1.00 14.49 127 THR E C 1
ATOM 9592 O O . THR E 1 95 ? 108.653 26.688 24.871 1.00 15.74 127 THR E O 1
ATOM 9596 N N . GLU E 1 96 ? 110.479 27.999 24.680 1.00 11.94 128 GLU E N 1
ATOM 9597 C CA . GLU E 1 96 ? 109.748 29.239 24.877 1.00 12.93 128 GLU E CA 1
ATOM 9598 C C . GLU E 1 96 ? 110.408 30.344 24.071 1.00 13.72 128 GLU E C 1
ATOM 9599 O O . GLU E 1 96 ? 111.638 30.434 24.024 1.00 14.21 128 GLU E O 1
ATOM 9605 N N . VAL E 1 97 ? 109.582 31.176 23.440 1.00 10.70 129 VAL E N 1
ATOM 9606 C CA . VAL E 1 97 ? 110.054 32.370 22.735 1.00 10.28 129 VAL E CA 1
ATOM 9607 C C . VAL E 1 97 ? 109.932 33.527 23.719 1.00 11.66 129 VAL E C 1
ATOM 9608 O O . VAL E 1 97 ? 108.849 33.781 24.258 1.00 13.99 129 VAL E O 1
ATOM 9612 N N . VAL E 1 98 ? 111.052 34.199 23.982 1.00 10.74 130 VAL E N 1
ATOM 9613 C CA . VAL E 1 98 ? 111.127 35.172 25.080 1.00 11.19 130 VAL E CA 1
ATOM 9614 C C . VAL E 1 98 ? 111.129 36.598 24.561 1.00 10.19 130 VAL E C 1
ATOM 9615 O O . VAL E 1 98 ? 111.809 36.899 23.581 1.00 10.16 130 VAL E O 1
ATOM 9619 N N . GLY E 1 99 ? 110.364 37.465 25.218 1.00 9.56 131 GLY E N 1
ATOM 9620 C CA . GLY E 1 99 ? 110.439 38.905 24.940 1.00 12.06 131 GLY E CA 1
ATOM 9621 C C . GLY E 1 99 ? 109.282 39.549 24.209 1.00 10.64 131 GLY E C 1
ATOM 9622 O O . GLY E 1 99 ? 109.382 40.707 23.809 1.00 10.45 131 GLY E O 1
ATOM 9623 N N . SER E 1 100 ? 108.171 38.835 24.023 1.00 11.29 132 SER E N 1
ATOM 9624 C CA . SER E 1 100 ? 107.033 39.460 23.343 1.00 10.45 132 SER E CA 1
ATOM 9625 C C . SER E 1 100 ? 106.573 40.757 24.018 1.00 10.67 132 SER E C 1
ATOM 9626 O O . SER E 1 100 ? 106.134 41.690 23.339 1.00 10.38 132 SER E O 1
ATOM 9629 N N . GLY E 1 101 ? 106.686 40.826 25.341 1.00 9.82 133 GLY E N 1
ATOM 9630 C CA . GLY E 1 101 ? 106.352 42.044 26.063 1.00 10.81 133 GLY E CA 1
ATOM 9631 C C . GLY E 1 101 ? 107.083 43.273 25.545 1.00 10.26 133 GLY E C 1
ATOM 9632 O O . GLY E 1 101 ? 106.566 44.379 25.645 1.00 9.94 133 GLY E O 1
ATOM 9633 N N . SER E 1 102 ? 108.277 43.085 24.980 1.00 10.80 134 SER E N 1
ATOM 9634 C CA . SER E 1 102 ? 109.036 44.234 24.452 1.00 11.20 134 SER E CA 1
ATOM 9635 C C . SER E 1 102 ? 108.332 44.911 23.280 1.00 10.33 134 SER E C 1
ATOM 9636 O O . SER E 1 102 ? 108.618 46.076 22.962 1.00 10.47 134 SER E O 1
ATOM 9639 N N . LEU E 1 103 ? 107.411 44.193 22.635 1.00 9.40 135 LEU E N 1
ATOM 9640 C CA . LEU E 1 103 ? 106.650 44.770 21.520 1.00 9.80 135 LEU E CA 1
ATOM 9641 C C . LEU E 1 103 ? 105.607 45.787 21.995 1.00 10.23 135 LEU E C 1
ATOM 9642 O O . LEU E 1 103 ? 105.007 46.491 21.182 1.00 11.16 135 LEU E O 1
ATOM 9647 N N . LEU E 1 104 ? 105.420 45.881 23.316 1.00 9.91 136 LEU E N 1
ATOM 9648 C CA . LEU E 1 104 ? 104.542 46.890 23.917 1.00 10.33 136 LEU E CA 1
ATOM 9649 C C . LEU E 1 104 ? 105.195 48.271 23.967 1.00 10.10 136 LEU E C 1
ATOM 9650 O O . LEU E 1 104 ? 104.584 49.235 24.430 1.00 11.90 136 LEU E O 1
ATOM 9655 N N . ASP E 1 105 ? 106.441 48.362 23.494 1.00 10.47 137 ASP E N 1
ATOM 9656 C CA . ASP E 1 105 ? 107.082 49.670 23.326 1.00 12.25 137 ASP E CA 1
ATOM 9657 C C . ASP E 1 105 ? 106.499 50.339 22.086 1.00 11.28 137 ASP E C 1
ATOM 9658 O O . ASP E 1 105 ? 106.855 49.991 20.951 1.00 11.68 137 ASP E O 1
ATOM 9663 N N . VAL E 1 106 ? 105.576 51.272 22.316 1.00 11.53 138 VAL E N 1
ATOM 9664 C CA . VAL E 1 106 ? 104.972 52.064 21.238 1.00 11.86 138 VAL E CA 1
ATOM 9665 C C . VAL E 1 106 ? 105.298 53.539 21.437 1.00 11.36 138 VAL E C 1
ATOM 9666 O O . VAL E 1 106 ? 104.552 54.448 21.030 1.00 10.62 138 VAL E O 1
ATOM 9670 N N . HIS E 1 107 ? 106.457 53.790 22.048 1.00 11.44 139 HIS E N 1
ATOM 9671 C CA . HIS E 1 107 ? 106.867 55.170 22.332 1.00 11.95 139 HIS E CA 1
ATOM 9672 C C . HIS E 1 107 ? 108.089 55.617 21.530 1.00 12.08 139 HIS E C 1
ATOM 9673 O O . HIS E 1 107 ? 108.606 56.716 21.763 1.00 13.50 139 HIS E O 1
ATOM 9680 N N . GLY E 1 108 ? 108.538 54.765 20.605 1.00 12.06 140 GLY E N 1
ATOM 9681 C CA . GLY E 1 108 ? 109.718 55.065 19.786 1.00 12.30 140 GLY E CA 1
ATOM 9682 C C . GLY E 1 108 ? 109.458 55.973 18.590 1.00 11.14 140 GLY E C 1
ATOM 9683 O O . GLY E 1 108 ? 108.504 56.767 18.576 1.00 12.32 140 GLY E O 1
ATOM 9684 N N . PHE E 1 109 ? 110.329 55.857 17.591 1.00 10.50 141 PHE E N 1
ATOM 9685 C CA . PHE E 1 109 ? 110.336 56.780 16.445 1.00 11.06 141 PHE E CA 1
ATOM 9686 C C . PHE E 1 109 ? 109.893 56.085 15.157 1.00 11.40 141 PHE E C 1
ATOM 9687 O O . PHE E 1 109 ? 110.228 56.544 14.060 1.00 12.92 141 PHE E O 1
ATOM 9695 N N . ASN E 1 110 ? 109.127 54.996 15.272 1.00 10.88 142 ASN E N 1
ATOM 9696 C CA . ASN E 1 110 ? 108.583 54.345 14.074 1.00 10.98 142 ASN E CA 1
ATOM 9697 C C . ASN E 1 110 ? 107.558 55.245 13.390 1.00 10.64 142 ASN E C 1
ATOM 9698 O O . ASN E 1 110 ? 107.176 56.294 13.927 1.00 11.57 142 ASN E O 1
ATOM 9703 N N . LYS E 1 111 ? 107.121 54.841 12.201 1.00 10.55 143 LYS E N 1
ATOM 9704 C CA . LYS E 1 111 ? 105.991 55.488 11.547 1.00 11.19 143 LYS E CA 1
ATOM 9705 C C . LYS E 1 111 ? 104.863 55.626 12.576 1.00 10.63 143 LYS E C 1
ATOM 9706 O O . LYS E 1 111 ? 104.485 54.630 13.191 1.00 11.53 143 LYS E O 1
ATOM 9712 N N . PRO E 1 112 ? 104.344 56.849 12.779 1.00 11.33 144 PRO E N 1
ATOM 9713 C CA . PRO E 1 112 ? 103.333 57.026 13.822 1.00 11.98 144 PRO E CA 1
ATOM 9714 C C . PRO E 1 112 ? 101.937 56.672 13.314 1.00 12.41 144 PRO E C 1
ATOM 9715 O O . PRO E 1 112 ? 101.708 56.617 12.094 1.00 12.45 144 PRO E O 1
ATOM 9719 N N . THR E 1 113 ? 101.009 56.439 14.237 1.00 12.20 145 THR E N 1
ATOM 9720 C CA . THR E 1 113 ? 99.641 56.095 13.827 1.00 12.71 145 THR E CA 1
ATOM 9721 C C . THR E 1 113 ? 98.860 57.265 13.224 1.00 14.19 145 THR E C 1
ATOM 9722 O O . THR E 1 113 ? 97.935 57.046 12.432 1.00 15.36 145 THR E O 1
ATOM 9726 N N . ASP E 1 114 ? 99.217 58.498 13.597 1.00 12.48 146 ASP E N 1
ATOM 9727 C CA . ASP E 1 114 ? 98.669 59.701 12.959 1.00 13.49 146 ASP E CA 1
ATOM 9728 C C . ASP E 1 114 ? 99.795 60.341 12.145 1.00 15.46 146 ASP E C 1
ATOM 9729 O O . ASP E 1 114 ? 100.606 61.094 12.690 1.00 13.45 146 ASP E O 1
ATOM 9734 N N . THR E 1 115 ? 99.851 60.022 10.852 1.00 15.73 147 THR E N 1
ATOM 9735 C CA . THR E 1 115 ? 100.943 60.523 10.006 1.00 16.18 147 THR E CA 1
ATOM 9736 C C . THR E 1 115 ? 100.707 61.948 9.536 1.00 15.80 147 THR E C 1
ATOM 9737 O O . THR E 1 115 ? 101.649 62.638 9.151 1.00 15.33 147 THR E O 1
ATOM 9741 N N . VAL E 1 116 ? 99.452 62.401 9.556 1.00 15.57 148 VAL E N 1
ATOM 9742 C CA . VAL E 1 116 ? 99.149 63.788 9.200 1.00 17.03 148 VAL E CA 1
ATOM 9743 C C . VAL E 1 116 ? 99.852 64.750 10.158 1.00 17.80 148 VAL E C 1
ATOM 9744 O O . VAL E 1 116 ? 100.559 65.666 9.730 1.00 17.30 148 VAL E O 1
ATOM 9748 N N . ASN E 1 117 ? 99.684 64.513 11.460 1.00 15.96 149 ASN E N 1
ATOM 9749 C CA . ASN E 1 117 ? 100.184 65.430 12.483 1.00 17.50 149 ASN E CA 1
ATOM 9750 C C . ASN E 1 117 ? 101.443 64.951 13.197 1.00 15.12 149 ASN E C 1
ATOM 9751 O O . ASN E 1 117 ? 102.008 65.705 14.015 1.00 16.91 149 ASN E O 1
ATOM 9756 N N . THR E 1 118 ? 101.874 63.728 12.874 1.00 15.33 150 THR E N 1
ATOM 9757 C CA . THR E 1 118 ? 103.022 63.064 13.516 1.00 14.35 150 THR E CA 1
ATOM 9758 C C . THR E 1 118 ? 102.696 62.911 14.999 1.00 14.00 150 THR E C 1
ATOM 9759 O O . THR E 1 118 ? 103.374 63.464 15.875 1.00 15.69 150 THR E O 1
ATOM 9763 N N . LYS E 1 119 ? 101.617 62.178 15.254 1.00 13.99 151 LYS E N 1
ATOM 9764 C CA . LYS E 1 119 ? 101.064 62.023 16.596 1.00 13.75 151 LYS E CA 1
ATOM 9765 C C . LYS E 1 119 ? 100.569 60.583 16.750 1.00 13.11 151 LYS E C 1
ATOM 9766 O O . LYS E 1 119 ? 100.774 59.737 15.872 1.00 12.89 151 LYS E O 1
ATOM 9772 N N . GLY E 1 120 ? 99.919 60.292 17.875 1.00 14.78 152 GLY E N 1
ATOM 9773 C CA . GLY E 1 120 ? 99.446 58.939 18.133 1.00 12.60 152 GLY E CA 1
ATOM 9774 C C . GLY E 1 120 ? 100.479 58.113 18.882 1.00 13.78 152 GLY E C 1
ATOM 9775 O O . GLY E 1 120 ? 101.062 58.583 19.876 1.00 14.85 152 GLY E O 1
ATOM 9776 N N . ILE E 1 121 ? 100.696 56.893 18.413 1.00 13.40 153 ILE E N 1
ATOM 9777 C CA . ILE E 1 121 ? 101.759 56.055 18.947 1.00 11.52 153 ILE E CA 1
ATOM 9778 C C . ILE E 1 121 ? 102.724 55.637 17.854 1.00 12.49 153 ILE E C 1
ATOM 9779 O O . ILE E 1 121 ? 102.415 55.711 16.661 1.00 12.28 153 ILE E O 1
ATOM 9784 N N . SER E 1 122 ? 103.900 55.187 18.281 1.00 11.08 154 SER E N 1
ATOM 9785 C CA . SER E 1 122 ? 104.860 54.556 17.377 1.00 10.42 154 SER E CA 1
ATOM 9786 C C . SER E 1 122 ? 104.328 53.175 16.977 1.00 10.50 154 SER E C 1
ATOM 9787 O O . SER E 1 122 ? 104.123 52.314 17.839 1.00 12.18 154 SER E O 1
ATOM 9790 N N . THR E 1 123 ? 104.065 52.975 15.681 1.00 9.51 155 THR E N 1
ATOM 9791 C CA . THR E 1 123 ? 103.381 51.747 15.229 1.00 9.79 155 THR E CA 1
ATOM 9792 C C . THR E 1 123 ? 104.153 50.527 15.697 1.00 10.38 155 THR E C 1
ATOM 9793 O O . THR E 1 123 ? 105.358 50.419 15.439 1.00 11.25 155 THR E O 1
ATOM 9797 N N . PRO E 1 124 ? 103.482 49.603 16.413 1.00 9.83 156 PRO E N 1
ATOM 9798 C CA . PRO E 1 124 ? 104.222 48.432 16.884 1.00 10.49 156 PRO E CA 1
ATOM 9799 C C . PRO E 1 124 ? 104.515 47.446 15.749 1.00 10.27 156 PRO E C 1
ATOM 9800 O O . PRO E 1 124 ? 103.957 47.568 14.648 1.00 10.52 156 PRO E O 1
ATOM 9804 N N . VAL E 1 125 ? 105.383 46.473 16.026 1.00 10.18 157 VAL E N 1
ATOM 9805 C CA . VAL E 1 125 ? 105.722 45.416 15.067 1.00 9.87 157 VAL E CA 1
ATOM 9806 C C . VAL E 1 125 ? 104.447 44.677 14.625 1.00 9.59 157 VAL E C 1
ATOM 9807 O O . VAL E 1 125 ? 103.610 44.328 15.449 1.00 11.51 157 VAL E O 1
ATOM 9811 N N . GLU E 1 126 ? 104.291 44.487 13.316 1.00 10.08 158 GLU E N 1
ATOM 9812 C CA . GLU E 1 126 ? 103.095 43.838 12.736 1.00 10.64 158 GLU E CA 1
ATOM 9813 C C . GLU E 1 126 ? 103.518 43.106 11.477 1.00 10.45 158 GLU E C 1
ATOM 9814 O O . GLU E 1 126 ? 104.588 43.369 10.928 1.00 10.41 158 GLU E O 1
ATOM 9820 N N . GLY E 1 127 ? 102.653 42.219 11.002 1.00 10.65 159 GLY E N 1
ATOM 9821 C CA . GLY E 1 127 ? 102.816 41.623 9.676 1.00 10.96 159 GLY E CA 1
ATOM 9822 C C . GLY E 1 127 ? 103.146 40.143 9.737 1.00 11.89 159 GLY E C 1
ATOM 9823 O O . GLY E 1 127 ? 102.657 39.425 10.609 1.00 10.40 159 GLY E O 1
ATOM 9824 N N . SER E 1 128 ? 103.967 39.695 8.794 1.00 10.49 160 SER E N 1
ATOM 9825 C CA . SER E 1 128 ? 104.250 38.262 8.626 1.00 11.37 160 SER E CA 1
ATOM 9826 C C . SER E 1 128 ? 105.066 37.676 9.764 1.00 10.50 160 SER E C 1
ATOM 9827 O O . SER E 1 128 ? 106.019 38.290 10.248 1.00 11.28 160 SER E O 1
ATOM 9830 N N . GLN E 1 129 ? 104.676 36.475 10.183 1.00 9.82 161 GLN E N 1
ATOM 9831 C CA . GLN E 1 129 ? 105.265 35.820 11.353 1.00 9.21 161 GLN E CA 1
ATOM 9832 C C . GLN E 1 129 ? 105.610 34.392 10.998 1.00 9.98 161 GLN E C 1
ATOM 9833 O O . GLN E 1 129 ? 104.911 33.749 10.215 1.00 11.40 161 GLN E O 1
ATOM 9839 N N . TYR E 1 130 ? 106.682 33.896 11.594 1.00 9.15 162 TYR E N 1
ATOM 9840 C CA . TYR E 1 130 ? 107.201 32.576 11.231 1.00 9.79 162 TYR E CA 1
ATOM 9841 C C . TYR E 1 130 ? 107.901 32.011 12.444 1.00 10.29 162 TYR E C 1
ATOM 9842 O O . TYR E 1 130 ? 108.848 32.617 12.959 1.00 11.32 162 TYR E O 1
ATOM 9851 N N . HIS E 1 131 ? 107.426 30.852 12.902 1.00 9.90 163 HIS E N 1
ATOM 9852 C CA . HIS E 1 131 ? 107.963 30.222 14.109 1.00 9.72 163 HIS E CA 1
ATOM 9853 C C . HIS E 1 131 ? 108.236 28.763 13.828 1.00 9.40 163 HIS E C 1
ATOM 9854 O O . HIS E 1 131 ? 107.310 27.996 13.564 1.00 11.24 163 HIS E O 1
ATOM 9861 N N . VAL E 1 132 ? 109.509 28.389 13.879 1.00 10.08 164 VAL E N 1
ATOM 9862 C CA . VAL E 1 132 ? 109.875 26.982 13.701 1.00 9.72 164 VAL E CA 1
ATOM 9863 C C . VAL E 1 132 ? 110.921 26.623 14.738 1.00 10.28 164 VAL E C 1
ATOM 9864 O O . VAL E 1 132 ? 111.833 27.405 14.997 1.00 10.95 164 VAL E O 1
ATOM 9868 N N . PHE E 1 133 ? 110.790 25.446 15.342 1.00 10.50 165 PHE E N 1
ATOM 9869 C CA . PHE E 1 133 ? 111.898 24.908 16.121 1.00 10.54 165 PHE E CA 1
ATOM 9870 C C . PHE E 1 133 ? 112.089 23.426 15.817 1.00 11.94 165 PHE E C 1
ATOM 9871 O O . PHE E 1 133 ? 111.166 22.736 15.375 1.00 11.55 165 PHE E O 1
ATOM 9879 N N . ALA E 1 134 ? 113.304 22.953 16.056 1.00 10.69 166 ALA E N 1
ATOM 9880 C CA . ALA E 1 134 ? 113.633 21.554 15.837 1.00 11.44 166 ALA E CA 1
ATOM 9881 C C . ALA E 1 134 ? 114.647 21.094 16.862 1.00 11.19 166 ALA E C 1
ATOM 9882 O O . ALA E 1 134 ? 115.497 21.874 17.311 1.00 11.29 166 ALA E O 1
ATOM 9884 N N . VAL E 1 135 ? 114.539 19.823 17.231 1.00 10.80 167 VAL E N 1
ATOM 9885 C CA . VAL E 1 135 ? 115.510 19.152 18.094 1.00 12.42 167 VAL E CA 1
ATOM 9886 C C . VAL E 1 135 ? 115.852 17.834 17.425 1.00 13.64 167 VAL E C 1
ATOM 9887 O O . VAL E 1 135 ? 114.955 17.047 17.093 1.00 13.08 167 VAL E O 1
ATOM 9891 N N . GLY E 1 136 ? 117.144 17.562 17.231 1.00 12.61 168 GLY E N 1
ATOM 9892 C CA . GLY E 1 136 ? 117.526 16.295 16.613 1.00 12.36 168 GLY E CA 1
ATOM 9893 C C . GLY E 1 136 ? 118.921 15.826 16.952 1.00 13.30 168 GLY E C 1
ATOM 9894 O O . GLY E 1 136 ? 119.684 16.549 17.594 1.00 14.67 168 GLY E O 1
ATOM 9895 N N . GLY E 1 137 ? 119.250 14.617 16.508 1.00 13.04 169 GLY E N 1
ATOM 9896 C CA . GLY E 1 137 ? 120.556 14.014 16.790 1.00 14.25 169 GLY E CA 1
ATOM 9897 C C . GLY E 1 137 ? 121.577 14.194 15.681 1.00 16.69 169 GLY E C 1
ATOM 9898 O O . GLY E 1 137 ? 122.654 13.591 15.715 1.00 17.94 169 GLY E O 1
ATOM 9899 N N . GLU E 1 138 ? 121.225 15.024 14.707 1.00 15.64 170 GLU E N 1
ATOM 9900 C CA . GLU E 1 138 ? 122.060 15.370 13.558 1.00 16.59 170 GLU E CA 1
ATOM 9901 C C . GLU E 1 138 ? 121.484 16.659 12.976 1.00 15.59 170 GLU E C 1
ATOM 9902 O O . GLU E 1 138 ? 120.397 17.081 13.384 1.00 14.67 170 GLU E O 1
ATOM 9908 N N . PRO E 1 139 ? 122.198 17.311 12.039 1.00 14.59 171 PRO E N 1
ATOM 9909 C CA . PRO E 1 139 ? 121.678 18.583 11.529 1.00 12.43 171 PRO E CA 1
ATOM 9910 C C . PRO E 1 139 ? 120.298 18.449 10.896 1.00 12.55 171 PRO E C 1
ATOM 9911 O O . PRO E 1 139 ? 119.982 17.416 10.297 1.00 13.31 171 PRO E O 1
ATOM 9915 N N . LEU E 1 140 ? 119.492 19.494 11.031 1.00 11.85 172 LEU E N 1
ATOM 9916 C CA . LEU E 1 140 ? 118.197 19.553 10.366 1.00 11.68 172 LEU E CA 1
ATOM 9917 C C . LEU E 1 140 ? 118.384 19.427 8.851 1.00 13.32 172 LEU E C 1
ATOM 9918 O O . LEU E 1 140 ? 119.179 20.158 8.249 1.00 13.31 172 LEU E O 1
ATOM 9923 N N . ASP E 1 141 ? 117.661 18.493 8.233 1.00 11.85 173 ASP E N 1
ATOM 9924 C CA . ASP E 1 141 ? 117.678 18.376 6.771 1.00 12.08 173 ASP E CA 1
ATOM 9925 C C . ASP E 1 141 ? 116.803 19.457 6.147 1.00 12.56 173 ASP E C 1
ATOM 9926 O O . ASP E 1 141 ? 115.660 19.660 6.574 1.00 13.13 173 ASP E O 1
ATOM 9931 N N . LEU E 1 142 ? 117.352 20.141 5.139 1.00 12.23 174 LEU E N 1
ATOM 9932 C CA . LEU E 1 142 ? 116.684 21.273 4.490 1.00 11.69 174 LEU E CA 1
ATOM 9933 C C . LEU E 1 142 ? 116.334 20.974 3.038 1.00 12.47 174 LEU E C 1
ATOM 9934 O O . LEU E 1 142 ? 117.094 20.319 2.318 1.00 13.03 174 LEU E O 1
ATOM 9939 N N . GLN E 1 143 ? 115.171 21.462 2.633 1.00 11.97 175 GLN E N 1
ATOM 9940 C CA . GLN E 1 143 ? 114.708 21.396 1.255 1.00 12.13 175 GLN E CA 1
ATOM 9941 C C . GLN E 1 143 ? 114.562 22.833 0.763 1.00 12.06 175 GLN E C 1
ATOM 9942 O O . GLN E 1 143 ? 113.871 23.646 1.393 1.00 11.31 175 GLN E O 1
ATOM 9948 N N . GLY E 1 144 ? 115.218 23.147 -0.349 1.00 10.93 176 GLY E N 1
ATOM 9949 C CA . GLY E 1 144 ? 115.151 24.497 -0.920 1.00 11.35 176 GLY E CA 1
ATOM 9950 C C . GLY E 1 144 ? 113.857 24.690 -1.693 1.00 12.12 176 GLY E C 1
ATOM 9951 O O . GLY E 1 144 ? 113.378 23.771 -2.348 1.00 13.19 176 GLY E O 1
ATOM 9952 N N . LEU E 1 145 ? 113.280 25.884 -1.584 1.00 10.89 177 LEU E N 1
ATOM 9953 C CA . LEU E 1 145 ? 112.136 26.285 -2.414 1.00 10.20 177 LEU E CA 1
ATOM 9954 C C . LEU E 1 145 ? 112.049 27.795 -2.293 1.00 10.33 177 LEU E C 1
ATOM 9955 O O . LEU E 1 145 ? 112.032 28.330 -1.182 1.00 10.28 177 LEU E O 1
ATOM 9960 N N . VAL E 1 146 ? 112.001 28.476 -3.435 1.00 10.17 178 VAL E N 1
ATOM 9961 C CA . VAL E 1 146 ? 112.016 29.939 -3.438 1.00 10.65 178 VAL E CA 1
ATOM 9962 C C . VAL E 1 146 ? 110.791 30.546 -4.122 1.00 10.09 178 VAL E C 1
ATOM 9963 O O . VAL E 1 146 ? 110.107 29.900 -4.920 1.00 11.54 178 VAL E O 1
ATOM 9967 N N . THR E 1 147 ? 110.537 31.813 -3.808 1.00 10.59 179 THR E N 1
ATOM 9968 C CA . THR E 1 147 ? 109.575 32.610 -4.557 1.00 10.80 179 THR E CA 1
ATOM 9969 C C . THR E 1 147 ? 109.972 32.774 -6.032 1.00 11.69 179 THR E C 1
ATOM 9970 O O . THR E 1 147 ? 109.136 32.598 -6.931 1.00 13.07 179 THR E O 1
ATOM 9974 N N . ASP E 1 148 ? 111.245 33.090 -6.272 1.00 11.68 180 ASP E N 1
ATOM 9975 C CA . ASP E 1 148 ? 111.714 33.435 -7.610 1.00 11.47 180 ASP E CA 1
ATOM 9976 C C . ASP E 1 148 ? 113.093 32.830 -7.838 1.00 12.43 180 ASP E C 1
ATOM 9977 O O . ASP E 1 148 ? 114.064 33.210 -7.179 1.00 13.36 180 ASP E O 1
ATOM 9982 N N . ALA E 1 149 ? 113.160 31.880 -8.769 1.00 13.43 181 ALA E N 1
ATOM 9983 C CA . ALA E 1 149 ? 114.426 31.269 -9.178 1.00 12.92 181 ALA E CA 1
ATOM 9984 C C . ALA E 1 149 ? 115.395 32.275 -9.809 1.00 14.65 181 ALA E C 1
ATOM 9985 O O . ALA E 1 149 ? 116.576 31.976 -9.979 1.00 15.35 181 ALA E O 1
ATOM 9987 N N . ARG E 1 150 ? 114.901 33.460 -10.166 1.00 12.59 182 ARG E N 1
ATOM 9988 C CA . ARG E 1 150 ? 115.760 34.491 -10.751 1.00 13.31 182 ARG E CA 1
ATOM 9989 C C . ARG E 1 150 ? 116.399 35.401 -9.702 1.00 13.68 182 ARG E C 1
ATOM 9990 O O . ARG E 1 150 ? 117.220 36.258 -10.051 1.00 15.82 182 ARG E O 1
ATOM 9998 N N . THR E 1 151 ? 116.009 35.254 -8.438 1.00 12.60 183 THR E N 1
ATOM 9999 C CA . THR E 1 151 ? 116.570 36.105 -7.372 1.00 12.39 183 THR E CA 1
ATOM 10000 C C . THR E 1 151 ? 118.093 35.963 -7.348 1.00 13.80 183 THR E C 1
ATOM 10001 O O . THR E 1 151 ? 118.620 34.845 -7.388 1.00 14.46 183 THR E O 1
ATOM 10005 N N . LYS E 1 152 ? 118.779 37.102 -7.315 1.00 13.27 184 LYS E N 1
ATOM 10006 C CA . LYS E 1 152 ? 120.236 37.134 -7.369 1.00 14.76 184 LYS E CA 1
ATOM 10007 C C . LYS E 1 152 ? 120.776 37.258 -5.944 1.00 14.65 184 LYS E C 1
ATOM 10008 O O . LYS E 1 152 ? 121.137 38.340 -5.493 1.00 17.14 184 LYS E O 1
ATOM 10014 N N . TYR E 1 153 ? 120.807 36.139 -5.228 1.00 13.68 185 TYR E N 1
ATOM 10015 C CA . TYR E 1 153 ? 121.399 36.124 -3.888 1.00 14.23 185 TYR E CA 1
ATOM 10016 C C . TYR E 1 153 ? 122.902 36.348 -3.983 1.00 14.53 185 TYR E C 1
ATOM 10017 O O . TYR E 1 153 ? 123.545 35.957 -4.971 1.00 15.72 185 TYR E O 1
ATOM 10026 N N . LYS E 1 154 ? 123.466 36.982 -2.960 1.00 14.90 186 LYS E N 1
ATOM 10027 C CA . LYS E 1 154 ? 124.924 37.116 -2.884 1.00 16.72 186 LYS E CA 1
ATOM 10028 C C . LYS E 1 154 ? 125.574 35.737 -2.883 1.00 16.65 186 LYS E C 1
ATOM 10029 O O . LYS E 1 154 ? 125.026 34.783 -2.325 1.00 17.02 186 LYS E O 1
ATOM 10035 N N . GLU E 1 155 ? 126.743 35.626 -3.503 1.00 18.05 187 GLU E N 1
ATOM 10036 C CA . GLU E 1 155 ? 127.458 34.352 -3.482 1.00 19.27 187 GLU E CA 1
ATOM 10037 C C . GLU E 1 155 ? 128.193 34.131 -2.161 1.00 22.91 187 GLU E C 1
ATOM 10038 O O . GLU E 1 155 ? 128.315 32.996 -1.700 1.00 24.33 187 GLU E O 1
ATOM 10044 N N . GLU E 1 156 ? 128.668 35.212 -1.545 1.00 20.21 188 GLU E N 1
ATOM 10045 C CA . GLU E 1 156 ? 129.386 35.100 -0.276 1.00 20.81 188 GLU E CA 1
ATOM 10046 C C . GLU E 1 156 ? 128.507 35.591 0.859 1.00 19.44 188 GLU E C 1
ATOM 10047 O O . GLU E 1 156 ? 127.754 36.550 0.692 1.00 20.27 188 GLU E O 1
ATOM 10053 N N . GLY E 1 157 ? 128.619 34.933 2.009 1.00 17.87 189 GLY E N 1
ATOM 10054 C CA . GLY E 1 157 ? 127.955 35.396 3.226 1.00 17.78 189 GLY E CA 1
ATOM 10055 C C . GLY E 1 157 ? 126.609 34.772 3.531 1.00 18.39 189 GLY E C 1
ATOM 10056 O O . GLY E 1 157 ? 126.044 35.012 4.602 1.00 17.84 189 GLY E O 1
ATOM 10057 N N . VAL E 1 158 ? 126.074 34.011 2.579 1.00 16.86 190 VAL E N 1
ATOM 10058 C CA . VAL E 1 158 ? 124.839 33.236 2.765 1.00 14.99 190 VAL E CA 1
ATOM 10059 C C . VAL E 1 158 ? 124.995 31.926 2.006 1.00 14.90 190 VAL E C 1
ATOM 10060 O O . VAL E 1 158 ? 125.678 31.877 0.974 1.00 15.44 190 VAL E O 1
ATOM 10064 N N . VAL E 1 159 ? 124.363 30.872 2.520 1.00 13.47 191 VAL E N 1
ATOM 10065 C CA . VAL E 1 159 ? 124.303 29.594 1.817 1.00 13.58 191 VAL E CA 1
ATOM 10066 C C . VAL E 1 159 ? 122.958 29.502 1.115 1.00 12.80 191 VAL E C 1
ATOM 10067 O O . VAL E 1 159 ? 121.910 29.504 1.764 1.00 12.73 191 VAL E O 1
ATOM 10071 N N . THR E 1 160 ? 122.998 29.435 -0.214 1.00 12.70 192 THR E N 1
ATOM 10072 C CA . THR E 1 160 ? 121.782 29.377 -1.013 1.00 13.58 192 THR E CA 1
ATOM 10073 C C . THR E 1 160 ? 121.833 28.169 -1.940 1.00 13.51 192 THR E C 1
ATOM 10074 O O . THR E 1 160 ? 122.781 27.378 -1.879 1.00 12.71 192 THR E O 1
ATOM 10078 N N . ILE E 1 161 ? 120.803 27.997 -2.768 1.00 12.59 193 ILE E N 1
ATOM 10079 C CA . ILE E 1 161 ? 120.744 26.793 -3.622 1.00 13.75 193 ILE E CA 1
ATOM 10080 C C . ILE E 1 161 ? 121.977 26.675 -4.518 1.00 16.15 193 ILE E C 1
ATOM 10081 O O . ILE E 1 161 ? 122.566 25.593 -4.628 1.00 15.77 193 ILE E O 1
ATOM 10086 N N . LYS E 1 162 ? 122.382 27.787 -5.128 1.00 14.67 194 LYS E N 1
ATOM 10087 C CA . LYS E 1 162 ? 123.576 27.805 -5.978 1.00 15.86 194 LYS E CA 1
ATOM 10088 C C . LYS E 1 162 ? 124.856 27.403 -5.225 1.00 17.30 194 LYS E C 1
ATOM 10089 O O . LYS E 1 162 ? 125.749 26.788 -5.812 1.00 17.76 194 LYS E O 1
ATOM 10095 N N . THR E 1 163 ? 124.939 27.736 -3.934 1.00 15.84 195 THR E N 1
ATOM 10096 C CA . THR E 1 163 ? 126.089 27.323 -3.106 1.00 17.92 195 THR E CA 1
ATOM 10097 C C . THR E 1 163 ? 126.239 25.799 -3.122 1.00 18.46 195 THR E C 1
ATOM 10098 O O . THR E 1 163 ? 127.357 25.262 -3.184 1.00 20.28 195 THR E O 1
ATOM 10102 N N . ILE E 1 164 ? 125.098 25.119 -3.066 1.00 18.32 196 ILE E N 1
ATOM 10103 C CA . ILE E 1 164 ? 125.047 23.658 -3.015 1.00 18.51 196 ILE E CA 1
ATOM 10104 C C . ILE E 1 164 ? 125.246 23.024 -4.395 1.00 19.13 196 ILE E C 1
ATOM 10105 O O . ILE E 1 164 ? 126.068 22.117 -4.558 1.00 20.80 196 ILE E O 1
ATOM 10110 N N . THR E 1 165 ? 124.497 23.495 -5.388 1.00 17.51 197 THR E N 1
ATOM 10111 C CA . THR E 1 165 ? 124.499 22.860 -6.711 1.00 18.16 197 THR E CA 1
ATOM 10112 C C . THR E 1 165 ? 125.647 23.309 -7.604 1.00 19.48 197 THR E C 1
ATOM 10113 O O . THR E 1 165 ? 125.972 22.630 -8.587 1.00 21.75 197 THR E O 1
ATOM 10117 N N . LYS E 1 166 ? 126.236 24.461 -7.277 1.00 19.71 198 LYS E N 1
ATOM 10118 C CA . LYS E 1 166 ? 127.257 25.121 -8.107 1.00 21.74 198 LYS E CA 1
ATOM 10119 C C . LYS E 1 166 ? 126.694 25.579 -9.453 1.00 22.23 198 LYS E C 1
ATOM 10120 O O . LYS E 1 166 ? 127.447 25.823 -10.404 1.00 25.07 198 LYS E O 1
ATOM 10126 N N . LYS E 1 167 ? 125.367 25.687 -9.525 1.00 19.32 199 LYS E N 1
ATOM 10127 C CA . LYS E 1 167 ? 124.673 26.101 -10.743 1.00 21.93 199 LYS E CA 1
ATOM 10128 C C . LYS E 1 167 ? 123.541 27.051 -10.375 1.00 18.94 199 LYS E C 1
ATOM 10129 O O . LYS E 1 167 ? 123.057 27.039 -9.241 1.00 18.10 199 LYS E O 1
ATOM 10135 N N . ASP E 1 168 ? 123.125 27.878 -11.328 1.00 20.51 200 ASP E N 1
ATOM 10136 C CA . ASP E 1 168 ? 122.017 28.799 -11.081 1.00 19.40 200 ASP E CA 1
ATOM 10137 C C . ASP E 1 168 ? 120.759 28.014 -10.759 1.00 17.43 200 ASP E C 1
ATOM 10138 O O . ASP E 1 168 ? 120.597 26.868 -11.204 1.00 17.85 200 ASP E O 1
ATOM 10143 N N . MET E 1 169 ? 119.872 28.627 -9.977 1.00 16.34 201 MET E N 1
ATOM 10144 C CA . MET E 1 169 ? 118.565 28.032 -9.732 1.00 14.42 201 MET E CA 1
ATOM 10145 C C . MET E 1 169 ? 117.818 27.793 -11.045 1.00 15.92 201 MET E C 1
ATOM 10146 O O . MET E 1 169 ? 118.028 28.499 -12.049 1.00 16.65 201 MET E O 1
ATOM 10151 N N . VAL E 1 170 ? 116.950 26.785 -11.025 1.00 15.41 202 VAL E N 1
ATOM 10152 C CA . VAL E 1 170 ? 116.124 26.433 -12.179 1.00 15.16 202 VAL E CA 1
ATOM 10153 C C . VAL E 1 170 ? 114.651 26.673 -11.822 1.00 14.17 202 VAL E C 1
ATOM 10154 O O . VAL E 1 170 ? 114.334 26.883 -10.650 1.00 14.43 202 VAL E O 1
ATOM 10158 N N . ASN E 1 171 ? 113.754 26.617 -12.809 1.00 14.99 203 ASN E N 1
ATOM 10159 C CA . ASN E 1 171 ? 112.343 26.925 -12.514 1.00 15.47 203 ASN E CA 1
ATOM 10160 C C . ASN E 1 171 ? 111.696 25.959 -11.502 1.00 14.13 203 ASN E C 1
ATOM 10161 O O . ASN E 1 171 ? 110.838 26.367 -10.722 1.00 14.56 203 ASN E O 1
ATOM 10166 N N . LYS E 1 172 ? 112.168 24.713 -11.483 1.00 14.86 204 LYS E N 1
ATOM 10167 C CA . LYS E 1 172 ? 111.706 23.714 -10.509 1.00 15.54 204 LYS E CA 1
ATOM 10168 C C . LYS E 1 172 ? 111.968 24.111 -9.055 1.00 13.63 204 LYS E C 1
ATOM 10169 O O . LYS E 1 172 ? 111.346 23.580 -8.135 1.00 13.35 204 LYS E O 1
ATOM 10175 N N . ASP E 1 173 ? 112.887 25.048 -8.835 1.00 13.18 205 ASP E N 1
ATOM 10176 C CA . ASP E 1 173 ? 113.195 25.508 -7.481 1.00 12.72 205 ASP E CA 1
ATOM 10177 C C . ASP E 1 173 ? 112.094 26.395 -6.886 1.00 11.38 205 ASP E C 1
ATOM 10178 O O . ASP E 1 173 ? 112.129 26.718 -5.700 1.00 11.61 205 ASP E O 1
ATOM 10183 N N . GLN E 1 174 ? 111.116 26.765 -7.716 1.00 11.61 206 GLN E N 1
ATOM 10184 C CA . GLN E 1 174 ? 109.953 27.516 -7.233 1.00 11.82 206 GLN E CA 1
ATOM 10185 C C . GLN E 1 174 ? 108.862 26.561 -6.760 1.00 13.14 206 GLN E C 1
ATOM 10186 O O . GLN E 1 174 ? 107.862 26.982 -6.162 1.00 12.66 206 GLN E O 1
ATOM 10192 N N . VAL E 1 175 ? 109.070 25.278 -7.046 1.00 12.09 207 VAL E N 1
ATOM 10193 C CA . VAL E 1 175 ? 108.253 24.193 -6.491 1.00 12.63 207 VAL E CA 1
ATOM 10194 C C . VAL E 1 175 ? 109.197 23.232 -5.754 1.00 11.74 207 VAL E C 1
ATOM 10195 O O . VAL E 1 175 ? 110.206 23.679 -5.216 1.00 12.61 207 VAL E O 1
ATOM 10199 N N . LEU E 1 176 ? 108.881 21.941 -5.710 1.00 13.69 208 LEU E N 1
ATOM 10200 C CA . LEU E 1 176 ? 109.773 20.984 -5.049 1.00 13.32 208 LEU E CA 1
ATOM 10201 C C . LEU E 1 176 ? 110.734 20.345 -6.055 1.00 13.09 208 LEU E C 1
ATOM 10202 O O . LEU E 1 176 ? 110.323 19.566 -6.932 1.00 15.26 208 LEU E O 1
ATOM 10207 N N . ASN E 1 177 ? 112.015 20.684 -5.913 1.00 13.28 209 ASN E N 1
ATOM 10208 C CA . ASN E 1 177 ? 113.081 20.094 -6.722 1.00 12.70 209 ASN E CA 1
ATOM 10209 C C . ASN E 1 177 ? 113.978 19.295 -5.773 1.00 13.63 209 ASN E C 1
ATOM 10210 O O . ASN E 1 177 ? 114.713 19.895 -4.984 1.00 13.62 209 ASN E O 1
ATOM 10215 N N . PRO E 1 178 ? 113.932 17.944 -5.842 1.00 15.81 210 PRO E N 1
ATOM 10216 C CA A PRO E 1 178 ? 114.681 17.133 -4.870 0.50 16.65 210 PRO E CA 1
ATOM 10217 C CA B PRO E 1 178 ? 114.676 17.139 -4.866 0.50 16.41 210 PRO E CA 1
ATOM 10218 C C . PRO E 1 178 ? 116.198 17.310 -4.938 1.00 15.88 210 PRO E C 1
ATOM 10219 O O . PRO E 1 178 ? 116.904 16.915 -4.003 1.00 16.63 210 PRO E O 1
ATOM 10226 N N . ILE E 1 179 ? 116.701 17.897 -6.024 1.00 15.63 211 ILE E N 1
ATOM 10227 C CA . ILE E 1 179 ? 118.135 18.213 -6.116 1.00 15.67 211 ILE E CA 1
ATOM 10228 C C . ILE E 1 179 ? 118.552 19.294 -5.104 1.00 17.05 211 ILE E C 1
ATOM 10229 O O . ILE E 1 179 ? 119.688 19.303 -4.629 1.00 16.25 211 ILE E O 1
ATOM 10234 N N . SER E 1 180 ? 117.636 20.200 -4.766 1.00 13.71 212 SER E N 1
ATOM 10235 C CA . SER E 1 180 ? 118.002 21.371 -3.978 1.00 13.72 212 SER E CA 1
ATOM 10236 C C . SER E 1 180 ? 117.858 21.095 -2.488 1.00 14.13 212 SER E C 1
ATOM 10237 O O . SER E 1 180 ? 116.876 21.500 -1.868 1.00 14.91 212 SER E O 1
ATOM 10240 N N . LYS E 1 181 ? 118.826 20.357 -1.935 1.00 14.24 213 LYS E N 1
ATOM 10241 C CA A LYS E 1 181 ? 118.803 19.996 -0.520 0.50 14.17 213 LYS E CA 1
ATOM 10242 C CA B LYS E 1 181 ? 118.809 19.962 -0.526 0.50 14.32 213 LYS E CA 1
ATOM 10243 C C . LYS E 1 181 ? 120.086 20.401 0.186 1.00 14.68 213 LYS E C 1
ATOM 10244 O O . LYS E 1 181 ? 121.143 20.512 -0.436 1.00 16.91 213 LYS E O 1
ATOM 10255 N N . ALA E 1 182 ? 119.980 20.635 1.491 1.00 13.99 214 ALA E N 1
ATOM 10256 C CA . ALA E 1 182 ? 121.139 20.991 2.302 1.00 15.24 214 ALA E CA 1
ATOM 10257 C C . ALA E 1 182 ? 120.913 20.538 3.735 1.00 14.59 214 ALA E C 1
ATOM 10258 O O . ALA E 1 182 ? 119.856 19.985 4.064 1.00 14.64 214 ALA E O 1
ATOM 10260 N N . LYS E 1 183 ? 121.920 20.743 4.579 1.00 14.58 215 LYS E N 1
ATOM 10261 C CA . LYS E 1 183 ? 121.792 20.469 6.006 1.00 13.94 215 LYS E CA 1
ATOM 10262 C C . LYS E 1 183 ? 122.082 21.748 6.770 1.00 13.52 215 LYS E C 1
ATOM 10263 O O . LYS E 1 183 ? 122.966 22.527 6.389 1.00 16.39 215 LYS E O 1
ATOM 10269 N N . LEU E 1 184 ? 121.334 21.962 7.844 1.00 13.10 216 LEU E N 1
ATOM 10270 C CA . LEU E 1 184 ? 121.502 23.172 8.649 1.00 12.72 216 LEU E CA 1
ATOM 10271 C C . LEU E 1 184 ? 122.709 23.013 9.580 1.00 14.03 216 LEU E C 1
ATOM 10272 O O . LEU E 1 184 ? 122.592 22.585 10.744 1.00 13.27 216 LEU E O 1
ATOM 10277 N N . ASP E 1 185 ? 123.879 23.366 9.056 1.00 13.13 217 ASP E N 1
ATOM 10278 C CA . ASP E 1 185 ? 125.128 23.077 9.751 1.00 15.37 217 ASP E CA 1
ATOM 10279 C C . ASP E 1 185 ? 125.870 24.326 10.203 1.00 15.66 217 ASP E C 1
ATOM 10280 O O . ASP E 1 185 ? 126.961 24.228 10.760 1.00 17.47 217 ASP E O 1
ATOM 10285 N N . LYS E 1 186 ? 125.272 25.492 9.970 1.00 14.71 218 LYS E N 1
ATOM 10286 C CA . LYS E 1 186 ? 125.880 26.767 10.360 1.00 14.08 218 LYS E CA 1
ATOM 10287 C C . LYS E 1 186 ? 124.784 27.704 10.822 1.00 13.51 218 LYS E C 1
ATOM 10288 O O . LYS E 1 186 ? 123.716 27.764 10.207 1.00 13.45 218 LYS E O 1
ATOM 10294 N N . ASP E 1 187 ? 125.060 28.417 11.912 1.00 12.32 219 ASP E N 1
ATOM 10295 C CA . ASP E 1 187 ? 124.164 29.447 12.440 1.00 12.07 219 ASP E CA 1
ATOM 10296 C C . ASP E 1 187 ? 124.218 30.717 11.583 1.00 12.45 219 ASP E C 1
ATOM 10297 O O . ASP E 1 187 ? 125.298 31.136 11.148 1.00 14.48 219 ASP E O 1
ATOM 10302 N N . GLY E 1 188 ? 123.062 31.331 11.359 1.00 11.53 220 GLY E N 1
ATOM 10303 C CA . GLY E 1 188 ? 123.010 32.651 10.709 1.00 11.60 220 GLY E CA 1
ATOM 10304 C C . GLY E 1 188 ? 123.482 32.694 9.262 1.00 13.03 220 GLY E C 1
ATOM 10305 O O . GLY E 1 188 ? 124.016 33.730 8.813 1.00 14.56 220 GLY E O 1
ATOM 10306 N N . MET E 1 189 ? 123.255 31.602 8.525 1.00 12.50 221 MET E N 1
ATOM 10307 C CA . MET E 1 189 ? 123.764 31.465 7.143 1.00 13.12 221 MET E CA 1
ATOM 10308 C C . MET E 1 189 ? 122.741 31.007 6.107 1.00 13.29 221 MET E C 1
ATOM 10309 O O . MET E 1 189 ? 122.897 31.293 4.919 1.00 13.48 221 MET E O 1
ATOM 10314 N N . TYR E 1 190 ? 121.723 30.278 6.558 1.00 11.71 222 TYR E N 1
ATOM 10315 C CA . TYR E 1 190 ? 120.730 29.672 5.666 1.00 11.30 222 TYR E CA 1
ATOM 10316 C C . TYR E 1 190 ? 119.431 30.482 5.669 1.00 9.51 222 TYR E C 1
ATOM 10317 O O . TYR E 1 190 ? 118.696 30.465 6.653 1.00 10.78 222 TYR E O 1
ATOM 10326 N N . PRO E 1 191 ? 119.145 31.215 4.578 1.00 10.02 223 PRO E N 1
ATOM 10327 C CA . PRO E 1 191 ? 117.935 32.059 4.617 1.00 11.40 223 PRO E CA 1
ATOM 10328 C C . PRO E 1 191 ? 116.646 31.270 4.737 1.00 11.39 223 PRO E C 1
ATOM 10329 O O . PRO E 1 191 ? 116.466 30.243 4.059 1.00 12.10 223 PRO E O 1
ATOM 10333 N N . VAL E 1 192 ? 115.755 31.751 5.599 1.00 10.12 224 VAL E N 1
ATOM 10334 C CA . VAL E 1 192 ? 114.471 31.069 5.820 1.00 9.57 224 VAL E CA 1
ATOM 10335 C C . VAL E 1 192 ? 113.492 31.217 4.641 1.00 10.03 224 VAL E C 1
ATOM 10336 O O . VAL E 1 192 ? 112.531 30.437 4.515 1.00 10.86 224 VAL E O 1
ATOM 10340 N N . GLU E 1 193 ? 113.740 32.185 3.756 1.00 9.47 225 GLU E N 1
ATOM 10341 C CA . GLU E 1 193 ? 112.915 32.290 2.541 1.00 9.41 225 GLU E CA 1
ATOM 10342 C C . GLU E 1 193 ? 113.357 31.298 1.450 1.00 10.63 225 GLU E C 1
ATOM 10343 O O . GLU E 1 193 ? 112.715 31.204 0.404 1.00 11.09 225 GLU E O 1
ATOM 10349 N N . ILE E 1 194 ? 114.440 30.564 1.718 1.00 10.95 226 ILE E N 1
ATOM 10350 C CA . ILE E 1 194 ? 114.969 29.562 0.782 1.00 11.43 226 ILE E CA 1
ATOM 10351 C C . ILE E 1 194 ? 114.844 28.138 1.327 1.00 10.99 226 ILE E C 1
ATOM 10352 O O . ILE E 1 194 ? 114.481 27.214 0.583 1.00 10.85 226 ILE E O 1
ATOM 10357 N N . TRP E 1 195 ? 115.159 27.966 2.610 1.00 10.30 227 TRP E N 1
ATOM 10358 C CA . TRP E 1 195 ? 115.417 26.633 3.149 1.00 10.19 227 TRP E CA 1
ATOM 10359 C C . TRP E 1 195 ? 114.377 26.218 4.171 1.00 10.76 227 TRP E C 1
ATOM 10360 O O . TRP E 1 195 ? 114.222 26.878 5.204 1.00 10.82 227 TRP E O 1
ATOM 10371 N N . HIS E 1 196 ? 113.720 25.086 3.893 1.00 10.04 228 HIS E N 1
ATOM 10372 C CA . HIS E 1 196 ? 112.579 24.594 4.678 1.00 9.04 228 HIS E CA 1
ATOM 10373 C C . HIS E 1 196 ? 112.905 23.221 5.243 1.00 10.08 228 HIS E C 1
ATOM 10374 O O . HIS E 1 196 ? 113.734 22.518 4.676 1.00 10.93 228 HIS E O 1
ATOM 10381 N N . PRO E 1 197 ? 112.286 22.849 6.381 1.00 10.01 229 PRO E N 1
ATOM 10382 C CA . PRO E 1 197 ? 112.515 21.481 6.856 1.00 10.73 229 PRO E CA 1
ATOM 10383 C C . PRO E 1 197 ? 112.130 20.485 5.775 1.00 12.85 229 PRO E C 1
ATOM 10384 O O . PRO E 1 197 ? 111.084 20.638 5.134 1.00 13.05 229 PRO E O 1
ATOM 10388 N N . ASP E 1 198 ? 112.986 19.489 5.549 1.00 11.13 230 ASP E N 1
ATOM 10389 C CA . ASP E 1 198 ? 112.714 18.477 4.532 1.00 12.19 230 ASP E CA 1
ATOM 10390 C C . ASP E 1 198 ? 111.901 17.309 5.112 1.00 12.24 230 ASP E C 1
ATOM 10391 O O . ASP E 1 198 ? 112.421 16.512 5.893 1.00 13.43 230 ASP E O 1
ATOM 10396 N N . PRO E 1 199 ? 110.618 17.185 4.717 1.00 12.05 231 PRO E N 1
ATOM 10397 C CA . PRO E 1 199 ? 109.808 16.109 5.305 1.00 12.92 231 PRO E CA 1
ATOM 10398 C C . PRO E 1 199 ? 110.186 14.716 4.813 1.00 12.91 231 PRO E C 1
ATOM 10399 O O . PRO E 1 199 ? 109.776 13.732 5.428 1.00 14.78 231 PRO E O 1
ATOM 10403 N N . ALA E 1 200 ? 110.955 14.638 3.723 1.00 12.95 232 ALA E N 1
ATOM 10404 C CA . ALA E 1 200 ? 111.399 13.358 3.161 1.00 13.80 232 ALA E CA 1
ATOM 10405 C C . ALA E 1 200 ? 112.636 12.814 3.884 1.00 14.80 232 ALA E C 1
ATOM 10406 O O . ALA E 1 200 ? 113.055 11.681 3.645 1.00 15.83 232 ALA E O 1
ATOM 10408 N N . LYS E 1 201 ? 113.234 13.627 4.752 1.00 12.48 233 LYS E N 1
ATOM 10409 C CA . LYS E 1 201 ? 114.374 13.168 5.552 1.00 14.74 233 LYS E CA 1
ATOM 10410 C C . LYS E 1 201 ? 114.044 13.402 7.027 1.00 14.00 233 LYS E C 1
ATOM 10411 O O . LYS E 1 201 ? 112.931 13.078 7.445 1.00 14.07 233 LYS E O 1
ATOM 10417 N N . ASN E 1 202 ? 114.975 13.946 7.809 1.00 14.50 234 ASN E N 1
ATOM 10418 C CA . ASN E 1 202 ? 114.710 14.235 9.230 1.00 12.62 234 ASN E CA 1
ATOM 10419 C C . ASN E 1 202 ? 114.134 13.071 10.046 1.00 15.04 234 ASN E C 1
ATOM 10420 O O . ASN E 1 202 ? 113.286 13.278 10.921 1.00 14.59 234 ASN E O 1
ATOM 10425 N N . GLU E 1 203 ? 114.613 11.854 9.770 1.00 14.59 235 GLU E N 1
ATOM 10426 C CA . GLU E 1 203 ? 114.193 10.678 10.534 1.00 17.06 235 GLU E CA 1
ATOM 10427 C C . GLU E 1 203 ? 114.636 10.772 11.990 1.00 16.34 235 GLU E C 1
ATOM 10428 O O . GLU E 1 203 ? 114.047 10.140 12.863 1.00 17.85 235 GLU E O 1
ATOM 10431 N N . ASN E 1 204 ? 115.668 11.573 12.245 1.00 14.21 236 ASN E N 1
ATOM 10432 C CA . ASN E 1 204 ? 116.267 11.642 13.575 1.00 16.75 236 ASN E CA 1
ATOM 10433 C C . ASN E 1 204 ? 116.144 13.050 14.193 1.00 14.46 236 ASN E C 1
ATOM 10434 O O . ASN E 1 204 ? 116.899 13.418 15.109 1.00 14.31 236 ASN E O 1
ATOM 10439 N N . THR E 1 205 ? 115.146 13.801 13.712 1.00 13.37 237 THR E N 1
ATOM 10440 C CA . THR E 1 205 ? 114.859 15.163 14.165 1.00 13.53 237 THR E CA 1
ATOM 10441 C C . THR E 1 205 ? 113.340 15.335 14.245 1.00 14.61 237 THR E C 1
ATOM 10442 O O . THR E 1 205 ? 112.611 14.792 13.417 1.00 15.98 237 THR E O 1
ATOM 10446 N N . ARG E 1 206 ? 112.864 16.073 15.244 1.00 12.10 238 ARG E N 1
ATOM 10447 C CA . ARG E 1 206 ? 111.464 16.509 15.267 1.00 12.47 238 ARG E CA 1
ATOM 10448 C C . ARG E 1 206 ? 111.439 18.009 15.025 1.00 11.29 238 ARG E C 1
ATOM 10449 O O . ARG E 1 206 ? 112.209 18.749 15.640 1.00 11.68 238 ARG E O 1
ATOM 10457 N N . TYR E 1 207 ? 110.577 18.465 14.120 1.00 10.86 239 TYR E N 1
ATOM 10458 C CA . TYR E 1 207 ? 110.428 19.902 13.889 1.00 10.30 239 TYR E CA 1
ATOM 10459 C C . TYR E 1 207 ? 108.956 20.298 13.893 1.00 11.46 239 TYR E C 1
ATOM 10460 O O . TYR E 1 207 ? 108.086 19.470 13.617 1.00 11.38 239 TYR E O 1
ATOM 10469 N N . PHE E 1 208 ? 108.701 21.566 14.221 1.00 11.07 240 PHE E N 1
ATOM 10470 C CA . PHE E 1 208 ? 107.348 22.084 14.442 1.00 10.93 240 PHE E CA 1
ATOM 10471 C C . PHE E 1 208 ? 107.355 23.515 13.948 1.00 10.89 240 PHE E C 1
ATOM 10472 O O . PHE E 1 208 ? 108.121 24.339 14.456 1.00 11.53 240 PHE E O 1
ATOM 10480 N N . GLY E 1 209 ? 106.528 23.808 12.948 1.00 10.82 241 GLY E N 1
ATOM 10481 C CA . GLY E 1 209 ? 106.548 25.138 12.327 1.00 11.44 241 GLY E CA 1
ATOM 10482 C C . GLY E 1 209 ? 105.173 25.728 12.088 1.00 11.27 241 GLY E C 1
ATOM 10483 O O . GLY E 1 209 ? 104.201 25.002 11.916 1.00 10.65 241 GLY E O 1
ATOM 10484 N N . ASN E 1 210 ? 105.087 27.056 12.101 1.00 11.21 242 ASN E N 1
ATOM 10485 C CA . ASN E 1 210 ? 103.871 27.725 11.654 1.00 12.15 242 ASN E CA 1
ATOM 10486 C C . ASN E 1 210 ? 104.187 29.044 10.990 1.00 13.09 242 ASN E C 1
ATOM 10487 O O . ASN E 1 210 ? 105.195 29.675 11.292 1.00 13.27 242 ASN E O 1
ATOM 10492 N N . TYR E 1 211 ? 103.321 29.426 10.063 1.00 10.84 243 TYR E N 1
ATOM 10493 C CA . TYR E 1 211 ? 103.480 30.646 9.297 1.00 10.98 243 TYR E CA 1
ATOM 10494 C C . TYR E 1 211 ? 102.157 31.401 9.325 1.00 9.79 243 TYR E C 1
ATOM 10495 O O . TYR E 1 211 ? 101.093 30.799 9.176 1.00 10.38 243 TYR E O 1
ATOM 10504 N N . THR E 1 212 ? 102.231 32.724 9.525 1.00 9.66 244 THR E N 1
ATOM 10505 C CA . THR E 1 212 ? 101.068 33.600 9.348 1.00 10.26 244 THR E CA 1
ATOM 10506 C C . THR E 1 212 ? 101.539 34.790 8.541 1.00 9.12 244 THR E C 1
ATOM 10507 O O . THR E 1 212 ? 102.486 35.447 8.934 1.00 11.78 244 THR E O 1
ATOM 10511 N N . GLY E 1 213 ? 100.885 35.057 7.414 1.00 10.22 245 GLY E N 1
ATOM 10512 C CA . GLY E 1 213 ? 101.372 36.103 6.519 1.00 11.50 245 GLY E CA 1
ATOM 10513 C C . GLY E 1 213 ? 100.702 37.448 6.705 1.00 10.95 245 GLY E C 1
ATOM 10514 O O . GLY E 1 213 ? 100.231 37.785 7.802 1.00 11.83 245 GLY E O 1
ATOM 10515 N N . GLY E 1 214 ? 100.682 38.213 5.619 1.00 10.11 246 GLY E N 1
ATOM 10516 C CA . GLY E 1 214 ? 100.088 39.545 5.616 1.00 11.80 246 GLY E CA 1
ATOM 10517 C C . GLY E 1 214 ? 101.057 40.679 5.892 1.00 9.97 246 GLY E C 1
ATOM 10518 O O . GLY E 1 214 ? 102.228 40.459 6.211 1.00 10.61 246 GLY E O 1
ATOM 10519 N N . THR E 1 215 ? 100.542 41.905 5.787 1.00 12.11 247 THR E N 1
ATOM 10520 C CA . THR E 1 215 ? 101.369 43.103 5.932 1.00 13.47 247 THR E CA 1
ATOM 10521 C C . THR E 1 215 ? 101.167 43.778 7.283 1.00 13.79 247 THR E C 1
ATOM 10522 O O . THR E 1 215 ? 102.123 44.323 7.842 1.00 16.65 247 THR E O 1
ATOM 10526 N N . THR E 1 216 ? 99.945 43.753 7.814 1.00 12.98 248 THR E N 1
ATOM 10527 C CA . THR E 1 216 ? 99.670 44.456 9.082 1.00 13.92 248 THR E CA 1
ATOM 10528 C C . THR E 1 216 ? 99.075 43.543 10.147 1.00 12.99 248 THR E C 1
ATOM 10529 O O . THR E 1 216 ? 98.492 44.009 11.121 1.00 15.33 248 THR E O 1
ATOM 10533 N N . THR E 1 217 ? 99.240 42.236 9.947 1.00 11.95 249 THR E N 1
ATOM 10534 C CA . THR E 1 217 ? 98.673 41.220 10.831 1.00 10.97 249 THR E CA 1
ATOM 10535 C C . THR E 1 217 ? 99.161 41.391 12.278 1.00 10.87 249 THR E C 1
ATOM 10536 O O . THR E 1 217 ? 100.356 41.548 12.506 1.00 11.26 249 THR E O 1
ATOM 10540 N N . PRO E 1 218 ? 98.244 41.345 13.269 1.00 11.69 250 PRO E N 1
ATOM 10541 C CA A PRO E 1 218 ? 98.705 41.426 14.658 0.50 12.39 250 PRO E CA 1
ATOM 10542 C CA B PRO E 1 218 ? 98.705 41.426 14.658 0.50 12.39 250 PRO E CA 1
ATOM 10543 C C . PRO E 1 218 ? 99.566 40.221 15.024 1.00 11.75 250 PRO E C 1
ATOM 10544 O O . PRO E 1 218 ? 99.178 39.087 14.742 1.00 12.34 250 PRO E O 1
ATOM 10551 N N . PRO E 1 219 ? 100.734 40.461 15.642 1.00 11.70 251 PRO E N 1
ATOM 10552 C CA . PRO E 1 219 ? 101.535 39.313 16.103 1.00 9.80 251 PRO E CA 1
ATOM 10553 C C . PRO E 1 219 ? 100.880 38.679 17.325 1.00 10.57 251 PRO E C 1
ATOM 10554 O O . PRO E 1 219 ? 100.277 39.378 18.142 1.00 12.60 251 PRO E O 1
ATOM 10558 N N . VAL E 1 220 ? 100.955 37.351 17.396 1.00 10.13 252 VAL E N 1
ATOM 10559 C CA A VAL E 1 220 ? 100.378 36.571 18.495 0.35 10.57 252 VAL E CA 1
ATOM 10560 C CA B VAL E 1 220 ? 100.421 36.625 18.548 0.35 11.39 252 VAL E CA 1
ATOM 10561 C CA C VAL E 1 220 ? 100.398 36.600 18.519 0.30 12.32 252 VAL E CA 1
ATOM 10562 C C . VAL E 1 220 ? 101.474 35.668 19.079 1.00 12.00 252 VAL E C 1
ATOM 10563 O O . VAL E 1 220 ? 102.256 35.089 18.327 1.00 12.67 252 VAL E O 1
ATOM 10573 N N . LEU E 1 221 ? 101.530 35.541 20.398 1.00 11.31 253 LEU E N 1
ATOM 10574 C CA . LEU E 1 221 ? 102.502 34.624 21.014 1.00 11.15 253 LEU E CA 1
ATOM 10575 C C . LEU E 1 221 ? 102.007 34.202 22.380 1.00 12.51 253 LEU E C 1
ATOM 10576 O O . LEU E 1 221 ? 101.429 35.003 23.108 1.00 14.49 253 LEU E O 1
ATOM 10581 N N . GLN E 1 222 ? 102.214 32.928 22.703 1.00 11.83 254 GLN E N 1
ATOM 10582 C CA . GLN E 1 222 ? 101.961 32.432 24.045 1.00 12.89 254 GLN E CA 1
ATOM 10583 C C . GLN E 1 222 ? 103.274 31.978 24.646 1.00 12.86 254 GLN E C 1
ATOM 10584 O O . GLN E 1 222 ? 104.200 31.599 23.923 1.00 14.82 254 GLN E O 1
ATOM 10590 N N . PHE E 1 223 ? 103.353 32.027 25.971 1.00 13.09 255 PHE E N 1
ATOM 10591 C CA . PHE E 1 223 ? 104.551 31.571 26.673 1.00 14.27 255 PHE E CA 1
ATOM 10592 C C . PHE E 1 223 ? 104.184 31.063 28.050 1.00 15.07 255 PHE E C 1
ATOM 10593 O O . PHE E 1 223 ? 103.349 31.653 28.731 1.00 15.90 255 PHE E O 1
ATOM 10601 N N . THR E 1 224 ? 104.787 29.945 28.446 1.00 14.53 256 THR E N 1
ATOM 10602 C CA . THR E 1 224 ? 104.558 29.384 29.769 1.00 13.01 256 THR E CA 1
ATOM 10603 C C . THR E 1 224 ? 105.700 28.435 30.071 1.00 15.06 256 THR E C 1
ATOM 10604 O O . THR E 1 224 ? 106.263 27.846 29.148 1.00 19.73 256 THR E O 1
ATOM 10608 N N . ASN E 1 225 ? 106.024 28.260 31.349 1.00 12.95 257 ASN E N 1
ATOM 10609 C CA . ASN E 1 225 ? 107.019 27.258 31.723 1.00 14.04 257 ASN E CA 1
ATOM 10610 C C . ASN E 1 225 ? 106.403 25.897 32.091 1.00 14.66 257 ASN E C 1
ATOM 10611 O O . ASN E 1 225 ? 107.052 25.053 32.725 1.00 15.95 257 ASN E O 1
ATOM 10616 N N . THR E 1 226 ? 105.146 25.690 31.692 1.00 14.46 258 THR E N 1
ATOM 10617 C CA . THR E 1 226 ? 104.404 24.489 32.086 1.00 14.98 258 THR E CA 1
ATOM 10618 C C . THR E 1 226 ? 104.143 23.502 30.950 1.00 15.45 258 THR E C 1
ATOM 10619 O O . THR E 1 226 ? 103.528 22.443 31.186 1.00 18.06 258 THR E O 1
ATOM 10623 N N . LEU E 1 227 ? 104.637 23.824 29.757 1.00 16.28 259 LEU E N 1
ATOM 10624 C CA A LEU E 1 227 ? 104.357 23.043 28.551 0.50 17.58 259 LEU E CA 1
ATOM 10625 C CA B LEU E 1 227 ? 104.360 23.030 28.558 0.50 19.46 259 LEU E CA 1
ATOM 10626 C C . LEU E 1 227 ? 105.577 22.244 28.100 1.00 19.07 259 LEU E C 1
ATOM 10627 O O . LEU E 1 227 ? 106.638 22.816 27.821 1.00 20.94 259 LEU E O 1
ATOM 10636 N N . THR E 1 228 ? 105.399 20.936 28.004 1.00 17.82 260 THR E N 1
ATOM 10637 C CA . THR E 1 228 ? 106.443 20.031 27.568 1.00 20.12 260 THR E CA 1
ATOM 10638 C C . THR E 1 228 ? 106.088 19.468 26.195 1.00 23.40 260 THR E C 1
ATOM 10639 O O . THR E 1 228 ? 104.967 19.010 25.982 1.00 22.61 260 THR E O 1
ATOM 10643 N N . THR E 1 229 ? 107.043 19.525 25.270 1.00 17.34 261 THR E N 1
ATOM 10644 C CA . THR E 1 229 ? 106.892 18.907 23.951 1.00 20.32 261 THR E CA 1
ATOM 10645 C C . THR E 1 229 ? 107.565 17.539 23.973 1.00 21.51 261 THR E C 1
ATOM 10646 O O . THR E 1 229 ? 108.771 17.450 24.187 1.00 19.22 261 THR E O 1
ATOM 10650 N N . VAL E 1 230 ? 106.786 16.469 23.785 1.00 20.35 262 VAL E N 1
ATOM 10651 C CA . VAL E 1 230 ? 107.333 15.115 23.740 1.00 19.74 262 VAL E CA 1
ATOM 10652 C C . VAL E 1 230 ? 108.031 14.895 22.392 1.00 20.22 262 VAL E C 1
ATOM 10653 O O . VAL E 1 230 ? 107.538 15.339 21.356 1.00 24.51 262 VAL E O 1
ATOM 10657 N N . LEU E 1 231 ? 109.198 14.256 22.418 1.00 18.69 263 LEU E N 1
ATOM 10658 C CA . LEU E 1 231 ? 109.994 14.072 21.192 1.00 18.71 263 LEU E CA 1
ATOM 10659 C C . LEU E 1 231 ? 110.048 12.616 20.745 1.00 18.34 263 LEU E C 1
ATOM 10660 O O . LEU E 1 231 ? 110.638 12.281 19.706 1.00 18.55 263 LEU E O 1
ATOM 10665 N N . LEU E 1 232 ? 109.426 11.742 21.524 1.00 18.97 264 LEU E N 1
ATOM 10666 C CA . LEU E 1 232 ? 109.374 10.332 21.186 1.00 20.74 264 LEU E CA 1
ATOM 10667 C C . LEU E 1 232 ? 108.523 10.128 19.934 1.00 21.25 264 LEU E C 1
ATOM 10668 O O . LEU E 1 232 ? 107.521 10.819 19.746 1.00 22.04 264 LEU E O 1
ATOM 10673 N N . ASP E 1 233 ? 108.945 9.202 19.076 1.00 23.97 265 ASP E N 1
ATOM 10674 C CA . ASP E 1 233 ? 108.184 8.888 17.863 1.00 27.12 265 ASP E CA 1
ATOM 10675 C C . ASP E 1 233 ? 107.067 7.896 18.183 1.00 29.12 265 ASP E C 1
ATOM 10676 O O . ASP E 1 233 ? 106.837 7.573 19.351 1.00 29.59 265 ASP E O 1
ATOM 10681 N N . GLU E 1 234 ? 106.390 7.401 17.147 1.00 36.07 266 GLU E N 1
ATOM 10682 C CA . GLU E 1 234 ? 105.291 6.444 17.324 1.00 37.71 266 GLU E CA 1
ATOM 10683 C C . GLU E 1 234 ? 105.702 5.137 18.020 1.00 38.20 266 GLU E C 1
ATOM 10684 O O . GLU E 1 234 ? 104.854 4.443 18.581 1.00 47.83 266 GLU E O 1
ATOM 10687 N N . ASN E 1 235 ? 106.996 4.810 17.987 1.00 35.60 267 ASN E N 1
ATOM 10688 C CA . ASN E 1 235 ? 107.521 3.610 18.646 1.00 34.86 267 ASN E CA 1
ATOM 10689 C C . ASN E 1 235 ? 108.132 3.873 20.026 1.00 31.40 267 ASN E C 1
ATOM 10690 O O . ASN E 1 235 ? 108.727 2.975 20.631 1.00 32.81 267 ASN E O 1
ATOM 10695 N N . GLY E 1 236 ? 107.988 5.105 20.508 1.00 32.02 268 GLY E N 1
ATOM 10696 C CA . GLY E 1 236 ? 108.514 5.504 21.812 1.00 35.81 268 GLY E CA 1
ATOM 10697 C C . GLY E 1 236 ? 109.998 5.839 21.812 1.00 35.18 268 GLY E C 1
ATOM 10698 O O . GLY E 1 236 ? 110.646 5.794 22.856 1.00 30.18 268 GLY E O 1
ATOM 10699 N N . VAL E 1 237 ? 110.538 6.186 20.645 1.00 28.89 269 VAL E N 1
ATOM 10700 C CA . VAL E 1 237 ? 111.967 6.464 20.529 1.00 26.80 269 VAL E CA 1
ATOM 10701 C C . VAL E 1 237 ? 112.185 7.913 20.138 1.00 22.89 269 VAL E C 1
ATOM 10702 O O . VAL E 1 237 ? 111.597 8.408 19.167 1.00 23.18 269 VAL E O 1
ATOM 10706 N N . GLY E 1 238 ? 113.010 8.603 20.922 1.00 20.42 270 GLY E N 1
ATOM 10707 C CA . GLY E 1 238 ? 113.340 9.997 20.646 1.00 17.95 270 GLY E CA 1
ATOM 10708 C C . GLY E 1 238 ? 114.531 10.103 19.702 1.00 18.11 270 GLY E C 1
ATOM 10709 O O . GLY E 1 238 ? 115.148 9.081 19.371 1.00 19.70 270 GLY E O 1
ATOM 10710 N N . PRO E 1 239 ? 114.865 11.335 19.271 1.00 17.68 271 PRO E N 1
ATOM 10711 C CA . PRO E 1 239 ? 116.085 11.535 18.478 1.00 18.94 271 PRO E CA 1
ATOM 10712 C C . PRO E 1 239 ? 117.318 10.962 19.191 1.00 19.56 271 PRO E C 1
ATOM 10713 O O . PRO E 1 239 ? 117.478 11.156 20.403 1.00 20.74 271 PRO E O 1
ATOM 10717 N N . LEU E 1 240 ? 118.163 10.263 18.438 1.00 17.64 272 LEU E N 1
ATOM 10718 C CA . LEU E 1 240 ? 119.372 9.624 18.977 1.00 19.28 272 LEU E CA 1
ATOM 10719 C C . LEU E 1 240 ? 120.596 10.436 18.550 1.00 22.47 272 LEU E C 1
ATOM 10720 O O . LEU E 1 240 ? 120.784 10.708 17.356 1.00 21.07 272 LEU E O 1
ATOM 10725 N N . CYS E 1 241 ? 121.407 10.838 19.529 1.00 19.72 273 CYS E N 1
ATOM 10726 C CA . CYS E 1 241 ? 122.432 11.856 19.305 1.00 21.67 273 CYS E CA 1
ATOM 10727 C C . CYS E 1 241 ? 123.730 11.272 18.793 1.00 24.46 273 CYS E C 1
ATOM 10728 O O . CYS E 1 241 ? 124.501 10.690 19.555 1.00 23.14 273 CYS E O 1
ATOM 10731 N N . LYS E 1 242 ? 123.967 11.440 17.495 1.00 25.68 274 LYS E N 1
ATOM 10732 C CA . LYS E 1 242 ? 125.155 10.873 16.860 1.00 27.67 274 LYS E CA 1
ATOM 10733 C C . LYS E 1 242 ? 126.422 11.590 17.321 1.00 26.09 274 LYS E C 1
ATOM 10734 O O . LYS E 1 242 ? 126.484 12.823 17.340 1.00 25.62 274 LYS E O 1
ATOM 10740 N N . GLY E 1 243 ? 127.410 10.801 17.732 1.00 28.07 275 GLY E N 1
ATOM 10741 C CA . GLY E 1 243 ? 128.642 11.330 18.317 1.00 31.12 275 GLY E CA 1
ATOM 10742 C C . GLY E 1 243 ? 128.393 12.259 19.492 1.00 29.76 275 GLY E C 1
ATOM 10743 O O . GLY E 1 243 ? 129.145 13.217 19.703 1.00 27.21 275 GLY E O 1
ATOM 10744 N N . GLU E 1 244 ? 127.322 11.980 20.243 1.00 26.93 276 GLU E N 1
ATOM 10745 C CA . GLU E 1 244 ? 126.933 12.767 21.426 1.00 25.97 276 GLU E CA 1
ATOM 10746 C C . GLU E 1 244 ? 126.704 14.241 21.105 1.00 25.11 276 GLU E C 1
ATOM 10747 O O . GLU E 1 244 ? 126.960 15.113 21.937 1.00 27.25 276 GLU E O 1
ATOM 10753 N N . GLY E 1 245 ? 126.232 14.516 19.890 1.00 22.23 277 GLY E N 1
ATOM 10754 C CA . GLY E 1 245 ? 125.885 15.875 19.497 1.00 20.35 277 GLY E CA 1
ATOM 10755 C C . GLY E 1 245 ? 124.376 16.058 19.444 1.00 17.98 277 GLY E C 1
ATOM 10756 O O . GLY E 1 245 ? 123.667 15.221 18.893 1.00 20.51 277 GLY E O 1
ATOM 10757 N N . LEU E 1 246 ? 123.893 17.141 20.044 1.00 16.40 278 LEU E N 1
ATOM 10758 C CA . LEU E 1 246 ? 122.472 17.492 20.015 1.00 15.97 278 LEU E CA 1
ATOM 10759 C C . LEU E 1 246 ? 122.286 18.770 19.216 1.00 15.62 278 LEU E C 1
ATOM 10760 O O . LEU E 1 246 ? 122.942 19.776 19.495 1.00 15.73 278 LEU E O 1
ATOM 10765 N N . TYR E 1 247 ? 121.382 18.739 18.236 1.00 14.24 279 TYR E N 1
ATOM 10766 C CA . TYR E 1 247 ? 121.177 19.882 17.353 1.00 13.57 279 TYR E CA 1
ATOM 10767 C C . TYR E 1 247 ? 119.882 20.605 17.669 1.00 14.29 279 TYR E C 1
ATOM 10768 O O . TYR E 1 247 ? 118.810 19.983 17.693 1.00 14.50 279 TYR E O 1
ATOM 10777 N N . LEU E 1 248 ? 119.995 21.914 17.898 1.00 12.50 280 LEU E N 1
ATOM 10778 C CA . LEU E 1 248 ? 118.843 22.789 18.102 1.00 12.47 280 LEU E CA 1
ATOM 10779 C C . LEU E 1 248 ? 118.770 23.771 16.946 1.00 11.57 280 LEU E C 1
ATOM 10780 O O . LEU E 1 248 ? 119.787 24.350 16.556 1.00 11.99 280 LEU E O 1
ATOM 10785 N N . SER E 1 249 ? 117.578 23.948 16.389 1.00 10.61 281 SER E N 1
ATOM 10786 C CA . SER E 1 249 ? 117.386 24.858 15.255 1.00 10.77 281 SER E CA 1
ATOM 10787 C C . SER E 1 249 ? 116.115 25.648 15.455 1.00 11.24 281 SER E C 1
ATOM 10788 O O . SER E 1 249 ? 115.129 25.104 15.962 1.00 11.82 281 SER E O 1
ATOM 10791 N N . CYS E 1 250 ? 116.111 26.919 15.046 1.00 10.81 282 CYS E N 1
ATOM 10792 C CA . CYS E 1 250 ? 114.874 27.685 15.127 1.00 10.03 282 CYS E CA 1
ATOM 10793 C C . CYS E 1 250 ? 114.914 28.969 14.320 1.00 10.64 282 CYS E C 1
ATOM 10794 O O . CYS E 1 250 ? 115.971 29.415 13.865 1.00 11.16 282 CYS E O 1
ATOM 10797 N N . VAL E 1 251 ? 113.729 29.545 14.165 1.00 10.97 283 VAL E N 1
ATOM 10798 C CA . VAL E 1 251 ? 113.563 30.909 13.658 1.00 9.37 283 VAL E CA 1
ATOM 10799 C C . VAL E 1 251 ? 112.261 31.424 14.245 1.00 10.27 283 VAL E C 1
ATOM 10800 O O . VAL E 1 251 ? 111.264 30.698 14.301 1.00 10.27 283 VAL E O 1
ATOM 10804 N N . ASP E 1 252 ? 112.279 32.676 14.712 1.00 9.29 284 ASP E N 1
ATOM 10805 C CA . ASP E 1 252 ? 111.091 33.252 15.343 1.00 10.33 284 ASP E CA 1
ATOM 10806 C C . ASP E 1 252 ? 110.912 34.697 14.941 1.00 10.47 284 ASP E C 1
ATOM 10807 O O . ASP E 1 252 ? 111.393 35.603 15.620 1.00 11.38 284 ASP E O 1
ATOM 10812 N N . ILE E 1 253 ? 110.240 34.878 13.812 1.00 10.19 285 ILE E N 1
ATOM 10813 C CA . ILE E 1 253 ? 109.964 36.202 13.255 1.00 8.71 285 ILE E CA 1
ATOM 10814 C C . ILE E 1 253 ? 108.601 36.709 13.726 1.00 9.71 285 ILE E C 1
ATOM 10815 O O . ILE E 1 253 ? 107.573 36.018 13.585 1.00 9.84 285 ILE E O 1
ATOM 10820 N N . MET E 1 254 ? 108.598 37.936 14.257 1.00 9.16 286 MET E N 1
ATOM 10821 C CA . MET E 1 254 ? 107.401 38.546 14.833 1.00 10.08 286 MET E CA 1
ATOM 10822 C C . MET E 1 254 ? 106.685 39.513 13.897 1.00 9.32 286 MET E C 1
ATOM 10823 O O . MET E 1 254 ? 105.553 39.909 14.181 1.00 9.97 286 MET E O 1
ATOM 10828 N N . GLY E 1 255 ? 107.354 39.899 12.808 1.00 8.78 287 GLY E N 1
ATOM 10829 C CA . GLY E 1 255 ? 106.830 40.881 11.852 1.00 8.17 287 GLY E CA 1
ATOM 10830 C C . GLY E 1 255 ? 107.888 41.924 11.549 1.00 9.14 287 GLY E C 1
ATOM 10831 O O . GLY E 1 255 ? 109.090 41.634 11.641 1.00 9.82 287 GLY E O 1
ATOM 10832 N N . TRP E 1 256 ? 107.439 43.130 11.187 1.00 9.00 288 TRP E N 1
ATOM 10833 C CA . TRP E 1 256 ? 108.345 44.249 10.892 1.00 9.73 288 TRP E CA 1
ATOM 10834 C C . TRP E 1 256 ? 107.984 45.481 11.683 1.00 10.15 288 TRP E C 1
ATOM 10835 O O . TRP E 1 256 ? 106.805 45.686 12.008 1.00 9.53 288 TRP E O 1
ATOM 10846 N N . ARG E 1 257 ? 109.001 46.300 11.974 1.00 9.91 289 ARG E N 1
ATOM 10847 C CA A ARG E 1 257 ? 108.768 47.708 12.295 0.40 9.87 289 ARG E CA 1
ATOM 10848 C CA B ARG E 1 257 ? 108.765 47.705 12.293 0.60 10.29 289 ARG E CA 1
ATOM 10849 C C . ARG E 1 257 ? 108.910 48.505 11.000 1.00 11.03 289 ARG E C 1
ATOM 10850 O O . ARG E 1 257 ? 109.588 48.059 10.052 1.00 9.72 289 ARG E O 1
ATOM 10865 N N . VAL E 1 258 ? 108.271 49.669 10.949 1.00 10.34 290 VAL E N 1
ATOM 10866 C CA . VAL E 1 258 ? 108.258 50.490 9.744 1.00 10.11 290 VAL E CA 1
ATOM 10867 C C . VAL E 1 258 ? 108.742 51.889 10.142 1.00 10.65 290 VAL E C 1
ATOM 10868 O O . VAL E 1 258 ? 108.252 52.462 11.121 1.00 11.99 290 VAL E O 1
ATOM 10872 N N . THR E 1 259 ? 109.715 52.421 9.407 1.00 10.64 291 THR E N 1
ATOM 10873 C CA . THR E 1 259 ? 110.289 53.724 9.754 1.00 11.48 291 THR E CA 1
ATOM 10874 C C . THR E 1 259 ? 109.465 54.865 9.187 1.00 11.64 291 THR E C 1
ATOM 10875 O O . THR E 1 259 ? 108.526 54.641 8.416 1.00 12.84 291 THR E O 1
ATOM 10879 N N . ARG E 1 260 ? 109.846 56.084 9.560 1.00 12.02 292 ARG E N 1
ATOM 10880 C CA . ARG E 1 260 ? 109.197 57.298 9.056 1.00 12.21 292 ARG E CA 1
ATOM 10881 C C . ARG E 1 260 ? 109.697 57.729 7.684 1.00 14.24 292 ARG E C 1
ATOM 10882 O O . ARG E 1 260 ? 109.214 58.722 7.143 1.00 17.50 292 ARG E O 1
ATOM 10890 N N . ASN E 1 261 ? 110.656 56.994 7.123 1.00 14.99 293 ASN E N 1
ATOM 10891 C CA A ASN E 1 261 ? 111.231 57.364 5.837 0.50 17.82 293 ASN E CA 1
ATOM 10892 C CA B ASN E 1 261 ? 111.254 57.359 5.839 0.50 18.51 293 ASN E CA 1
ATOM 10893 C C . ASN E 1 261 ? 111.004 56.284 4.790 1.00 15.54 293 ASN E C 1
ATOM 10894 O O . ASN E 1 261 ? 111.572 55.205 4.870 1.00 15.06 293 ASN E O 1
ATOM 10903 N N . TYR E 1 262 ? 110.136 56.582 3.825 1.00 15.10 294 TYR E N 1
ATOM 10904 C CA . TYR E 1 262 ? 109.825 55.659 2.730 1.00 15.78 294 TYR E CA 1
ATOM 10905 C C . TYR E 1 262 ? 109.363 54.288 3.219 1.00 14.06 294 TYR E C 1
ATOM 10906 O O . TYR E 1 262 ? 109.626 53.268 2.572 1.00 14.24 294 TYR E O 1
ATOM 10915 N N . ASP E 1 263 ? 108.691 54.263 4.374 1.00 12.87 295 ASP E N 1
ATOM 10916 C CA . ASP E 1 263 ? 108.144 53.028 4.933 1.00 12.78 295 ASP E CA 1
ATOM 10917 C C . ASP E 1 263 ? 109.184 51.897 4.948 1.00 13.06 295 ASP E C 1
ATOM 10918 O O . ASP E 1 263 ? 108.848 50.750 4.658 1.00 12.25 295 ASP E O 1
ATOM 10923 N N . VAL E 1 264 ? 110.435 52.197 5.296 1.00 10.52 296 VAL E N 1
ATOM 10924 C CA . VAL E 1 264 ? 111.437 51.128 5.349 1.00 10.86 296 VAL E CA 1
ATOM 10925 C C . VAL E 1 264 ? 111.049 50.101 6.415 1.00 10.64 296 VAL E C 1
ATOM 10926 O O . VAL E 1 264 ? 110.736 50.461 7.550 1.00 11.10 296 VAL E O 1
ATOM 10930 N N . HIS E 1 265 ? 111.026 48.825 6.029 1.00 9.52 297 HIS E N 1
ATOM 10931 C CA . HIS E 1 265 ? 110.684 47.751 6.959 1.00 9.65 297 HIS E CA 1
ATOM 10932 C C . HIS E 1 265 ? 111.934 47.053 7.492 1.00 10.76 297 HIS E C 1
ATOM 10933 O O . HIS E 1 265 ? 112.880 46.792 6.739 1.00 11.11 297 HIS E O 1
ATOM 10940 N N . HIS E 1 266 ? 111.913 46.738 8.783 1.00 9.45 298 HIS E N 1
ATOM 10941 C CA . HIS E 1 266 ? 112.955 45.916 9.418 1.00 9.46 298 HIS E CA 1
ATOM 10942 C C . HIS E 1 266 ? 112.293 44.712 10.088 1.00 9.88 298 HIS E C 1
ATOM 10943 O O . HIS E 1 266 ? 111.417 44.876 10.944 1.00 10.32 298 HIS E O 1
ATOM 10950 N N . TRP E 1 267 ? 112.727 43.505 9.731 1.00 9.38 299 TRP E N 1
ATOM 10951 C CA . TRP E 1 267 ? 112.270 42.306 10.427 1.00 9.50 299 TRP E CA 1
ATOM 10952 C C . TRP E 1 267 ? 112.621 42.356 11.914 1.00 9.88 299 TRP E C 1
ATOM 10953 O O . TRP E 1 267 ? 113.685 42.861 12.278 1.00 9.95 299 TRP E O 1
ATOM 10964 N N . ARG E 1 268 ? 111.731 41.832 12.758 1.00 9.09 300 ARG E N 1
ATOM 10965 C CA . ARG E 1 268 ? 111.990 41.634 14.197 1.00 8.39 300 ARG E CA 1
ATOM 10966 C C . ARG E 1 268 ? 111.963 40.140 14.520 1.00 9.11 300 ARG E C 1
ATOM 10967 O O . ARG E 1 268 ? 111.007 39.445 14.161 1.00 10.61 300 ARG E O 1
ATOM 10975 N N . GLY E 1 269 ? 113.018 39.669 15.186 1.00 9.25 301 GLY E N 1
ATOM 10976 C CA . GLY E 1 269 ? 113.096 38.285 15.679 1.00 10.61 301 GLY E CA 1
ATOM 10977 C C . GLY E 1 269 ? 113.251 38.276 17.186 1.00 10.50 301 GLY E C 1
ATOM 10978 O O . GLY E 1 269 ? 113.686 39.272 17.783 1.00 9.47 301 GLY E O 1
ATOM 10979 N N . LEU E 1 270 ? 112.892 37.160 17.812 1.00 9.67 302 LEU E N 1
ATOM 10980 C CA . LEU E 1 270 ? 113.049 37.007 19.251 1.00 9.48 302 LEU E CA 1
ATOM 10981 C C . LEU E 1 270 ? 113.804 35.723 19.575 1.00 9.75 302 LEU E C 1
ATOM 10982 O O . LEU E 1 270 ? 113.750 34.763 18.788 1.00 11.33 302 LEU E O 1
ATOM 10987 N N . PRO E 1 271 ? 114.519 35.700 20.719 1.00 8.96 303 PRO E N 1
ATOM 10988 C CA . PRO E 1 271 ? 115.296 34.505 21.086 1.00 9.19 303 PRO E CA 1
ATOM 10989 C C . PRO E 1 271 ? 114.405 33.371 21.561 1.00 11.12 303 PRO E C 1
ATOM 10990 O O . PRO E 1 271 ? 113.302 33.603 22.074 1.00 11.42 303 PRO E O 1
ATOM 10994 N N . ARG E 1 272 ? 114.908 32.150 21.423 1.00 9.63 304 ARG E N 1
ATOM 10995 C CA . ARG E 1 272 ? 114.183 30.973 21.876 1.00 10.57 304 ARG E CA 1
ATOM 10996 C C . ARG E 1 272 ? 115.006 30.177 22.880 1.00 11.18 304 ARG E C 1
ATOM 10997 O O . ARG E 1 272 ? 116.178 29.869 22.650 1.00 12.05 304 ARG E O 1
ATOM 11005 N N . TYR E 1 273 ? 114.362 29.847 23.995 1.00 9.87 305 TYR E N 1
ATOM 11006 C CA . TYR E 1 273 ? 114.912 28.987 25.036 1.00 10.64 305 TYR E CA 1
ATOM 11007 C C . TYR E 1 273 ? 114.567 27.531 24.766 1.00 12.96 305 TYR E C 1
ATOM 11008 O O . TYR E 1 273 ? 113.460 27.233 24.315 1.00 11.76 305 TYR E O 1
ATOM 11017 N N . PHE E 1 274 ? 115.514 26.645 25.065 1.00 12.10 306 PHE E N 1
ATOM 11018 C CA . PHE E 1 274 ? 115.290 25.185 25.022 1.00 12.52 306 PHE E CA 1
ATOM 11019 C C . PHE E 1 274 ? 115.780 24.547 26.315 1.00 13.57 306 PHE E C 1
ATOM 11020 O O . PHE E 1 274 ? 116.907 24.811 26.756 1.00 14.16 306 PHE E O 1
ATOM 11028 N N . LYS E 1 275 ? 114.979 23.658 26.905 1.00 12.76 307 LYS E N 1
ATOM 11029 C CA . LYS E 1 275 ? 115.472 22.795 27.971 1.00 14.59 307 LYS E CA 1
ATOM 11030 C C . LYS E 1 275 ? 115.120 21.376 27.568 1.00 17.05 307 LYS E C 1
ATOM 11031 O O . LYS E 1 275 ? 113.944 21.004 27.537 1.00 16.74 307 LYS E O 1
ATOM 11037 N N . ILE E 1 276 ? 116.153 20.602 27.236 1.00 14.79 308 ILE E N 1
ATOM 11038 C CA . ILE E 1 276 ? 115.984 19.261 26.683 1.00 16.50 308 ILE E CA 1
ATOM 11039 C C . ILE E 1 276 ? 116.278 18.208 27.745 1.00 18.29 308 ILE E C 1
ATOM 11040 O O . ILE E 1 276 ? 117.308 18.262 28.424 1.00 17.23 308 ILE E O 1
ATOM 11045 N N . THR E 1 277 ? 115.364 17.250 27.904 1.00 16.21 309 THR E N 1
ATOM 11046 C CA . THR E 1 277 ? 115.598 16.099 28.759 1.00 18.86 309 THR E CA 1
ATOM 11047 C C . THR E 1 277 ? 116.085 14.936 27.905 1.00 19.81 309 THR E C 1
ATOM 11048 O O . THR E 1 277 ? 115.462 14.584 26.897 1.00 18.76 309 THR E O 1
ATOM 11052 N N . LEU E 1 278 ? 117.218 14.367 28.295 1.00 18.07 310 LEU E N 1
ATOM 11053 C CA . LEU E 1 278 ? 117.773 13.222 27.583 1.00 19.58 310 LEU E CA 1
ATOM 11054 C C . LEU E 1 278 ? 118.032 12.043 28.509 1.00 22.11 310 LEU E C 1
ATOM 11055 O O . LEU E 1 278 ? 118.289 12.205 29.703 1.00 22.80 310 LEU E O 1
ATOM 11060 N N . ARG E 1 279 ? 117.964 10.846 27.944 1.00 23.28 311 ARG E N 1
ATOM 11061 C CA . ARG E 1 279 ? 118.226 9.634 28.694 1.00 24.08 311 ARG E CA 1
ATOM 11062 C C . ARG E 1 279 ? 119.154 8.734 27.881 1.00 24.13 311 ARG E C 1
ATOM 11063 O O . ARG E 1 279 ? 119.167 8.796 26.652 1.00 24.33 311 ARG E O 1
ATOM 11071 N N . LYS E 1 280 ? 119.940 7.916 28.562 1.00 25.31 312 LYS E N 1
ATOM 11072 C CA . LYS E 1 280 ? 120.807 6.985 27.855 1.00 23.10 312 LYS E CA 1
ATOM 11073 C C . LYS E 1 280 ? 120.019 5.778 27.358 1.00 28.76 312 LYS E C 1
ATOM 11074 O O . LYS E 1 280 ? 119.179 5.223 28.075 1.00 27.05 312 LYS E O 1
ATOM 11080 N N . ARG E 1 281 ? 120.324 5.361 26.133 1.00 26.58 313 ARG E N 1
ATOM 11081 C CA . ARG E 1 281 ? 119.652 4.231 25.504 1.00 25.81 313 ARG E CA 1
ATOM 11082 C C . ARG E 1 281 ? 120.681 3.227 25.005 1.00 28.41 313 ARG E C 1
ATOM 11083 O O . ARG E 1 281 ? 121.674 3.607 24.392 1.00 28.93 313 ARG E O 1
ATOM 11091 N N . TRP E 1 282 ? 120.440 1.949 25.278 1.00 26.52 314 TRP E N 1
ATOM 11092 C CA . TRP E 1 282 ? 121.270 0.867 24.740 1.00 28.75 314 TRP E CA 1
ATOM 11093 C C . TRP E 1 282 ? 120.951 0.686 23.252 1.00 33.45 314 TRP E C 1
ATOM 11094 O O . TRP E 1 282 ? 119.783 0.729 22.853 1.00 30.71 314 TRP E O 1
ATOM 11105 N N . VAL E 1 283 ? 121.994 0.521 22.440 1.00 33.92 315 VAL E N 1
ATOM 11106 C CA . VAL E 1 283 ? 121.853 0.361 20.985 1.00 33.09 315 VAL E CA 1
ATOM 11107 C C . VAL E 1 283 ? 122.818 -0.701 20.471 1.00 35.89 315 VAL E C 1
ATOM 11108 O O . VAL E 1 283 ? 123.829 -0.998 21.112 1.00 39.42 315 VAL E O 1
ATOM 11112 N N . LYS E 1 284 ? 122.498 -1.275 19.314 1.00 39.76 316 LYS E N 1
ATOM 11113 C CA . LYS E 1 284 ? 123.363 -2.264 18.673 1.00 44.27 316 LYS E CA 1
ATOM 11114 C C . LYS E 1 284 ? 123.446 -2.017 17.168 1.00 51.01 316 LYS E C 1
ATOM 11115 O O . LYS E 1 284 ? 122.540 -1.442 16.562 1.00 49.46 316 LYS E O 1
#

Sequence (1396 aa):
GMEVLDLVTGPDSVTEIEAFFLNPRMGQPPTPESLTEGGQYYGWSRGINLATSDTEDSSPENNTLPTWSMMAKLQLPMLNDTLQMWEAVSVKTEVVGSGSLLDVHGFNKPTDTVNTKGISTPVEGSQYHVFAVGGEPLDLQGLVTDARTKYKEEGVVTIKTITKKDMVNKDQVLNPPISKKAKLDKDGMYPVEIWHPDPAKNENTRYFGNYTGGTTTPPPVLQQFTNTLLTTVLLDENGVGPLCKGEGLYLSCVDIMGWRRVTRNYDVHHWRGLPRYFKITLRKRWVKGMEVLDLVTGPDSVTEIEAFFLNPRMGQPPTPESLTEGGQYYGWSRGINLATSDTEDSPENNTLPTWSMAKLQLPMLLNNTLQMWEAVSVKTEVVGSGSLLDVHGFNKPTDTVNTKGISTPVEGSQYHVFAVGGEPLDLQGLVTDARTKYKEEGVVTIKTITKKDMVNKDQVLNPPISKKAKLDKDGMYPVEIWHPDPAKNENTRYFGNYTGGTTTPPVLQQFTNTLTTVLLDENGVGPLCKGEGLYLSCVDIMGWRRVTRNYDVHHWRGLPRYFKITLRKRWVKGMEVVVLDLVTGPDSVTEIEAFFLNPRMGQPPTPESLTEGGQYYGWSRGINLATSDTEDSPENNTLPTWSMAKLQLPMLNTLQMWEAVSVKTEVVGSGSLLDVHGFNKPTDTVNTKGISTPVEGSQYHVFAVGGEPLDLQGLVTDARTKYKEEGVVTIKTITKKDMVNKDQVLNPISKKAKLDKDGMYPVEIWHPDPAKNENTRYFGNYTGGTTTPPVVVLQQFTNTLLTTVLLDENGVGPLCKGEGLYLSCVDIMGWRRVTRNYDVHHWRGLPRYFKITLRKRWVKMEVLDLVTGPDSVTEIEAFFLNPRMGQPPTPESLTEGGQYYGWSRGINLATSDTEDSPENNTLPTWSMMAKLQLPMLNEDLTCCDTLQMWEAVSVKTEVVGSGSLLDVHGFNKPTDTVNTKGISTPVEGSQYHVFAVGGEPLDLQGLVTDARTKYKEEEGVVTIKTITKKDMVNKDQVLNPISKKAKLDKDGMYPVEIWHPDPAKNENTRYFGNYTGGTTTPPVLQFTNTLTTVLLDENGVGPLCKGEGLYLSCVDIMGWRRVTRNYDVHHWRGLPRYFKITLRKRWVKGMEVLDLVTGPDSVTEIEAFFLNPRMGQPPTPESLTEGGQYYGWSRGINLATSDTEDSPENNTLPTWSMMAKLQLPMLLNNTLQMWEAVSVKTEVVGSGSLLDVHGFNKPTDTVNTKGISTPVEGSQYHVFAVGGEPLDLQGLVTDARTKYKEEGVVTIKTITKKDMVNKDQVLNPPISKKAKLDKDGMYPVEIWHPDPAKNENTRYFGNYTGGTTTPPPVVVLQFTNTLLTTVLLDENGVGPLCKGEGLYLSCVDIMGWRRVTRNNYDVHHWRGLPRYFKITLRKRWVK

CATH classification: 2.60.175.10

Radius of gyration: 32.48 Å; Cα contacts (8 Å, |Δi|>4): 4246; chains: 5; bounding box: 85×85×89 Å

InterPro domains:
  IPR000662 Capsid protein VP1,Polyomavirus [PF00718] (29-339)
  IPR000662 Capsid protein VP1,Polyomavirus [PIRSF003376] (1-382)
  IPR011222 Double-stranded DNA virus, group I, capsid [SSF88648] (19-383)
  IPR036931 Polyomavirus capsid protein VP1 superfamily [G3DSA:2.60.175.10] (19-384)